Protein AF-A0A1Q6KCM4-F1 (afdb_monomer_lite)

Foldseek 3Di:
DECDPVDHDQAAEEAEWCAPVHPDPQQDPVGQGNTEAEAEPEADPFGARHHAAYEGGQEYEYENGRHEYEFDADCPAPPRLFTARYYQHQNAYEYEAQYEYEYLAEYFQGQAYAYWYQDPVRDTDAWAWDFDWQDIDIPGAYEYEYAFPHEYFNFNHHDPCVPLVDLNRFHYFFHEYEYAYWFQDLVPRGIDGFQQDPPDDDDGDPCPGVHKYKYKGFDDDPDDLNGGHYKGKDWDCPDVVDIDIGIDRFDWDDPPSMTIRMDDDDAAEAEDEFEAALQDQKTKDKDFPQDVDDAFKKKFFPWKALRSFDSQAWADDLLPAWLADLCQQRYKWKKKWWDQEQWQETWIWTWTPPPRIDIDTDGMTTGFRDPGTTMIMMMIGTHSPHDDFFWGTKMKIKIKMWDADDLDLVDIDIHIYIYIYTYTYDYDAADQAWAKDFPPDPDLEEFAALQFKTKMKIKHKDDPDQDAPDDPQKFKKKKKLDLQAAQKKKWKWKQLQISVPIWIWIDGRHHSPSFPDWDADPNGIITIHTQQRTFTPVQDADPPPRHGHGDDRPSVSQKAQQGSVGGIMGIIMMIMMTGSNVRPDQAKDFFMFIWMFIAHNVRHTRYINPPRRRGYIHHNFAWDKDWDKDWDDQAFTWIKIKIFTGFDDDPRHGRHHNVQSQWFKKKKKFKADPVRHTDFPPQQQQWWKAWSSDRVDIFGADRGRMTMDGRGRHGHTHITIIGIDGDDQPDDWDKIKMKMKIFIGNVNGDRPVTDIDIDIDMYTDDHPQFFWPDKDDDPQLQEAEPQATNVGHRHHWIKTKGFFDALQKFKKKWKWFWDPQWDWDADPVRDTDTDGPPGDTHTDQPCQWWDDDWADLVVVVADDPPPDRMTTQGDRDHDPDTDGMDMGIPDIGTDPPDDWGKMKMWMFMDRRHHTDDIDIDMGTYDD

pLDDT: mean 83.29, std 11.6, range [34.31, 98.06]

Structure (mmCIF, N/CA/C/O backbone):
data_AF-A0A1Q6KCM4-F1
#
_entry.id   AF-A0A1Q6KCM4-F1
#
loop_
_atom_site.group_PDB
_atom_site.id
_atom_site.type_symbol
_atom_site.label_atom_id
_atom_site.label_alt_id
_atom_site.label_comp_id
_atom_site.label_asym_id
_atom_site.label_entity_id
_atom_site.label_seq_id
_atom_site.pdbx_PDB_ins_code
_atom_site.Cartn_x
_atom_site.Cartn_y
_atom_site.Cartn_z
_atom_site.occupancy
_atom_site.B_iso_or_equiv
_atom_site.auth_seq_id
_atom_site.auth_comp_id
_atom_site.auth_asym_id
_atom_site.auth_atom_id
_atom_site.pdbx_PDB_model_num
ATOM 1 N N . MET A 1 1 ? -36.269 12.779 -27.412 1.00 62.97 1 MET A N 1
ATOM 2 C CA . MET A 1 1 ? -36.217 11.403 -27.944 1.00 62.97 1 MET A CA 1
ATOM 3 C C . MET A 1 1 ? -37.364 10.637 -27.320 1.00 62.97 1 MET A C 1
ATOM 5 O O . MET A 1 1 ? -37.614 10.846 -26.138 1.00 62.97 1 MET A O 1
ATOM 9 N N . ASP A 1 2 ? -38.074 9.849 -28.118 1.00 54.47 2 ASP A N 1
ATOM 10 C CA . ASP A 1 2 ? -39.238 9.059 -27.707 1.00 54.47 2 ASP A CA 1
ATOM 11 C C . ASP A 1 2 ? -39.009 7.617 -28.185 1.00 54.47 2 ASP A C 1
ATOM 13 O O . ASP A 1 2 ? -38.681 7.420 -29.356 1.00 54.47 2 ASP A O 1
ATOM 17 N N . GLY A 1 3 ? -39.098 6.649 -27.270 1.00 54.72 3 GLY A N 1
ATOM 18 C CA . GLY A 1 3 ? -38.965 5.214 -27.543 1.00 54.72 3 GLY A CA 1
ATOM 19 C C . GLY A 1 3 ? -40.251 4.549 -28.046 1.00 54.72 3 GLY A C 1
ATOM 20 O O . GLY A 1 3 ? -40.309 3.321 -28.135 1.00 54.72 3 GLY A O 1
ATOM 21 N N . SER A 1 4 ? -41.295 5.326 -28.354 1.00 58.34 4 SER A N 1
ATOM 22 C CA . SER A 1 4 ? -42.566 4.805 -28.848 1.00 58.34 4 SER A CA 1
ATOM 23 C C . SER A 1 4 ? -42.419 3.992 -30.141 1.00 58.34 4 SER A C 1
ATOM 25 O O . SER A 1 4 ? -41.531 4.192 -30.973 1.00 58.34 4 SER A O 1
ATOM 27 N N . THR A 1 5 ? -43.358 3.066 -30.348 1.00 53.91 5 THR A N 1
ATOM 28 C CA . THR A 1 5 ? -43.415 2.151 -31.506 1.00 53.91 5 THR A CA 1
ATOM 29 C C . THR A 1 5 ? -43.514 2.855 -32.868 1.00 53.91 5 THR A C 1
ATOM 31 O O . THR A 1 5 ? -43.427 2.193 -33.901 1.00 53.91 5 THR A O 1
ATOM 34 N N . ALA A 1 6 ? -43.674 4.183 -32.889 1.00 50.72 6 ALA A N 1
ATOM 35 C CA . ALA A 1 6 ? -43.772 5.000 -34.092 1.00 50.72 6 ALA A CA 1
ATOM 36 C C . ALA A 1 6 ? -42.408 5.385 -34.706 1.00 50.72 6 ALA A C 1
ATOM 38 O O . ALA A 1 6 ? -42.379 5.733 -35.887 1.00 50.72 6 ALA A O 1
ATOM 39 N N . SER A 1 7 ? -41.291 5.321 -33.963 1.00 44.25 7 SER A N 1
ATOM 40 C CA . SER A 1 7 ? -39.937 5.521 -34.515 1.00 44.25 7 SER A CA 1
ATOM 41 C C . SER A 1 7 ? -38.842 5.035 -33.543 1.00 44.25 7 SER A C 1
ATOM 43 O O . SER A 1 7 ? -38.438 5.790 -32.657 1.00 44.25 7 SER A O 1
ATOM 45 N N . PRO A 1 8 ? -38.326 3.796 -33.674 1.00 52.41 8 PRO A N 1
ATOM 46 C CA . PRO A 1 8 ? -37.281 3.293 -32.789 1.00 52.41 8 PRO A CA 1
ATOM 47 C C . PRO A 1 8 ? -35.938 3.911 -33.186 1.00 52.41 8 PRO A C 1
ATOM 49 O O . PRO A 1 8 ? -35.264 3.428 -34.096 1.00 52.41 8 PRO A O 1
ATOM 52 N N . ILE A 1 9 ? -35.543 5.000 -32.526 1.00 54.75 9 ILE A N 1
ATOM 53 C CA . ILE A 1 9 ? -34.181 5.518 -32.659 1.00 54.75 9 ILE A CA 1
ATOM 54 C C . ILE A 1 9 ? -33.318 4.917 -31.551 1.00 54.75 9 ILE A C 1
ATOM 56 O O . ILE A 1 9 ? -33.515 5.207 -30.372 1.00 54.75 9 ILE A O 1
ATOM 60 N N . THR A 1 10 ? -32.345 4.091 -31.929 1.00 57.31 10 THR A N 1
ATOM 61 C CA . THR A 1 10 ? -31.381 3.497 -30.998 1.00 57.31 10 THR A CA 1
ATOM 62 C C . THR A 1 10 ? -30.179 4.430 -30.841 1.00 57.31 10 THR A C 1
ATOM 64 O O . THR A 1 10 ? -29.382 4.580 -31.764 1.00 57.31 10 THR A O 1
ATOM 67 N N . PHE A 1 11 ? -30.036 5.061 -29.673 1.00 67.12 11 PHE A N 1
ATOM 68 C CA . PHE A 1 11 ? -28.870 5.878 -29.313 1.00 67.12 11 PHE A CA 1
ATOM 69 C C . PHE A 1 11 ? -28.131 5.248 -28.133 1.00 67.12 11 PHE A C 1
ATOM 71 O O . PHE A 1 11 ? -28.734 5.054 -27.085 1.00 67.12 11 PHE A O 1
ATOM 78 N N . ALA A 1 12 ? -26.839 4.954 -28.295 1.00 75.12 12 ALA A N 1
ATOM 79 C CA . ALA A 1 12 ? -25.993 4.389 -27.235 1.00 75.12 12 ALA A CA 1
ATOM 80 C C . ALA A 1 12 ? -24.838 5.319 -26.809 1.00 75.12 12 ALA A C 1
ATOM 82 O O . ALA A 1 12 ? -24.226 5.094 -25.773 1.00 75.12 12 ALA A O 1
ATOM 83 N N . ASN A 1 13 ? -24.551 6.373 -27.581 1.00 84.38 13 ASN A N 1
ATOM 84 C CA . ASN A 1 13 ? -23.399 7.260 -27.377 1.00 84.38 13 ASN A CA 1
ATOM 85 C C . ASN A 1 13 ? -23.741 8.510 -26.539 1.00 84.38 13 ASN A C 1
ATOM 87 O O . ASN A 1 13 ? -24.841 8.639 -26.005 1.00 84.38 13 ASN A O 1
ATOM 91 N N . ASN A 1 14 ? -22.785 9.439 -26.426 1.00 83.94 14 ASN A N 1
ATOM 92 C CA . ASN A 1 14 ? -22.966 10.736 -25.769 1.00 83.94 14 ASN A CA 1
ATOM 93 C C . ASN A 1 14 ? -24.056 11.588 -26.443 1.00 83.94 14 ASN A C 1
ATOM 95 O O . ASN A 1 14 ? -24.102 11.681 -27.672 1.00 83.94 14 ASN A O 1
ATOM 99 N N . ILE A 1 15 ? -24.871 12.281 -25.644 1.00 87.38 15 ILE A N 1
ATOM 100 C CA . ILE A 1 15 ? -25.786 13.328 -26.120 1.00 87.38 15 ILE A CA 1
ATOM 101 C C . ILE A 1 15 ? -25.213 14.686 -25.734 1.00 87.38 15 ILE A C 1
ATOM 103 O O . ILE A 1 15 ? -25.095 14.996 -24.552 1.00 87.38 15 ILE A O 1
ATOM 107 N N . PHE A 1 16 ? -24.910 15.512 -26.731 1.00 83.12 16 PHE A N 1
ATOM 108 C CA . PHE A 1 16 ? -24.485 16.891 -26.518 1.00 83.12 16 PHE A CA 1
ATOM 109 C C . PHE A 1 16 ? -25.654 17.848 -26.754 1.00 83.12 16 PHE A C 1
ATOM 111 O O . PHE A 1 16 ? -26.311 17.794 -27.795 1.00 83.12 16 PHE A O 1
ATOM 118 N N . GLY A 1 17 ? -25.906 18.732 -25.791 1.00 74.94 17 GLY A N 1
ATOM 119 C CA . GLY A 1 17 ? -26.731 19.916 -26.007 1.00 74.94 17 GLY A CA 1
ATOM 120 C C . GLY A 1 17 ? -26.012 20.959 -26.864 1.00 74.94 17 GLY A C 1
ATOM 121 O O . GLY A 1 17 ? -24.860 20.793 -27.268 1.00 74.94 17 GLY A O 1
ATOM 122 N N . ALA A 1 18 ? -26.686 22.075 -27.129 1.00 66.38 18 ALA A N 1
ATOM 123 C CA . ALA A 1 18 ? -26.151 23.151 -27.964 1.00 66.38 18 ALA A CA 1
ATOM 124 C C . ALA A 1 18 ? -25.255 24.155 -27.190 1.00 66.38 18 ALA A C 1
ATOM 126 O O . ALA A 1 18 ? -25.122 25.302 -27.609 1.00 66.38 18 ALA A O 1
ATOM 127 N N . GLY A 1 19 ? -24.615 23.733 -26.087 1.00 59.16 19 GLY A N 1
ATOM 128 C CA . GLY A 1 19 ? -23.738 24.566 -25.245 1.00 59.16 19 GLY A CA 1
ATOM 129 C C . GLY A 1 19 ? -22.459 25.088 -25.934 1.00 59.16 19 GLY A C 1
ATOM 130 O O . GLY A 1 19 ? -22.307 24.964 -27.144 1.00 59.16 19 GLY A O 1
ATOM 131 N N . LYS A 1 20 ? -21.508 25.648 -25.155 1.00 48.03 20 LYS A N 1
ATOM 132 C CA . LYS A 1 20 ? -20.323 26.471 -25.558 1.00 48.03 20 LYS A CA 1
ATOM 133 C C . LYS A 1 20 ? -19.420 26.007 -26.735 1.00 48.03 20 LYS A C 1
ATOM 135 O O . LYS A 1 20 ? -18.502 26.738 -27.086 1.00 48.03 20 LYS A O 1
ATOM 140 N N . GLY A 1 21 ? -19.648 24.844 -27.348 1.00 44.34 21 GLY A N 1
ATOM 141 C CA . GLY A 1 21 ? -18.997 24.400 -28.592 1.00 44.34 21 GLY A CA 1
ATOM 142 C C . GLY A 1 21 ? -19.891 24.441 -29.842 1.00 44.34 21 GLY A C 1
ATOM 143 O O . GLY A 1 21 ? -19.448 24.020 -30.907 1.00 44.34 21 GLY A O 1
ATOM 144 N N . SER A 1 22 ? -21.144 24.892 -29.730 1.00 49.22 22 SER A N 1
ATOM 145 C CA . SER A 1 22 ? -22.082 25.004 -30.851 1.00 49.22 22 SER A CA 1
ATOM 146 C C . SER A 1 22 ? -22.080 26.416 -31.455 1.00 49.22 22 SER A C 1
ATOM 148 O O . SER A 1 22 ? -21.815 27.401 -30.770 1.00 49.22 22 SER A O 1
ATOM 150 N N . THR A 1 23 ? -22.397 26.529 -32.747 1.00 41.44 23 THR A N 1
ATOM 151 C CA . THR A 1 23 ? -22.569 27.813 -33.454 1.00 41.44 23 THR A CA 1
ATOM 152 C C . THR A 1 23 ? -23.967 28.427 -33.273 1.00 41.44 23 THR A C 1
ATOM 154 O O . THR A 1 23 ? -24.304 29.379 -33.974 1.00 41.44 23 THR A O 1
ATOM 157 N N . TYR A 1 24 ? -24.807 27.874 -32.391 1.00 44.41 24 TYR A N 1
ATOM 158 C CA . TYR A 1 24 ? -26.176 28.335 -32.146 1.00 44.41 24 TYR A CA 1
ATOM 159 C C . TYR A 1 24 ? -26.256 29.112 -30.821 1.00 44.41 24 TYR A C 1
ATOM 161 O O . TYR A 1 24 ? -25.787 28.631 -29.793 1.00 44.41 24 TYR A O 1
ATOM 169 N N . GLU A 1 25 ? -26.877 30.299 -30.819 1.00 47.22 25 GLU A N 1
ATOM 170 C CA . GLU A 1 25 ? -27.183 31.028 -29.577 1.00 47.22 25 GLU A CA 1
ATOM 171 C C . GLU A 1 25 ? -28.252 30.266 -28.776 1.00 47.22 25 GLU A C 1
ATOM 173 O O . GLU A 1 25 ? -29.430 30.260 -29.139 1.00 47.22 25 GLU A O 1
ATOM 178 N N . THR A 1 26 ? -27.855 29.610 -27.681 1.00 52.66 26 THR A N 1
ATOM 179 C CA . THR A 1 26 ? -28.791 28.971 -26.736 1.00 52.66 26 THR A CA 1
ATOM 180 C C . THR A 1 26 ? -29.084 29.827 -25.513 1.00 52.66 26 THR A C 1
ATOM 182 O O . THR A 1 26 ? -29.967 29.480 -24.729 1.00 52.66 26 THR A O 1
ATOM 185 N N . THR A 1 27 ? -28.379 30.943 -25.340 1.00 57.06 27 THR A N 1
ATOM 186 C CA . THR A 1 27 ? -28.567 31.867 -24.225 1.00 57.06 27 THR A CA 1
ATOM 187 C C . THR A 1 27 ? -29.599 32.936 -24.568 1.00 57.06 27 THR A C 1
ATOM 189 O O . THR A 1 27 ? -29.643 33.463 -25.678 1.00 57.06 27 THR A O 1
ATOM 192 N N . ASP A 1 28 ? -30.479 33.268 -23.623 1.00 55.91 28 ASP A N 1
ATOM 193 C CA . ASP A 1 28 ? -31.358 34.424 -23.803 1.00 55.91 28 ASP A CA 1
ATOM 194 C C . ASP A 1 28 ? -30.624 35.758 -23.582 1.00 55.91 28 ASP A C 1
ATOM 196 O O . ASP A 1 28 ? -29.456 35.799 -23.202 1.00 55.91 28 ASP A O 1
ATOM 200 N N . LYS A 1 29 ? -31.326 36.885 -23.780 1.00 50.47 29 LYS A N 1
ATOM 201 C CA . LYS A 1 29 ? -30.775 38.243 -23.581 1.00 50.47 29 LYS A CA 1
ATOM 202 C C . LYS A 1 29 ? -30.265 38.515 -22.151 1.00 50.47 29 LYS A C 1
ATOM 204 O O . LYS A 1 29 ? -29.715 39.588 -21.917 1.00 50.47 29 LYS A O 1
ATOM 209 N N . LYS A 1 30 ? -30.489 37.597 -21.202 1.00 53.94 30 LYS A N 1
ATOM 210 C CA . LYS A 1 30 ? -30.026 37.641 -19.809 1.00 53.94 30 LYS A CA 1
ATOM 211 C C . LYS A 1 30 ? -28.962 36.572 -19.500 1.00 53.94 30 LYS A C 1
ATOM 213 O O . LYS A 1 30 ? -28.511 36.511 -18.363 1.00 53.94 30 LYS A O 1
ATOM 218 N N . GLY A 1 31 ? -28.545 35.766 -20.482 1.00 58.56 31 GLY A N 1
ATOM 219 C CA . GLY A 1 31 ? -27.467 34.782 -20.360 1.00 58.56 31 GLY A CA 1
ATOM 220 C C . GLY A 1 31 ? -27.888 33.364 -19.950 1.00 58.56 31 GLY A C 1
ATOM 221 O O . GLY A 1 31 ? -27.006 32.536 -19.746 1.00 58.56 31 GLY A O 1
ATOM 222 N N . ALA A 1 32 ? -29.185 33.048 -19.844 1.00 61.38 32 ALA A N 1
ATOM 223 C CA . ALA A 1 32 ? -29.647 31.727 -19.389 1.00 61.38 32 ALA A CA 1
ATOM 224 C C . ALA A 1 32 ? -29.656 30.682 -20.523 1.00 61.38 32 ALA A C 1
ATOM 226 O O . ALA A 1 32 ? -30.281 30.925 -21.557 1.00 61.38 32 ALA A O 1
ATOM 227 N N . ASP A 1 33 ? -29.009 29.522 -20.326 1.00 69.75 33 ASP A N 1
ATOM 228 C CA . ASP A 1 33 ? -28.942 28.428 -21.312 1.00 69.75 33 ASP A CA 1
ATOM 229 C C . ASP A 1 33 ? -30.304 27.728 -21.470 1.00 69.75 33 ASP A C 1
ATOM 231 O O . ASP A 1 33 ? -30.847 27.144 -20.530 1.00 69.75 33 ASP A O 1
ATOM 235 N N . LYS A 1 34 ? -30.869 27.783 -22.678 1.00 75.62 34 LYS A N 1
ATOM 236 C CA . LYS A 1 34 ? -32.153 27.171 -23.053 1.00 75.62 34 LYS A CA 1
ATOM 237 C C . LYS A 1 34 ? -32.007 25.826 -23.756 1.00 75.62 34 LYS A C 1
ATOM 239 O O . LYS A 1 34 ? -33.016 25.277 -24.203 1.00 75.62 34 LYS A O 1
ATOM 244 N N . SER A 1 35 ? -30.797 25.281 -23.883 1.00 82.75 35 SER A N 1
ATOM 245 C CA . SER A 1 35 ? -30.624 23.931 -24.421 1.00 82.75 35 SER A CA 1
ATOM 246 C C . SER A 1 35 ? -31.363 22.926 -23.531 1.00 82.75 35 SER A C 1
ATOM 248 O O . SER A 1 35 ? -31.205 22.929 -22.312 1.00 82.75 35 SER A O 1
ATOM 250 N N . THR A 1 36 ? -32.188 22.058 -24.119 1.00 84.12 36 THR A N 1
ATOM 251 C CA . THR A 1 36 ? -32.918 21.029 -23.361 1.00 84.12 36 THR A CA 1
ATOM 252 C C . THR A 1 36 ? -32.787 19.666 -24.019 1.00 84.12 36 THR A C 1
ATOM 254 O O . THR A 1 36 ? -32.960 19.534 -25.230 1.00 84.12 36 THR A O 1
ATOM 257 N N . VAL A 1 37 ? -32.529 18.643 -23.207 1.00 89.88 37 VAL A N 1
ATOM 258 C CA . VAL A 1 37 ? -32.565 17.235 -23.607 1.00 89.88 37 VAL A CA 1
ATOM 259 C C . VAL A 1 37 ? -33.747 16.588 -22.899 1.00 89.88 37 VAL A C 1
ATOM 261 O O . VAL A 1 37 ? -33.786 16.533 -21.674 1.00 89.88 37 VAL A O 1
ATOM 264 N N . LYS A 1 38 ? -34.723 16.105 -23.673 1.00 90.12 38 LYS A N 1
ATOM 265 C CA . LYS A 1 38 ? -35.894 15.384 -23.156 1.00 90.12 38 LYS A CA 1
ATOM 266 C C . LYS A 1 38 ? -35.864 13.932 -23.618 1.00 90.12 38 LYS A C 1
ATOM 268 O O . LYS A 1 38 ? -35.808 13.672 -24.827 1.00 90.12 38 LYS A O 1
ATOM 273 N N . ILE A 1 39 ? -35.911 13.011 -22.667 1.00 90.00 39 ILE A N 1
ATOM 274 C CA . ILE A 1 39 ? -35.938 11.562 -22.868 1.00 90.00 39 ILE A CA 1
ATOM 275 C C . ILE A 1 39 ? -37.268 11.060 -22.331 1.00 90.00 39 ILE A C 1
ATOM 277 O O . ILE A 1 39 ? -37.613 11.359 -21.189 1.00 90.00 39 ILE A O 1
ATOM 281 N N . LYS A 1 40 ? -38.018 10.342 -23.163 1.00 90.88 40 LYS A N 1
ATOM 282 C CA . LYS A 1 40 ? -39.337 9.838 -22.806 1.00 90.88 40 LYS A CA 1
ATOM 283 C C . LYS A 1 40 ? -39.522 8.393 -23.264 1.00 90.88 40 LYS A C 1
ATOM 285 O O . LYS A 1 40 ? -39.071 8.048 -24.356 1.00 90.88 40 LYS A O 1
ATOM 290 N N . ASP A 1 41 ? -40.212 7.602 -22.441 1.00 89.50 41 ASP A N 1
ATOM 291 C CA . ASP A 1 41 ? -40.678 6.247 -22.753 1.00 89.50 41 ASP A CA 1
ATOM 292 C C . ASP A 1 41 ? -39.543 5.310 -23.219 1.00 89.50 41 ASP A C 1
ATOM 294 O O . ASP A 1 41 ? -39.694 4.541 -24.170 1.00 89.50 41 ASP A O 1
ATOM 298 N N . LEU A 1 42 ? -38.371 5.406 -22.575 1.00 87.94 42 LEU A N 1
ATOM 299 C CA . LEU A 1 42 ? -37.156 4.692 -22.970 1.00 87.94 42 LEU A CA 1
ATOM 300 C C . LEU A 1 42 ? -36.705 3.689 -21.899 1.00 87.94 42 LEU A C 1
ATOM 302 O O . LEU A 1 42 ? -36.501 4.053 -20.744 1.00 87.94 42 LEU A O 1
ATOM 306 N N . GLY A 1 43 ? -36.488 2.432 -22.294 1.00 88.12 43 GLY A N 1
ATOM 307 C CA . GLY A 1 43 ? -36.070 1.358 -21.385 1.00 88.12 43 GLY A CA 1
ATOM 308 C C . GLY A 1 43 ? -37.194 0.823 -20.487 1.00 88.12 43 GLY A C 1
ATOM 309 O O . GLY A 1 43 ? -38.332 1.281 -20.518 1.00 88.12 43 GLY A O 1
ATOM 310 N N . THR A 1 44 ? -36.875 -0.195 -19.688 1.00 88.38 44 THR A N 1
ATOM 311 C CA . THR A 1 44 ? -37.785 -0.837 -18.721 1.00 88.38 44 THR A CA 1
ATOM 312 C C . THR A 1 44 ? -37.042 -1.185 -17.430 1.00 88.38 44 THR A C 1
ATOM 314 O O . THR A 1 44 ? -35.814 -1.206 -17.409 1.00 88.38 44 THR A O 1
ATOM 317 N N . SER A 1 45 ? -37.766 -1.540 -16.366 1.00 83.19 45 SER A N 1
ATOM 318 C CA . SER A 1 45 ? -37.163 -1.991 -15.101 1.00 83.19 45 SER A CA 1
ATOM 319 C C . SER A 1 45 ? -36.289 -3.241 -15.239 1.00 83.19 45 SER A C 1
ATOM 321 O O . SER A 1 45 ? -35.316 -3.387 -14.507 1.00 83.19 45 SER A O 1
ATOM 323 N N . ALA A 1 46 ? -36.606 -4.133 -16.183 1.00 82.50 46 ALA A N 1
ATOM 324 C CA . ALA A 1 46 ? -35.790 -5.312 -16.467 1.00 82.50 46 ALA A CA 1
ATOM 325 C C . ALA A 1 46 ? -34.570 -4.978 -17.340 1.00 82.50 46 ALA A C 1
ATOM 327 O O . ALA A 1 46 ? -33.504 -5.555 -17.149 1.00 82.50 46 ALA A O 1
ATOM 328 N N . ASN A 1 47 ? -34.732 -4.045 -18.282 1.00 84.94 47 ASN A N 1
ATOM 329 C CA . ASN A 1 47 ? -33.718 -3.650 -19.254 1.00 84.94 47 ASN A CA 1
ATOM 330 C C . ASN A 1 47 ? -33.692 -2.123 -19.372 1.00 84.94 47 ASN A C 1
ATOM 332 O O . ASN A 1 47 ? -34.405 -1.544 -20.199 1.00 84.94 47 ASN A O 1
ATOM 336 N N . ALA A 1 48 ? -32.888 -1.479 -18.527 1.00 89.31 48 ALA A N 1
ATOM 337 C CA . ALA A 1 48 ? -32.636 -0.048 -18.634 1.00 89.31 48 ALA A CA 1
ATOM 338 C C . ALA A 1 48 ? -31.916 0.259 -19.955 1.00 89.31 48 ALA A C 1
ATOM 340 O O . ALA A 1 48 ? -31.057 -0.506 -20.399 1.00 89.31 48 ALA A O 1
ATOM 341 N N . HIS A 1 49 ? -32.262 1.377 -20.584 1.00 90.62 49 HIS A N 1
ATOM 342 C CA . HIS A 1 49 ? -31.605 1.826 -21.802 1.00 90.62 49 HIS A CA 1
ATOM 343 C C . HIS A 1 49 ? -30.249 2.445 -21.456 1.00 90.62 49 HIS A C 1
ATOM 345 O O . HIS A 1 49 ? -30.194 3.464 -20.768 1.00 90.62 49 HIS A O 1
ATOM 351 N N . LYS A 1 50 ? -29.162 1.819 -21.915 1.00 89.00 50 LYS A N 1
ATOM 352 C CA . LYS A 1 50 ? -27.785 2.230 -21.611 1.00 89.00 50 LYS A CA 1
ATOM 353 C C . LYS A 1 50 ? -27.284 3.265 -22.624 1.00 89.00 50 LYS A C 1
ATOM 355 O O . LYS A 1 50 ? -27.386 3.047 -23.830 1.00 89.00 50 LYS A O 1
ATOM 360 N N . MET A 1 51 ? -26.725 4.370 -22.140 1.00 89.81 51 MET A N 1
ATOM 361 C CA . MET A 1 51 ? -26.023 5.382 -22.941 1.00 89.81 51 MET A CA 1
ATOM 362 C C . MET A 1 51 ? -24.720 5.796 -22.247 1.00 89.81 51 MET A C 1
ATOM 364 O O . MET A 1 51 ? -24.522 5.496 -21.072 1.00 89.81 51 MET A O 1
ATOM 368 N N . ILE A 1 52 ? -23.837 6.505 -22.955 1.00 88.44 52 ILE A N 1
ATOM 369 C CA . ILE A 1 52 ? -22.567 6.949 -22.364 1.00 88.44 52 ILE A CA 1
ATOM 370 C C . ILE A 1 52 ? -22.792 8.114 -21.386 1.00 88.44 52 ILE A C 1
ATOM 372 O O . ILE A 1 52 ? -22.681 7.941 -20.179 1.00 88.44 52 ILE A O 1
ATOM 376 N N . SER A 1 53 ? -23.137 9.308 -21.868 1.00 91.19 53 SER A N 1
ATOM 377 C CA . SER A 1 53 ? -23.354 10.481 -21.005 1.00 91.19 53 SER A CA 1
ATOM 378 C C . SER A 1 53 ? -24.255 11.525 -21.668 1.00 91.19 53 SER A C 1
ATOM 380 O O . SER A 1 53 ? -24.498 11.475 -22.878 1.00 91.19 53 SER A O 1
ATOM 382 N N . ILE A 1 54 ? -24.739 12.494 -20.887 1.00 92.44 54 ILE A N 1
ATOM 383 C CA . ILE A 1 54 ? -25.446 13.677 -21.403 1.00 92.44 54 ILE A CA 1
ATOM 384 C C . ILE A 1 54 ? -24.669 14.919 -20.981 1.00 92.44 54 ILE A C 1
ATOM 386 O O . ILE A 1 54 ? -24.404 15.116 -19.794 1.00 92.44 54 ILE A O 1
ATOM 390 N N . GLN A 1 55 ? -24.297 15.752 -21.952 1.00 88.62 55 GLN A N 1
ATOM 391 C CA . GLN A 1 55 ? -23.340 16.828 -21.733 1.00 88.62 55 GLN A CA 1
ATOM 392 C C . GLN A 1 55 ? -23.767 18.170 -22.342 1.00 88.62 55 GLN A C 1
ATOM 394 O O . GLN A 1 55 ? -24.451 18.216 -23.367 1.00 88.62 55 GLN A O 1
ATOM 399 N N . ARG A 1 56 ? -23.282 19.271 -21.754 1.00 85.00 56 ARG A N 1
ATOM 400 C CA . ARG A 1 56 ? -23.311 20.643 -22.307 1.00 85.00 56 ARG A CA 1
ATOM 401 C C . ARG A 1 56 ? -24.710 21.109 -22.721 1.00 85.00 56 ARG A C 1
ATOM 403 O O . ARG A 1 56 ? -24.935 21.501 -23.869 1.00 85.00 56 ARG A O 1
ATOM 410 N N . THR A 1 57 ? -25.657 21.047 -21.794 1.00 86.75 57 THR A N 1
ATOM 411 C CA . THR A 1 57 ? -27.047 21.457 -22.025 1.00 86.75 57 THR A CA 1
ATOM 412 C C . THR A 1 57 ? -27.578 22.277 -20.851 1.00 86.75 57 THR A C 1
ATOM 414 O O . THR A 1 57 ? -27.055 22.191 -19.749 1.00 86.75 57 THR A O 1
ATOM 417 N N . GLY A 1 58 ? -28.660 23.024 -21.054 1.00 86.94 58 GLY A N 1
ATOM 418 C CA . GLY A 1 58 ? -29.343 23.734 -19.981 1.00 86.94 58 GLY A CA 1
ATOM 419 C C . GLY A 1 58 ? -30.071 22.763 -19.056 1.00 86.94 58 GLY A C 1
ATOM 420 O O . GLY A 1 58 ? -29.720 22.622 -17.894 1.00 86.94 58 GLY A O 1
ATOM 421 N N . LYS A 1 59 ? -31.076 22.042 -19.559 1.00 90.88 59 LYS A N 1
ATOM 422 C CA . LYS A 1 59 ? -31.903 21.118 -18.758 1.00 90.88 59 LYS A CA 1
ATOM 423 C C . LYS A 1 59 ? -31.880 19.699 -19.318 1.00 90.88 59 LYS A C 1
ATOM 425 O O . LYS A 1 59 ? -31.943 19.523 -20.538 1.00 90.88 59 LYS A O 1
ATOM 430 N N . VAL A 1 60 ? -31.871 18.701 -18.439 1.00 95.06 60 VAL A N 1
ATOM 431 C CA . VAL A 1 60 ? -32.167 17.302 -18.783 1.00 95.06 60 VAL A CA 1
ATOM 432 C C . VAL A 1 60 ? -33.482 16.897 -18.126 1.00 95.06 60 VAL A C 1
ATOM 434 O O . VAL A 1 60 ? -33.655 17.097 -16.928 1.00 95.06 60 VAL A O 1
ATOM 437 N N . SER A 1 61 ? -34.403 16.316 -18.892 1.00 94.94 61 SER A N 1
ATOM 438 C CA . SER A 1 61 ? -35.658 15.763 -18.374 1.00 94.94 61 SER A CA 1
ATOM 439 C C . SER A 1 61 ? -35.821 14.316 -18.826 1.00 94.94 61 SER A C 1
ATOM 441 O O . SER A 1 61 ? -35.814 14.044 -20.029 1.00 94.94 61 SER A O 1
ATOM 443 N N . VAL A 1 62 ? -35.984 13.405 -17.872 1.00 96.00 62 VAL A N 1
ATOM 444 C CA . VAL A 1 62 ? -36.239 11.978 -18.100 1.00 96.00 62 VAL A CA 1
ATOM 445 C C . VAL A 1 62 ? -37.657 11.684 -17.627 1.00 96.00 62 VAL A C 1
ATOM 447 O O . VAL A 1 62 ? -37.980 11.950 -16.474 1.00 96.00 62 VAL A O 1
ATOM 450 N N . GLN A 1 63 ? -38.511 11.199 -18.524 1.00 95.56 63 GLN A N 1
ATOM 451 C CA . GLN A 1 63 ? -39.929 10.966 -18.265 1.00 95.56 63 GLN A CA 1
ATOM 452 C C . GLN A 1 63 ? -40.315 9.520 -18.586 1.00 95.56 63 GLN A C 1
ATOM 454 O O . GLN A 1 63 ? -40.025 9.043 -19.684 1.00 95.56 63 GLN A O 1
ATOM 459 N N . ASN A 1 64 ? -40.982 8.833 -17.654 1.00 94.44 64 ASN A N 1
ATOM 460 C CA . ASN A 1 64 ? -41.408 7.436 -17.779 1.00 94.44 64 ASN A CA 1
ATOM 461 C C . ASN A 1 64 ? -40.349 6.529 -18.435 1.00 94.44 64 ASN A C 1
ATOM 463 O O . ASN A 1 64 ? -40.617 5.827 -19.407 1.00 94.44 64 ASN A O 1
ATOM 467 N N . SER A 1 65 ? -39.100 6.628 -17.975 1.00 94.19 65 SER A N 1
ATOM 468 C CA . SER A 1 65 ? -37.957 5.952 -18.600 1.00 94.19 65 SER A CA 1
ATOM 469 C C . SER A 1 65 ? -37.055 5.289 -17.563 1.00 94.19 65 SER A C 1
ATOM 471 O O . SER A 1 65 ? -36.909 5.788 -16.450 1.00 94.19 65 SER A O 1
ATOM 473 N N . TYR A 1 66 ? -36.398 4.202 -17.959 1.00 94.00 66 TYR A N 1
ATOM 474 C CA . TYR A 1 66 ? -35.323 3.546 -17.219 1.00 94.00 66 TYR A CA 1
ATOM 475 C C . TYR A 1 66 ? -34.026 3.746 -17.990 1.00 94.00 66 TYR A C 1
ATOM 477 O O . TYR A 1 66 ? -33.816 3.112 -19.026 1.00 94.00 66 TYR A O 1
ATOM 485 N N . LEU A 1 67 ? -33.165 4.630 -17.497 1.00 93.88 67 LEU A N 1
ATOM 486 C CA . LEU A 1 67 ? -31.953 5.054 -18.188 1.00 93.88 67 LEU A CA 1
ATOM 487 C C . LEU A 1 67 ? -30.714 4.711 -17.370 1.00 93.88 67 LEU A C 1
ATOM 489 O O . LEU A 1 67 ? -30.685 4.981 -16.177 1.00 93.88 67 LEU A O 1
ATOM 493 N N . GLU A 1 68 ? -29.687 4.159 -18.006 1.00 93.12 68 GLU A N 1
ATOM 494 C CA . GLU A 1 68 ? -28.376 3.934 -17.396 1.00 93.12 68 GLU A CA 1
ATOM 495 C C . GLU A 1 68 ? -27.301 4.709 -18.147 1.00 93.12 68 GLU A C 1
ATOM 497 O O . GLU A 1 68 ? -27.229 4.642 -19.373 1.00 93.12 68 GLU A O 1
ATOM 502 N N . LEU A 1 69 ? -26.471 5.443 -17.412 1.00 93.38 69 LEU A N 1
ATOM 503 C CA . LEU A 1 69 ? -25.408 6.271 -17.966 1.00 93.38 69 LEU A CA 1
ATOM 504 C C . LEU A 1 69 ? -24.044 5.862 -17.391 1.00 93.38 69 LEU A C 1
ATOM 506 O O . LEU A 1 69 ? -23.877 5.818 -16.169 1.00 93.38 69 LEU A O 1
ATOM 510 N N . THR A 1 70 ? -23.078 5.575 -18.268 1.00 87.94 70 THR A N 1
ATOM 511 C CA . THR A 1 70 ? -21.741 5.075 -17.883 1.00 87.94 70 THR A CA 1
ATOM 512 C C . THR A 1 70 ? -20.732 6.174 -17.557 1.00 87.94 70 THR A C 1
ATOM 514 O O . THR A 1 70 ? -19.808 5.958 -16.786 1.00 87.94 70 THR A O 1
ATOM 517 N N . GLY A 1 71 ? -20.907 7.356 -18.139 1.00 87.62 71 GLY A N 1
ATOM 518 C CA . GLY A 1 71 ? -20.013 8.503 -18.037 1.00 87.62 71 GLY A CA 1
ATOM 519 C C . GLY A 1 71 ? -18.995 8.624 -19.174 1.00 87.62 71 GLY A C 1
ATOM 520 O O . GLY A 1 71 ? -18.679 7.653 -19.859 1.00 87.62 71 GLY A O 1
ATOM 521 N N . ALA A 1 72 ? -18.507 9.848 -19.392 1.00 84.75 72 ALA A N 1
ATOM 522 C CA . ALA A 1 72 ? -17.439 10.160 -20.345 1.00 84.75 72 ALA A CA 1
ATOM 523 C C . ALA A 1 72 ? -16.573 11.333 -19.873 1.00 84.75 72 ALA A C 1
ATOM 525 O O . ALA A 1 72 ? -17.047 12.216 -19.153 1.00 84.75 72 ALA A O 1
ATOM 526 N N . GLN A 1 73 ? -15.321 11.352 -20.331 1.00 81.44 73 GLN A N 1
ATOM 527 C CA . GLN A 1 73 ? -14.421 12.496 -20.200 1.00 81.44 73 GLN A CA 1
ATOM 528 C C . GLN A 1 73 ? -14.840 13.638 -21.139 1.00 81.44 73 GLN A C 1
ATOM 530 O O . GLN A 1 73 ? -15.390 13.416 -22.223 1.00 81.44 73 GLN A O 1
ATOM 535 N N . ASP A 1 74 ? -14.535 14.873 -20.744 1.00 75.88 74 ASP A N 1
ATOM 536 C CA . ASP A 1 74 ? -14.705 16.059 -21.582 1.00 75.88 74 ASP A CA 1
ATOM 537 C C . ASP A 1 74 ? -13.487 16.976 -21.439 1.00 75.88 74 ASP A C 1
ATOM 539 O O . ASP A 1 74 ? -13.181 17.476 -20.358 1.00 75.88 74 ASP A O 1
ATOM 543 N N . ALA A 1 75 ? -12.811 17.248 -22.555 1.00 77.06 75 ALA A N 1
ATOM 544 C CA . ALA A 1 75 ? -11.627 18.104 -22.595 1.00 77.06 75 ALA A CA 1
ATOM 545 C C . ALA A 1 75 ? -11.882 19.562 -22.153 1.00 77.06 75 ALA A C 1
ATOM 547 O O . ALA A 1 75 ? -10.925 20.291 -21.880 1.00 77.06 75 ALA A O 1
ATOM 548 N N . ASN A 1 76 ? -13.145 20.001 -22.094 1.00 75.50 76 ASN A N 1
ATOM 549 C CA . ASN A 1 76 ? -13.530 21.335 -21.625 1.00 75.50 76 ASN A CA 1
ATOM 550 C C . ASN A 1 76 ? -13.720 21.415 -20.109 1.00 75.50 76 ASN A C 1
ATOM 552 O O . ASN A 1 76 ? -13.942 22.518 -19.607 1.00 75.50 76 ASN A O 1
ATOM 556 N N . ASN A 1 77 ? -13.664 20.287 -19.398 1.00 70.62 77 ASN A N 1
ATOM 557 C CA . ASN A 1 77 ? -13.766 20.240 -17.945 1.00 70.62 77 ASN A CA 1
ATOM 558 C C . ASN A 1 77 ? -12.501 20.790 -17.279 1.00 70.62 77 ASN A C 1
ATOM 560 O O . ASN A 1 77 ? -11.408 20.769 -17.854 1.00 70.62 77 ASN A O 1
ATOM 564 N N . TYR A 1 78 ? -12.660 21.251 -16.044 1.00 66.31 78 TYR A N 1
ATOM 565 C CA . TYR A 1 78 ? -11.553 21.545 -15.140 1.00 66.31 78 TYR A CA 1
ATOM 566 C C . TYR A 1 78 ? -10.755 20.258 -14.878 1.00 66.31 78 TYR A C 1
ATOM 568 O O . TYR A 1 78 ? -9.546 20.214 -15.108 1.00 66.31 78 TYR A O 1
ATOM 576 N N . TYR A 1 79 ? -11.453 19.165 -14.547 1.00 63.72 79 TYR A N 1
ATOM 577 C CA . TYR A 1 79 ? -10.875 17.825 -14.404 1.00 63.72 79 TYR A CA 1
ATOM 578 C C . TYR A 1 79 ? -11.020 17.014 -15.700 1.00 63.72 79 TYR A C 1
ATOM 580 O O . TYR A 1 79 ? -11.915 16.185 -15.859 1.00 63.72 79 TYR A O 1
ATOM 588 N N . LYS A 1 80 ? -10.115 17.247 -16.656 1.00 70.50 80 LYS A N 1
ATOM 589 C CA . LYS A 1 80 ? -10.197 16.692 -18.026 1.00 70.50 80 LYS A CA 1
ATOM 590 C C . LYS A 1 80 ? -10.142 15.163 -18.119 1.00 70.50 80 LYS A C 1
ATOM 592 O O . LYS A 1 80 ? -10.646 14.604 -19.085 1.00 70.50 80 LYS A O 1
ATOM 597 N N . ARG A 1 81 ? -9.503 14.500 -17.149 1.00 64.50 81 ARG A N 1
ATOM 598 C CA . ARG A 1 81 ? -9.316 13.035 -17.109 1.00 64.50 81 ARG A CA 1
ATOM 599 C C . ARG A 1 81 ? -10.397 12.303 -16.300 1.00 64.50 81 ARG A C 1
ATOM 601 O O . ARG A 1 81 ? -10.382 11.077 -16.226 1.00 64.50 81 ARG A O 1
ATOM 608 N N . ALA A 1 82 ? -11.330 13.037 -15.696 1.00 66.50 82 ALA A N 1
ATOM 609 C CA . ALA A 1 82 ? -12.442 12.454 -14.958 1.00 66.50 82 ALA A CA 1
ATOM 610 C C . ALA A 1 82 ? -13.644 12.217 -15.885 1.00 66.50 82 ALA A C 1
ATOM 612 O O . ALA A 1 82 ? -14.000 13.077 -16.696 1.00 66.50 82 ALA A O 1
ATOM 613 N N . SER A 1 83 ? -14.272 11.049 -15.752 1.00 79.12 83 SER A N 1
ATOM 614 C CA . SER A 1 83 ? -15.503 10.700 -16.462 1.00 79.12 83 SER A CA 1
ATOM 615 C C . SER A 1 83 ? -16.727 11.102 -15.646 1.00 79.12 83 SER A C 1
ATOM 617 O O . SER A 1 83 ? -16.808 10.791 -14.458 1.00 79.12 83 SER A O 1
ATOM 619 N N . TYR A 1 84 ? -17.720 11.716 -16.290 1.00 83.25 84 TYR A N 1
ATOM 620 C CA . TYR A 1 84 ? -18.968 12.124 -15.637 1.00 83.25 84 TYR A CA 1
ATOM 621 C C . TYR A 1 84 ? -20.199 11.630 -16.388 1.00 83.25 84 TYR A C 1
ATOM 623 O O . TYR A 1 84 ? -20.244 11.649 -17.620 1.00 83.25 84 TYR A O 1
ATOM 631 N N . THR A 1 85 ? -21.216 11.219 -15.631 1.00 91.44 85 THR A N 1
ATOM 632 C CA . THR A 1 85 ? -22.505 10.729 -16.145 1.00 91.44 85 THR A CA 1
ATOM 633 C C . THR A 1 85 ? -23.326 11.862 -16.768 1.00 91.44 85 THR A C 1
ATOM 635 O O . THR A 1 85 ? -23.804 11.766 -17.903 1.00 91.44 85 THR A O 1
ATOM 638 N N . LEU A 1 86 ? -23.480 12.948 -16.009 1.00 91.62 86 LEU A N 1
ATOM 639 C CA . LEU A 1 86 ? -24.055 14.211 -16.453 1.00 91.62 86 LEU A CA 1
ATOM 640 C C . LEU A 1 86 ? -22.973 15.272 -16.322 1.00 91.62 86 LEU A C 1
ATOM 642 O O . LEU A 1 86 ? -22.357 15.393 -15.263 1.00 91.62 86 LEU A O 1
ATOM 646 N N . ASN A 1 87 ? -22.746 16.025 -17.393 1.00 86.12 87 ASN A N 1
ATOM 647 C CA . ASN A 1 87 ? -21.658 16.990 -17.447 1.00 86.12 87 ASN A CA 1
ATOM 648 C C . ASN A 1 87 ? -22.149 18.345 -17.962 1.00 86.12 87 ASN A C 1
ATOM 650 O O . ASN A 1 87 ? -22.603 18.452 -19.101 1.00 86.12 87 ASN A O 1
ATOM 654 N N . ARG A 1 88 ? -22.023 19.397 -17.153 1.00 85.00 88 ARG A N 1
ATOM 655 C CA . ARG A 1 88 ? -22.411 20.773 -17.498 1.00 85.00 88 ARG A CA 1
ATOM 656 C C . ARG A 1 88 ? -23.882 20.873 -17.897 1.00 85.00 88 ARG A C 1
ATOM 658 O O . ARG A 1 88 ? -24.210 21.191 -19.043 1.00 85.00 88 ARG A O 1
ATOM 665 N N . VAL A 1 89 ? -24.750 20.577 -16.931 1.00 89.50 89 VAL A N 1
ATOM 666 C CA . VAL A 1 89 ? -26.211 20.678 -17.035 1.00 89.50 89 VAL A CA 1
ATOM 667 C C . VAL A 1 89 ? -26.697 21.864 -16.194 1.00 89.50 89 VAL A C 1
ATOM 669 O O . VAL A 1 89 ? -27.049 21.708 -15.025 1.00 89.50 89 VAL A O 1
ATOM 672 N N . THR A 1 90 ? -26.693 23.073 -16.761 1.00 86.19 90 THR A N 1
ATOM 673 C CA . THR A 1 90 ? -26.729 24.326 -15.971 1.00 86.19 90 THR A CA 1
ATOM 674 C C . THR A 1 90 ? -28.018 24.555 -15.178 1.00 86.19 90 THR A C 1
ATOM 676 O O . THR A 1 90 ? -27.982 25.142 -14.105 1.00 86.19 90 THR A O 1
ATOM 679 N N . ASN A 1 91 ? -29.157 24.088 -15.685 1.00 87.69 91 ASN A N 1
ATOM 680 C CA . ASN A 1 91 ? -30.486 24.228 -15.077 1.00 87.69 91 ASN A CA 1
ATOM 681 C C . ASN A 1 91 ? -30.934 22.934 -14.369 1.00 87.69 91 ASN A C 1
ATOM 683 O O . ASN A 1 91 ? -32.080 22.834 -13.920 1.00 87.69 91 ASN A O 1
ATOM 687 N N . GLY A 1 92 ? -30.061 21.925 -14.309 1.00 91.75 92 GLY A N 1
ATOM 688 C CA . GLY A 1 92 ? -30.269 20.697 -13.551 1.00 91.75 92 GLY A CA 1
ATOM 689 C C . GLY A 1 92 ? -31.027 19.570 -14.262 1.00 91.75 92 GLY A C 1
ATOM 690 O O . GLY A 1 92 ? -31.314 19.601 -15.465 1.00 91.75 92 GLY A O 1
ATOM 691 N N . LEU A 1 93 ? -31.344 18.548 -13.473 1.00 97.06 93 LEU A N 1
ATOM 692 C CA . LEU A 1 93 ? -32.013 17.308 -13.862 1.00 97.06 93 LEU A CA 1
ATOM 693 C C . LEU A 1 93 ? -33.475 17.313 -13.391 1.00 97.06 93 LEU A C 1
ATOM 695 O O . LEU A 1 93 ? -33.756 17.718 -12.268 1.00 97.06 93 LEU A O 1
ATOM 699 N N . THR A 1 94 ? -34.393 16.820 -14.224 1.00 97.75 94 THR A N 1
ATOM 700 C CA . THR A 1 94 ? -35.780 16.515 -13.837 1.00 97.75 94 THR A CA 1
ATOM 701 C C . THR A 1 94 ? -36.091 15.044 -14.106 1.00 97.75 94 THR A C 1
ATOM 703 O O . THR A 1 94 ? -35.900 14.578 -15.234 1.00 97.75 94 THR A O 1
ATOM 706 N N . LEU A 1 95 ? -36.632 14.338 -13.115 1.00 98.06 95 LEU A N 1
ATOM 707 C CA . LEU A 1 95 ? -37.293 13.043 -13.291 1.00 98.06 95 LEU A CA 1
ATOM 708 C C . LEU A 1 95 ? -38.814 13.223 -13.248 1.00 98.06 95 LEU A C 1
ATOM 710 O O . LEU A 1 95 ? -39.344 13.912 -12.377 1.00 98.06 95 LEU A O 1
ATOM 714 N N . LEU A 1 96 ? -39.507 12.621 -14.212 1.00 97.00 96 LEU A N 1
ATOM 715 C CA . LEU A 1 96 ? -40.954 12.712 -14.391 1.00 97.00 96 LEU A CA 1
ATOM 716 C C . LEU A 1 96 ? -41.576 11.315 -14.500 1.00 97.00 96 LEU A C 1
ATOM 718 O O . LEU A 1 96 ? -41.047 10.452 -15.199 1.00 97.00 96 LEU A O 1
ATOM 722 N N . ASP A 1 97 ? -42.742 11.125 -13.890 1.00 94.06 97 ASP A N 1
ATOM 723 C CA . ASP A 1 97 ? -43.648 9.991 -14.137 1.00 94.06 97 ASP A CA 1
ATOM 724 C C . ASP A 1 97 ? -42.998 8.596 -14.074 1.00 94.06 97 ASP A C 1
ATOM 726 O O . ASP A 1 97 ? -42.912 7.906 -15.084 1.00 94.06 97 ASP A O 1
ATOM 730 N N . ASN A 1 98 ? -42.589 8.145 -12.884 1.00 94.88 98 ASN A N 1
ATOM 731 C CA . ASN A 1 98 ? -42.004 6.811 -12.648 1.00 94.88 98 ASN A CA 1
ATOM 732 C C . ASN A 1 98 ? -40.662 6.571 -13.365 1.00 94.88 98 ASN A C 1
ATOM 734 O O . ASN A 1 98 ? -40.376 5.465 -13.831 1.00 94.88 98 ASN A O 1
ATOM 738 N N . SER A 1 99 ? -39.832 7.607 -13.475 1.00 97.38 99 SER A N 1
ATOM 739 C CA . SER A 1 99 ? -38.516 7.491 -14.107 1.00 97.38 99 SER A CA 1
ATOM 740 C C . SER A 1 99 ? -37.458 6.942 -13.163 1.00 97.38 99 SER A C 1
ATOM 742 O O . SER A 1 99 ? -37.363 7.352 -12.011 1.00 97.38 99 SER A O 1
ATOM 744 N N . THR A 1 100 ? -36.593 6.074 -13.675 1.00 97.25 100 THR A N 1
ATOM 745 C CA . THR A 1 100 ? -35.412 5.585 -12.960 1.00 97.25 100 THR A CA 1
ATOM 746 C C . THR A 1 100 ? -34.139 5.957 -13.710 1.00 97.25 100 THR A C 1
ATOM 748 O O . THR A 1 100 ? -33.980 5.611 -14.882 1.00 97.25 100 THR A O 1
ATOM 751 N N . LEU A 1 101 ? -33.217 6.629 -13.023 1.00 97.06 101 LEU A N 1
ATOM 752 C CA . LEU A 1 101 ? -31.883 6.941 -13.528 1.00 97.06 101 LEU A CA 1
ATOM 753 C C . LEU A 1 101 ? -30.829 6.121 -12.777 1.00 97.06 101 LEU A C 1
ATOM 755 O O . LEU A 1 101 ? -30.706 6.242 -11.562 1.00 97.06 101 LEU A O 1
ATOM 759 N N . TYR A 1 102 ? -30.054 5.327 -13.509 1.00 95.50 102 TYR A N 1
ATOM 760 C CA . TYR A 1 102 ? -28.865 4.630 -13.030 1.00 95.50 102 TYR A CA 1
ATOM 761 C C . TYR A 1 102 ? -27.613 5.396 -13.463 1.00 95.50 102 TYR A C 1
ATOM 763 O O . TYR A 1 102 ? -27.449 5.704 -14.647 1.00 95.50 102 TYR A O 1
ATOM 771 N N . THR A 1 103 ? -26.712 5.675 -12.529 1.00 92.88 103 THR A N 1
ATOM 772 C CA . THR A 1 103 ? -25.450 6.371 -12.797 1.00 92.88 103 THR A CA 1
ATOM 773 C C . THR A 1 103 ? -24.275 5.479 -12.414 1.00 92.88 103 THR A C 1
ATOM 775 O O . THR A 1 103 ? -24.290 4.825 -11.370 1.00 92.88 103 THR A O 1
ATOM 778 N N . GLN A 1 104 ? -23.252 5.427 -13.265 1.00 88.38 104 GLN A N 1
ATOM 779 C CA . GLN A 1 104 ? -21.997 4.727 -12.955 1.00 88.38 104 GLN A CA 1
ATOM 780 C C . GLN A 1 104 ? -20.883 5.684 -12.522 1.00 88.38 104 GLN A C 1
ATOM 782 O O . GLN A 1 104 ? -19.894 5.261 -11.937 1.00 88.38 104 GLN A O 1
ATOM 787 N N . ARG A 1 105 ? -21.056 6.985 -12.780 1.00 84.12 105 ARG A N 1
ATOM 788 C CA . ARG A 1 105 ? -20.118 8.056 -12.418 1.00 84.12 105 ARG A CA 1
ATOM 789 C C . ARG A 1 105 ? -20.826 9.249 -11.804 1.00 84.12 105 ARG A C 1
ATOM 791 O O . ARG A 1 105 ? -22.038 9.409 -11.982 1.00 84.12 105 ARG A O 1
ATOM 798 N N . ALA A 1 106 ? -20.040 10.093 -11.146 1.00 82.88 106 ALA A N 1
ATOM 799 C CA . ALA A 1 106 ? -20.488 11.332 -10.534 1.00 82.88 106 ALA A CA 1
ATOM 800 C C . ALA A 1 106 ? -21.055 12.333 -11.558 1.00 82.88 106 ALA A C 1
ATOM 802 O O . ALA A 1 106 ? -20.989 12.152 -12.784 1.00 82.88 106 ALA A O 1
ATOM 803 N N . PHE A 1 107 ? -21.611 13.417 -11.028 1.00 87.38 107 PHE A N 1
ATOM 804 C CA . PHE A 1 107 ? -22.052 14.580 -11.788 1.00 87.38 107 PHE A CA 1
ATOM 805 C C . PHE A 1 107 ? -20.977 15.661 -11.807 1.00 87.38 107 PHE A C 1
ATOM 807 O O . PHE A 1 107 ? -20.220 15.808 -10.852 1.00 87.38 107 PHE A O 1
ATOM 814 N N . ASN A 1 108 ? -20.944 16.43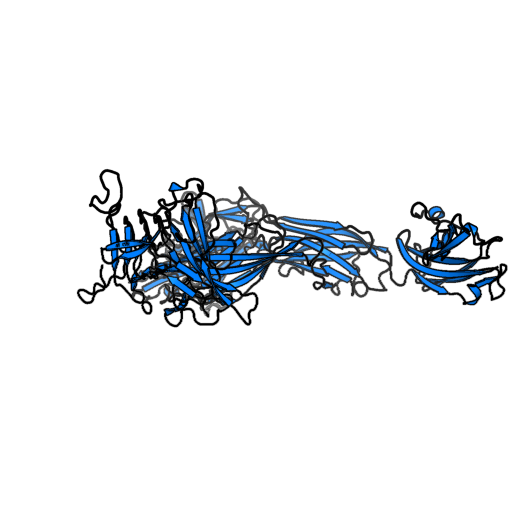3 -12.890 1.00 80.81 108 ASN A N 1
ATOM 815 C CA . ASN A 1 108 ? -20.154 17.652 -12.982 1.00 80.81 108 ASN A CA 1
ATOM 816 C C . ASN A 1 108 ? -21.058 18.814 -13.388 1.00 80.81 108 ASN A C 1
ATOM 818 O O . ASN A 1 108 ? -21.677 18.767 -14.455 1.00 80.81 108 ASN A O 1
ATOM 822 N N . MET A 1 109 ? -21.123 19.853 -12.554 1.00 82.25 109 MET A N 1
ATOM 823 C CA . MET A 1 109 ? -21.852 21.095 -12.825 1.00 82.25 109 MET A CA 1
ATOM 824 C C . MET A 1 109 ? -23.321 20.859 -13.244 1.00 82.25 109 MET A C 1
ATOM 826 O O . MET A 1 109 ? -23.752 21.249 -14.335 1.00 82.25 109 MET A O 1
ATOM 830 N N . VAL A 1 110 ? -24.081 20.152 -12.399 1.00 90.12 110 VAL A N 1
ATOM 831 C CA . VAL A 1 110 ? -25.525 19.912 -12.564 1.00 90.12 110 VAL A CA 1
ATOM 832 C C . VAL A 1 110 ? -26.299 20.822 -11.607 1.00 90.12 110 VAL A C 1
ATOM 834 O O . VAL A 1 110 ? -26.340 20.580 -10.407 1.00 90.12 110 VAL A O 1
ATOM 837 N N . GLY A 1 111 ? -26.954 21.858 -12.133 1.00 88.00 111 GLY A N 1
ATOM 838 C CA . GLY A 1 111 ? -27.448 22.997 -11.342 1.00 88.00 111 GLY A CA 1
ATOM 839 C C . GLY A 1 111 ? -28.644 22.759 -10.406 1.00 88.00 111 GLY A C 1
ATOM 840 O O . GLY A 1 111 ? -29.162 23.725 -9.849 1.00 88.00 111 GLY A O 1
ATOM 841 N N . GLY A 1 112 ? -29.106 21.517 -10.237 1.00 92.62 112 GLY A N 1
ATOM 842 C CA . GLY A 1 112 ? -30.203 21.158 -9.330 1.00 92.62 112 GLY A CA 1
ATOM 843 C C . GLY A 1 112 ? -30.957 19.888 -9.728 1.00 92.62 112 GLY A C 1
ATOM 844 O O . GLY A 1 112 ? -30.688 19.285 -10.774 1.00 92.62 112 GLY A O 1
ATOM 845 N N . PHE A 1 113 ? -31.933 19.514 -8.904 1.00 97.12 113 PHE A N 1
ATOM 846 C CA . PHE A 1 113 ? -32.753 18.316 -9.040 1.00 97.12 113 PHE A CA 1
ATOM 847 C C . PHE A 1 113 ? -34.246 18.602 -8.841 1.00 97.12 113 PHE A C 1
ATOM 849 O O . PHE A 1 113 ? -34.654 19.315 -7.924 1.00 97.12 113 PHE A O 1
ATOM 856 N N . GLU A 1 114 ? -35.072 17.997 -9.690 1.00 98.00 114 GLU A N 1
ATOM 857 C CA . GLU A 1 114 ? -36.531 18.042 -9.615 1.00 98.00 114 GLU A CA 1
ATOM 858 C C . GLU A 1 114 ? -37.117 16.638 -9.814 1.00 98.00 114 GLU A C 1
ATOM 860 O O . GLU A 1 114 ? -36.798 15.960 -10.793 1.00 98.00 114 GLU A O 1
ATOM 865 N N . SER A 1 115 ? -38.018 16.218 -8.929 1.00 98.00 115 SER A N 1
ATOM 866 C CA . SER A 1 115 ? -38.749 14.951 -9.036 1.00 98.00 115 SER A CA 1
ATOM 867 C C . SER A 1 115 ? -40.248 15.202 -9.029 1.00 98.00 115 SER A C 1
ATOM 869 O O . SER A 1 115 ? -40.822 15.479 -7.974 1.00 98.00 115 SER A O 1
ATOM 871 N N . PHE A 1 116 ? -40.886 15.131 -10.199 1.00 97.81 116 PHE A N 1
ATOM 872 C CA . PHE A 1 116 ? -42.263 15.587 -10.409 1.00 97.81 116 PHE A CA 1
ATOM 873 C C . PHE A 1 116 ? -43.166 14.513 -11.040 1.00 97.81 116 PHE A C 1
ATOM 875 O O . PHE A 1 116 ? -42.715 13.539 -11.649 1.00 97.81 116 PHE A O 1
ATOM 882 N N . LYS A 1 117 ? -44.474 14.736 -10.916 1.00 96.56 117 LYS A N 1
ATOM 883 C CA . LYS A 1 117 ? -45.545 14.071 -11.660 1.00 96.56 117 LYS A CA 1
ATOM 884 C C . LYS A 1 117 ? -46.109 15.033 -12.700 1.00 96.56 117 LYS A C 1
ATOM 886 O O . LYS A 1 117 ? -46.352 16.200 -12.391 1.00 96.56 117 LYS A O 1
ATOM 891 N N . THR A 1 118 ? -46.371 14.542 -13.904 1.00 94.31 118 THR A N 1
ATOM 892 C CA . THR A 1 118 ? -47.089 15.278 -14.947 1.00 94.31 118 THR A CA 1
ATOM 893 C C . THR A 1 118 ? -48.595 15.079 -14.775 1.00 94.31 118 THR A C 1
ATOM 895 O O . THR A 1 118 ? -49.103 13.957 -14.732 1.00 94.31 118 THR A O 1
ATOM 898 N N . ASN A 1 119 ? -49.332 16.181 -14.692 1.00 91.25 119 ASN A N 1
ATOM 899 C CA . ASN A 1 119 ? -50.788 16.197 -14.632 1.00 91.25 119 ASN A CA 1
ATOM 900 C C . ASN A 1 119 ? -51.412 16.074 -16.029 1.00 91.25 119 ASN A C 1
ATOM 902 O O . ASN A 1 119 ? -50.769 16.294 -17.055 1.00 91.25 119 ASN A O 1
ATOM 906 N N . SER A 1 120 ? -52.712 15.771 -16.083 1.00 85.69 120 SER A N 1
ATOM 907 C CA . SER A 1 120 ? -53.457 15.627 -17.344 1.00 85.69 120 SER A CA 1
ATOM 908 C C . SER A 1 120 ? -53.498 16.899 -18.203 1.00 85.69 120 SER A C 1
ATOM 910 O O . SER A 1 120 ? -53.760 16.819 -19.399 1.00 85.69 120 SER A O 1
ATOM 912 N N . ASP A 1 121 ? -53.261 18.069 -17.607 1.00 86.50 121 ASP A N 1
ATOM 913 C CA . ASP A 1 121 ? -53.167 19.370 -18.280 1.00 86.50 121 ASP A CA 1
ATOM 914 C C . ASP A 1 121 ? -51.724 19.750 -18.682 1.00 86.50 121 ASP A C 1
ATOM 916 O O . ASP A 1 121 ? -51.483 20.872 -19.126 1.00 86.50 121 ASP A O 1
ATOM 920 N N . ASN A 1 122 ? -50.772 18.814 -18.568 1.00 82.94 122 ASN A N 1
ATOM 921 C CA . ASN A 1 122 ? -49.327 18.994 -18.768 1.00 82.94 122 ASN A CA 1
ATOM 922 C C . ASN A 1 122 ? -48.644 19.963 -17.785 1.00 82.94 122 ASN A C 1
ATOM 924 O O . ASN A 1 122 ? -47.504 20.367 -18.025 1.00 82.94 122 ASN A O 1
ATOM 928 N N . THR A 1 123 ? -49.297 20.330 -16.680 1.00 91.06 123 THR A N 1
ATOM 929 C CA . THR A 1 123 ? -48.604 20.949 -15.542 1.00 91.06 123 THR A CA 1
ATOM 930 C C . THR A 1 123 ? -47.847 19.889 -14.742 1.00 91.06 123 THR A C 1
ATOM 932 O O . THR A 1 123 ? -48.102 18.694 -14.885 1.00 91.06 123 THR A O 1
ATOM 935 N N . THR A 1 124 ? -46.901 20.309 -13.905 1.00 93.38 124 THR A N 1
ATOM 936 C CA . THR A 1 124 ? -46.136 19.400 -13.043 1.00 93.38 124 THR A CA 1
ATOM 937 C C . THR A 1 124 ? -46.390 19.701 -11.574 1.00 93.38 124 THR A C 1
ATOM 939 O O . THR A 1 124 ? -46.402 20.866 -11.178 1.00 93.38 124 THR A O 1
ATOM 942 N N . GLU A 1 125 ? -46.536 18.658 -10.763 1.00 95.25 125 GLU A N 1
ATOM 943 C CA . GLU A 1 125 ? -46.578 18.737 -9.299 1.00 95.25 125 GLU A CA 1
ATOM 944 C C . GLU A 1 125 ? -45.428 17.936 -8.674 1.00 95.25 125 GLU A C 1
ATOM 946 O O . GLU A 1 125 ? -44.903 17.013 -9.299 1.00 95.25 125 GLU A O 1
ATOM 951 N N . LYS A 1 126 ? -45.019 18.282 -7.445 1.00 96.25 126 LYS A N 1
ATOM 952 C CA . LYS A 1 126 ? -43.946 17.570 -6.734 1.00 96.25 126 LYS A CA 1
ATOM 953 C C . LYS A 1 126 ? -44.295 16.095 -6.538 1.00 96.25 126 LYS A C 1
ATOM 955 O O . LYS A 1 126 ? -45.441 15.769 -6.226 1.00 96.25 126 LYS A O 1
ATOM 960 N N . GLN A 1 127 ? -43.317 15.201 -6.681 1.00 95.94 127 GLN A N 1
ATOM 961 C CA . GLN A 1 127 ? -43.467 13.858 -6.138 1.00 95.94 127 GLN A CA 1
ATOM 962 C C . GLN A 1 127 ? -43.578 13.960 -4.614 1.00 95.94 127 GLN A C 1
ATOM 964 O O . GLN A 1 127 ? -42.774 14.641 -3.977 1.00 95.94 127 GLN A O 1
ATOM 969 N N . THR A 1 128 ? -44.561 13.273 -4.043 1.00 95.56 128 THR A N 1
ATOM 970 C CA . THR A 1 128 ? -44.794 13.189 -2.599 1.00 95.56 128 THR A CA 1
ATOM 971 C C . THR A 1 128 ? -44.610 11.758 -2.122 1.00 95.56 128 THR A C 1
ATOM 973 O O . THR A 1 128 ? -44.882 10.808 -2.863 1.00 95.56 128 THR A O 1
ATOM 976 N N . VAL A 1 129 ? -44.128 11.602 -0.890 1.00 94.25 129 VAL A N 1
ATOM 977 C CA . VAL A 1 129 ? -43.892 10.303 -0.255 1.00 94.25 129 VAL A CA 1
ATOM 978 C C . VAL A 1 129 ? -44.394 10.357 1.185 1.00 94.25 129 VAL A C 1
ATOM 980 O O . VAL A 1 129 ? -44.037 11.259 1.932 1.00 94.25 129 VAL A O 1
ATOM 983 N N . GLU A 1 130 ? -45.209 9.382 1.572 1.00 93.50 130 GLU A N 1
ATOM 984 C CA . GLU A 1 130 ? -45.667 9.169 2.945 1.00 93.50 130 GLU A CA 1
ATOM 985 C C . GLU A 1 130 ? -45.264 7.760 3.387 1.00 93.50 130 GLU A C 1
ATOM 987 O O . GLU A 1 130 ? -45.568 6.773 2.708 1.00 93.50 130 GLU A O 1
ATOM 992 N N . ILE A 1 131 ? -44.561 7.666 4.516 1.00 91.69 131 ILE A N 1
ATOM 993 C CA . ILE A 1 131 ? -44.051 6.405 5.058 1.00 91.69 131 ILE A CA 1
ATOM 994 C C . ILE A 1 131 ? -44.803 6.078 6.348 1.00 91.69 131 ILE A C 1
ATOM 996 O O . ILE A 1 131 ? -44.789 6.854 7.301 1.00 91.69 131 ILE A O 1
ATOM 1000 N N . SER A 1 132 ? -45.447 4.910 6.386 1.00 88.44 132 SER A N 1
ATOM 1001 C CA . SER A 1 132 ? -46.147 4.392 7.564 1.00 88.44 132 SER A CA 1
ATOM 1002 C C . SER A 1 132 ? -45.737 2.939 7.813 1.00 88.44 132 SER A C 1
ATOM 1004 O O . SER A 1 132 ? -46.132 2.024 7.082 1.00 88.44 132 SER A O 1
ATOM 1006 N N . GLY A 1 133 ? -44.886 2.725 8.822 1.00 82.19 133 GLY A N 1
ATOM 1007 C CA . GLY A 1 133 ? -44.225 1.435 9.045 1.00 82.19 133 GLY A CA 1
ATOM 1008 C C . GLY A 1 133 ? -43.407 1.017 7.818 1.00 82.19 133 GLY A C 1
ATOM 1009 O O . GLY A 1 133 ? -42.608 1.795 7.312 1.00 82.19 133 GLY A O 1
ATOM 1010 N N . ASN A 1 134 ? -43.658 -0.187 7.293 1.00 81.12 134 ASN A N 1
ATOM 1011 C CA . ASN A 1 134 ? -42.983 -0.700 6.090 1.00 81.12 134 ASN A CA 1
ATOM 1012 C C . ASN A 1 134 ? -43.697 -0.338 4.774 1.00 81.12 134 ASN A C 1
ATOM 1014 O O . ASN A 1 134 ? -43.343 -0.860 3.717 1.00 81.12 134 ASN A O 1
ATOM 1018 N N . THR A 1 135 ? -44.725 0.516 4.818 1.00 84.31 135 THR A N 1
ATOM 1019 C CA . THR A 1 135 ? -45.506 0.902 3.635 1.00 84.31 135 THR A CA 1
ATOM 1020 C C . THR A 1 135 ? -45.119 2.299 3.171 1.00 84.31 135 THR A C 1
ATOM 1022 O O . THR A 1 135 ? -45.137 3.243 3.958 1.00 84.31 135 THR A O 1
ATOM 1025 N N . VAL A 1 136 ? -44.826 2.430 1.876 1.00 89.19 136 VAL A N 1
ATOM 1026 C CA . VAL A 1 136 ? -44.535 3.708 1.216 1.00 89.19 136 VAL A CA 1
ATOM 1027 C C . VAL A 1 136 ? -45.677 4.055 0.263 1.00 89.19 136 VAL A C 1
ATOM 1029 O O . VAL A 1 136 ? -45.935 3.314 -0.686 1.00 89.19 136 VAL A O 1
ATOM 1032 N N . THR A 1 137 ? -46.333 5.192 0.487 1.00 93.25 137 THR A N 1
ATOM 1033 C CA . THR A 1 137 ? -47.363 5.753 -0.401 1.00 93.25 137 THR A CA 1
ATOM 1034 C C . THR A 1 137 ? -46.779 6.932 -1.170 1.00 93.25 137 THR A C 1
ATOM 1036 O O . THR A 1 137 ? -46.113 7.779 -0.585 1.00 93.25 137 THR A O 1
ATOM 1039 N N . ARG A 1 138 ? -47.003 6.993 -2.486 1.00 93.38 138 ARG A N 1
ATOM 1040 C CA . ARG A 1 138 ? -46.436 8.026 -3.370 1.00 93.38 138 ARG A CA 1
ATOM 1041 C C . ARG A 1 138 ? -47.340 8.322 -4.561 1.00 93.38 138 ARG A C 1
ATOM 1043 O O . ARG A 1 138 ? -48.090 7.445 -4.988 1.00 93.38 138 ARG A O 1
ATOM 1050 N N . ASN A 1 139 ? -47.267 9.536 -5.107 1.00 94.88 139 ASN A N 1
ATOM 1051 C CA . ASN A 1 139 ? -48.036 9.931 -6.298 1.00 94.88 139 ASN A CA 1
ATOM 1052 C C . ASN A 1 139 ? -47.375 9.505 -7.627 1.00 94.88 139 ASN A C 1
ATOM 1054 O O . ASN A 1 139 ? -48.092 9.252 -8.594 1.00 94.88 139 ASN A O 1
ATOM 1058 N N . VAL A 1 140 ? -46.043 9.392 -7.662 1.00 95.94 140 VAL A N 1
ATOM 1059 C CA . VAL A 1 140 ? -45.205 8.780 -8.715 1.00 95.94 140 VAL A CA 1
ATOM 1060 C C . VAL A 1 140 ? -43.968 8.141 -8.075 1.00 95.94 140 VAL A C 1
ATOM 1062 O O . VAL A 1 140 ? -43.657 8.419 -6.919 1.00 95.94 140 VAL A O 1
ATOM 1065 N N . ASP A 1 141 ? -43.273 7.270 -8.805 1.00 94.50 141 ASP A N 1
ATOM 1066 C CA . ASP A 1 141 ? -42.113 6.510 -8.323 1.00 94.50 141 ASP A CA 1
ATOM 1067 C C . ASP A 1 141 ? -40.822 6.861 -9.076 1.00 94.50 141 ASP A C 1
ATOM 1069 O O . ASP A 1 141 ? -40.272 6.029 -9.800 1.00 94.50 141 ASP A O 1
ATOM 1073 N N . ASN A 1 142 ? -40.349 8.106 -8.956 1.00 97.88 142 ASN A N 1
ATOM 1074 C CA . ASN A 1 142 ? -39.049 8.474 -9.511 1.00 97.88 142 ASN A CA 1
ATOM 1075 C C . ASN A 1 142 ? -37.909 8.007 -8.597 1.00 97.88 142 ASN A C 1
ATOM 1077 O O . ASN A 1 142 ? -37.984 8.121 -7.365 1.00 97.88 142 ASN A O 1
ATOM 1081 N N . ARG A 1 143 ? -36.839 7.495 -9.211 1.00 97.31 143 ARG A N 1
ATOM 1082 C CA . ARG A 1 143 ? -35.714 6.863 -8.516 1.00 97.31 143 ARG A CA 1
ATOM 1083 C C . ARG A 1 143 ? -34.370 7.240 -9.127 1.00 97.31 143 ARG A C 1
ATOM 1085 O O . ARG A 1 143 ? -34.227 7.291 -10.350 1.00 97.31 143 ARG A O 1
ATOM 1092 N N . ILE A 1 144 ? -33.373 7.419 -8.273 1.00 97.25 144 ILE A N 1
ATOM 1093 C CA . ILE A 1 144 ? -31.964 7.535 -8.642 1.00 97.25 144 ILE A CA 1
ATOM 1094 C C . ILE A 1 144 ? -31.206 6.383 -7.991 1.00 97.25 144 ILE A C 1
ATOM 1096 O O . ILE A 1 144 ? -31.345 6.126 -6.796 1.00 97.25 144 ILE A O 1
ATOM 1100 N N . TYR A 1 145 ? -30.401 5.700 -8.794 1.00 95.81 145 TYR A N 1
ATOM 1101 C CA . TYR A 1 145 ? -29.517 4.636 -8.352 1.00 95.81 145 TYR A CA 1
ATOM 1102 C C . TYR A 1 145 ? -28.079 4.926 -8.777 1.00 95.81 145 TYR A C 1
ATOM 1104 O O . TYR A 1 145 ? -27.835 5.241 -9.942 1.00 95.81 145 TYR A O 1
ATOM 1112 N N . THR A 1 146 ? -27.127 4.754 -7.868 1.00 91.62 146 THR A N 1
ATOM 1113 C CA . THR A 1 146 ? -25.688 4.902 -8.137 1.00 91.62 146 THR A CA 1
ATOM 1114 C C . THR A 1 146 ? -24.968 3.565 -7.977 1.00 91.62 146 THR A C 1
ATOM 1116 O O . THR A 1 146 ? -25.433 2.677 -7.255 1.00 91.62 146 THR A O 1
ATOM 1119 N N . LEU A 1 147 ? -23.829 3.399 -8.653 1.00 85.75 147 LEU A N 1
ATOM 1120 C CA . LEU A 1 147 ? -22.874 2.374 -8.235 1.00 85.75 147 LEU A CA 1
ATOM 1121 C C . LEU A 1 147 ? -22.325 2.705 -6.841 1.00 85.75 147 LEU A C 1
ATOM 1123 O O . LEU A 1 147 ? -22.276 3.861 -6.421 1.00 85.75 147 LEU A O 1
ATOM 1127 N N . GLU A 1 148 ? -21.906 1.663 -6.135 1.00 81.62 148 GLU A N 1
ATOM 1128 C CA . GLU A 1 148 ? -21.313 1.753 -4.803 1.00 81.62 148 GLU A CA 1
ATOM 1129 C C . GLU A 1 148 ? -20.161 2.776 -4.732 1.00 81.62 148 GLU A C 1
ATOM 1131 O O . GLU A 1 148 ? -19.210 2.700 -5.514 1.00 81.62 148 GLU A O 1
ATOM 1136 N N . GLY A 1 149 ? -20.218 3.707 -3.772 1.00 72.56 149 GLY A N 1
ATOM 1137 C CA . GLY A 1 149 ? -19.176 4.722 -3.560 1.00 72.56 149 GLY A CA 1
ATOM 1138 C C . GLY A 1 149 ? -19.187 5.895 -4.549 1.00 72.56 149 GLY A C 1
ATOM 1139 O O . GLY A 1 149 ? -18.302 6.746 -4.491 1.00 72.56 149 GLY A O 1
ATOM 1140 N N . ILE A 1 150 ? -20.164 5.969 -5.461 1.00 80.44 150 ILE A N 1
ATOM 1141 C CA . ILE A 1 150 ? -20.295 7.084 -6.408 1.00 80.44 150 ILE A CA 1
ATOM 1142 C C . ILE A 1 150 ? -21.216 8.155 -5.834 1.00 80.44 150 ILE A C 1
ATOM 1144 O O . ILE A 1 150 ? -22.417 7.925 -5.715 1.00 80.44 150 ILE A O 1
ATOM 1148 N N . ASN A 1 151 ? -20.669 9.336 -5.547 1.00 82.00 151 ASN A N 1
ATOM 1149 C CA . ASN A 1 151 ? -21.419 10.470 -5.001 1.00 82.00 151 ASN A CA 1
ATOM 1150 C C . ASN A 1 151 ? -21.954 11.381 -6.113 1.00 82.00 151 ASN A C 1
ATOM 1152 O O . ASN A 1 151 ? -21.318 11.547 -7.161 1.00 82.00 151 ASN A O 1
ATOM 1156 N N . LEU A 1 152 ? -23.121 11.985 -5.891 1.00 87.00 152 LEU A N 1
ATOM 1157 C CA . LEU A 1 152 ? -23.759 12.887 -6.852 1.00 87.00 152 LEU A CA 1
ATOM 1158 C C . LEU A 1 152 ? -23.838 14.299 -6.283 1.00 87.00 152 LEU A C 1
ATOM 1160 O O . LEU A 1 152 ? -24.486 14.536 -5.272 1.00 87.00 152 LEU A O 1
ATOM 1164 N N . ILE A 1 153 ? -23.217 15.249 -6.973 1.00 82.94 153 ILE A N 1
ATOM 1165 C CA . ILE A 1 153 ? -23.150 16.635 -6.515 1.00 82.94 153 ILE A CA 1
ATOM 1166 C C . ILE A 1 153 ? -23.982 17.512 -7.446 1.00 82.94 153 ILE A C 1
ATOM 1168 O O . ILE A 1 153 ? -23.697 17.614 -8.645 1.00 82.94 153 ILE A O 1
ATOM 1172 N N . PHE A 1 154 ? -25.012 18.157 -6.897 1.00 88.81 154 PHE A N 1
ATOM 1173 C CA . PHE A 1 154 ? -25.761 19.191 -7.600 1.00 88.81 154 PHE A CA 1
ATOM 1174 C C . PHE A 1 154 ? -25.137 20.559 -7.317 1.00 88.81 154 PHE A C 1
ATOM 1176 O O . PHE A 1 154 ? -25.443 21.205 -6.317 1.00 88.81 154 PHE A O 1
ATOM 1183 N N . ALA A 1 155 ? -24.271 21.011 -8.223 1.00 80.62 155 ALA A N 1
ATOM 1184 C CA . ALA A 1 155 ? -23.609 22.311 -8.167 1.00 80.62 155 ALA A CA 1
ATOM 1185 C C . ALA A 1 155 ? -23.727 23.055 -9.507 1.00 80.62 155 ALA A C 1
ATOM 1187 O O . ALA A 1 155 ? -23.782 22.451 -10.580 1.00 80.62 155 ALA A O 1
ATOM 1188 N N . LYS A 1 156 ? -23.773 24.386 -9.452 1.00 82.44 156 LYS A N 1
ATOM 1189 C CA . LYS A 1 156 ? -23.876 25.287 -10.612 1.00 82.44 156 LYS A CA 1
ATOM 1190 C C . LYS A 1 156 ? -22.513 25.653 -11.204 1.00 82.44 156 LYS A C 1
ATOM 1192 O O . LYS A 1 156 ? -22.467 26.214 -12.297 1.00 82.44 156 LYS A O 1
ATOM 1197 N N . GLU A 1 157 ? -21.430 25.308 -10.515 1.00 73.81 157 GLU A N 1
ATOM 1198 C CA . GLU A 1 157 ? -20.045 25.586 -10.903 1.00 73.81 157 GLU A CA 1
ATOM 1199 C C . GLU A 1 157 ? -19.189 24.303 -10.860 1.00 73.81 157 GLU A C 1
ATOM 1201 O O . GLU A 1 157 ? -19.619 23.273 -10.341 1.00 73.81 157 GLU A O 1
ATOM 1206 N N . GLU A 1 158 ? -17.998 24.356 -11.459 1.00 65.56 158 GLU A N 1
ATOM 1207 C CA . GLU A 1 158 ? -17.001 23.275 -11.505 1.00 65.56 158 GLU A CA 1
ATOM 1208 C C . GLU A 1 158 ? -15.692 23.768 -10.861 1.00 65.56 158 GLU A C 1
ATOM 1210 O O . GLU A 1 158 ? -15.327 24.927 -11.054 1.00 65.56 158 GLU A O 1
ATOM 1215 N N . GLY A 1 159 ? -14.961 22.899 -10.151 1.00 55.31 159 GLY A N 1
ATOM 1216 C CA . GLY A 1 159 ? -13.642 23.202 -9.576 1.00 55.31 159 GLY A CA 1
ATOM 1217 C C . GLY A 1 159 ? -13.488 22.703 -8.138 1.00 55.31 159 GLY A C 1
ATOM 1218 O O . GLY A 1 159 ? -14.267 21.866 -7.683 1.00 55.31 159 GLY A O 1
ATOM 1219 N N . GLU A 1 160 ? -12.489 23.220 -7.415 1.00 53.19 160 GLU A N 1
ATOM 1220 C CA . GLU A 1 160 ? -12.393 23.015 -5.967 1.00 53.19 160 GLU A CA 1
ATOM 1221 C C . GLU A 1 160 ? -13.549 23.742 -5.270 1.00 53.19 160 GLU A C 1
ATOM 1223 O O . GLU A 1 160 ? -13.524 24.958 -5.093 1.00 53.19 160 GLU A O 1
ATOM 1228 N N . LEU A 1 161 ? -14.555 22.984 -4.831 1.00 57.66 161 LEU A N 1
ATOM 1229 C CA . LEU A 1 161 ? -15.671 23.468 -4.007 1.00 57.66 161 LEU A CA 1
ATOM 1230 C C . LEU A 1 161 ? -15.229 23.722 -2.547 1.00 57.66 161 LEU A C 1
ATOM 1232 O O . LEU A 1 161 ? -15.953 23.420 -1.600 1.00 57.66 161 LEU A O 1
ATOM 1236 N N . SER A 1 162 ? -14.000 24.212 -2.347 1.00 45.56 162 SER A N 1
ATOM 1237 C CA . SER A 1 162 ? -13.388 24.452 -1.036 1.00 45.56 162 SER A CA 1
ATOM 1238 C C . SER A 1 162 ? -13.983 25.675 -0.335 1.00 45.56 162 SER A C 1
ATOM 1240 O O . SER A 1 162 ? -14.094 25.679 0.892 1.00 45.56 162 SER A O 1
ATOM 1242 N N . ASP A 1 163 ? -14.464 26.665 -1.095 1.00 52.81 163 ASP A N 1
ATOM 1243 C CA . ASP A 1 163 ? -15.288 27.754 -0.569 1.00 52.81 163 ASP A CA 1
ATOM 1244 C C . ASP A 1 163 ? -16.739 27.294 -0.370 1.00 52.81 163 ASP A C 1
ATOM 1246 O O . ASP A 1 163 ? -17.671 27.667 -1.086 1.00 52.81 163 ASP A O 1
ATOM 1250 N N . ARG A 1 164 ? -16.931 26.461 0.656 1.00 63.84 164 ARG A N 1
ATOM 1251 C CA . ARG A 1 164 ? -18.246 25.976 1.085 1.00 63.84 164 ARG A CA 1
ATOM 1252 C C . ARG A 1 164 ? -19.108 27.075 1.726 1.00 63.84 164 ARG A C 1
ATOM 1254 O O . ARG A 1 164 ? -20.189 26.772 2.217 1.00 63.84 164 ARG A O 1
ATOM 1261 N N . SER A 1 165 ? -18.671 28.340 1.746 1.00 65.31 165 SER A N 1
ATOM 1262 C CA . SER A 1 165 ? -19.404 29.438 2.392 1.00 65.31 165 SER A CA 1
ATOM 1263 C C . SER A 1 165 ? -20.476 30.088 1.506 1.00 65.31 165 SER A C 1
ATOM 1265 O O . SER A 1 165 ? -21.364 30.764 2.025 1.00 65.31 165 SER A O 1
ATOM 1267 N N . ASN A 1 166 ? -20.443 29.857 0.188 1.00 75.81 166 ASN A N 1
ATOM 1268 C CA . ASN A 1 166 ? -21.402 30.434 -0.754 1.00 75.81 166 ASN A CA 1
ATOM 1269 C C . ASN A 1 166 ? -22.534 29.451 -1.110 1.00 75.81 166 ASN A C 1
ATOM 1271 O O . ASN A 1 166 ? -22.351 28.522 -1.897 1.00 75.81 166 ASN A O 1
ATOM 1275 N N . GLU A 1 167 ? -23.734 29.690 -0.578 1.00 72.69 167 GLU A N 1
ATOM 1276 C CA . GLU A 1 167 ? -24.923 28.866 -0.843 1.00 72.69 167 GLU A CA 1
ATOM 1277 C C . GLU A 1 167 ? -25.387 28.869 -2.314 1.00 72.69 167 GLU A C 1
ATOM 1279 O O . GLU A 1 167 ? -26.032 27.917 -2.759 1.00 72.69 167 GLU A O 1
ATOM 1284 N N . ASP A 1 168 ? -25.063 29.905 -3.098 1.00 79.88 168 ASP A N 1
ATOM 1285 C CA . ASP A 1 168 ? -25.547 30.038 -4.478 1.00 79.88 168 ASP A CA 1
ATOM 1286 C C . ASP A 1 168 ? -24.853 29.085 -5.460 1.00 79.88 168 ASP A C 1
ATOM 1288 O O . ASP A 1 168 ? -25.405 28.818 -6.536 1.00 79.88 168 ASP A O 1
ATOM 1292 N N . ILE A 1 169 ? -23.706 28.518 -5.071 1.00 79.44 169 ILE A N 1
ATOM 1293 C CA . ILE A 1 169 ? -22.989 27.483 -5.829 1.00 79.44 169 ILE A CA 1
ATOM 1294 C C . ILE A 1 169 ? -23.828 26.205 -5.918 1.00 79.44 169 ILE A C 1
ATOM 1296 O O . ILE A 1 169 ? -23.805 25.515 -6.937 1.00 79.44 169 ILE A O 1
ATOM 1300 N N . TRP A 1 170 ? -24.614 25.896 -4.889 1.00 82.69 170 TRP A N 1
ATOM 1301 C CA . TRP A 1 170 ? -25.327 24.629 -4.793 1.00 82.69 170 TRP A CA 1
ATOM 1302 C C . TRP A 1 170 ? -26.660 24.646 -5.549 1.00 82.69 170 TRP A C 1
ATOM 1304 O O . TRP A 1 170 ? -27.346 25.669 -5.687 1.00 82.69 170 TRP A O 1
ATOM 1314 N N . GLY A 1 171 ? -27.016 23.482 -6.081 1.00 89.00 171 GLY A N 1
ATOM 1315 C CA . GLY A 1 171 ? -28.235 23.244 -6.834 1.00 89.00 171 GLY A CA 1
ATOM 1316 C C . GLY A 1 171 ? -29.430 22.964 -5.931 1.00 89.00 171 GLY A C 1
ATOM 1317 O O . GLY A 1 171 ? -29.336 22.262 -4.928 1.00 89.00 171 GLY A O 1
ATOM 1318 N N . ASP A 1 172 ? -30.580 23.499 -6.315 1.00 93.25 172 ASP A N 1
ATOM 1319 C CA . ASP A 1 172 ? -31.835 23.309 -5.601 1.00 93.25 172 ASP A CA 1
ATOM 1320 C C . ASP A 1 172 ? -32.357 21.871 -5.746 1.00 93.25 172 ASP A C 1
ATOM 1322 O O . ASP A 1 172 ? -32.414 21.356 -6.861 1.00 93.25 172 ASP A O 1
ATOM 1326 N N . VAL A 1 173 ? -32.828 21.267 -4.652 1.00 94.44 173 VAL A N 1
ATOM 1327 C CA . VAL A 1 173 ? -33.559 19.985 -4.648 1.00 94.44 173 VAL A CA 1
ATOM 1328 C C . VAL A 1 173 ? -35.054 20.257 -4.456 1.00 94.44 173 VAL A C 1
ATOM 1330 O O . VAL A 1 173 ? -35.419 21.040 -3.578 1.00 94.44 173 VAL A O 1
ATOM 1333 N N . ASN A 1 174 ? -35.913 19.677 -5.304 1.00 95.31 174 ASN A N 1
ATOM 1334 C CA . ASN A 1 174 ? -37.370 19.857 -5.250 1.00 95.31 174 ASN A CA 1
ATOM 1335 C C . ASN A 1 174 ? -38.140 18.554 -5.558 1.00 95.31 174 ASN A C 1
ATOM 1337 O O . ASN A 1 174 ? -37.962 17.955 -6.620 1.00 95.31 174 ASN A O 1
ATOM 1341 N N . GLY A 1 175 ? -39.086 18.190 -4.694 1.00 95.81 175 GLY A N 1
ATOM 1342 C CA . GLY A 1 175 ? -39.841 16.936 -4.729 1.00 95.81 175 GLY A CA 1
ATOM 1343 C C . GLY A 1 175 ? -39.059 15.752 -4.159 1.00 95.81 175 GLY A C 1
ATOM 1344 O O . GLY A 1 175 ? -37.831 15.778 -4.095 1.00 95.81 175 GLY A O 1
ATOM 1345 N N . MET A 1 176 ? -39.777 14.702 -3.758 1.00 96.62 176 MET A N 1
ATOM 1346 C CA . MET A 1 176 ? -39.175 13.479 -3.218 1.00 96.62 176 MET A CA 1
ATOM 1347 C C . MET A 1 176 ? -38.721 12.518 -4.323 1.00 96.62 176 MET A C 1
ATOM 1349 O O . MET A 1 176 ? -39.400 12.372 -5.337 1.00 96.62 176 MET A O 1
ATOM 1353 N N . ALA A 1 177 ? -37.625 11.788 -4.123 1.00 97.25 177 ALA A N 1
ATOM 1354 C CA . ALA A 1 177 ? -37.235 10.658 -4.977 1.00 97.25 177 ALA A CA 1
ATOM 1355 C C . ALA A 1 177 ? -36.611 9.517 -4.162 1.00 97.25 177 ALA A C 1
ATOM 1357 O O . ALA A 1 177 ? -36.067 9.742 -3.083 1.00 97.25 177 ALA A O 1
ATOM 1358 N N . PHE A 1 178 ? -36.680 8.283 -4.667 1.00 97.31 178 PHE A N 1
ATOM 1359 C CA . PHE A 1 178 ? -35.947 7.176 -4.043 1.00 97.31 178 PHE A CA 1
ATOM 1360 C C . PHE A 1 178 ? -34.457 7.291 -4.378 1.00 97.31 178 PHE A C 1
ATOM 1362 O O . PHE A 1 178 ? -34.125 7.475 -5.551 1.00 97.31 178 PHE A O 1
ATOM 1369 N N . PHE A 1 179 ? -33.578 7.121 -3.391 1.00 96.44 179 PHE A N 1
ATOM 1370 C CA . PHE A 1 179 ? -32.129 7.039 -3.586 1.00 96.44 179 PHE A CA 1
ATOM 1371 C C . PHE A 1 179 ? -31.595 5.695 -3.081 1.00 96.44 179 PHE A C 1
ATOM 1373 O O . PHE A 1 179 ? -31.897 5.276 -1.963 1.00 96.44 179 PHE A O 1
ATOM 1380 N N . GLY A 1 180 ? -30.823 4.992 -3.909 1.00 93.69 180 GLY A N 1
ATOM 1381 C CA . GLY A 1 180 ? -30.278 3.680 -3.565 1.00 93.69 180 GLY A CA 1
ATOM 1382 C C . GLY A 1 180 ? -29.013 3.325 -4.335 1.00 93.69 180 GLY A C 1
ATOM 1383 O O . GLY A 1 180 ? -28.656 3.982 -5.309 1.00 93.69 180 GLY A O 1
ATOM 1384 N N . MET A 1 181 ? -28.365 2.235 -3.933 1.00 91.69 181 MET A N 1
ATOM 1385 C CA . MET A 1 181 ? -27.212 1.679 -4.645 1.00 91.69 181 MET A CA 1
ATOM 1386 C C . MET A 1 181 ? -27.594 0.455 -5.479 1.00 91.69 181 MET A C 1
ATOM 1388 O O . MET A 1 181 ? -28.573 -0.242 -5.194 1.00 91.69 181 MET A O 1
ATOM 1392 N N . TYR A 1 182 ? -26.813 0.184 -6.521 1.00 91.50 182 TYR A N 1
ATOM 1393 C CA . TYR A 1 182 ? -26.886 -1.055 -7.291 1.00 91.50 182 TYR A CA 1
ATOM 1394 C C . TYR A 1 182 ? -25.494 -1.534 -7.703 1.00 91.50 182 TYR A C 1
ATOM 1396 O O . TYR A 1 182 ? -24.529 -0.773 -7.693 1.00 91.50 182 TYR A O 1
ATOM 1404 N N . ARG A 1 183 ? -25.401 -2.801 -8.109 1.00 86.12 183 ARG A N 1
ATOM 1405 C CA . ARG A 1 183 ? -24.239 -3.349 -8.817 1.00 86.12 183 ARG A CA 1
ATOM 1406 C C . ARG A 1 183 ? -24.672 -4.201 -10.009 1.00 86.12 183 ARG A C 1
ATOM 1408 O O . ARG A 1 183 ? -25.718 -4.850 -9.930 1.00 86.12 183 ARG A O 1
ATOM 1415 N N . PRO A 1 184 ? -23.910 -4.250 -11.107 1.00 85.81 184 PRO A N 1
ATOM 1416 C CA . PRO A 1 184 ? -24.088 -5.266 -12.131 1.00 85.81 184 PRO A CA 1
ATOM 1417 C C . PRO A 1 184 ? -23.469 -6.592 -11.666 1.00 85.81 184 PRO A C 1
ATOM 1419 O O . PRO A 1 184 ? -22.309 -6.661 -11.273 1.00 85.81 184 PRO A O 1
ATOM 1422 N N . SER A 1 185 ? -24.239 -7.672 -11.733 1.00 82.88 185 SER A N 1
ATOM 1423 C CA . SER A 1 185 ? -23.752 -9.035 -11.535 1.00 82.88 185 SER A CA 1
ATOM 1424 C C . SER A 1 185 ? -22.662 -9.339 -12.558 1.00 82.88 185 SER A C 1
ATOM 1426 O O . SER A 1 185 ? -22.935 -9.327 -13.760 1.00 82.88 185 SER A O 1
ATOM 1428 N N . ARG A 1 186 ? -21.450 -9.682 -12.116 1.00 80.94 186 ARG A N 1
ATOM 1429 C CA . ARG A 1 186 ? -20.361 -10.032 -13.047 1.00 80.94 186 ARG A CA 1
ATOM 1430 C C . ARG A 1 186 ? -20.651 -11.290 -13.873 1.00 80.94 186 ARG A C 1
ATOM 1432 O O . ARG A 1 186 ? -20.122 -11.435 -14.965 1.00 80.94 186 ARG A O 1
ATOM 1439 N N . GLN A 1 187 ? -21.521 -12.178 -13.382 1.00 78.12 187 GLN A N 1
ATOM 1440 C CA . GLN A 1 187 ? -21.895 -13.417 -14.077 1.00 78.12 187 GLN A CA 1
ATOM 1441 C C . GLN A 1 187 ? -23.017 -13.215 -15.101 1.00 78.12 187 GLN A C 1
ATOM 1443 O O . GLN A 1 187 ? -23.012 -13.838 -16.159 1.00 78.12 187 GLN A O 1
ATOM 1448 N N . THR A 1 188 ? -24.017 -12.390 -14.774 1.00 81.19 188 THR A N 1
ATOM 1449 C CA . THR A 1 188 ? -25.252 -12.290 -15.576 1.00 81.19 188 THR A CA 1
ATOM 1450 C C . THR A 1 188 ? -25.482 -10.917 -16.201 1.00 81.19 188 THR A C 1
ATOM 1452 O O . THR A 1 188 ? -26.412 -10.761 -16.991 1.00 81.19 188 THR A O 1
ATOM 1455 N N . GLY A 1 189 ? -24.701 -9.905 -15.817 1.00 77.50 189 GLY A N 1
ATOM 1456 C CA . GLY A 1 189 ? -24.894 -8.500 -16.185 1.00 77.50 189 GLY A CA 1
ATOM 1457 C C . GLY A 1 189 ? -26.150 -7.852 -15.588 1.00 77.50 189 GLY A C 1
ATOM 1458 O O . GLY A 1 189 ? -26.412 -6.674 -15.831 1.00 77.50 189 GLY A O 1
ATOM 1459 N N . ARG A 1 190 ? -26.959 -8.594 -14.819 1.00 85.19 190 ARG A N 1
ATOM 1460 C CA . ARG A 1 190 ? -28.195 -8.084 -14.208 1.00 85.19 190 ARG A CA 1
ATOM 1461 C C . ARG A 1 190 ? -27.888 -7.190 -13.018 1.00 85.19 190 ARG A C 1
ATOM 1463 O O . ARG A 1 190 ? -26.940 -7.440 -12.287 1.00 85.19 190 ARG A O 1
ATOM 1470 N N . LYS A 1 191 ? -28.724 -6.177 -12.797 1.00 88.62 191 LYS A N 1
ATOM 1471 C CA . LYS A 1 191 ? -28.589 -5.279 -11.649 1.00 88.62 191 LYS A CA 1
ATOM 1472 C C . LYS A 1 191 ? -29.053 -5.971 -10.365 1.00 88.62 191 LYS A C 1
ATOM 1474 O O . LYS A 1 191 ? -30.130 -6.565 -10.330 1.00 88.62 191 LYS A O 1
ATOM 1479 N N . GLU A 1 192 ? -28.248 -5.856 -9.322 1.00 89.12 192 GLU A N 1
ATOM 1480 C CA . GLU A 1 192 ? -28.509 -6.333 -7.968 1.00 89.12 192 GLU A CA 1
ATOM 1481 C C . GLU A 1 192 ? -28.521 -5.135 -7.014 1.00 89.12 192 GLU A C 1
ATOM 1483 O O . GLU A 1 192 ? -27.748 -4.193 -7.187 1.00 89.12 192 GLU A O 1
ATOM 1488 N N . TYR A 1 193 ? -29.409 -5.163 -6.022 1.00 89.62 193 TYR A N 1
ATOM 1489 C CA . TYR A 1 193 ? -29.749 -3.982 -5.217 1.00 89.62 193 TYR A CA 1
ATOM 1490 C C . TYR A 1 193 ? -29.738 -4.223 -3.708 1.00 89.62 193 TYR A C 1
ATOM 1492 O O . TYR A 1 193 ? -29.811 -3.262 -2.949 1.00 89.62 193 TYR A O 1
ATOM 1500 N N . ASP A 1 194 ? -29.724 -5.489 -3.281 1.00 89.69 194 ASP A N 1
ATOM 1501 C CA . ASP A 1 194 ? -29.953 -5.884 -1.887 1.00 89.69 194 ASP A CA 1
ATOM 1502 C C . ASP A 1 194 ? -31.162 -5.145 -1.274 1.00 89.69 194 ASP A C 1
ATOM 1504 O O . ASP A 1 194 ? -32.270 -5.239 -1.817 1.00 89.69 194 ASP A O 1
ATOM 1508 N N . ILE A 1 195 ? -30.968 -4.364 -0.205 1.00 89.81 195 ILE A N 1
ATOM 1509 C CA . ILE A 1 195 ? -32.039 -3.623 0.472 1.00 89.81 195 ILE A CA 1
ATOM 1510 C C . ILE A 1 195 ? -32.653 -2.513 -0.383 1.00 89.81 195 ILE A C 1
ATOM 1512 O O . ILE A 1 195 ? -33.792 -2.122 -0.144 1.00 89.81 195 ILE A O 1
ATOM 1516 N N . TYR A 1 196 ? -31.965 -2.037 -1.423 1.00 92.19 196 TYR A N 1
ATOM 1517 C CA . TYR A 1 196 ? -32.447 -0.963 -2.299 1.00 92.19 196 TYR A CA 1
ATOM 1518 C C . TYR A 1 196 ? -33.330 -1.460 -3.454 1.00 92.19 196 TYR A C 1
ATOM 1520 O O . TYR A 1 196 ? -33.672 -0.690 -4.360 1.00 92.19 196 TYR A O 1
ATOM 1528 N N . ALA A 1 197 ? -33.695 -2.748 -3.459 1.00 89.31 197 ALA A N 1
ATOM 1529 C CA . ALA A 1 197 ? -34.477 -3.352 -4.531 1.00 89.31 197 ALA A CA 1
ATOM 1530 C C . ALA A 1 197 ? -35.802 -2.601 -4.778 1.00 89.31 197 ALA A C 1
ATOM 1532 O O . ALA A 1 197 ? -36.515 -2.285 -3.820 1.00 89.31 197 ALA A O 1
ATOM 1533 N N . PRO A 1 198 ? -36.195 -2.364 -6.050 1.00 78.69 198 PRO A N 1
ATOM 1534 C CA . PRO A 1 198 ? -37.385 -1.578 -6.358 1.00 78.69 198 PRO A CA 1
ATOM 1535 C C . PRO A 1 198 ? -38.685 -2.062 -5.708 1.00 78.69 198 PRO A C 1
ATOM 1537 O O . PRO A 1 198 ? -39.530 -1.247 -5.334 1.00 78.69 198 PRO A O 1
ATOM 1540 N N . ASN A 1 199 ? -38.792 -3.382 -5.544 1.00 77.75 199 ASN A N 1
ATOM 1541 C CA . ASN A 1 199 ? -39.873 -4.091 -4.868 1.00 77.75 199 ASN A CA 1
ATOM 1542 C C . ASN A 1 199 ? -39.276 -5.023 -3.804 1.00 77.75 199 ASN A C 1
ATOM 1544 O O . ASN A 1 199 ? -39.403 -6.242 -3.909 1.00 77.75 199 ASN A O 1
ATOM 1548 N N . TYR A 1 200 ? -38.534 -4.465 -2.844 1.00 81.88 200 TYR A N 1
ATOM 1549 C CA . TYR A 1 200 ? -37.902 -5.256 -1.791 1.00 81.88 200 TYR A CA 1
ATOM 1550 C C . TYR A 1 200 ? -38.925 -6.149 -1.067 1.00 81.88 200 TYR A C 1
ATOM 1552 O O . TYR A 1 200 ? -39.939 -5.670 -0.564 1.00 81.88 200 TYR A O 1
ATOM 1560 N N . SER A 1 201 ? -38.661 -7.458 -1.046 1.00 69.38 201 SER A N 1
ATOM 1561 C CA . SER A 1 201 ? -39.559 -8.474 -0.482 1.00 69.38 201 SER A CA 1
ATOM 1562 C C . SER A 1 201 ? -38.814 -9.607 0.246 1.00 69.38 201 SER A C 1
ATOM 1564 O O . SER A 1 201 ? -39.388 -10.680 0.422 1.00 69.38 201 SER A O 1
ATOM 1566 N N . GLY A 1 202 ? -37.525 -9.428 0.570 1.00 66.44 202 GLY A N 1
ATOM 1567 C CA . GLY A 1 202 ? -36.597 -10.509 0.948 1.00 66.44 202 GLY A CA 1
ATOM 1568 C C . GLY A 1 202 ? -35.771 -10.240 2.210 1.00 66.44 202 GLY A C 1
ATOM 1569 O O . GLY A 1 202 ? -36.095 -9.332 2.961 1.00 66.44 202 GLY A O 1
ATOM 1570 N N . GLY A 1 203 ? -34.738 -11.064 2.443 1.00 64.31 203 GLY A N 1
ATOM 1571 C CA . GLY A 1 203 ? -33.784 -10.941 3.554 1.00 64.31 203 GLY A CA 1
ATOM 1572 C C . GLY A 1 203 ? -32.504 -10.242 3.101 1.00 64.31 203 GLY A C 1
ATOM 1573 O O . GLY A 1 203 ? -31.896 -10.656 2.115 1.00 64.31 203 GLY A O 1
ATOM 1574 N N . ALA A 1 204 ? -32.144 -9.158 3.785 1.00 75.62 204 ALA A N 1
ATOM 1575 C CA . ALA A 1 204 ? -30.946 -8.372 3.509 1.00 75.62 204 ALA A CA 1
ATOM 1576 C C . ALA A 1 204 ? -29.672 -9.199 3.710 1.00 75.62 204 ALA A C 1
ATOM 1578 O O . ALA A 1 204 ? -29.625 -10.086 4.565 1.00 75.62 204 ALA A O 1
ATOM 1579 N N . VAL A 1 205 ? -28.622 -8.873 2.964 1.00 75.88 205 VAL A N 1
ATOM 1580 C CA . VAL A 1 205 ? -27.301 -9.478 3.147 1.00 75.88 205 VAL A CA 1
ATOM 1581 C C . VAL A 1 205 ? -26.380 -8.458 3.805 1.00 75.88 205 VAL A C 1
ATOM 1583 O O . VAL A 1 205 ? -26.050 -7.429 3.217 1.00 75.88 205 VAL A O 1
ATOM 1586 N N . LYS A 1 206 ? -25.928 -8.745 5.032 1.00 71.44 206 LYS A N 1
ATOM 1587 C CA . LYS A 1 206 ? -24.966 -7.881 5.729 1.00 71.44 206 LYS A CA 1
ATOM 1588 C C . LYS A 1 206 ? -23.730 -7.654 4.857 1.00 71.44 206 LYS A C 1
ATOM 1590 O O . LYS A 1 206 ? -23.185 -8.598 4.290 1.00 71.44 206 LYS A O 1
ATOM 1595 N N . ALA A 1 207 ? -23.287 -6.398 4.787 1.00 67.88 207 ALA A N 1
ATOM 1596 C CA . ALA A 1 207 ? -22.146 -5.975 3.981 1.00 67.88 207 ALA A CA 1
ATOM 1597 C C . ALA A 1 207 ? -22.289 -6.309 2.482 1.00 67.88 207 ALA A C 1
ATOM 1599 O O . ALA A 1 207 ? -21.305 -6.644 1.829 1.00 67.88 207 ALA A O 1
ATOM 1600 N N . PHE A 1 208 ? -23.486 -6.203 1.894 1.00 77.38 208 PHE A N 1
ATOM 1601 C CA . PHE A 1 208 ? -23.631 -6.332 0.439 1.00 77.38 208 PHE A CA 1
ATOM 1602 C C . PHE A 1 208 ? -22.884 -5.216 -0.315 1.00 77.38 208 PHE A C 1
ATOM 1604 O O . PHE A 1 208 ? -22.084 -5.491 -1.213 1.00 77.38 208 PHE A O 1
ATOM 1611 N N . PHE A 1 209 ? -23.051 -3.966 0.122 1.00 78.69 209 PHE A N 1
ATOM 1612 C CA . PHE A 1 209 ? -22.246 -2.809 -0.289 1.00 78.69 209 PHE A CA 1
ATOM 1613 C C . PHE A 1 209 ? -21.179 -2.516 0.776 1.00 78.69 209 PHE A C 1
ATOM 1615 O O . PHE A 1 209 ? -21.422 -2.725 1.964 1.00 78.69 209 PHE A O 1
ATOM 1622 N N . ALA A 1 210 ? -19.971 -2.147 0.354 1.00 69.38 210 ALA A N 1
ATOM 1623 C CA . ALA A 1 210 ? -18.806 -1.900 1.208 1.00 69.38 210 ALA A CA 1
ATOM 1624 C C . ALA A 1 210 ? -18.630 -0.409 1.532 1.00 69.38 210 ALA A C 1
ATOM 1626 O O . ALA A 1 210 ? -18.072 -0.089 2.578 1.00 69.38 210 ALA A O 1
ATOM 1627 N N . ASN A 1 211 ? -19.116 0.474 0.656 1.00 69.00 211 ASN A N 1
ATOM 1628 C CA . ASN A 1 211 ? -19.149 1.919 0.850 1.00 69.00 211 ASN A CA 1
ATOM 1629 C C . ASN A 1 211 ? -20.581 2.467 0.823 1.00 69.00 211 ASN A C 1
ATOM 1631 O O . ASN A 1 211 ? -21.449 1.926 0.133 1.00 69.00 211 ASN A O 1
ATOM 1635 N N . GLY A 1 212 ? -20.798 3.560 1.548 1.00 74.31 212 GLY A N 1
ATOM 1636 C CA . GLY A 1 212 ? -21.947 4.428 1.353 1.00 74.31 212 GLY A CA 1
ATOM 1637 C C . GLY A 1 212 ? -21.796 5.332 0.130 1.00 74.31 212 GLY A C 1
ATOM 1638 O O . GLY A 1 212 ? -20.796 5.316 -0.588 1.00 74.31 212 GLY A O 1
ATOM 1639 N N . THR A 1 213 ? -22.827 6.119 -0.124 1.00 78.25 213 THR A N 1
ATOM 1640 C CA . THR A 1 213 ? -22.874 7.150 -1.164 1.00 78.25 213 THR A CA 1
ATOM 1641 C C . THR A 1 213 ? -23.714 8.311 -0.652 1.00 78.25 213 THR A C 1
ATOM 1643 O O . THR A 1 213 ? -24.574 8.124 0.217 1.00 78.25 213 THR A O 1
ATOM 1646 N N . TYR A 1 214 ? -23.483 9.505 -1.185 1.00 81.50 214 TYR A N 1
ATOM 1647 C CA . TYR A 1 214 ? -24.272 10.675 -0.836 1.00 81.50 214 TYR A CA 1
ATOM 1648 C C . TYR A 1 214 ? -24.689 11.510 -2.046 1.00 81.50 214 TYR A C 1
ATOM 1650 O O . TYR A 1 214 ? -24.080 11.468 -3.124 1.00 81.50 214 TYR A O 1
ATOM 1658 N N . ILE A 1 215 ? -25.744 12.295 -1.830 1.00 86.75 215 ILE A N 1
ATOM 1659 C CA . ILE A 1 215 ? -26.149 13.392 -2.705 1.00 86.75 215 ILE A CA 1
ATOM 1660 C C . ILE A 1 215 ? -25.906 14.715 -1.982 1.00 86.75 215 ILE A C 1
ATOM 1662 O O . ILE A 1 215 ? -26.353 14.871 -0.852 1.00 86.75 215 ILE A O 1
ATOM 1666 N N . GLU A 1 216 ? -25.251 15.659 -2.654 1.00 84.19 216 GLU A N 1
ATOM 1667 C CA . GLU A 1 216 ? -25.059 17.041 -2.193 1.00 84.19 216 GLU A CA 1
ATOM 1668 C C . GLU A 1 216 ? -26.035 17.989 -2.913 1.00 84.19 216 GLU A C 1
ATOM 1670 O O . GLU A 1 216 ? -26.199 17.921 -4.139 1.00 84.19 216 GLU A O 1
ATOM 1675 N N . GLY A 1 217 ? -26.659 18.907 -2.170 1.00 85.38 217 GLY A N 1
ATOM 1676 C CA . GLY A 1 217 ? -27.548 19.942 -2.715 1.00 85.38 217 GLY A CA 1
ATOM 1677 C C . GLY A 1 217 ? -27.745 21.130 -1.770 1.00 85.38 217 GLY A C 1
ATOM 1678 O O . GLY A 1 217 ? -27.360 21.082 -0.611 1.00 85.38 217 GLY A O 1
ATOM 1679 N N . ARG A 1 218 ? -28.331 22.229 -2.258 1.00 87.12 218 ARG A N 1
ATOM 1680 C CA . ARG A 1 218 ? -28.397 23.516 -1.537 1.00 87.12 218 ARG A CA 1
ATOM 1681 C C . ARG A 1 218 ? -29.176 23.438 -0.219 1.00 87.12 218 ARG A C 1
ATOM 1683 O O . ARG A 1 218 ? -30.303 22.946 -0.206 1.00 87.12 218 ARG A O 1
ATOM 1690 N N . HIS A 1 219 ? -28.639 24.067 0.831 1.00 83.19 219 HIS A N 1
ATOM 1691 C CA . HIS A 1 219 ? -29.390 24.409 2.039 1.00 83.19 219 HIS A CA 1
ATOM 1692 C C . HIS A 1 219 ? -30.297 25.599 1.725 1.00 83.19 219 HIS A C 1
ATOM 1694 O O . HIS A 1 219 ? -29.822 26.679 1.372 1.00 83.19 219 HIS A O 1
ATOM 1700 N N . LYS A 1 220 ? -31.614 25.433 1.870 1.00 82.62 220 LYS A N 1
ATOM 1701 C CA . LYS A 1 220 ? -32.581 26.529 1.708 1.00 82.62 220 LYS A CA 1
ATOM 1702 C C . LYS A 1 220 ? -33.175 26.929 3.050 1.00 82.62 220 LYS A C 1
ATOM 1704 O O . LYS A 1 220 ? -33.506 26.084 3.875 1.00 82.62 220 LYS A O 1
ATOM 1709 N N . ALA A 1 221 ? -33.425 28.222 3.232 1.00 77.50 221 ALA A N 1
ATOM 1710 C CA . ALA A 1 221 ? -34.204 28.682 4.373 1.00 77.50 221 ALA A CA 1
ATOM 1711 C C . ALA A 1 221 ? -35.600 28.025 4.368 1.00 77.50 221 ALA A C 1
ATOM 1713 O O . ALA A 1 221 ? -36.365 28.193 3.415 1.00 77.50 221 ALA A O 1
ATOM 1714 N N . ASN A 1 222 ? -35.948 27.334 5.458 1.00 79.62 222 ASN A N 1
ATOM 1715 C CA . ASN A 1 222 ? -37.188 26.556 5.610 1.00 79.62 222 ASN A CA 1
ATOM 1716 C C . ASN A 1 222 ? -37.308 25.358 4.648 1.00 79.62 222 ASN A C 1
ATOM 1718 O O . ASN A 1 222 ? -38.411 25.037 4.202 1.00 79.62 222 ASN A O 1
ATOM 1722 N N . HIS A 1 223 ? -36.193 24.711 4.300 1.00 85.12 223 HIS A N 1
ATOM 1723 C CA . HIS A 1 223 ? -36.217 23.457 3.548 1.00 85.12 223 HIS A CA 1
ATOM 1724 C C . HIS A 1 223 ? -36.913 22.355 4.359 1.00 85.12 223 HIS A C 1
ATOM 1726 O O . HIS A 1 223 ? -36.506 22.055 5.479 1.00 85.12 223 HIS A O 1
ATOM 1732 N N . ASP A 1 224 ? -37.947 21.736 3.789 1.00 89.50 224 ASP A N 1
ATOM 1733 C CA . ASP A 1 224 ? -38.615 20.573 4.378 1.00 89.50 224 ASP A CA 1
ATOM 1734 C C . ASP A 1 224 ? -38.122 19.287 3.705 1.00 89.50 224 ASP A C 1
ATOM 1736 O O . ASP A 1 224 ? -38.543 18.954 2.595 1.00 89.50 224 ASP A O 1
ATOM 1740 N N . ILE A 1 225 ? -37.224 18.567 4.381 1.00 86.69 225 ILE A N 1
ATOM 1741 C CA . ILE A 1 225 ? -36.595 17.340 3.865 1.00 86.69 225 ILE A CA 1
ATOM 1742 C C . ILE A 1 225 ? -37.585 16.183 3.665 1.00 86.69 225 ILE A C 1
ATOM 1744 O O . ILE A 1 225 ? -37.278 15.243 2.936 1.00 86.69 225 ILE A O 1
ATOM 1748 N N . ALA A 1 226 ? -38.783 16.252 4.261 1.00 89.06 226 ALA A N 1
ATOM 1749 C CA . ALA A 1 226 ? -39.850 15.276 4.035 1.00 89.06 226 ALA A CA 1
ATOM 1750 C C . ALA A 1 226 ? -40.652 15.554 2.748 1.00 89.06 226 ALA A C 1
ATOM 1752 O O . ALA A 1 226 ? -41.373 14.677 2.267 1.00 89.06 226 ALA A O 1
ATOM 1753 N N . THR A 1 227 ? -40.521 16.757 2.181 1.00 90.69 227 THR A N 1
ATOM 1754 C CA . THR A 1 227 ? -41.210 17.186 0.953 1.00 90.69 227 THR A CA 1
ATOM 1755 C C . THR A 1 227 ? -40.247 17.349 -0.230 1.00 90.69 227 THR A C 1
ATOM 1757 O O . THR A 1 227 ? -40.603 17.045 -1.371 1.00 90.69 227 THR A O 1
ATOM 1760 N N . ASP A 1 228 ? -39.033 17.834 0.030 1.00 93.19 228 ASP A N 1
ATOM 1761 C CA . ASP A 1 228 ? -37.989 18.119 -0.951 1.00 93.19 228 ASP A CA 1
ATOM 1762 C C . ASP A 1 228 ? -36.711 17.365 -0.562 1.00 93.19 228 ASP A C 1
ATOM 1764 O O . ASP A 1 228 ? -35.927 17.834 0.257 1.00 93.19 228 ASP A O 1
ATOM 1768 N N . GLY A 1 229 ? -36.477 16.184 -1.127 1.00 94.19 229 GLY A N 1
ATOM 1769 C CA . GLY A 1 229 ? -35.364 15.352 -0.676 1.00 94.19 229 GLY A CA 1
ATOM 1770 C C . GLY A 1 229 ? -35.415 13.925 -1.192 1.00 94.19 229 GLY A C 1
ATOM 1771 O O . GLY A 1 229 ? -35.985 13.630 -2.247 1.00 94.19 229 GLY A O 1
ATOM 1772 N N . PHE A 1 230 ? -34.802 13.024 -0.432 1.00 95.88 230 PHE A N 1
ATOM 1773 C CA . PHE A 1 230 ? -34.666 11.627 -0.812 1.00 95.88 230 PHE A CA 1
ATOM 1774 C C . PHE A 1 230 ? -35.138 10.698 0.303 1.00 95.88 230 PHE A C 1
ATOM 1776 O O . PHE A 1 230 ? -35.057 11.010 1.489 1.00 95.88 230 PHE A O 1
ATOM 1783 N N . TYR A 1 231 ? -35.634 9.530 -0.089 1.00 95.62 231 TYR A N 1
ATOM 1784 C CA . TYR A 1 231 ? -35.962 8.441 0.826 1.00 95.62 231 TYR A CA 1
ATOM 1785 C C . TYR A 1 231 ? -35.294 7.151 0.350 1.00 95.62 231 TYR A C 1
ATOM 1787 O O . TYR A 1 231 ? -34.994 6.992 -0.837 1.00 95.62 231 TYR A O 1
ATOM 1795 N N . THR A 1 232 ? -35.052 6.225 1.269 1.00 94.44 232 THR A N 1
ATOM 1796 C CA . THR A 1 232 ? -34.359 4.965 0.986 1.00 94.44 232 THR A CA 1
ATOM 1797 C C . THR A 1 232 ? -34.890 3.828 1.853 1.00 94.44 232 THR A C 1
ATOM 1799 O O . THR A 1 232 ? -35.812 4.018 2.642 1.00 94.44 232 THR A O 1
ATOM 1802 N N . ASN A 1 233 ? -34.306 2.642 1.702 1.00 92.19 233 ASN A N 1
ATOM 1803 C CA . ASN A 1 233 ? -34.462 1.538 2.640 1.00 92.19 233 ASN A CA 1
ATOM 1804 C C . ASN A 1 233 ? -33.201 1.434 3.499 1.00 92.19 233 ASN A C 1
ATOM 1806 O O . ASN A 1 233 ? -32.092 1.452 2.966 1.00 92.19 233 ASN A O 1
ATOM 1810 N N . VAL A 1 234 ? -33.370 1.266 4.807 1.00 87.81 234 VAL A N 1
ATOM 1811 C CA . VAL A 1 234 ? -32.268 0.985 5.735 1.00 87.81 234 VAL A CA 1
ATOM 1812 C C . VAL A 1 234 ? -32.495 -0.346 6.429 1.00 87.81 234 VAL A C 1
ATOM 1814 O O . VAL A 1 234 ? -33.638 -0.772 6.608 1.00 87.81 234 VAL A O 1
ATOM 1817 N N . ALA A 1 235 ? -31.404 -0.986 6.829 1.00 84.94 235 ALA A N 1
ATOM 1818 C CA . ALA A 1 235 ? -31.416 -2.270 7.505 1.00 84.94 235 ALA A CA 1
ATOM 1819 C C . ALA A 1 235 ? -30.852 -2.150 8.921 1.00 84.94 235 ALA A C 1
ATOM 1821 O O . ALA A 1 235 ? -29.798 -1.549 9.125 1.00 84.94 235 ALA A O 1
ATOM 1822 N N . ASP A 1 236 ? -31.541 -2.762 9.880 1.00 80.56 236 ASP A N 1
ATOM 1823 C CA . ASP A 1 236 ? -31.042 -2.978 11.232 1.00 80.56 236 ASP A CA 1
ATOM 1824 C C . ASP A 1 236 ? -30.274 -4.305 11.282 1.00 80.56 236 ASP A C 1
ATOM 1826 O O . ASP A 1 236 ? -30.862 -5.387 11.227 1.00 80.56 236 ASP A O 1
ATOM 1830 N N . TYR A 1 237 ? -28.947 -4.205 11.365 1.00 74.31 237 TYR A N 1
ATOM 1831 C CA . TYR A 1 237 ? -28.031 -5.347 11.432 1.00 74.31 237 TYR A CA 1
ATOM 1832 C C . TYR A 1 237 ? -27.656 -5.745 12.871 1.00 74.31 237 TYR A C 1
ATOM 1834 O O . TYR A 1 237 ? -26.675 -6.469 13.059 1.00 74.31 237 TYR A O 1
ATOM 1842 N N . SER A 1 238 ? -28.381 -5.264 13.890 1.00 75.50 238 SER A N 1
ATOM 1843 C CA . SER A 1 238 ? -28.119 -5.602 15.298 1.00 75.50 238 SER A CA 1
ATOM 1844 C C . SER A 1 238 ? -28.336 -7.088 15.617 1.00 75.50 238 SER A C 1
ATOM 1846 O O . SER A 1 238 ? -27.651 -7.626 16.488 1.00 75.50 238 SER A O 1
ATOM 1848 N N . ASP A 1 239 ? -29.218 -7.764 14.874 1.00 76.50 239 ASP A N 1
ATOM 1849 C CA . ASP A 1 239 ? -29.408 -9.216 14.889 1.00 76.50 239 ASP A CA 1
ATOM 1850 C C . ASP A 1 239 ? -29.185 -9.792 13.483 1.00 76.50 239 ASP A C 1
ATOM 1852 O O . ASP A 1 239 ? -30.046 -9.721 12.605 1.00 76.50 239 ASP A O 1
ATOM 1856 N N . GLU A 1 240 ? -28.017 -10.398 13.263 1.00 72.00 240 GLU A N 1
ATOM 1857 C CA . GLU A 1 240 ? -27.644 -10.986 11.968 1.00 72.00 240 GLU A CA 1
ATOM 1858 C C . GLU A 1 240 ? -28.561 -12.141 11.536 1.00 72.00 240 GLU A C 1
ATOM 1860 O O . GLU A 1 240 ? -28.624 -12.466 10.350 1.00 72.00 240 GLU A O 1
ATOM 1865 N N . SER A 1 241 ? -29.283 -12.758 12.476 1.00 75.12 241 SER A N 1
ATOM 1866 C CA . SER A 1 241 ? -30.242 -13.824 12.179 1.00 75.12 241 SER A CA 1
ATOM 1867 C C . SER A 1 241 ? -31.619 -13.298 11.763 1.00 75.12 241 SER A C 1
ATOM 1869 O O . SER A 1 241 ? -32.426 -14.056 11.220 1.00 75.12 241 SER A O 1
ATOM 1871 N N . ASN A 1 242 ? -31.880 -12.005 11.979 1.00 80.12 242 ASN A N 1
ATOM 1872 C CA . ASN A 1 242 ? -33.161 -11.360 11.722 1.00 80.12 242 ASN A CA 1
ATOM 1873 C C . ASN A 1 242 ? -32.979 -9.878 11.347 1.00 80.12 242 ASN A C 1
ATOM 1875 O O . ASN A 1 242 ? -33.327 -8.977 12.110 1.00 80.12 242 ASN A O 1
ATOM 1879 N N . ILE A 1 243 ? -32.445 -9.629 10.149 1.00 81.94 243 ILE A N 1
ATOM 1880 C CA . ILE A 1 243 ? -32.245 -8.267 9.643 1.00 81.94 243 ILE A CA 1
ATOM 1881 C C . ILE A 1 243 ? -33.595 -7.653 9.260 1.00 81.94 243 ILE A C 1
ATOM 1883 O O . ILE A 1 243 ? -34.289 -8.149 8.366 1.00 81.94 243 ILE A O 1
ATOM 1887 N N . ILE A 1 244 ? -33.953 -6.548 9.913 1.00 83.50 244 ILE A N 1
ATOM 1888 C CA . ILE A 1 244 ? -35.189 -5.806 9.645 1.00 83.50 244 ILE A CA 1
ATOM 1889 C C . ILE A 1 244 ? -34.874 -4.660 8.690 1.00 83.50 244 ILE A C 1
ATOM 1891 O O . ILE A 1 244 ? -34.017 -3.831 8.976 1.00 83.50 244 ILE A O 1
ATOM 1895 N N . VAL A 1 245 ? -35.598 -4.583 7.572 1.00 87.69 245 VAL A N 1
ATOM 1896 C CA . VAL A 1 245 ? -35.468 -3.486 6.606 1.00 87.69 245 VAL A CA 1
ATOM 1897 C C . VAL A 1 245 ? -36.703 -2.602 6.642 1.00 87.69 245 VAL A C 1
ATOM 1899 O O . VAL A 1 245 ? -37.829 -3.091 6.527 1.00 87.69 245 VAL A O 1
ATOM 1902 N N . THR A 1 246 ? -36.487 -1.296 6.776 1.00 89.06 246 THR A N 1
ATOM 1903 C CA . THR A 1 246 ? -37.551 -0.288 6.839 1.00 89.06 246 THR A CA 1
ATOM 1904 C C . THR A 1 246 ? -37.286 0.847 5.851 1.00 89.06 246 THR A C 1
ATOM 1906 O O . THR A 1 246 ? -36.140 1.295 5.751 1.00 89.06 246 THR A O 1
ATOM 1909 N N . PRO A 1 247 ? -38.310 1.343 5.138 1.00 91.31 247 PRO A N 1
ATOM 1910 C CA . PRO A 1 247 ? -38.200 2.565 4.356 1.00 91.31 247 PRO A CA 1
ATOM 1911 C C . PRO A 1 247 ? -38.129 3.787 5.277 1.00 91.31 247 PRO A C 1
ATOM 1913 O O . PRO A 1 247 ? -38.824 3.839 6.292 1.00 91.31 247 PRO A O 1
ATOM 1916 N N . GLN A 1 248 ? -37.314 4.778 4.924 1.00 92.75 248 GLN A N 1
ATOM 1917 C CA . GLN A 1 248 ? -37.097 5.990 5.719 1.00 92.75 248 GLN A CA 1
ATOM 1918 C C . GLN A 1 248 ? -36.820 7.192 4.810 1.00 92.75 248 GLN A C 1
ATOM 1920 O O . GLN A 1 248 ? -36.181 7.044 3.766 1.00 92.75 248 GLN A O 1
ATOM 1925 N N . VAL A 1 249 ? -37.288 8.381 5.203 1.00 93.75 249 VAL A N 1
ATOM 1926 C CA . VAL A 1 249 ? -36.764 9.640 4.645 1.00 93.75 249 VAL A CA 1
ATOM 1927 C C . VAL A 1 249 ? -35.314 9.760 5.108 1.00 93.75 249 VAL A C 1
ATOM 1929 O O . VAL A 1 249 ? -35.029 9.481 6.269 1.00 93.75 249 VAL A O 1
ATOM 1932 N N . ILE A 1 250 ? -34.402 10.099 4.198 1.00 90.06 250 ILE A N 1
ATOM 1933 C CA . ILE A 1 250 ? -32.985 10.237 4.536 1.00 90.06 250 ILE A CA 1
ATOM 1934 C C . ILE A 1 250 ? -32.811 11.533 5.330 1.00 90.06 250 ILE A C 1
ATOM 1936 O O . ILE A 1 250 ? -33.106 12.613 4.811 1.00 90.06 250 ILE A O 1
ATOM 1940 N N . ASP A 1 251 ? -32.329 11.420 6.566 1.00 84.25 251 ASP A N 1
ATOM 1941 C CA . ASP A 1 251 ? -31.887 12.575 7.346 1.00 84.25 251 ASP A CA 1
ATOM 1942 C C . ASP A 1 251 ? -30.687 13.249 6.667 1.00 84.25 251 ASP A C 1
ATOM 1944 O O . ASP A 1 251 ? -29.879 12.596 6.004 1.00 84.25 251 ASP A O 1
ATOM 1948 N N . VAL A 1 252 ? -30.574 14.567 6.829 1.00 79.88 252 VAL A N 1
ATOM 1949 C CA . VAL A 1 252 ? -29.495 15.353 6.219 1.00 79.88 252 VAL A CA 1
ATOM 1950 C C . VAL A 1 252 ? -28.417 15.706 7.229 1.00 79.88 252 VAL A C 1
ATOM 1952 O O . VAL A 1 252 ? -28.716 16.130 8.348 1.00 79.88 252 VAL A O 1
ATOM 1955 N N . THR A 1 253 ? -27.159 15.630 6.801 1.00 73.56 253 THR A N 1
ATOM 1956 C CA . THR A 1 253 ? -26.088 16.372 7.473 1.00 73.56 253 THR A CA 1
ATOM 1957 C C . THR A 1 253 ? -26.111 17.806 6.955 1.00 73.56 253 THR A C 1
ATOM 1959 O O . THR A 1 253 ? -25.956 18.042 5.758 1.00 73.56 253 THR A O 1
ATOM 1962 N N . ASP A 1 254 ? -26.351 18.763 7.851 1.00 79.12 254 ASP A N 1
ATOM 1963 C CA . ASP A 1 254 ? -26.467 20.184 7.520 1.00 79.12 254 ASP A CA 1
ATOM 1964 C C . ASP A 1 254 ? -25.146 20.927 7.757 1.00 79.12 254 ASP A C 1
ATOM 1966 O O . ASP A 1 254 ? -24.666 21.027 8.889 1.00 79.12 254 ASP A O 1
ATOM 1970 N N . TYR A 1 255 ? -24.581 21.482 6.685 1.00 66.69 255 TYR A N 1
ATOM 1971 C CA . TYR A 1 255 ? -23.346 22.268 6.712 1.00 66.69 255 TYR A CA 1
ATOM 1972 C C . TYR A 1 255 ? -23.586 23.786 6.626 1.00 66.69 255 TYR A C 1
ATOM 1974 O O . TYR A 1 255 ? -22.642 24.564 6.482 1.00 66.69 255 TYR A O 1
ATOM 1982 N N . GLY A 1 256 ? -24.840 24.231 6.709 1.00 77.31 256 GLY A N 1
ATOM 1983 C CA . GLY A 1 256 ? -25.272 25.631 6.678 1.00 77.31 256 GLY A CA 1
ATOM 1984 C C . GLY A 1 256 ? -25.510 26.199 5.276 1.00 77.31 256 GLY A C 1
ATOM 1985 O O . GLY A 1 256 ? -26.373 27.053 5.113 1.00 77.31 256 GLY A O 1
ATOM 1986 N N . THR A 1 257 ? -24.786 25.728 4.259 1.00 77.94 257 THR A N 1
ATOM 1987 C CA . THR A 1 257 ? -24.915 26.181 2.855 1.00 77.94 257 THR A CA 1
ATOM 1988 C C . THR A 1 257 ? -25.371 25.072 1.901 1.00 77.94 257 THR A C 1
ATOM 1990 O O . THR A 1 257 ? -25.937 25.357 0.841 1.00 77.94 257 THR A O 1
ATOM 1993 N N . TYR A 1 258 ? -25.190 23.809 2.293 1.00 79.56 258 TYR A N 1
ATOM 1994 C CA . TYR A 1 258 ? -25.629 22.605 1.584 1.00 79.56 258 TYR A CA 1
ATOM 1995 C C . TYR A 1 258 ? -25.991 21.482 2.571 1.00 79.56 258 TYR A C 1
ATOM 1997 O O . TYR A 1 258 ? -25.639 21.536 3.755 1.00 79.56 258 TYR A O 1
ATOM 2005 N N . TYR A 1 259 ? -26.715 20.490 2.057 1.00 80.25 259 TYR A N 1
ATOM 2006 C CA . TYR A 1 259 ? -27.108 19.255 2.727 1.00 80.25 259 TYR A CA 1
ATOM 2007 C C . TYR A 1 259 ? -26.454 18.047 2.061 1.00 80.25 259 TYR A C 1
ATOM 2009 O O . TYR A 1 259 ? -26.387 17.999 0.828 1.00 80.25 259 TYR A O 1
ATOM 2017 N N . ASP A 1 260 ? -26.121 17.046 2.878 1.00 77.94 260 ASP A N 1
ATOM 2018 C CA . ASP A 1 260 ? -25.755 15.707 2.416 1.00 77.94 260 ASP A CA 1
ATOM 2019 C C . ASP A 1 260 ? -26.869 14.711 2.758 1.00 77.94 260 ASP A C 1
ATOM 2021 O O . ASP A 1 260 ? -27.176 14.495 3.933 1.00 77.94 260 ASP A O 1
ATOM 2025 N N . TRP A 1 261 ? -27.446 14.070 1.739 1.00 88.19 261 TRP A N 1
ATOM 2026 C CA . TRP A 1 261 ? -28.313 12.898 1.902 1.00 88.19 261 TRP A CA 1
ATOM 2027 C C . TRP A 1 261 ? -27.469 11.635 1.752 1.00 88.19 261 TRP A C 1
ATOM 2029 O O . TRP A 1 261 ? -27.120 11.251 0.633 1.00 88.19 261 TRP A O 1
ATOM 2039 N N . ILE A 1 262 ? -27.134 10.999 2.874 1.00 80.50 262 ILE A N 1
ATOM 2040 C CA . ILE A 1 262 ? -26.180 9.885 2.941 1.00 80.50 262 ILE A CA 1
ATOM 2041 C C . ILE A 1 262 ? -26.930 8.556 3.083 1.00 80.50 262 ILE A C 1
ATOM 2043 O O . ILE A 1 262 ? -27.865 8.438 3.875 1.00 80.50 262 ILE A O 1
ATOM 2047 N N . ILE A 1 263 ? -26.504 7.533 2.339 1.00 85.06 263 ILE A N 1
ATOM 2048 C CA . ILE A 1 263 ? -26.961 6.147 2.505 1.00 85.06 263 ILE A CA 1
ATOM 2049 C C . ILE A 1 263 ? -25.765 5.191 2.583 1.00 85.06 263 ILE A C 1
ATOM 2051 O O . ILE A 1 263 ? -24.747 5.409 1.932 1.00 85.06 263 ILE A O 1
ATOM 2055 N N . GLY A 1 264 ? -25.906 4.099 3.337 1.00 74.81 264 GLY A N 1
ATOM 2056 C CA . GLY A 1 264 ? -24.812 3.159 3.621 1.00 74.81 264 GLY A CA 1
ATOM 2057 C C . GLY A 1 264 ? -24.098 3.475 4.941 1.00 74.81 264 GLY A C 1
ATOM 2058 O O . GLY A 1 264 ? -24.587 4.281 5.725 1.00 74.81 264 GLY A O 1
ATOM 2059 N N . GLU A 1 265 ? -22.989 2.793 5.234 1.00 64.00 265 GLU A N 1
ATOM 2060 C CA . GLU A 1 265 ? -22.232 3.029 6.474 1.00 64.00 265 GLU A CA 1
ATOM 2061 C C . GLU A 1 265 ? -21.350 4.286 6.365 1.00 64.00 265 GLU A C 1
ATOM 2063 O O . GLU A 1 265 ? -20.756 4.528 5.317 1.00 64.00 265 GLU A O 1
ATOM 2068 N N . ASP A 1 266 ? -21.249 5.060 7.453 1.00 53.91 266 ASP A N 1
ATOM 2069 C CA . ASP A 1 266 ? -20.356 6.221 7.561 1.00 53.91 266 ASP A CA 1
ATOM 2070 C C . ASP A 1 266 ? -18.897 5.755 7.730 1.00 53.91 266 ASP A C 1
ATOM 2072 O O . ASP A 1 266 ? -18.573 4.974 8.633 1.00 53.91 266 ASP A O 1
ATOM 2076 N N . VAL A 1 267 ? -18.020 6.183 6.820 1.00 63.84 267 VAL A N 1
ATOM 2077 C CA . VAL A 1 267 ? -16.635 5.706 6.691 1.00 63.84 267 VAL A CA 1
ATOM 2078 C C . VAL A 1 267 ? -15.707 6.820 6.217 1.00 63.84 267 VAL A C 1
ATOM 2080 O O . VAL A 1 267 ? -16.077 7.675 5.413 1.00 63.84 267 VAL A O 1
ATOM 2083 N N . VAL A 1 268 ? -14.455 6.785 6.681 1.00 70.06 268 VAL A N 1
ATOM 2084 C CA . VAL A 1 268 ? -13.402 7.674 6.171 1.00 70.06 268 VAL A CA 1
ATOM 2085 C C . VAL A 1 268 ? -13.065 7.247 4.747 1.00 70.06 268 VAL A C 1
ATOM 2087 O O . VAL A 1 268 ? -12.650 6.109 4.536 1.00 70.06 268 VAL A O 1
ATOM 2090 N N . ASN A 1 269 ? -13.231 8.148 3.780 1.00 75.56 269 ASN A N 1
ATOM 2091 C CA . ASN A 1 269 ? -13.016 7.853 2.367 1.00 75.56 269 ASN A CA 1
ATOM 2092 C C . ASN A 1 269 ? -11.691 8.436 1.865 1.00 75.56 269 ASN A C 1
ATOM 2094 O O . ASN A 1 269 ? -11.479 9.646 1.918 1.00 75.56 269 ASN A O 1
ATOM 2098 N N . TYR A 1 270 ? -10.845 7.577 1.307 1.00 83.88 270 TYR A N 1
ATOM 2099 C CA . TYR A 1 270 ? -9.692 7.953 0.495 1.00 83.88 270 TYR A CA 1
ATOM 2100 C C . TYR A 1 270 ? -9.954 7.626 -0.970 1.00 83.88 270 TYR A C 1
ATOM 2102 O O . TYR A 1 270 ? -10.704 6.703 -1.288 1.00 83.88 270 TYR A O 1
ATOM 2110 N N . ASN A 1 271 ? -9.296 8.348 -1.873 1.00 84.56 271 ASN A N 1
ATOM 2111 C CA . ASN A 1 271 ? -9.287 7.999 -3.284 1.00 84.56 271 ASN A CA 1
ATOM 2112 C C . ASN A 1 271 ? -7.873 8.067 -3.859 1.00 84.56 271 ASN A C 1
ATOM 2114 O O . ASN A 1 271 ? -7.038 8.848 -3.413 1.00 84.56 271 ASN A O 1
ATOM 2118 N N . THR A 1 272 ? -7.618 7.223 -4.850 1.00 90.81 272 THR A N 1
ATOM 2119 C CA . THR A 1 272 ? -6.413 7.268 -5.677 1.00 90.81 272 THR A CA 1
ATOM 2120 C C . THR A 1 272 ? -6.754 6.831 -7.103 1.00 90.81 272 THR A C 1
ATOM 2122 O O . THR A 1 272 ? -7.870 6.369 -7.367 1.00 90.81 272 THR A O 1
ATOM 2125 N N . SER A 1 273 ? -5.842 7.034 -8.051 1.00 91.56 273 SER A N 1
ATOM 2126 C CA . SER A 1 273 ? -6.056 6.706 -9.465 1.00 91.56 273 SER A CA 1
ATOM 2127 C C . SER A 1 273 ? -4.820 6.072 -10.090 1.00 91.56 273 SER A C 1
ATOM 2129 O O . SER A 1 273 ? -3.707 6.546 -9.880 1.00 91.56 273 SER A O 1
ATOM 2131 N N . LEU A 1 274 ? -5.029 5.039 -10.903 1.00 93.50 274 LEU A N 1
ATOM 2132 C CA . LEU A 1 274 ? -3.991 4.308 -11.629 1.00 93.50 274 LEU A CA 1
ATOM 2133 C C . LEU A 1 274 ? -4.311 4.283 -13.121 1.00 93.50 274 LEU A C 1
ATOM 2135 O O . LEU A 1 274 ? -5.477 4.201 -13.517 1.00 93.50 274 LEU A O 1
ATOM 2139 N N . ILE A 1 275 ? -3.267 4.350 -13.948 1.00 91.06 275 ILE A N 1
ATOM 2140 C CA . ILE A 1 275 ? -3.390 4.436 -15.404 1.00 91.06 275 ILE A CA 1
ATOM 2141 C C . ILE A 1 275 ? -2.487 3.384 -16.048 1.00 91.06 275 ILE A C 1
ATOM 2143 O O . ILE A 1 275 ? -1.267 3.536 -16.070 1.00 91.06 275 ILE A O 1
ATOM 2147 N N . ALA A 1 276 ? -3.087 2.343 -16.619 1.00 91.06 276 ALA A N 1
ATOM 2148 C CA . ALA A 1 276 ? -2.396 1.405 -17.496 1.00 91.06 276 ALA A CA 1
ATOM 2149 C C . ALA A 1 276 ? -1.995 2.103 -18.806 1.00 91.06 276 ALA A C 1
ATOM 2151 O O . ALA A 1 276 ? -2.784 2.863 -19.372 1.00 91.06 276 ALA A O 1
ATOM 2152 N N . SER A 1 277 ? -0.781 1.854 -19.299 1.00 86.62 277 SER A N 1
ATOM 2153 C CA . SER A 1 277 ? -0.261 2.506 -20.512 1.00 86.62 277 SER A CA 1
ATOM 2154 C C . SER A 1 277 ? 0.747 1.638 -21.264 1.00 86.62 277 SER A C 1
ATOM 2156 O O . SER A 1 277 ? 1.220 0.631 -20.740 1.00 86.62 277 SER A O 1
ATOM 2158 N N . THR A 1 278 ? 1.109 2.055 -22.479 1.00 81.25 278 THR A N 1
ATOM 2159 C CA . THR A 1 278 ? 2.061 1.337 -23.340 1.00 81.25 278 THR A CA 1
ATOM 2160 C C . THR A 1 278 ? 3.528 1.467 -22.909 1.00 81.25 278 THR A C 1
ATOM 2162 O O . THR A 1 278 ? 4.368 0.672 -23.319 1.00 81.25 278 THR A O 1
ATOM 2165 N N . TYR A 1 279 ? 3.858 2.422 -22.033 1.00 76.06 279 TYR A N 1
ATOM 2166 C CA . TYR A 1 279 ? 5.240 2.676 -21.602 1.00 76.06 279 TYR A CA 1
ATOM 2167 C C . TYR A 1 279 ? 5.750 1.776 -20.478 1.00 76.06 279 TYR A C 1
ATOM 2169 O O . TYR A 1 279 ? 6.946 1.780 -20.188 1.00 76.06 279 TYR A O 1
ATOM 2177 N N . SER A 1 280 ? 4.862 1.088 -19.763 1.00 80.06 280 SER A N 1
ATOM 2178 C CA . SER A 1 280 ? 5.240 0.336 -18.570 1.00 80.06 280 SER A CA 1
ATOM 2179 C C . SER A 1 280 ? 4.311 -0.850 -18.363 1.00 80.06 280 SER A C 1
ATOM 2181 O O . SER A 1 280 ? 3.124 -0.779 -18.672 1.00 80.06 280 SER A O 1
ATOM 2183 N N . THR A 1 281 ? 4.853 -1.935 -17.807 1.00 86.06 281 THR A N 1
ATOM 2184 C CA . THR A 1 281 ? 4.072 -3.123 -17.432 1.00 86.06 281 THR A CA 1
ATOM 2185 C C . THR A 1 281 ? 3.281 -2.935 -16.138 1.00 86.06 281 THR A C 1
ATOM 2187 O O . THR A 1 281 ? 2.612 -3.858 -15.684 1.00 86.06 281 THR A O 1
ATOM 2190 N N . TRP A 1 282 ? 3.389 -1.771 -15.497 1.00 88.88 282 TRP A N 1
ATOM 2191 C CA . TRP A 1 282 ? 2.563 -1.401 -14.356 1.00 88.88 282 TRP A CA 1
ATOM 2192 C C . TRP A 1 282 ? 2.536 0.122 -14.164 1.00 88.88 282 TRP A C 1
ATOM 2194 O O . TRP A 1 282 ? 3.409 0.841 -14.643 1.00 88.88 282 TRP A O 1
ATOM 2204 N N . SER A 1 283 ? 1.573 0.643 -13.413 1.00 90.50 283 SER A N 1
ATOM 2205 C CA . SER A 1 283 ? 1.537 2.031 -12.922 1.00 90.50 283 SER A CA 1
ATOM 2206 C C . SER A 1 283 ? 1.465 2.056 -11.402 1.00 90.50 283 SER A C 1
ATOM 2208 O O . SER A 1 283 ? 1.100 1.051 -10.801 1.00 90.50 283 SER A O 1
ATOM 2210 N N . MET A 1 284 ? 1.844 3.178 -10.786 1.00 91.88 284 MET A N 1
ATOM 2211 C CA . MET A 1 284 ? 1.877 3.327 -9.329 1.00 91.88 284 MET A CA 1
ATOM 2212 C C . MET A 1 284 ? 1.088 4.547 -8.881 1.00 91.88 284 MET A C 1
ATOM 2214 O O . MET A 1 284 ? 1.086 5.562 -9.579 1.00 91.88 284 MET A O 1
ATOM 2218 N N . ALA A 1 285 ? 0.515 4.473 -7.687 1.00 92.00 285 ALA A N 1
ATOM 2219 C CA . ALA A 1 285 ? 0.030 5.634 -6.965 1.00 92.00 285 ALA A CA 1
ATOM 2220 C C . ALA A 1 285 ? 0.316 5.481 -5.470 1.00 92.00 285 ALA A C 1
ATOM 2222 O O . ALA A 1 285 ? 0.087 4.422 -4.891 1.00 92.00 285 ALA A O 1
ATOM 2223 N N . GLU A 1 286 ? 0.809 6.552 -4.861 1.00 91.12 286 GLU A N 1
ATOM 2224 C CA . GLU A 1 286 ? 1.085 6.637 -3.429 1.00 91.12 286 GLU A CA 1
ATOM 2225 C C . GLU A 1 286 ? -0.111 7.286 -2.720 1.00 91.12 286 GLU A C 1
ATOM 2227 O O . GLU A 1 286 ? -0.677 8.270 -3.200 1.00 91.12 286 GLU A O 1
ATOM 2232 N N . LEU A 1 287 ? -0.518 6.722 -1.585 1.00 90.94 287 LEU A N 1
ATOM 2233 C CA . LEU A 1 287 ? -1.624 7.196 -0.764 1.00 90.94 287 LEU A CA 1
ATOM 2234 C C . LEU A 1 287 ? -1.194 7.266 0.703 1.00 90.94 287 LEU A C 1
ATOM 2236 O O . LEU A 1 287 ? -0.947 6.244 1.339 1.00 90.94 287 LEU A O 1
ATOM 2240 N N . LEU A 1 288 ? -1.156 8.476 1.252 1.00 88.50 288 LEU A N 1
ATOM 2241 C CA . LEU A 1 288 ? -0.833 8.715 2.656 1.00 88.50 288 LEU A CA 1
ATOM 2242 C C . LEU A 1 288 ? -2.080 8.536 3.541 1.00 88.50 288 LEU A C 1
ATOM 2244 O O . LEU A 1 288 ? -3.101 9.179 3.298 1.00 88.50 288 LEU A O 1
ATOM 2248 N N . LEU A 1 289 ? -2.006 7.700 4.584 1.00 83.00 289 LEU A N 1
ATOM 2249 C CA . LEU A 1 289 ? -3.113 7.489 5.534 1.00 83.00 289 LEU A CA 1
ATOM 2250 C C . LEU A 1 289 ? -3.046 8.455 6.732 1.00 83.00 289 LEU A C 1
ATOM 2252 O O . LEU A 1 289 ? -2.771 8.064 7.866 1.00 83.00 289 LEU A O 1
ATOM 2256 N N . ASP A 1 290 ? -3.287 9.738 6.489 1.00 80.69 290 ASP A N 1
ATOM 2257 C CA . ASP A 1 290 ? -3.094 10.838 7.447 1.00 80.69 290 ASP A CA 1
ATOM 2258 C C . ASP A 1 290 ? -4.301 11.191 8.346 1.00 80.69 290 ASP A C 1
ATOM 2260 O O . ASP A 1 290 ? -4.150 11.860 9.375 1.00 80.69 290 ASP A O 1
ATOM 2264 N N . TYR A 1 291 ? -5.509 10.748 8.003 1.00 71.00 291 TYR A N 1
ATOM 2265 C CA . TYR A 1 291 ? -6.750 11.175 8.638 1.00 71.00 291 TYR A CA 1
ATOM 2266 C C . TYR A 1 291 ? -6.801 10.673 10.075 1.00 71.00 291 TYR A C 1
ATOM 2268 O O . TYR A 1 291 ? -6.991 9.485 10.341 1.00 71.00 291 TYR A O 1
ATOM 2276 N N . LYS A 1 292 ? -6.646 11.614 11.015 1.00 64.75 292 LYS A N 1
ATOM 2277 C CA . LYS A 1 292 ? -6.555 11.338 12.457 1.00 64.75 292 LYS A CA 1
ATOM 2278 C C . LYS A 1 292 ? -5.532 10.240 12.774 1.00 64.75 292 LYS A C 1
ATOM 2280 O O . LYS A 1 292 ? -5.756 9.476 13.716 1.00 64.75 292 LYS A O 1
ATOM 2285 N N . TYR A 1 293 ? -4.443 10.183 12.001 1.00 74.62 293 TYR A N 1
ATOM 2286 C CA . TYR A 1 293 ? -3.389 9.184 12.136 1.00 74.62 293 TYR A CA 1
ATOM 2287 C C . TYR A 1 293 ? -3.005 8.967 13.605 1.00 74.62 293 TYR A C 1
ATOM 2289 O O . TYR A 1 293 ? -2.824 9.916 14.373 1.00 74.62 293 TYR A O 1
ATOM 2297 N N . GLN A 1 294 ? -2.926 7.698 13.994 1.00 72.12 294 GLN A N 1
ATOM 2298 C CA . GLN A 1 294 ? -2.516 7.267 15.323 1.00 72.12 294 GLN A CA 1
ATOM 2299 C C . GLN A 1 294 ? -1.286 6.378 15.176 1.00 72.12 294 GLN A C 1
ATOM 2301 O O . GLN A 1 294 ? -1.279 5.451 14.368 1.00 72.12 294 GLN A O 1
ATOM 2306 N N . GLN A 1 295 ? -0.268 6.651 15.984 1.00 81.00 295 GLN A N 1
ATOM 2307 C CA . GLN A 1 295 ? 0.959 5.861 16.029 1.00 81.00 295 GLN A CA 1
ATOM 2308 C C . GLN A 1 295 ? 0.673 4.430 16.496 1.00 81.00 295 GLN A C 1
ATOM 2310 O O . GLN A 1 295 ? -0.167 4.226 17.378 1.00 81.00 295 GLN A O 1
ATOM 2315 N N . GLY A 1 296 ? 1.393 3.442 15.958 1.00 76.62 296 GLY A N 1
ATOM 2316 C CA . GLY A 1 296 ? 1.230 2.040 16.358 1.00 76.62 296 GLY A CA 1
ATOM 2317 C C . GLY A 1 296 ? -0.166 1.461 16.087 1.00 76.62 296 GLY A C 1
ATOM 2318 O O . GLY A 1 296 ? -0.612 0.564 16.806 1.00 76.62 296 GLY A O 1
ATOM 2319 N N . ALA A 1 297 ? -0.893 1.996 15.103 1.00 78.38 297 ALA A N 1
ATOM 2320 C CA . ALA A 1 297 ? -2.191 1.476 14.697 1.00 78.38 297 ALA A CA 1
ATOM 2321 C C . ALA A 1 297 ? -2.029 0.195 13.866 1.00 78.38 297 ALA A C 1
ATOM 2323 O O . ALA A 1 297 ? -1.046 0.009 13.155 1.00 78.38 297 ALA A O 1
ATOM 2324 N N . THR A 1 298 ? -3.023 -0.691 13.915 1.00 78.94 298 THR A N 1
ATOM 2325 C CA . THR A 1 298 ? -3.118 -1.833 12.994 1.00 78.94 298 THR A CA 1
ATOM 2326 C C . THR A 1 298 ? -4.283 -1.630 12.039 1.00 78.94 298 THR A C 1
ATOM 2328 O O . THR A 1 298 ? -5.423 -1.495 12.482 1.00 78.94 298 THR A O 1
ATOM 2331 N N . TYR A 1 299 ? -4.012 -1.660 10.739 1.00 83.44 299 TYR A N 1
ATOM 2332 C CA . TYR A 1 299 ? -5.004 -1.612 9.670 1.00 83.44 299 TYR A CA 1
ATOM 2333 C C . TYR A 1 299 ? -5.211 -3.018 9.123 1.00 83.44 299 TYR A C 1
ATOM 2335 O O . TYR A 1 299 ? -4.274 -3.643 8.645 1.00 83.44 299 TYR A O 1
ATOM 2343 N N . THR A 1 300 ? -6.425 -3.549 9.218 1.00 83.31 300 THR A N 1
ATOM 2344 C CA . THR A 1 300 ? -6.771 -4.875 8.686 1.00 83.31 300 THR A CA 1
ATOM 2345 C C . THR A 1 300 ? -7.634 -4.730 7.443 1.00 83.31 300 THR A C 1
ATOM 2347 O O . THR A 1 300 ? -8.661 -4.057 7.504 1.00 83.31 300 THR A O 1
ATOM 2350 N N . VAL A 1 301 ? -7.252 -5.371 6.339 1.00 87.00 301 VAL A N 1
ATOM 2351 C CA . VAL A 1 301 ? -8.092 -5.498 5.143 1.00 87.00 301 VAL A CA 1
ATOM 2352 C C . VAL A 1 301 ? -9.249 -6.419 5.485 1.00 87.00 301 VAL A C 1
ATOM 2354 O O . VAL A 1 301 ? -9.075 -7.618 5.690 1.00 87.00 301 VAL A O 1
ATOM 2357 N N . ASN A 1 302 ? -10.447 -5.855 5.568 1.00 76.75 302 ASN A N 1
ATOM 2358 C CA . ASN A 1 302 ? -11.644 -6.633 5.861 1.00 76.75 302 ASN A CA 1
ATOM 2359 C C . ASN A 1 302 ? -12.294 -7.162 4.590 1.00 76.75 302 ASN A C 1
ATOM 2361 O O . ASN A 1 302 ? -12.878 -8.244 4.591 1.00 76.75 302 ASN A O 1
ATOM 2365 N N . ARG A 1 303 ? -12.290 -6.345 3.533 1.00 82.62 303 ARG A N 1
ATOM 2366 C CA . ARG A 1 303 ? -13.047 -6.613 2.315 1.00 82.62 303 ARG A CA 1
ATOM 2367 C C . ARG A 1 303 ? -12.506 -5.819 1.136 1.00 82.62 303 ARG A C 1
ATOM 2369 O O . ARG A 1 303 ? -12.130 -4.661 1.289 1.00 82.62 303 ARG A O 1
ATOM 2376 N N . VAL A 1 304 ? -12.612 -6.414 -0.047 1.00 89.06 304 VAL A N 1
ATOM 2377 C CA . VAL A 1 304 ? -12.513 -5.717 -1.328 1.00 89.06 304 VAL A CA 1
ATOM 2378 C C . VAL A 1 304 ? -13.835 -5.845 -2.091 1.00 89.06 304 VAL A C 1
ATOM 2380 O O . VAL A 1 304 ? -14.498 -6.879 -2.026 1.00 89.06 304 VAL A O 1
ATOM 2383 N N . SER A 1 305 ? -14.243 -4.787 -2.786 1.00 87.50 305 SER A N 1
ATOM 2384 C CA . SER A 1 305 ? -15.405 -4.750 -3.675 1.00 87.50 305 SER A CA 1
ATOM 2385 C C . SER A 1 305 ? -14.970 -4.284 -5.060 1.00 87.50 305 SER A C 1
ATOM 2387 O O . SER A 1 305 ? -14.422 -3.195 -5.215 1.00 87.50 305 SER A O 1
ATOM 2389 N N . SER A 1 306 ? -15.249 -5.096 -6.079 1.00 90.31 306 SER A N 1
ATOM 2390 C CA . SER A 1 306 ? -15.078 -4.741 -7.495 1.00 90.31 306 SER A CA 1
ATOM 2391 C C . SER A 1 306 ? -16.416 -4.439 -8.179 1.00 90.31 306 SER A C 1
ATOM 2393 O O . SER A 1 306 ? -16.515 -4.482 -9.402 1.00 90.31 306 SER A O 1
ATOM 2395 N N . ASN A 1 307 ? -17.458 -4.138 -7.394 1.00 83.94 307 ASN A N 1
ATOM 2396 C CA . ASN A 1 307 ? -18.819 -3.879 -7.876 1.00 83.94 307 ASN A CA 1
ATOM 2397 C C . ASN A 1 307 ? -18.912 -2.683 -8.838 1.00 83.94 307 ASN A C 1
ATOM 2399 O O . ASN A 1 307 ? -19.817 -2.641 -9.669 1.00 83.94 307 ASN A O 1
ATOM 2403 N N . ALA A 1 308 ? -18.012 -1.709 -8.690 1.00 83.81 308 ALA A N 1
ATOM 2404 C CA . ALA A 1 308 ? -17.947 -0.516 -9.524 1.00 83.81 308 ALA A CA 1
ATOM 2405 C C . ALA A 1 308 ? -16.861 -0.604 -10.617 1.00 83.81 308 ALA A C 1
ATOM 2407 O O . ALA A 1 308 ? -16.556 0.383 -11.286 1.00 83.81 308 ALA A O 1
ATOM 2408 N N . LEU A 1 309 ? -16.294 -1.799 -10.819 1.00 89.88 309 LEU A N 1
ATOM 2409 C CA . LEU A 1 309 ? -15.408 -2.106 -11.933 1.00 89.88 309 LEU A CA 1
ATOM 2410 C C . LEU A 1 309 ? -16.227 -2.576 -13.142 1.00 89.88 309 LEU A C 1
ATOM 2412 O O . LEU A 1 309 ? -17.203 -3.315 -12.978 1.00 89.88 309 LEU A O 1
ATOM 2416 N N . ASP A 1 310 ? -15.816 -2.197 -14.352 1.00 88.44 310 ASP A N 1
ATOM 2417 C CA . ASP A 1 310 ? -16.450 -2.687 -15.575 1.00 88.44 310 ASP A CA 1
ATOM 2418 C C . ASP A 1 310 ? -16.426 -4.225 -15.618 1.00 88.44 310 ASP A C 1
ATOM 2420 O O . ASP A 1 310 ? -15.429 -4.877 -15.294 1.00 88.44 310 ASP A O 1
ATOM 2424 N N . THR A 1 311 ? -17.552 -4.833 -16.003 1.00 85.50 311 THR A N 1
ATOM 2425 C CA . THR A 1 311 ? -17.759 -6.284 -15.852 1.00 85.50 311 THR A CA 1
ATOM 2426 C C . THR A 1 311 ? -16.816 -7.132 -16.703 1.00 85.50 311 THR A C 1
ATOM 2428 O O . THR A 1 311 ? -16.538 -8.268 -16.329 1.00 85.50 311 THR A O 1
ATOM 2431 N N . ASP A 1 312 ? -16.326 -6.596 -17.822 1.00 89.75 312 ASP A N 1
ATOM 2432 C CA . ASP A 1 312 ? -15.367 -7.232 -18.733 1.00 89.75 312 ASP A CA 1
ATOM 2433 C C . ASP A 1 312 ? -13.896 -6.999 -18.345 1.00 89.75 312 ASP A C 1
ATOM 2435 O O . ASP A 1 312 ? -13.005 -7.498 -19.030 1.00 89.75 312 ASP A O 1
ATOM 2439 N N . ILE A 1 313 ? -13.630 -6.265 -17.260 1.00 94.62 313 ILE A N 1
ATOM 2440 C CA . ILE A 1 313 ? -12.282 -6.041 -16.725 1.00 94.62 313 ILE A CA 1
ATOM 2441 C C . ILE A 1 313 ? -11.986 -7.063 -15.637 1.00 94.62 313 ILE A C 1
ATOM 2443 O O . ILE A 1 313 ? -12.717 -7.148 -14.657 1.00 94.62 313 ILE A O 1
ATOM 2447 N N . ASN A 1 314 ? -10.899 -7.811 -15.763 1.00 95.50 314 ASN A N 1
ATOM 2448 C CA . ASN A 1 314 ? -10.511 -8.844 -14.811 1.00 95.50 314 ASN A CA 1
ATOM 2449 C C . ASN A 1 314 ? -9.240 -8.428 -14.078 1.00 95.50 314 ASN A C 1
ATOM 2451 O O . ASN A 1 314 ? -8.243 -8.089 -14.717 1.00 95.50 314 ASN A O 1
ATOM 2455 N N . LEU A 1 315 ? -9.288 -8.488 -12.747 1.00 97.31 315 LEU A N 1
ATOM 2456 C CA . LEU A 1 315 ? -8.101 -8.389 -11.904 1.00 97.31 315 LEU A CA 1
ATOM 2457 C C . LEU A 1 315 ? -7.675 -9.805 -11.528 1.00 97.31 315 LEU A C 1
ATOM 2459 O O . LEU A 1 315 ? -8.438 -10.532 -10.882 1.00 97.31 315 LEU A O 1
ATOM 2463 N N . ILE A 1 316 ? -6.492 -10.187 -11.998 1.00 96.00 316 ILE A N 1
ATOM 2464 C CA . ILE A 1 316 ? -5.864 -11.495 -11.797 1.00 96.00 316 ILE A CA 1
ATOM 2465 C C . ILE A 1 316 ? -4.590 -11.347 -10.961 1.00 96.00 316 ILE A C 1
ATOM 2467 O O . ILE A 1 316 ? -4.231 -10.242 -10.550 1.00 96.00 316 ILE A O 1
ATOM 2471 N N . ASN A 1 317 ? -3.894 -12.459 -10.721 1.00 95.00 317 ASN A N 1
ATOM 2472 C CA . ASN A 1 317 ? -2.614 -12.421 -10.028 1.00 95.00 317 ASN A CA 1
ATOM 2473 C C . ASN A 1 317 ? -1.629 -11.532 -10.816 1.00 95.00 317 ASN A C 1
ATOM 2475 O O . ASN A 1 317 ? -1.417 -11.788 -12.004 1.00 95.00 317 ASN A O 1
ATOM 2479 N N . PRO A 1 318 ? -1.013 -10.515 -10.185 1.00 92.69 318 PRO A N 1
ATOM 2480 C CA . PRO A 1 318 ? -0.028 -9.645 -10.828 1.00 92.69 318 PRO A CA 1
ATOM 2481 C C . PRO A 1 318 ? 1.099 -10.386 -11.553 1.00 92.69 318 PRO A C 1
ATOM 2483 O O . PRO A 1 318 ? 1.530 -9.949 -12.616 1.00 92.69 318 PRO A O 1
ATOM 2486 N N . LEU A 1 319 ? 1.547 -11.525 -11.014 1.00 88.75 319 LEU A N 1
ATOM 2487 C CA . LEU A 1 319 ? 2.616 -12.346 -11.595 1.00 88.75 319 LEU A CA 1
ATOM 2488 C C . LEU A 1 319 ? 2.177 -13.110 -12.851 1.00 88.75 319 LEU A C 1
ATOM 2490 O O . LEU A 1 319 ? 3.019 -13.597 -13.600 1.00 88.75 319 LEU A O 1
ATOM 2494 N N . GLU A 1 320 ? 0.870 -13.233 -13.076 1.00 91.00 320 GLU A N 1
ATOM 2495 C CA . GLU A 1 320 ? 0.289 -13.893 -14.245 1.00 91.00 320 GLU A CA 1
ATOM 2496 C C . GLU A 1 320 ? -0.091 -12.900 -15.350 1.00 91.00 320 GLU A C 1
ATOM 2498 O O . GLU A 1 320 ? -0.517 -13.325 -16.424 1.00 91.00 320 GLU A O 1
ATOM 2503 N N . VAL A 1 321 ? 0.056 -11.588 -15.118 1.00 91.12 321 VAL A N 1
ATOM 2504 C CA . VAL A 1 321 ? -0.164 -10.568 -16.149 1.00 91.12 321 VAL A CA 1
ATOM 2505 C C . VAL A 1 321 ? 1.013 -10.604 -17.123 1.00 91.12 321 VAL A C 1
ATOM 2507 O O . VAL A 1 321 ? 2.125 -10.228 -16.748 1.00 91.12 321 VAL A O 1
ATOM 2510 N N . PRO A 1 322 ? 0.809 -11.029 -18.381 1.00 86.88 322 PRO A N 1
ATOM 2511 C CA . PRO A 1 322 ? 1.903 -11.100 -19.333 1.00 86.88 322 PRO A CA 1
ATOM 2512 C C . PRO A 1 322 ? 2.291 -9.697 -19.812 1.00 86.88 322 PRO A C 1
ATOM 2514 O O . PRO A 1 322 ? 1.442 -8.810 -19.960 1.00 86.88 322 PRO A O 1
ATOM 2517 N N . THR A 1 323 ? 3.561 -9.514 -20.159 1.00 86.69 323 THR A N 1
ATOM 2518 C CA . THR A 1 323 ? 4.085 -8.280 -20.750 1.00 86.69 323 THR A CA 1
ATOM 2519 C C . THR A 1 323 ? 3.352 -7.952 -22.057 1.00 86.69 323 THR A C 1
ATOM 2521 O O . THR A 1 323 ? 3.028 -6.793 -22.291 1.00 86.69 323 THR A O 1
ATOM 2524 N N . TYR A 1 324 ? 2.992 -8.949 -22.874 1.00 87.31 324 TYR A N 1
ATOM 2525 C CA . TYR A 1 324 ? 2.220 -8.778 -24.114 1.00 87.31 324 TYR A CA 1
ATOM 2526 C C . TYR A 1 324 ? 1.013 -9.726 -24.150 1.00 87.31 324 TYR A C 1
ATOM 2528 O O . TYR A 1 324 ? 1.164 -10.923 -23.905 1.00 87.31 324 TYR A O 1
ATOM 2536 N N . SER A 1 325 ? -0.185 -9.224 -24.474 1.00 88.75 325 SER A N 1
ATOM 2537 C CA . SER A 1 325 ? -1.427 -10.018 -24.442 1.00 88.75 325 SER A CA 1
ATOM 2538 C C . SER A 1 325 ? -2.441 -9.619 -25.503 1.00 88.75 325 SER A C 1
ATOM 2540 O O . SER A 1 325 ? -2.675 -8.438 -25.732 1.00 88.75 325 SER A O 1
ATOM 2542 N N . ALA A 1 326 ? -3.169 -10.589 -26.059 1.00 87.81 326 ALA A N 1
ATOM 2543 C CA . ALA A 1 326 ? -4.358 -10.299 -26.865 1.00 87.81 326 ALA A CA 1
ATOM 2544 C C . ALA A 1 326 ? -5.522 -9.702 -26.039 1.00 87.81 326 ALA A C 1
ATOM 2546 O O . ALA A 1 326 ? -6.408 -9.074 -26.607 1.00 87.81 326 ALA A O 1
ATOM 2547 N N . ASN A 1 327 ? -5.510 -9.871 -24.710 1.00 90.75 327 ASN A N 1
ATOM 2548 C CA . ASN A 1 327 ? -6.523 -9.348 -23.783 1.00 90.75 327 ASN A CA 1
ATOM 2549 C C . ASN A 1 327 ? -6.025 -8.114 -23.002 1.00 90.75 327 ASN A C 1
ATOM 2551 O O . ASN A 1 327 ? -6.462 -7.883 -21.872 1.00 90.75 327 ASN A O 1
ATOM 2555 N N . SER A 1 328 ? -5.093 -7.342 -23.573 1.00 90.88 328 SER A N 1
ATOM 2556 C CA . SER A 1 328 ? -4.405 -6.219 -22.914 1.00 90.88 328 SER A CA 1
ATOM 2557 C C . SER A 1 328 ? -5.338 -5.115 -22.403 1.00 90.88 328 SER A C 1
ATOM 2559 O O . SER A 1 328 ? -5.027 -4.475 -21.405 1.00 90.88 328 SER A O 1
ATOM 2561 N N . ASN A 1 329 ? -6.501 -4.916 -23.032 1.00 92.69 329 ASN A N 1
ATOM 2562 C CA . ASN A 1 329 ? -7.489 -3.913 -22.609 1.00 92.69 329 ASN A CA 1
ATOM 2563 C C . ASN A 1 329 ? -8.430 -4.404 -21.489 1.00 92.69 329 ASN A C 1
ATOM 2565 O O . ASN A 1 329 ? -9.237 -3.627 -20.983 1.00 92.69 329 ASN A O 1
ATOM 2569 N N . ASN A 1 330 ? -8.360 -5.687 -21.110 1.00 94.19 330 ASN A N 1
ATOM 2570 C CA . ASN A 1 330 ? -9.342 -6.332 -20.232 1.00 94.19 330 ASN A CA 1
ATOM 2571 C C . ASN A 1 330 ? -8.738 -7.088 -19.044 1.00 94.19 330 ASN A C 1
ATOM 2573 O O . ASN A 1 330 ? -9.483 -7.459 -18.141 1.00 94.19 330 ASN A O 1
ATOM 2577 N N . THR A 1 331 ? -7.434 -7.367 -19.036 1.00 95.69 331 THR A N 1
ATOM 2578 C CA . THR A 1 331 ? -6.783 -8.176 -17.991 1.00 95.69 331 THR A CA 1
ATOM 2579 C C . THR A 1 331 ? -5.666 -7.385 -17.334 1.00 95.69 331 THR A C 1
ATOM 2581 O O . THR A 1 331 ? -4.723 -6.974 -18.007 1.00 95.69 331 THR A O 1
ATOM 2584 N N . PHE A 1 332 ? -5.771 -7.202 -16.022 1.00 96.81 332 PHE A N 1
ATOM 2585 C CA . PHE A 1 332 ? -4.836 -6.422 -15.219 1.00 96.81 332 PHE A CA 1
ATOM 2586 C C . PHE A 1 332 ? -4.546 -7.142 -13.898 1.00 96.81 332 PHE A C 1
ATOM 2588 O O . PHE A 1 332 ? -5.252 -8.077 -13.524 1.00 96.81 332 PHE A O 1
ATOM 2595 N N . GLY A 1 333 ? -3.529 -6.697 -13.171 1.00 97.19 333 GLY A N 1
ATOM 2596 C CA . GLY A 1 333 ? -3.267 -7.099 -11.786 1.00 97.19 333 GLY A CA 1
ATOM 2597 C C . GLY A 1 333 ? -3.291 -5.870 -10.890 1.00 97.19 333 GLY A C 1
ATOM 2598 O O . GLY A 1 333 ? -2.893 -4.798 -11.332 1.00 97.19 333 GLY A O 1
ATOM 2599 N N . LEU A 1 334 ? -3.762 -5.987 -9.652 1.00 98.00 334 LEU A N 1
ATOM 2600 C CA . LEU A 1 334 ? -3.796 -4.863 -8.714 1.00 98.00 334 LEU A CA 1
ATOM 2601 C C . LEU A 1 334 ? -3.219 -5.291 -7.368 1.00 98.00 334 LEU A C 1
ATOM 2603 O O . LEU A 1 334 ? -3.674 -6.282 -6.796 1.00 98.00 334 LEU A O 1
ATOM 2607 N N . THR A 1 335 ? -2.257 -4.527 -6.856 1.00 97.62 335 THR A N 1
ATOM 2608 C CA . THR A 1 335 ? -1.715 -4.710 -5.505 1.00 97.62 335 THR A CA 1
ATOM 2609 C C . THR A 1 335 ? -1.905 -3.473 -4.648 1.00 97.62 335 THR A C 1
ATOM 2611 O O . THR A 1 335 ? -1.989 -2.344 -5.141 1.00 97.62 335 THR A O 1
ATOM 2614 N N . MET A 1 336 ? -1.979 -3.721 -3.346 1.00 96.56 336 MET A N 1
ATOM 2615 C CA . MET A 1 336 ? -1.838 -2.739 -2.285 1.00 96.56 336 MET A CA 1
ATOM 2616 C C . MET A 1 336 ? -0.615 -3.130 -1.453 1.00 96.56 336 MET A C 1
ATOM 2618 O O . MET A 1 336 ? -0.567 -4.230 -0.905 1.00 96.56 336 MET A O 1
ATOM 2622 N N . GLU A 1 337 ? 0.369 -2.248 -1.368 1.00 94.31 337 GLU A N 1
ATOM 2623 C CA . GLU A 1 337 ? 1.674 -2.500 -0.756 1.00 94.31 337 GLU A CA 1
ATOM 2624 C C . GLU A 1 337 ? 1.967 -1.415 0.281 1.00 94.31 337 GLU A C 1
ATOM 2626 O O . GLU A 1 337 ? 1.594 -0.259 0.102 1.00 94.31 337 GLU A O 1
ATOM 2631 N N . THR A 1 338 ? 2.629 -1.752 1.379 1.00 91.69 338 THR A N 1
ATOM 2632 C CA . THR A 1 338 ? 3.174 -0.733 2.288 1.00 91.69 338 THR A CA 1
ATOM 2633 C C . THR A 1 338 ? 4.493 -0.199 1.753 1.00 91.69 338 THR A C 1
ATOM 2635 O O . THR A 1 338 ? 5.319 -0.974 1.269 1.00 91.69 338 THR A O 1
ATOM 2638 N N . ASP A 1 339 ? 4.733 1.097 1.919 1.00 86.94 339 ASP A N 1
ATOM 2639 C CA . ASP A 1 339 ? 6.065 1.666 1.721 1.00 86.94 339 ASP A CA 1
ATOM 2640 C C . ASP A 1 339 ? 7.103 1.085 2.715 1.00 86.94 339 ASP A C 1
ATOM 2642 O O . ASP A 1 339 ? 6.760 0.434 3.705 1.00 86.94 339 ASP A O 1
ATOM 2646 N N . LYS A 1 340 ? 8.393 1.317 2.457 1.00 80.69 340 LYS A N 1
ATOM 2647 C CA . LYS A 1 340 ? 9.524 0.841 3.276 1.00 80.69 340 LYS A CA 1
ATOM 2648 C C . LYS A 1 340 ? 9.725 1.630 4.577 1.00 80.69 340 LYS A C 1
ATOM 2650 O O . LYS A 1 340 ? 10.586 1.261 5.374 1.00 80.69 340 LYS A O 1
ATOM 2655 N N . SER A 1 341 ? 8.955 2.702 4.779 1.00 80.38 341 SER A N 1
ATOM 2656 C CA . SER A 1 341 ? 9.000 3.580 5.951 1.00 80.38 341 SER A CA 1
ATOM 2657 C C . SER A 1 341 ? 7.600 3.836 6.526 1.00 80.38 341 SER A C 1
ATOM 2659 O O . SER A 1 341 ? 6.604 3.773 5.806 1.00 80.38 341 SER A O 1
ATOM 2661 N N . GLY A 1 342 ? 7.507 4.109 7.833 1.00 84.75 342 GLY A N 1
ATOM 2662 C CA . GLY A 1 342 ? 6.228 4.364 8.522 1.00 84.75 342 GLY A CA 1
ATOM 2663 C C . GLY A 1 342 ? 5.427 3.101 8.875 1.00 84.75 342 GLY A C 1
ATOM 2664 O O . GLY A 1 342 ? 4.332 3.184 9.440 1.00 84.75 342 GLY A O 1
ATOM 2665 N N . TRP A 1 343 ? 5.981 1.921 8.590 1.00 88.75 343 TRP A N 1
ATOM 2666 C CA . TRP A 1 343 ? 5.378 0.615 8.852 1.00 88.75 343 TRP A CA 1
ATOM 2667 C C . TRP A 1 343 ? 6.326 -0.254 9.681 1.00 88.75 343 TRP A C 1
ATOM 2669 O O . TRP A 1 343 ? 7.539 -0.195 9.519 1.00 88.75 343 TRP A O 1
ATOM 2679 N N . LEU A 1 344 ? 5.776 -1.083 10.571 1.00 86.31 344 LEU A N 1
ATOM 2680 C CA . LEU A 1 344 ? 6.556 -2.082 11.313 1.00 86.31 344 LEU A CA 1
ATOM 2681 C C . LEU A 1 344 ? 6.935 -3.272 10.435 1.00 86.31 344 LEU A C 1
ATOM 2683 O O . LEU A 1 344 ? 7.890 -3.980 10.735 1.00 86.31 344 LEU A O 1
ATOM 2687 N N . LYS A 1 345 ? 6.147 -3.537 9.395 1.00 85.31 345 LYS A N 1
ATOM 2688 C CA . LYS A 1 345 ? 6.364 -4.657 8.497 1.00 85.31 345 LYS A CA 1
ATOM 2689 C C . LYS A 1 345 ? 5.955 -4.282 7.083 1.00 85.31 345 LYS A C 1
ATOM 2691 O O . LYS A 1 345 ? 4.875 -3.719 6.900 1.00 85.31 345 LYS A O 1
ATOM 2696 N N . GLY A 1 346 ? 6.783 -4.654 6.112 1.00 85.62 346 GLY A N 1
ATOM 2697 C CA . GLY A 1 346 ? 6.378 -4.667 4.714 1.00 85.62 346 GLY A CA 1
ATOM 2698 C C . GLY A 1 346 ? 5.254 -5.682 4.492 1.00 85.62 346 GLY A C 1
ATOM 2699 O O . GLY A 1 346 ? 5.300 -6.781 5.049 1.00 85.62 346 GLY A O 1
ATOM 2700 N N . GLY A 1 347 ? 4.261 -5.341 3.677 1.00 89.94 347 GLY A N 1
ATOM 2701 C CA . GLY A 1 347 ? 3.239 -6.297 3.269 1.00 89.94 347 GLY A CA 1
ATOM 2702 C C . GLY A 1 347 ? 2.579 -5.959 1.941 1.00 89.94 347 GLY A C 1
ATOM 2703 O O . GLY A 1 347 ? 2.541 -4.798 1.527 1.00 89.94 347 GLY A O 1
ATOM 2704 N N . VAL A 1 348 ? 2.027 -6.985 1.297 1.00 95.25 348 VAL A N 1
ATOM 2705 C CA . VAL A 1 348 ? 1.399 -6.915 -0.029 1.00 95.25 348 VAL A CA 1
ATOM 2706 C C . VAL A 1 348 ? 0.058 -7.648 -0.011 1.00 95.25 348 VAL A C 1
ATOM 2708 O O . VAL A 1 348 ? 0.007 -8.840 0.286 1.00 95.25 348 VAL A O 1
ATOM 2711 N N . THR A 1 349 ? -1.024 -6.955 -0.364 1.00 97.31 349 THR A N 1
ATOM 2712 C CA . THR A 1 349 ? -2.330 -7.557 -0.672 1.00 97.31 349 THR A CA 1
ATOM 2713 C C . THR A 1 349 ? -2.512 -7.590 -2.187 1.00 97.31 349 THR A C 1
ATOM 2715 O O . THR A 1 349 ? -2.489 -6.534 -2.826 1.00 97.31 349 THR A O 1
ATOM 2718 N N . ASN A 1 350 ? -2.778 -8.763 -2.764 1.00 97.88 350 ASN A N 1
ATOM 2719 C CA . ASN A 1 350 ? -3.234 -8.857 -4.155 1.00 97.88 350 ASN A CA 1
ATOM 2720 C C . ASN A 1 350 ? -4.755 -8.772 -4.212 1.00 97.88 350 ASN A C 1
ATOM 2722 O O . ASN A 1 350 ? -5.453 -9.317 -3.354 1.00 97.88 350 ASN A O 1
ATOM 2726 N N . ILE A 1 351 ? -5.274 -8.102 -5.235 1.00 97.50 351 ILE A N 1
ATOM 2727 C CA . ILE A 1 351 ? -6.695 -7.803 -5.374 1.00 97.50 351 ILE A CA 1
ATOM 2728 C C . ILE A 1 351 ? -7.255 -8.426 -6.649 1.00 97.50 351 ILE A C 1
ATOM 2730 O O . ILE A 1 351 ? -6.723 -8.225 -7.740 1.00 97.50 351 ILE A O 1
ATOM 2734 N N . TYR A 1 352 ? -8.392 -9.108 -6.514 1.00 96.38 352 TYR A N 1
ATOM 2735 C CA . TYR A 1 352 ? -9.028 -9.864 -7.587 1.00 96.38 352 TYR A CA 1
ATOM 2736 C C . TYR A 1 352 ? -10.480 -9.452 -7.823 1.00 96.38 352 TYR A C 1
ATOM 2738 O O . TYR A 1 352 ? -11.186 -8.968 -6.933 1.00 96.38 352 TYR A O 1
ATOM 2746 N N . THR A 1 353 ? -10.966 -9.715 -9.035 1.00 94.75 353 THR A N 1
ATOM 2747 C CA . THR A 1 353 ? -12.384 -9.532 -9.395 1.00 94.75 353 THR A CA 1
ATOM 2748 C C . THR A 1 353 ? -13.272 -10.723 -9.048 1.00 94.75 353 THR A C 1
ATOM 2750 O O . THR A 1 353 ? -14.500 -10.597 -9.111 1.00 94.75 353 THR A O 1
ATOM 2753 N N . ASP A 1 354 ? -12.681 -11.867 -8.690 1.00 87.88 354 ASP A N 1
ATOM 2754 C CA . ASP A 1 354 ? -13.426 -13.070 -8.315 1.00 87.88 354 ASP A CA 1
ATOM 2755 C C . ASP A 1 354 ? -14.382 -12.795 -7.141 1.00 87.88 354 ASP A C 1
ATOM 2757 O O . ASP A 1 354 ? -14.124 -11.953 -6.282 1.00 87.88 354 ASP A O 1
ATOM 2761 N N . GLY A 1 355 ? -15.555 -13.430 -7.149 1.00 81.44 355 GLY A N 1
ATOM 2762 C CA . GLY A 1 355 ? -16.584 -13.213 -6.123 1.00 81.44 355 GLY A CA 1
ATOM 2763 C C . GLY A 1 355 ? -17.167 -11.788 -6.038 1.00 81.44 355 GLY A C 1
ATOM 2764 O O . GLY A 1 355 ? -17.886 -11.491 -5.084 1.00 81.44 355 GLY A O 1
ATOM 2765 N N . ASN A 1 356 ? -16.938 -10.921 -7.035 1.00 81.50 356 ASN A N 1
ATOM 2766 C CA . ASN A 1 356 ? -17.179 -9.464 -6.992 1.00 81.50 356 ASN A CA 1
ATOM 2767 C C . ASN A 1 356 ? -16.208 -8.695 -6.077 1.00 81.50 356 ASN A C 1
ATOM 2769 O O . ASN A 1 356 ? -16.538 -7.618 -5.576 1.00 81.50 356 ASN A O 1
ATOM 2773 N N . GLY A 1 357 ? -14.992 -9.206 -5.908 1.00 87.62 357 GLY A N 1
ATOM 2774 C CA . GLY A 1 357 ? -13.963 -8.631 -5.049 1.00 87.62 357 GLY A CA 1
ATOM 2775 C C . GLY A 1 357 ? -13.470 -9.665 -4.047 1.00 87.62 357 GLY A C 1
ATOM 2776 O O . GLY A 1 357 ? -14.194 -10.037 -3.124 1.00 87.62 357 GLY A O 1
ATOM 2777 N N . SER A 1 358 ? -12.229 -10.102 -4.214 1.00 91.50 358 SER A N 1
ATOM 2778 C CA . SER A 1 358 ? -11.510 -10.941 -3.257 1.00 91.50 358 SER A CA 1
ATOM 2779 C C . SER A 1 358 ? -10.053 -10.488 -3.169 1.00 91.50 358 SER A C 1
ATOM 2781 O O . SER A 1 358 ? -9.611 -9.639 -3.949 1.00 91.50 358 SER A O 1
ATOM 2783 N N . PHE A 1 359 ? -9.324 -10.992 -2.176 1.00 95.00 359 PHE A N 1
ATOM 2784 C CA . PHE A 1 359 ? -7.925 -10.646 -1.958 1.00 95.00 359 PHE A CA 1
ATOM 2785 C C . PHE A 1 359 ? -7.161 -11.796 -1.293 1.00 95.00 359 PHE A C 1
ATOM 2787 O O . PHE A 1 359 ? -7.768 -12.639 -0.626 1.00 95.00 359 PHE A O 1
ATOM 2794 N N . ASP A 1 360 ? -5.843 -11.814 -1.465 1.00 95.38 360 ASP A N 1
ATOM 2795 C CA . ASP A 1 360 ? -4.905 -12.676 -0.738 1.00 95.38 360 ASP A CA 1
ATOM 2796 C C . ASP A 1 360 ? -3.616 -11.908 -0.385 1.00 95.38 360 ASP A C 1
ATOM 2798 O O . ASP A 1 360 ? -3.523 -10.702 -0.620 1.00 95.38 360 ASP A O 1
ATOM 2802 N N . GLY A 1 361 ? -2.640 -12.598 0.210 1.00 94.44 361 GLY A N 1
ATOM 2803 C CA . GLY A 1 361 ? -1.412 -11.985 0.716 1.00 94.44 361 GLY A CA 1
ATOM 2804 C C . GLY A 1 361 ? -1.564 -11.499 2.157 1.00 94.44 361 GLY A C 1
ATOM 2805 O O . GLY A 1 361 ? -2.256 -12.129 2.965 1.00 94.44 361 GLY A O 1
ATOM 2806 N N . ASP A 1 362 ? -0.902 -10.396 2.494 1.00 93.56 362 ASP A N 1
ATOM 2807 C CA . ASP A 1 362 ? -1.004 -9.776 3.813 1.00 93.56 362 ASP A CA 1
ATOM 2808 C C . ASP A 1 362 ? -2.368 -9.110 3.990 1.00 93.56 362 ASP A C 1
ATOM 2810 O O . ASP A 1 362 ? -2.874 -8.437 3.098 1.00 93.56 362 ASP A O 1
ATOM 2814 N N . SER A 1 363 ? -2.971 -9.281 5.166 1.00 87.69 363 SER A N 1
ATOM 2815 C CA . SER A 1 363 ? -4.277 -8.697 5.492 1.00 87.69 363 SER A CA 1
ATOM 2816 C C . SER A 1 363 ? -4.225 -7.735 6.674 1.00 87.69 363 SER A C 1
ATOM 2818 O O . SER A 1 363 ? -5.263 -7.201 7.054 1.00 87.69 363 SER A O 1
ATOM 2820 N N . ALA A 1 364 ? -3.065 -7.547 7.305 1.00 85.69 364 ALA A N 1
ATOM 2821 C CA . ALA A 1 364 ? -2.901 -6.697 8.477 1.00 85.69 364 ALA A CA 1
ATOM 2822 C C . ALA A 1 364 ? -1.575 -5.935 8.419 1.00 85.69 364 ALA A C 1
ATOM 2824 O O . ALA A 1 364 ? -0.517 -6.528 8.231 1.00 85.69 364 ALA A O 1
ATOM 2825 N N . TYR A 1 365 ? -1.653 -4.627 8.643 1.00 88.56 365 TYR A N 1
ATOM 2826 C CA . TYR A 1 365 ? -0.554 -3.684 8.495 1.00 88.56 365 TYR A CA 1
ATOM 2827 C C . TYR A 1 365 ? -0.398 -2.867 9.771 1.00 88.56 365 TYR A C 1
ATOM 2829 O O . TYR A 1 365 ? -1.306 -2.126 10.152 1.00 88.56 365 TYR A O 1
ATOM 2837 N N . GLY A 1 366 ? 0.731 -3.030 10.457 1.00 85.75 366 GLY A N 1
ATOM 2838 C CA . GLY A 1 366 ? 1.064 -2.253 11.649 1.00 85.75 366 GLY A CA 1
ATOM 2839 C C . GLY A 1 366 ? 1.870 -1.019 11.271 1.00 85.75 366 GLY A C 1
ATOM 2840 O O . GLY A 1 366 ? 2.930 -1.162 10.664 1.00 85.75 366 GLY A O 1
ATOM 2841 N N . THR A 1 367 ? 1.397 0.173 11.626 1.00 87.62 367 THR A N 1
ATOM 2842 C CA . THR A 1 367 ? 2.206 1.389 11.481 1.00 87.62 367 THR A CA 1
ATOM 2843 C C . THR A 1 367 ? 3.251 1.454 12.576 1.00 87.62 367 THR A C 1
ATOM 2845 O O . THR A 1 367 ? 3.066 0.910 13.669 1.00 87.62 367 THR A O 1
ATOM 2848 N N . ASP A 1 368 ? 4.358 2.118 12.279 1.00 88.00 368 ASP A N 1
ATOM 2849 C CA . ASP A 1 368 ? 5.400 2.345 13.267 1.00 88.00 368 ASP A CA 1
ATOM 2850 C C . ASP A 1 368 ? 4.964 3.391 14.319 1.00 88.00 368 ASP A C 1
ATOM 2852 O O . ASP A 1 368 ? 3.822 3.874 14.352 1.00 88.00 368 ASP A O 1
ATOM 2856 N N . ASN A 1 369 ? 5.859 3.714 15.250 1.00 85.19 369 ASN A N 1
ATOM 2857 C CA . ASN A 1 369 ? 5.621 4.713 16.291 1.00 85.19 369 ASN A CA 1
ATOM 2858 C C . ASN A 1 369 ? 6.075 6.127 15.888 1.00 85.19 369 ASN A C 1
ATOM 2860 O O . ASN A 1 369 ? 6.242 6.986 16.757 1.00 85.19 369 ASN A O 1
ATOM 2864 N N . SER A 1 370 ? 6.306 6.387 14.599 1.00 85.06 370 SER A N 1
ATOM 2865 C CA . SER A 1 370 ? 6.665 7.718 14.115 1.00 85.06 370 SER A CA 1
ATOM 2866 C C . SER A 1 370 ? 5.434 8.626 14.026 1.00 85.06 370 SER A C 1
ATOM 2868 O O . SER A 1 370 ? 4.296 8.170 13.932 1.00 85.06 370 SER A O 1
ATOM 2870 N N . ASN A 1 371 ? 5.656 9.944 14.040 1.00 81.69 371 ASN A N 1
ATOM 2871 C CA . ASN A 1 371 ? 4.601 10.935 13.783 1.00 81.69 371 ASN A CA 1
ATOM 2872 C C . ASN A 1 371 ? 4.214 11.036 12.300 1.00 81.69 371 ASN A C 1
ATOM 2874 O O . ASN A 1 371 ? 3.272 11.757 11.973 1.00 81.69 371 ASN A O 1
ATOM 2878 N N . THR A 1 372 ? 4.952 10.366 11.419 1.00 81.00 372 THR A N 1
ATOM 2879 C CA . THR A 1 372 ? 4.735 10.413 9.979 1.00 81.00 372 THR A CA 1
ATOM 2880 C C . THR A 1 372 ? 3.824 9.248 9.606 1.00 81.00 372 THR A C 1
ATOM 2882 O O . THR A 1 372 ? 4.173 8.105 9.891 1.00 81.00 372 THR A O 1
ATOM 2885 N N . PRO A 1 373 ? 2.650 9.495 9.004 1.00 82.25 373 PRO A N 1
ATOM 2886 C CA . PRO A 1 373 ? 1.794 8.408 8.559 1.00 82.25 373 PRO A CA 1
ATOM 2887 C C . PRO A 1 373 ? 2.506 7.537 7.524 1.00 82.25 373 PRO A C 1
ATOM 2889 O O . PRO A 1 373 ? 3.243 8.046 6.680 1.00 82.25 373 PRO A O 1
ATOM 2892 N N . GLY A 1 374 ? 2.258 6.230 7.572 1.00 81.19 374 GLY A N 1
ATOM 2893 C CA . GLY A 1 374 ? 2.717 5.319 6.531 1.00 81.19 374 GLY A CA 1
ATOM 2894 C C . GLY A 1 374 ? 2.012 5.586 5.198 1.00 81.19 374 GLY A C 1
ATOM 2895 O O . GLY A 1 374 ? 0.812 5.889 5.154 1.00 81.19 374 GLY A O 1
ATOM 2896 N N . THR A 1 375 ? 2.757 5.440 4.105 1.00 89.38 375 THR A N 1
ATOM 2897 C CA . THR A 1 375 ? 2.227 5.491 2.737 1.00 89.38 375 THR A CA 1
ATOM 2898 C C . THR A 1 375 ? 1.849 4.087 2.276 1.00 89.38 375 THR A C 1
ATOM 2900 O O . THR A 1 375 ? 2.619 3.140 2.451 1.00 89.38 375 THR A O 1
ATOM 2903 N N . ILE A 1 376 ? 0.668 3.949 1.676 1.00 92.06 376 ILE A N 1
ATOM 2904 C CA . ILE A 1 376 ? 0.272 2.775 0.899 1.00 92.06 376 ILE A CA 1
ATOM 2905 C C . ILE A 1 376 ? 0.568 3.046 -0.575 1.00 92.06 376 ILE A C 1
ATOM 2907 O O . ILE A 1 376 ? 0.213 4.090 -1.115 1.00 92.06 376 ILE A O 1
ATOM 2911 N N . ILE A 1 377 ? 1.187 2.082 -1.237 1.00 93.75 377 ILE A N 1
ATOM 2912 C CA . ILE A 1 377 ? 1.507 2.083 -2.654 1.00 93.75 377 ILE A CA 1
ATOM 2913 C C . ILE A 1 377 ? 0.522 1.150 -3.355 1.00 93.75 377 ILE A C 1
ATOM 2915 O O . ILE A 1 377 ? 0.435 -0.033 -3.040 1.00 93.75 377 ILE A O 1
ATOM 2919 N N . PHE A 1 378 ? -0.215 1.663 -4.332 1.00 96.19 378 PHE A N 1
ATOM 2920 C CA . PHE A 1 378 ? -1.016 0.833 -5.223 1.00 96.19 378 PHE A CA 1
ATOM 2921 C C . PHE A 1 378 ? -0.284 0.628 -6.540 1.00 96.19 378 PHE A C 1
ATOM 2923 O O . PHE A 1 378 ? 0.186 1.608 -7.125 1.00 96.19 378 PHE A O 1
ATOM 2930 N N . LYS A 1 379 ? -0.227 -0.612 -7.039 1.00 95.75 379 LYS A N 1
ATOM 2931 C CA . LYS A 1 379 ? 0.319 -0.917 -8.370 1.00 95.75 379 LYS A CA 1
ATOM 2932 C C . LYS A 1 379 ? -0.729 -1.592 -9.248 1.00 95.75 379 LYS A C 1
ATOM 2934 O O . LYS A 1 379 ? -1.306 -2.605 -8.864 1.00 95.75 379 LYS A O 1
ATOM 2939 N N . LEU A 1 380 ? -0.962 -1.039 -10.438 1.00 96.06 380 LEU A N 1
ATOM 2940 C CA . LEU A 1 380 ? -1.797 -1.650 -11.479 1.00 96.06 380 LEU A CA 1
ATOM 2941 C C . LEU A 1 380 ? -0.886 -2.241 -12.550 1.00 96.06 380 LEU A C 1
ATOM 2943 O O . LEU A 1 380 ? -0.275 -1.479 -13.290 1.00 96.06 380 LEU A O 1
ATOM 2947 N N . PHE A 1 381 ? -0.817 -3.563 -12.639 1.00 94.75 381 PHE A N 1
ATOM 2948 C CA . PHE A 1 381 ? -0.051 -4.324 -13.623 1.00 94.75 381 PHE A CA 1
ATOM 2949 C C . PHE A 1 381 ? -0.849 -4.483 -14.917 1.00 94.75 381 PHE A C 1
ATOM 2951 O O . PHE A 1 381 ? -2.036 -4.816 -14.884 1.00 94.75 381 PHE A O 1
ATOM 2958 N N . ASN A 1 382 ? -0.203 -4.259 -16.057 1.00 93.31 382 ASN A N 1
ATOM 2959 C CA . ASN A 1 382 ? -0.817 -4.294 -17.380 1.00 93.31 382 ASN A CA 1
ATOM 2960 C C . ASN A 1 382 ? 0.151 -4.840 -18.435 1.00 93.31 382 ASN A C 1
ATOM 2962 O O . ASN A 1 382 ? 1.368 -4.709 -18.317 1.00 93.31 382 ASN A O 1
ATOM 2966 N N . SER A 1 383 ? -0.395 -5.388 -19.519 1.00 91.56 383 SER A N 1
ATOM 2967 C CA . SER A 1 383 ? 0.393 -5.637 -20.727 1.00 91.56 383 SER A CA 1
ATOM 2968 C C . SER A 1 383 ? 0.737 -4.312 -21.413 1.00 91.56 383 SER A C 1
ATOM 2970 O O . SER A 1 383 ? -0.061 -3.376 -21.401 1.00 91.56 383 SER A O 1
ATOM 2972 N N . ILE A 1 384 ? 1.901 -4.223 -22.046 1.00 88.38 384 ILE A N 1
ATOM 2973 C CA . ILE A 1 384 ? 2.387 -3.007 -22.721 1.00 88.38 384 ILE A CA 1
ATOM 2974 C C . ILE A 1 384 ? 1.647 -2.683 -24.026 1.00 88.38 384 ILE A C 1
ATOM 2976 O O . ILE A 1 384 ? 1.793 -1.596 -24.563 1.00 88.38 384 ILE A O 1
ATOM 2980 N N . ASN A 1 385 ? 0.831 -3.594 -24.554 1.00 88.69 385 ASN A N 1
ATOM 2981 C CA . ASN A 1 385 ? 0.118 -3.419 -25.819 1.00 88.69 385 ASN A CA 1
ATOM 2982 C C . ASN A 1 385 ? -1.360 -3.022 -25.623 1.00 88.69 385 ASN A C 1
ATOM 2984 O O . ASN A 1 385 ? -2.250 -3.540 -26.299 1.00 88.69 385 ASN A O 1
ATOM 2988 N N . VAL A 1 386 ? -1.637 -2.132 -24.665 1.00 89.50 386 VAL A N 1
ATOM 2989 C CA . VAL A 1 386 ? -2.955 -1.492 -24.488 1.00 89.50 386 VAL A CA 1
ATOM 2990 C C . VAL A 1 386 ? -3.253 -0.592 -25.692 1.00 89.50 386 VAL A C 1
ATOM 2992 O O . VAL A 1 386 ? -2.428 0.238 -26.079 1.00 89.50 386 VAL A O 1
ATOM 2995 N N . THR A 1 387 ? -4.445 -0.724 -26.276 1.00 86.19 387 THR A N 1
ATOM 2996 C CA . THR A 1 387 ? -4.831 -0.012 -27.512 1.00 86.19 387 THR A CA 1
ATOM 2997 C C . THR A 1 387 ? -5.973 0.981 -27.322 1.00 86.19 387 THR A C 1
ATOM 2999 O O . THR A 1 387 ? -6.329 1.692 -28.260 1.00 86.19 387 THR A O 1
ATOM 3002 N N . GLU A 1 388 ? -6.571 1.040 -26.131 1.00 86.56 388 GLU A N 1
ATOM 3003 C CA . GLU A 1 388 ? -7.767 1.842 -25.873 1.00 86.56 388 GLU A CA 1
ATOM 3004 C C . GLU A 1 388 ? -7.569 2.857 -24.741 1.00 86.56 388 GLU A C 1
ATOM 3006 O O . GLU A 1 388 ? -7.103 2.529 -23.647 1.00 86.56 388 GLU A O 1
ATOM 3011 N N . ASN A 1 389 ? -8.005 4.096 -24.996 1.00 88.31 389 ASN A N 1
ATOM 3012 C CA . ASN A 1 389 ? -8.275 5.081 -23.952 1.00 88.31 389 ASN A CA 1
ATOM 3013 C C . ASN A 1 389 ? -9.619 4.739 -23.312 1.00 88.31 389 ASN A C 1
ATOM 3015 O O . ASN A 1 389 ? -10.667 4.988 -23.917 1.00 88.31 389 ASN A O 1
ATOM 3019 N N . ARG A 1 390 ? -9.599 4.159 -22.113 1.00 85.44 390 ARG A N 1
ATOM 3020 C CA . ARG A 1 390 ? -10.805 3.640 -21.470 1.00 85.44 390 ARG A CA 1
ATOM 3021 C C . ARG A 1 390 ? -10.793 3.896 -19.969 1.00 85.44 390 ARG A C 1
ATOM 3023 O O . ARG A 1 390 ? -9.773 3.805 -19.298 1.00 85.44 390 ARG A O 1
ATOM 3030 N N . ASP A 1 391 ? -11.966 4.212 -19.442 1.00 85.50 391 ASP A N 1
ATOM 3031 C CA . ASP A 1 391 ? -12.217 4.203 -18.008 1.00 85.50 391 ASP A CA 1
ATOM 3032 C C . ASP A 1 391 ? -12.638 2.788 -17.594 1.00 85.50 391 ASP A C 1
ATOM 3034 O O . ASP A 1 391 ? -13.605 2.263 -18.142 1.00 85.50 391 ASP A O 1
ATOM 3038 N N . LEU A 1 392 ? -11.893 2.157 -16.686 1.00 91.62 392 LEU A N 1
ATOM 3039 C CA . LEU A 1 392 ? -12.051 0.736 -16.351 1.00 91.62 392 LEU A CA 1
ATOM 3040 C C . LEU A 1 392 ? -12.972 0.513 -15.141 1.00 91.62 392 LEU A C 1
ATOM 3042 O O . LEU A 1 392 ? -13.363 -0.623 -14.871 1.00 91.62 392 LEU A O 1
ATOM 3046 N N . GLY A 1 393 ? -13.313 1.570 -14.398 1.00 87.94 393 GLY A N 1
ATOM 3047 C CA . GLY A 1 393 ? -14.088 1.469 -13.155 1.00 87.94 393 GLY A CA 1
ATOM 3048 C C . GLY A 1 393 ? -13.279 1.781 -11.901 1.00 87.94 393 GLY A C 1
ATOM 3049 O O . GLY A 1 393 ? -12.182 2.336 -11.970 1.00 87.94 393 GLY A O 1
ATOM 3050 N N . ASN A 1 394 ? -13.822 1.429 -10.739 1.00 88.50 394 ASN A N 1
ATOM 3051 C CA . ASN A 1 394 ? -13.125 1.534 -9.459 1.00 88.50 394 ASN A CA 1
ATOM 3052 C C . ASN A 1 394 ? -13.279 0.282 -8.595 1.00 88.50 394 ASN A C 1
ATOM 3054 O O . ASN A 1 394 ? -14.281 -0.435 -8.640 1.00 88.50 394 ASN A O 1
ATOM 3058 N N . VAL A 1 395 ? -12.260 0.055 -7.772 1.00 92.44 395 VAL A N 1
ATOM 3059 C CA . VAL A 1 395 ? -12.238 -0.966 -6.725 1.00 92.44 395 VAL A CA 1
ATOM 3060 C C . VAL A 1 395 ? -12.282 -0.272 -5.371 1.00 92.44 395 VAL A C 1
ATOM 3062 O O . VAL A 1 395 ? -11.535 0.677 -5.144 1.00 92.44 395 VAL A O 1
ATOM 3065 N N . ASN A 1 396 ? -13.136 -0.747 -4.467 1.00 89.06 396 ASN A N 1
ATOM 3066 C CA . ASN A 1 396 ? -13.232 -0.237 -3.102 1.00 89.06 396 ASN A CA 1
ATOM 3067 C C . ASN A 1 396 ? -12.593 -1.232 -2.127 1.00 89.06 396 ASN A C 1
ATOM 3069 O O . ASN A 1 396 ? -12.949 -2.412 -2.119 1.00 89.06 396 ASN A O 1
ATOM 3073 N N . ILE A 1 397 ? -11.681 -0.760 -1.283 1.00 90.31 397 ILE A N 1
ATOM 3074 C CA . ILE A 1 397 ? -10.974 -1.564 -0.279 1.00 90.31 397 ILE A CA 1
ATOM 3075 C C . ILE A 1 397 ? -11.370 -1.055 1.100 1.00 90.31 397 ILE A C 1
ATOM 3077 O O . ILE A 1 397 ? -11.205 0.127 1.386 1.00 90.31 397 ILE A O 1
ATOM 3081 N N . VAL A 1 398 ? -11.888 -1.933 1.956 1.00 84.69 398 VAL A N 1
ATOM 3082 C CA . VAL A 1 398 ? -12.311 -1.588 3.317 1.00 84.69 398 VAL A CA 1
ATOM 3083 C C . VAL A 1 398 ? -11.267 -2.057 4.317 1.00 84.69 398 VAL A C 1
ATOM 3085 O O . VAL A 1 398 ? -11.044 -3.262 4.472 1.00 84.69 398 VAL A O 1
ATOM 3088 N N . LEU A 1 399 ? -10.686 -1.109 5.044 1.00 84.62 399 LEU A N 1
ATOM 3089 C CA . LEU A 1 399 ? -9.773 -1.359 6.149 1.00 84.62 399 LEU A CA 1
ATOM 3090 C C . LEU A 1 399 ? -10.476 -1.095 7.486 1.00 84.62 399 LEU A C 1
ATOM 3092 O O . LEU A 1 399 ? -11.216 -0.121 7.629 1.00 84.62 399 LEU A O 1
ATOM 3096 N N . THR A 1 400 ? -10.209 -1.913 8.501 1.00 74.75 400 THR A N 1
ATOM 3097 C CA . THR A 1 400 ? -10.462 -1.539 9.898 1.00 74.75 400 THR A CA 1
ATOM 3098 C C . THR A 1 400 ? -9.158 -1.169 10.571 1.00 74.75 400 THR A C 1
ATOM 3100 O O . THR A 1 400 ? -8.279 -2.011 10.735 1.00 74.75 400 THR A O 1
ATOM 3103 N N . GLY A 1 401 ? -9.067 0.088 10.993 1.00 72.44 401 GLY A N 1
ATOM 3104 C CA . GLY A 1 401 ? -8.026 0.562 11.888 1.00 72.44 401 GLY A CA 1
ATOM 3105 C C . GLY A 1 401 ? -8.371 0.217 13.333 1.00 72.44 401 GLY A C 1
ATOM 3106 O O . GLY A 1 401 ? -9.511 0.394 13.771 1.00 72.44 401 GLY A O 1
ATOM 3107 N N . LYS A 1 402 ? -7.388 -0.278 14.081 1.00 68.31 402 LYS A N 1
ATOM 3108 C CA . LYS A 1 402 ? -7.450 -0.484 15.530 1.00 68.31 402 LYS A CA 1
ATOM 3109 C C . LYS A 1 402 ? -6.282 0.227 16.186 1.00 68.31 402 LYS A C 1
ATOM 3111 O O . LYS A 1 402 ? -5.139 0.053 15.766 1.00 68.31 402 LYS A O 1
ATOM 3116 N N . THR A 1 403 ? -6.564 0.980 17.237 1.00 63.59 403 THR A N 1
ATOM 3117 C CA . THR A 1 403 ? -5.547 1.631 18.065 1.00 63.59 403 THR A CA 1
ATOM 3118 C C . THR A 1 403 ? -5.699 1.178 19.503 1.00 63.59 403 THR A C 1
ATOM 3120 O O . THR A 1 403 ? -6.807 0.891 19.958 1.00 63.59 403 THR A O 1
ATOM 3123 N N . ARG A 1 404 ? -4.583 1.096 20.226 1.00 51.97 404 ARG A N 1
ATOM 3124 C CA . ARG A 1 404 ? -4.579 0.869 21.673 1.00 51.97 404 ARG A CA 1
ATOM 3125 C C . ARG A 1 404 ? -4.353 2.209 22.363 1.00 51.97 404 ARG A C 1
ATOM 3127 O O . ARG A 1 404 ? -3.487 2.970 21.939 1.00 51.97 404 ARG A O 1
ATOM 3134 N N . THR A 1 405 ? -5.132 2.517 23.392 1.00 42.47 405 THR A N 1
ATOM 3135 C CA . THR A 1 405 ? -5.010 3.766 24.157 1.00 42.47 405 THR A CA 1
ATOM 3136 C C . THR A 1 405 ? -4.760 3.457 25.631 1.00 42.47 405 THR A C 1
ATOM 3138 O O . THR A 1 405 ? -5.605 2.838 26.266 1.00 42.47 405 THR A O 1
ATOM 3141 N N . GLY A 1 406 ? -3.655 3.960 26.193 1.00 39.66 406 GLY A N 1
ATOM 3142 C CA . GLY A 1 406 ? -3.367 3.918 27.637 1.00 39.66 406 GLY A CA 1
ATOM 3143 C C . GLY A 1 406 ? -2.593 2.684 28.133 1.00 39.66 406 GLY A C 1
ATOM 3144 O O . GLY A 1 406 ? -2.191 1.835 27.346 1.00 39.66 406 GLY A O 1
ATOM 3145 N N . GLU A 1 407 ? -2.373 2.612 29.455 1.00 34.75 407 GLU A N 1
ATOM 3146 C CA . GLU A 1 407 ? -1.711 1.488 30.162 1.00 34.75 407 GLU A CA 1
ATOM 3147 C C . GLU A 1 407 ? -2.575 0.208 30.215 1.00 34.75 407 GLU A C 1
ATOM 3149 O O . GLU A 1 407 ? -2.082 -0.872 30.535 1.00 34.75 407 GLU A O 1
ATOM 3154 N N . ASP A 1 408 ? -3.870 0.317 29.896 1.00 34.31 408 ASP A N 1
ATOM 3155 C CA . ASP A 1 408 ? -4.831 -0.787 29.872 1.00 34.31 408 ASP A CA 1
ATOM 3156 C C . ASP A 1 408 ? -5.057 -1.268 28.429 1.00 34.31 408 ASP A C 1
ATOM 3158 O O . ASP A 1 408 ? -5.737 -0.619 27.634 1.00 34.31 408 ASP A O 1
ATOM 3162 N N . ALA A 1 409 ? -4.518 -2.446 28.095 1.00 34.41 409 ALA A N 1
ATOM 3163 C CA . ALA A 1 409 ? -4.623 -3.061 26.769 1.00 34.41 409 ALA A CA 1
ATOM 3164 C C . ALA A 1 409 ? -6.068 -3.390 26.321 1.00 34.41 409 ALA A C 1
ATOM 3166 O O . ALA A 1 409 ? -6.265 -3.817 25.180 1.00 34.41 409 ALA A O 1
ATOM 3167 N N . SER A 1 410 ? -7.074 -3.212 27.188 1.00 35.16 410 SER A N 1
ATOM 3168 C CA . SER A 1 410 ? -8.494 -3.396 26.864 1.00 35.16 410 SER A CA 1
ATOM 3169 C C . SER A 1 410 ? -9.202 -2.129 26.361 1.00 35.16 410 SER A C 1
ATOM 3171 O O . SER A 1 410 ? -10.324 -2.227 25.861 1.00 35.16 410 SER A O 1
ATOM 3173 N N . GLN A 1 411 ? -8.561 -0.956 26.437 1.00 35.44 411 GLN A N 1
ATOM 3174 C CA . GLN A 1 411 ? -9.110 0.307 25.937 1.00 35.44 411 GLN A CA 1
ATOM 3175 C C . GLN A 1 411 ? -8.472 0.673 24.591 1.00 35.44 411 GLN A C 1
ATOM 3177 O O . GLN A 1 411 ? -7.258 0.837 24.466 1.00 35.44 411 GLN A O 1
ATOM 3182 N N . GLY A 1 412 ? -9.294 0.786 23.551 1.00 46.38 412 GLY A N 1
ATOM 3183 C CA . GLY A 1 412 ? -8.838 1.109 22.205 1.00 46.38 412 GLY A CA 1
ATOM 3184 C C . GLY A 1 412 ? -9.981 1.567 21.310 1.00 46.38 412 GLY A C 1
ATOM 3185 O O . GLY A 1 412 ? -11.144 1.259 21.574 1.00 46.38 412 GLY A O 1
ATOM 3186 N N . ASN A 1 413 ? -9.648 2.296 20.247 1.00 54.28 413 ASN A N 1
ATOM 3187 C CA . ASN A 1 413 ? -10.624 2.773 19.273 1.00 54.28 413 ASN A CA 1
ATOM 3188 C C . ASN A 1 413 ? -10.529 1.943 17.992 1.00 54.28 413 ASN A C 1
ATOM 3190 O O . ASN A 1 413 ? -9.439 1.614 17.518 1.00 54.28 413 ASN A O 1
ATOM 3194 N N . THR A 1 414 ? -11.682 1.624 17.411 1.00 58.62 414 THR A N 1
ATOM 3195 C CA . THR A 1 414 ? -11.775 1.023 16.078 1.00 58.62 414 THR A CA 1
ATOM 3196 C C . THR A 1 414 ? -12.412 2.008 15.117 1.00 58.62 414 THR A C 1
ATOM 3198 O O . THR A 1 414 ? -13.396 2.653 15.471 1.00 58.62 414 THR A O 1
ATOM 3201 N N . PHE A 1 415 ? -11.906 2.085 13.894 1.00 64.69 415 PHE A N 1
ATOM 3202 C CA . PHE A 1 415 ? -12.473 2.917 12.838 1.00 64.69 415 PHE A CA 1
ATOM 3203 C C . PHE A 1 415 ? -12.419 2.184 11.498 1.00 64.69 415 PHE A C 1
ATOM 3205 O O . PHE A 1 415 ? -11.660 1.229 11.326 1.00 64.69 415 PHE A O 1
ATOM 3212 N N . LYS A 1 416 ? -13.263 2.601 10.555 1.00 73.00 416 LYS A N 1
ATOM 3213 C CA . LYS A 1 416 ? -13.324 2.030 9.210 1.00 73.00 416 LYS A CA 1
ATOM 3214 C C . LYS A 1 416 ? -12.842 3.054 8.189 1.00 73.00 416 LYS A C 1
ATOM 3216 O O . LYS A 1 416 ? -13.238 4.218 8.240 1.00 73.00 416 LYS A O 1
ATOM 3221 N N . ILE A 1 417 ? -12.002 2.592 7.276 1.00 79.44 417 ILE A N 1
ATOM 3222 C CA . ILE A 1 417 ? -11.520 3.343 6.122 1.00 79.44 417 ILE A CA 1
ATOM 3223 C C . ILE A 1 417 ? -11.987 2.622 4.868 1.00 79.44 417 ILE A C 1
ATOM 3225 O O . ILE A 1 417 ? -11.904 1.397 4.795 1.00 79.44 417 ILE A O 1
ATOM 3229 N N . VAL A 1 418 ? -12.424 3.379 3.871 1.00 81.81 418 VAL A N 1
ATOM 3230 C CA . VAL A 1 418 ? -12.637 2.884 2.517 1.00 81.81 418 VAL A CA 1
ATOM 3231 C C . VAL A 1 418 ? -11.710 3.625 1.566 1.00 81.81 418 VAL A C 1
ATOM 3233 O O . VAL A 1 418 ? -11.657 4.851 1.560 1.00 81.81 418 VAL A O 1
ATOM 3236 N N . ILE A 1 419 ? -10.969 2.874 0.760 1.00 88.12 419 ILE A N 1
ATOM 3237 C CA . ILE A 1 419 ? -10.092 3.404 -0.282 1.00 88.12 419 ILE A CA 1
ATOM 3238 C C . ILE A 1 419 ? -10.717 3.076 -1.635 1.00 88.12 419 ILE A C 1
ATOM 3240 O O . ILE A 1 419 ? -10.871 1.903 -1.974 1.00 88.12 419 ILE A O 1
ATOM 3244 N N . ALA A 1 420 ? -11.068 4.103 -2.406 1.00 89.06 420 ALA A N 1
ATOM 3245 C CA . ALA A 1 420 ? -11.531 3.975 -3.783 1.00 89.06 420 ALA A CA 1
ATOM 3246 C C . ALA A 1 420 ? -10.348 4.112 -4.756 1.00 89.06 420 ALA A C 1
ATOM 3248 O O . ALA A 1 420 ? -9.775 5.192 -4.916 1.00 89.06 420 ALA A O 1
ATOM 3249 N N . VAL A 1 421 ? -9.992 3.020 -5.427 1.00 93.56 421 VAL A N 1
ATOM 3250 C CA . VAL A 1 421 ? -8.925 2.972 -6.433 1.00 93.56 421 VAL A CA 1
ATOM 3251 C C . VAL A 1 421 ? -9.557 3.052 -7.819 1.00 93.56 421 VAL A C 1
ATOM 3253 O O . VAL A 1 421 ? -10.191 2.100 -8.275 1.00 93.56 421 VAL A O 1
ATOM 3256 N N . ASN A 1 422 ? -9.413 4.195 -8.487 1.00 91.62 422 ASN A N 1
ATOM 3257 C CA . ASN A 1 422 ? -9.931 4.413 -9.838 1.00 91.62 422 ASN A CA 1
ATOM 3258 C C . ASN A 1 422 ? -8.940 3.875 -10.873 1.00 91.62 422 ASN A C 1
ATOM 3260 O O . ASN A 1 422 ? -7.755 4.198 -10.814 1.00 91.62 422 ASN A O 1
ATOM 3264 N N . LEU A 1 423 ? -9.417 3.084 -11.832 1.00 94.25 423 LEU A N 1
ATOM 3265 C CA . LEU A 1 423 ? -8.582 2.433 -12.837 1.00 94.25 423 LEU A CA 1
ATOM 3266 C C . LEU A 1 423 ? -8.910 2.964 -14.232 1.00 94.25 423 LEU A C 1
ATOM 3268 O O . LEU A 1 423 ? -10.073 3.052 -14.624 1.00 94.25 423 LEU A O 1
ATOM 3272 N N . GLN A 1 424 ? -7.876 3.301 -14.994 1.00 92.50 424 GLN A N 1
ATOM 3273 C CA . GLN A 1 424 ? -7.989 3.782 -16.369 1.00 92.50 424 GLN A CA 1
ATOM 3274 C C . GLN A 1 424 ? -6.926 3.125 -17.250 1.00 92.50 424 GLN A C 1
ATOM 3276 O O . GLN A 1 424 ? -5.897 2.660 -16.760 1.00 92.50 424 GLN A O 1
ATOM 3281 N N . SER A 1 425 ? -7.150 3.131 -18.558 1.00 91.44 425 SER A N 1
ATOM 3282 C CA . SER A 1 425 ? -6.153 2.801 -19.568 1.00 91.44 425 SER A CA 1
ATOM 3283 C C . SER A 1 425 ? -5.985 3.967 -20.536 1.00 91.44 425 SER A C 1
ATOM 3285 O O . SER A 1 425 ? -6.957 4.639 -20.896 1.00 91.44 425 SER A O 1
ATOM 3287 N N . VAL A 1 426 ? -4.747 4.219 -20.949 1.00 87.19 426 VAL A N 1
ATOM 3288 C CA . VAL A 1 426 ? -4.411 5.215 -21.965 1.00 87.19 426 VAL A CA 1
ATOM 3289 C C . VAL A 1 426 ? -3.541 4.564 -23.032 1.00 87.19 426 VAL A C 1
ATOM 3291 O O . VAL A 1 426 ? -2.501 3.979 -22.738 1.00 87.19 426 VAL A O 1
ATOM 3294 N N . HIS A 1 427 ? -3.976 4.689 -24.279 1.00 84.50 427 HIS A N 1
ATOM 3295 C CA . HIS A 1 427 ? -3.191 4.379 -25.456 1.00 84.50 427 HIS A CA 1
ATOM 3296 C C . HIS A 1 427 ? -2.386 5.609 -25.873 1.00 84.50 427 HIS A C 1
ATOM 3298 O O . HIS A 1 427 ? -2.949 6.662 -26.189 1.00 84.50 427 HIS A O 1
ATOM 3304 N N . GLU A 1 428 ? -1.068 5.450 -25.892 1.00 76.88 428 GLU A N 1
ATOM 3305 C CA . GLU A 1 428 ? -0.137 6.426 -26.442 1.00 76.88 428 GLU A CA 1
ATOM 3306 C C . GLU A 1 428 ? 0.600 5.824 -27.638 1.00 76.88 428 GLU A C 1
ATOM 3308 O O . GLU A 1 428 ? 0.822 4.614 -27.681 1.00 76.88 428 GLU A O 1
ATOM 3313 N N . GLU A 1 429 ? 0.959 6.671 -28.607 1.00 75.81 429 GLU A N 1
ATOM 3314 C CA . GLU A 1 429 ? 1.707 6.241 -29.789 1.00 75.81 429 GLU A CA 1
ATOM 3315 C C . GLU A 1 429 ? 3.095 5.717 -29.398 1.00 75.81 429 GLU A C 1
ATOM 3317 O O . GLU A 1 429 ? 3.832 6.363 -28.647 1.00 75.81 429 GLU A O 1
ATOM 3322 N N . ASP A 1 430 ? 3.455 4.556 -29.946 1.00 72.56 430 ASP A N 1
ATOM 3323 C CA . ASP A 1 430 ? 4.765 3.942 -29.746 1.00 72.56 430 ASP A CA 1
ATOM 3324 C C . ASP A 1 430 ? 5.889 4.863 -30.255 1.00 72.56 430 ASP A C 1
ATOM 3326 O O . ASP A 1 430 ? 5.780 5.484 -31.318 1.00 72.56 430 ASP A O 1
ATOM 3330 N N . LYS A 1 431 ? 7.014 4.906 -29.531 1.00 73.06 431 LYS A N 1
ATOM 3331 C CA . LYS A 1 431 ? 8.212 5.662 -29.921 1.00 73.06 431 LYS A CA 1
ATOM 3332 C C . LYS A 1 431 ? 9.394 4.731 -30.165 1.00 73.06 431 LYS A C 1
ATOM 3334 O O . LYS A 1 431 ? 9.562 3.719 -29.495 1.00 73.06 431 LYS A O 1
ATOM 3339 N N . GLU A 1 432 ? 10.259 5.116 -31.098 1.00 81.25 432 GLU A N 1
ATOM 3340 C CA . GLU A 1 432 ? 11.527 4.434 -31.381 1.00 81.25 432 GLU A CA 1
ATOM 3341 C C . GLU A 1 432 ? 12.606 4.773 -30.331 1.00 81.25 432 GLU A C 1
ATOM 3343 O O . GLU A 1 432 ? 13.631 5.367 -30.649 1.00 81.25 432 GLU A O 1
ATOM 3348 N N . GLN A 1 433 ? 12.352 4.450 -29.061 1.00 90.00 433 GLN A N 1
ATOM 3349 C CA . GLN A 1 433 ? 13.256 4.724 -27.938 1.00 90.00 433 GLN A CA 1
ATOM 3350 C C . GLN A 1 433 ? 12.948 3.811 -26.743 1.00 90.00 433 GLN A C 1
ATOM 3352 O O . GLN A 1 433 ? 11.813 3.355 -26.576 1.00 90.00 433 GLN A O 1
ATOM 3357 N N . TYR A 1 434 ? 13.935 3.585 -25.880 1.00 91.31 434 TYR A N 1
ATOM 3358 C CA . TYR A 1 434 ? 13.705 2.985 -24.571 1.00 91.31 434 TYR A CA 1
ATOM 3359 C C . TYR A 1 434 ? 12.962 3.968 -23.667 1.00 91.31 434 TYR A C 1
ATOM 3361 O O . TYR A 1 434 ? 13.232 5.165 -23.648 1.00 91.31 434 TYR A O 1
ATOM 3369 N N . THR A 1 435 ? 12.020 3.461 -22.885 1.00 89.62 435 THR A N 1
ATOM 3370 C CA . THR A 1 435 ? 11.341 4.224 -21.841 1.00 89.62 435 THR A CA 1
ATOM 3371 C C . THR A 1 435 ? 11.889 3.795 -20.483 1.00 89.62 435 THR A C 1
ATOM 3373 O O . THR A 1 435 ? 11.502 2.727 -20.001 1.00 89.62 435 THR A O 1
ATOM 3376 N N . PRO A 1 436 ? 12.802 4.580 -19.878 1.00 91.00 436 PRO A N 1
ATOM 3377 C CA . PRO A 1 436 ? 13.331 4.292 -18.552 1.00 91.00 436 PRO A CA 1
ATOM 3378 C C . PRO A 1 436 ? 12.324 4.664 -17.460 1.00 91.00 436 PRO A C 1
ATOM 3380 O O . PRO A 1 436 ? 11.574 5.640 -17.579 1.00 91.00 436 PRO A O 1
ATOM 3383 N N . ARG A 1 437 ? 12.344 3.914 -16.359 1.00 90.00 437 ARG A N 1
ATOM 3384 C CA . ARG A 1 437 ? 11.608 4.222 -15.128 1.00 90.00 437 ARG A CA 1
ATOM 3385 C C . ARG A 1 437 ? 12.293 3.581 -13.926 1.00 90.00 437 ARG A C 1
ATOM 3387 O O . ARG A 1 437 ? 12.729 2.441 -14.029 1.00 90.00 437 ARG A O 1
ATOM 3394 N N . PHE A 1 438 ? 12.325 4.252 -12.777 1.00 91.50 438 PHE A N 1
ATOM 3395 C CA . PHE A 1 438 ? 12.706 3.581 -11.531 1.00 91.50 438 PHE A CA 1
ATOM 3396 C C . PHE A 1 438 ? 11.741 2.430 -11.219 1.00 91.50 438 PHE A C 1
ATOM 3398 O O . PHE A 1 438 ? 10.522 2.609 -11.257 1.00 91.50 438 PHE A O 1
ATOM 3405 N N . THR A 1 439 ? 12.281 1.257 -10.892 1.00 86.69 439 THR A N 1
ATOM 3406 C CA . THR A 1 439 ? 11.500 0.015 -10.748 1.00 86.69 439 THR A CA 1
ATOM 3407 C C . THR A 1 439 ? 10.447 0.078 -9.637 1.00 86.69 439 THR A C 1
ATOM 3409 O O . THR A 1 439 ? 9.436 -0.599 -9.734 1.00 86.69 439 THR A O 1
ATOM 3412 N N . ASP A 1 440 ? 10.612 0.941 -8.633 1.00 80.88 440 ASP A N 1
ATOM 3413 C CA . ASP A 1 440 ? 9.638 1.135 -7.548 1.00 80.88 440 ASP A CA 1
ATOM 3414 C C . ASP A 1 440 ? 9.308 2.621 -7.323 1.00 80.88 440 ASP A C 1
ATOM 3416 O O . ASP A 1 440 ? 9.159 3.093 -6.194 1.00 80.88 440 ASP A O 1
ATOM 3420 N N . SER A 1 441 ? 9.245 3.415 -8.400 1.00 85.19 441 SER A N 1
ATOM 3421 C CA . SER A 1 441 ? 8.781 4.804 -8.309 1.00 85.19 441 SER A CA 1
ATOM 3422 C C . SER A 1 441 ? 8.166 5.333 -9.608 1.00 85.19 441 SER A C 1
ATOM 3424 O O . SER A 1 441 ? 8.413 4.840 -10.709 1.00 85.19 441 SER A O 1
ATOM 3426 N N . THR A 1 442 ? 7.325 6.358 -9.489 1.00 81.75 442 THR A N 1
ATOM 3427 C CA . THR A 1 442 ? 6.849 7.188 -10.612 1.00 81.75 442 THR A CA 1
ATOM 3428 C C . THR A 1 442 ? 7.635 8.483 -10.766 1.00 81.75 442 THR A C 1
ATOM 3430 O O . THR A 1 442 ? 7.413 9.209 -11.733 1.00 81.75 442 THR A O 1
ATOM 3433 N N . ASN A 1 443 ? 8.534 8.790 -9.830 1.00 87.38 443 ASN A N 1
ATOM 3434 C CA . ASN A 1 443 ? 9.342 9.999 -9.886 1.00 87.38 443 ASN A CA 1
ATOM 3435 C C . ASN A 1 443 ? 10.367 9.903 -11.019 1.00 87.38 443 ASN A C 1
ATOM 3437 O O . ASN A 1 443 ? 10.879 8.830 -11.323 1.00 87.38 443 ASN A O 1
ATOM 3441 N N . THR A 1 444 ? 10.691 11.036 -11.634 1.00 90.06 444 THR A N 1
ATOM 3442 C CA . THR A 1 444 ? 11.760 11.137 -12.643 1.00 90.06 444 THR A CA 1
ATOM 3443 C C . THR A 1 444 ? 13.110 11.492 -12.023 1.00 90.06 444 THR A C 1
ATOM 3445 O O . THR A 1 444 ? 14.133 11.437 -12.701 1.00 90.06 444 THR A O 1
ATOM 3448 N N . GLN A 1 445 ? 13.113 11.841 -10.733 1.00 93.81 445 GLN A N 1
ATOM 3449 C CA . GLN A 1 445 ? 14.308 12.099 -9.946 1.00 93.81 445 GLN A CA 1
ATOM 3450 C C . GLN A 1 445 ? 14.219 11.422 -8.577 1.00 93.81 445 GLN A C 1
ATOM 3452 O O . GLN A 1 445 ? 13.204 11.559 -7.894 1.00 93.81 445 GLN A O 1
ATOM 3457 N N . LEU A 1 446 ? 15.281 10.725 -8.165 1.00 94.62 446 LEU A N 1
ATOM 3458 C CA . LEU A 1 446 ? 15.391 10.115 -6.836 1.00 94.62 446 LEU A CA 1
ATOM 3459 C C . LEU A 1 446 ? 16.756 10.377 -6.191 1.00 94.62 446 LEU A C 1
ATOM 3461 O O . LEU A 1 446 ? 17.764 10.579 -6.867 1.00 94.62 446 LEU A O 1
ATOM 3465 N N . ASN A 1 447 ? 16.779 10.355 -4.861 1.00 95.81 447 ASN A N 1
ATOM 3466 C CA . ASN A 1 447 ? 17.987 10.500 -4.057 1.00 95.81 447 ASN A CA 1
ATOM 3467 C C . ASN A 1 447 ? 18.308 9.157 -3.407 1.00 95.81 447 ASN A C 1
ATOM 3469 O O . ASN A 1 447 ? 17.425 8.553 -2.806 1.00 95.81 447 ASN A O 1
ATOM 3473 N N . TYR A 1 448 ? 19.560 8.732 -3.488 1.00 95.25 448 TYR A N 1
ATOM 3474 C CA . TYR A 1 448 ? 20.069 7.486 -2.927 1.00 95.25 448 TYR A CA 1
ATOM 3475 C C . TYR A 1 448 ? 21.327 7.753 -2.105 1.00 95.25 448 TYR A C 1
ATOM 3477 O O . TYR A 1 448 ? 22.009 8.762 -2.308 1.00 95.25 448 TYR A O 1
ATOM 3485 N N . THR A 1 449 ? 21.670 6.847 -1.197 1.00 95.00 449 THR A N 1
ATOM 3486 C CA . THR A 1 449 ? 22.994 6.847 -0.566 1.00 95.00 449 THR A CA 1
ATOM 3487 C C . THR A 1 449 ? 24.071 6.403 -1.560 1.00 95.00 449 THR A C 1
ATOM 3489 O O . THR A 1 449 ? 23.792 5.727 -2.553 1.00 95.00 449 THR A O 1
ATOM 3492 N N . THR A 1 450 ? 25.327 6.779 -1.326 1.00 93.94 450 THR A N 1
ATOM 3493 C CA . THR A 1 450 ? 26.456 6.384 -2.190 1.00 93.94 450 THR A CA 1
ATOM 3494 C C . THR A 1 450 ? 26.754 4.881 -2.177 1.00 93.94 450 THR A C 1
ATOM 3496 O O . THR A 1 450 ? 27.485 4.400 -3.041 1.00 93.94 450 THR A O 1
ATOM 3499 N N . ASP A 1 451 ? 26.165 4.142 -1.239 1.00 91.88 451 ASP A N 1
ATOM 3500 C CA . ASP A 1 451 ? 26.242 2.691 -1.083 1.00 91.88 451 ASP A CA 1
ATOM 3501 C C . ASP A 1 451 ? 24.903 1.982 -1.375 1.00 91.88 451 ASP A C 1
ATOM 3503 O O . ASP A 1 451 ? 24.717 0.832 -0.996 1.00 91.88 451 ASP A O 1
ATOM 3507 N N . SER A 1 452 ? 23.965 2.641 -2.061 1.00 93.69 452 SER A N 1
ATOM 3508 C CA . SER A 1 452 ? 22.672 2.054 -2.433 1.00 93.69 452 SER A CA 1
ATOM 3509 C C . SER A 1 452 ? 22.679 1.319 -3.780 1.00 93.69 452 SER A C 1
ATOM 3511 O O . SER A 1 452 ? 23.587 1.454 -4.601 1.00 93.69 452 SER A O 1
ATOM 3513 N N . SER A 1 453 ? 21.628 0.539 -4.023 1.00 94.12 453 SER A N 1
ATOM 3514 C CA . SER A 1 453 ? 21.238 0.063 -5.345 1.00 94.12 453 SER A CA 1
ATOM 3515 C C . SER A 1 453 ? 20.316 1.061 -6.041 1.00 94.12 453 SER A C 1
ATOM 3517 O O . SER A 1 453 ? 19.417 1.632 -5.422 1.00 94.12 453 SER A O 1
ATOM 3519 N N . VAL A 1 454 ? 20.528 1.249 -7.341 1.00 94.94 454 VAL A N 1
ATOM 3520 C CA . VAL A 1 454 ? 19.636 2.008 -8.223 1.00 94.94 454 VAL A CA 1
ATOM 3521 C C . VAL A 1 454 ? 18.994 1.034 -9.204 1.00 94.94 454 VAL A C 1
ATOM 3523 O O . VAL A 1 454 ? 19.684 0.454 -10.044 1.00 94.94 454 VAL A O 1
ATOM 3526 N N . ASP A 1 455 ? 17.676 0.867 -9.096 1.00 94.88 455 ASP A N 1
ATOM 3527 C CA . ASP A 1 455 ? 16.913 -0.099 -9.888 1.00 94.88 455 ASP A CA 1
ATOM 3528 C C . ASP A 1 455 ? 16.059 0.612 -10.944 1.00 94.88 455 ASP A C 1
ATOM 3530 O O . ASP A 1 455 ? 15.223 1.466 -10.627 1.00 94.88 455 ASP A O 1
ATOM 3534 N N . ILE A 1 456 ? 16.284 0.271 -12.214 1.00 93.94 456 ILE A N 1
ATOM 3535 C CA . ILE A 1 456 ? 15.671 0.926 -13.372 1.00 93.94 456 ILE A CA 1
ATOM 3536 C C . ILE A 1 456 ? 15.154 -0.127 -14.348 1.00 93.94 456 ILE A C 1
ATOM 3538 O O . ILE A 1 456 ? 15.873 -1.035 -14.763 1.00 93.94 456 ILE A O 1
ATOM 3542 N N . THR A 1 457 ? 13.902 0.034 -14.755 1.00 92.25 457 THR A N 1
ATOM 3543 C CA . THR A 1 457 ? 13.263 -0.719 -15.830 1.00 92.25 457 THR A CA 1
ATOM 3544 C C . THR A 1 457 ? 13.381 0.052 -17.144 1.00 92.25 457 THR A C 1
ATOM 3546 O O . THR A 1 457 ? 13.072 1.244 -17.191 1.00 92.25 457 THR A O 1
ATOM 3549 N N . TYR A 1 458 ? 13.763 -0.628 -18.223 1.00 91.62 458 TYR A N 1
ATOM 3550 C CA . TYR A 1 458 ? 13.787 -0.095 -19.586 1.00 91.62 458 TYR A CA 1
ATOM 3551 C C . TYR A 1 458 ? 12.842 -0.902 -20.469 1.00 91.62 458 TYR A C 1
ATOM 3553 O O . TYR A 1 458 ? 12.963 -2.124 -20.530 1.00 91.62 458 TYR A O 1
ATOM 3561 N N . VAL A 1 459 ? 11.933 -0.226 -21.175 1.00 90.00 459 VAL A N 1
ATOM 3562 C CA . VAL A 1 459 ? 11.010 -0.857 -22.135 1.00 90.00 459 VAL A CA 1
ATOM 3563 C C . VAL A 1 459 ? 11.144 -0.203 -23.506 1.00 90.00 459 VAL A C 1
ATOM 3565 O O . VAL A 1 459 ? 10.990 1.009 -23.623 1.00 90.00 459 VAL A O 1
ATOM 3568 N N . LEU A 1 460 ? 11.389 -0.998 -24.544 1.00 90.25 460 LEU A N 1
ATOM 3569 C CA . LEU A 1 460 ? 11.263 -0.610 -25.948 1.00 90.25 460 LEU A CA 1
ATOM 3570 C C . LEU A 1 460 ? 10.118 -1.422 -26.552 1.00 90.25 460 LEU A C 1
ATOM 3572 O O . LEU A 1 460 ? 10.191 -2.649 -26.593 1.00 90.25 460 LEU A O 1
ATOM 3576 N N . TYR A 1 461 ? 9.077 -0.747 -27.030 1.00 88.88 461 TYR A N 1
ATOM 3577 C CA . TYR A 1 461 ? 7.953 -1.389 -27.706 1.00 88.88 461 TYR A CA 1
ATOM 3578 C C . TYR A 1 461 ? 7.594 -0.639 -28.979 1.00 88.88 461 TYR A C 1
ATOM 3580 O O . TYR A 1 461 ? 7.465 0.585 -28.970 1.00 88.88 461 TYR A O 1
ATOM 3588 N N . LYS A 1 462 ? 7.433 -1.387 -30.072 1.00 88.44 462 LYS A N 1
ATOM 3589 C CA . LYS A 1 462 ? 6.957 -0.853 -31.345 1.00 88.44 462 LYS A CA 1
ATOM 3590 C C . LYS A 1 462 ? 6.137 -1.886 -32.102 1.00 88.44 462 LYS A C 1
ATOM 3592 O O . LYS A 1 462 ? 6.666 -2.936 -32.470 1.00 88.44 462 LYS A O 1
ATOM 3597 N N . GLN A 1 463 ? 4.884 -1.563 -32.395 1.00 87.12 463 GLN A N 1
ATOM 3598 C CA . GLN A 1 463 ? 3.976 -2.400 -33.184 1.00 87.12 463 GLN A CA 1
ATOM 3599 C C . GLN A 1 463 ? 3.825 -1.925 -34.638 1.00 87.12 463 GLN A C 1
ATOM 3601 O O . GLN A 1 463 ? 4.373 -0.896 -35.039 1.00 87.12 463 GLN A O 1
ATOM 3606 N N . GLY A 1 464 ? 3.088 -2.687 -35.454 1.00 87.12 464 GLY A N 1
ATOM 3607 C CA . GLY A 1 464 ? 2.812 -2.322 -36.849 1.00 87.12 464 GLY A CA 1
ATOM 3608 C C . GLY A 1 464 ? 4.008 -2.495 -37.795 1.00 87.12 464 GLY A C 1
ATOM 3609 O O . GLY A 1 464 ? 4.061 -1.872 -38.856 1.00 87.12 464 GLY A O 1
ATOM 3610 N N . LEU A 1 465 ? 4.996 -3.309 -37.420 1.00 88.69 465 LEU A N 1
ATOM 3611 C CA . LEU A 1 465 ? 6.224 -3.507 -38.184 1.00 88.69 465 LEU A CA 1
ATOM 3612 C C . LEU A 1 465 ? 6.015 -4.476 -39.350 1.00 88.69 465 LEU A C 1
ATOM 3614 O O . LEU A 1 465 ? 5.565 -5.606 -39.175 1.00 88.69 465 LEU A O 1
ATOM 3618 N N . THR A 1 466 ? 6.437 -4.062 -40.542 1.00 88.12 466 THR A N 1
ATOM 3619 C CA . THR A 1 466 ? 6.503 -4.938 -41.725 1.00 88.12 466 THR A CA 1
ATOM 3620 C C . THR A 1 466 ? 7.860 -5.631 -41.872 1.00 88.12 466 THR A C 1
ATOM 3622 O O . THR A 1 466 ? 7.942 -6.683 -42.499 1.00 88.12 466 THR A O 1
ATOM 3625 N N . GLU A 1 467 ? 8.907 -5.079 -41.253 1.00 88.50 467 GLU A N 1
ATOM 3626 C CA . GLU A 1 467 ? 10.268 -5.618 -41.206 1.00 88.50 467 GLU A CA 1
ATOM 3627 C C . GLU A 1 467 ? 10.877 -5.405 -39.807 1.00 88.50 467 GLU A C 1
ATOM 3629 O O . GLU A 1 467 ? 10.395 -4.584 -39.023 1.00 88.50 467 GLU A O 1
ATOM 3634 N N . SER A 1 468 ? 11.939 -6.149 -39.483 1.00 90.00 468 SER A N 1
ATOM 3635 C CA . SER A 1 468 ? 12.663 -6.023 -38.211 1.00 90.00 468 SER A CA 1
ATOM 3636 C C . SER A 1 468 ? 13.366 -4.666 -38.087 1.00 90.00 468 SER A C 1
ATOM 3638 O O . SER A 1 468 ? 14.032 -4.223 -39.020 1.00 90.00 468 SER A O 1
ATOM 3640 N N . ILE A 1 469 ? 13.296 -4.047 -36.901 1.00 90.50 469 ILE A N 1
ATOM 3641 C CA . ILE A 1 469 ? 14.078 -2.837 -36.573 1.00 90.50 469 ILE A CA 1
ATOM 3642 C C . ILE A 1 469 ? 15.568 -3.145 -36.339 1.00 90.50 469 ILE A C 1
ATOM 3644 O O . ILE A 1 469 ? 16.410 -2.243 -36.337 1.00 90.50 469 ILE A O 1
ATOM 3648 N N . TYR A 1 470 ? 15.908 -4.421 -36.157 1.00 92.31 470 TYR A N 1
ATOM 3649 C CA . TYR A 1 470 ? 17.263 -4.894 -35.900 1.00 92.31 470 TYR A CA 1
ATOM 3650 C C . TYR A 1 470 ? 18.018 -5.237 -37.175 1.00 92.31 470 TYR A C 1
ATOM 3652 O O . TYR A 1 470 ? 17.475 -5.852 -38.097 1.00 92.31 470 TYR A O 1
ATOM 3660 N N . THR A 1 471 ? 19.307 -4.916 -37.172 1.00 92.19 471 THR A N 1
ATOM 3661 C CA . THR A 1 471 ? 20.284 -5.309 -38.184 1.00 92.19 471 THR A CA 1
ATOM 3662 C C . THR A 1 471 ? 21.292 -6.310 -37.616 1.00 92.19 471 THR A C 1
ATOM 3664 O O . THR A 1 471 ? 21.542 -6.368 -36.414 1.00 92.19 471 THR A O 1
ATOM 3667 N N . SER A 1 472 ? 21.866 -7.152 -38.482 1.00 89.88 472 SER A N 1
ATOM 3668 C CA . SER A 1 472 ? 22.848 -8.160 -38.058 1.00 89.88 472 SER A CA 1
ATOM 3669 C C . SER A 1 472 ? 24.051 -7.501 -37.379 1.00 89.88 472 SER A C 1
ATOM 3671 O O . SER A 1 472 ? 24.713 -6.656 -37.979 1.00 89.88 472 SER A O 1
ATOM 3673 N N . GLY A 1 473 ? 24.373 -7.950 -36.165 1.00 90.56 473 GLY A N 1
ATOM 3674 C CA . GLY A 1 473 ? 25.474 -7.412 -35.365 1.00 90.56 473 GLY A CA 1
ATOM 3675 C C . GLY A 1 473 ? 25.122 -6.172 -34.542 1.00 90.56 473 GLY A C 1
ATOM 3676 O O . GLY A 1 473 ? 26.028 -5.600 -33.940 1.00 90.56 473 GLY A O 1
ATOM 3677 N N . ASP A 1 474 ? 23.852 -5.755 -34.504 1.00 95.44 474 ASP A N 1
ATOM 3678 C CA . ASP A 1 474 ? 23.396 -4.784 -33.508 1.00 95.44 474 ASP A CA 1
ATOM 3679 C C . ASP A 1 474 ? 23.591 -5.345 -32.100 1.00 95.44 474 ASP A C 1
ATOM 3681 O O . ASP A 1 474 ? 23.341 -6.531 -31.876 1.00 95.44 474 ASP A O 1
ATOM 3685 N N . TYR A 1 475 ? 24.002 -4.487 -31.169 1.00 95.44 475 TYR A N 1
ATOM 3686 C CA . TYR A 1 475 ? 24.321 -4.851 -29.793 1.00 95.44 475 TYR A CA 1
ATOM 3687 C C . TYR A 1 475 ? 23.815 -3.815 -28.787 1.00 95.44 475 TYR A C 1
ATOM 3689 O O . TYR A 1 475 ? 23.550 -2.665 -29.155 1.00 95.44 475 TYR A O 1
ATOM 3697 N N . ARG A 1 476 ? 23.698 -4.211 -27.515 1.00 95.81 476 ARG A N 1
ATOM 3698 C CA . ARG A 1 476 ? 23.246 -3.327 -26.429 1.00 95.81 476 ARG A CA 1
ATOM 3699 C C . ARG A 1 476 ? 24.363 -2.870 -25.500 1.00 95.81 476 ARG A C 1
ATOM 3701 O O . ARG A 1 476 ? 25.339 -3.584 -25.241 1.00 95.81 476 ARG A O 1
ATOM 3708 N N . VAL A 1 477 ? 24.195 -1.664 -24.968 1.00 96.44 477 VAL A N 1
ATOM 3709 C CA . VAL A 1 477 ? 25.121 -1.023 -24.029 1.00 96.44 477 VAL A CA 1
ATOM 3710 C C . VAL A 1 477 ? 24.345 -0.372 -22.894 1.00 96.44 477 VAL A C 1
ATOM 3712 O O . VAL A 1 477 ? 23.371 0.332 -23.140 1.00 96.44 477 VAL A O 1
ATOM 3715 N N . LEU A 1 478 ? 24.819 -0.567 -21.663 1.00 96.88 478 LEU A N 1
ATOM 3716 C CA . LEU A 1 478 ? 24.474 0.287 -20.533 1.00 96.88 478 LEU A CA 1
ATOM 3717 C C . LEU A 1 478 ? 25.457 1.460 -20.500 1.00 96.88 478 LEU A C 1
ATOM 3719 O O . LEU A 1 478 ? 26.667 1.267 -20.378 1.00 96.88 478 LEU A O 1
ATOM 3723 N N . SER A 1 479 ? 24.943 2.671 -20.627 1.00 94.88 479 SER A N 1
ATOM 3724 C CA . SER A 1 479 ? 25.709 3.913 -20.679 1.00 94.88 479 SER A CA 1
ATOM 3725 C C . SER A 1 479 ? 25.399 4.733 -19.430 1.00 94.88 479 SER A C 1
ATOM 3727 O O . SER A 1 479 ? 24.243 4.859 -19.043 1.00 94.88 479 SER A O 1
ATOM 3729 N N . SER A 1 480 ? 26.423 5.223 -18.734 1.00 93.44 480 SER A N 1
ATOM 3730 C CA . SER A 1 480 ? 26.283 5.870 -17.421 1.00 93.44 480 SER A CA 1
ATOM 3731 C C . SER A 1 480 ? 27.094 7.156 -17.360 1.00 93.44 480 SER A C 1
ATOM 3733 O O . SER A 1 480 ? 28.246 7.179 -17.802 1.00 93.44 480 SER A O 1
ATOM 3735 N N . THR A 1 481 ? 26.540 8.218 -16.775 1.00 92.31 481 THR A N 1
ATOM 3736 C CA . THR A 1 481 ? 27.298 9.450 -16.473 1.00 92.31 481 THR A CA 1
ATOM 3737 C C . THR A 1 481 ? 28.222 9.269 -15.267 1.00 92.31 481 THR A C 1
ATOM 3739 O O . THR A 1 481 ? 29.248 9.941 -15.162 1.00 92.31 481 THR A O 1
ATOM 3742 N N . VAL A 1 482 ? 27.916 8.304 -14.390 1.00 89.38 482 VAL A N 1
ATOM 3743 C CA . VAL A 1 482 ? 28.813 7.867 -13.314 1.00 89.38 482 VAL A CA 1
ATOM 3744 C C . VAL A 1 482 ? 29.823 6.879 -13.880 1.00 89.38 482 VAL A C 1
ATOM 3746 O O . VAL A 1 482 ? 29.455 5.836 -14.432 1.00 89.38 482 VAL A O 1
ATOM 3749 N N . GLN A 1 483 ? 31.110 7.156 -13.675 1.00 92.19 483 GLN A N 1
ATOM 3750 C CA . GLN A 1 483 ? 32.142 6.133 -13.804 1.00 92.19 483 GLN A CA 1
ATOM 3751 C C . GLN A 1 483 ? 31.950 5.111 -12.680 1.00 92.19 483 GLN A C 1
ATOM 3753 O O . GLN A 1 483 ? 32.343 5.373 -11.545 1.00 92.19 483 GLN A O 1
ATOM 3758 N N . LEU A 1 484 ? 31.334 3.968 -12.986 1.00 92.81 484 LEU A N 1
ATOM 3759 C CA . LEU A 1 484 ? 31.068 2.924 -11.998 1.00 92.81 484 LEU A CA 1
ATOM 3760 C C . LEU A 1 484 ? 32.391 2.462 -11.350 1.00 92.81 484 LEU A C 1
ATOM 3762 O O . LEU A 1 484 ? 33.289 2.001 -12.065 1.00 92.81 484 LEU A O 1
ATOM 3766 N N . PRO A 1 485 ? 32.553 2.601 -10.022 1.00 92.88 485 PRO A N 1
ATOM 3767 C CA . PRO A 1 485 ? 33.782 2.202 -9.344 1.00 92.88 485 PRO A CA 1
ATOM 3768 C C . PRO A 1 485 ? 33.968 0.686 -9.302 1.00 92.88 485 PRO A C 1
ATOM 3770 O O . PRO A 1 485 ? 33.015 -0.087 -9.439 1.00 92.88 485 PRO A O 1
ATOM 3773 N N . ALA A 1 486 ? 35.203 0.258 -9.046 1.00 94.00 486 ALA A N 1
ATOM 3774 C CA . ALA A 1 486 ? 35.525 -1.127 -8.735 1.00 94.00 486 ALA A CA 1
ATOM 3775 C C . ALA A 1 486 ? 34.647 -1.643 -7.585 1.00 94.00 486 ALA A C 1
ATOM 3777 O O . ALA A 1 486 ? 34.429 -0.936 -6.608 1.00 94.00 486 ALA A O 1
ATOM 3778 N N . GLY A 1 487 ? 34.149 -2.872 -7.706 1.00 91.88 487 GLY A N 1
ATOM 3779 C CA . GLY A 1 487 ? 33.234 -3.466 -6.730 1.00 91.88 487 GLY A CA 1
ATOM 3780 C C . GLY A 1 487 ? 31.753 -3.287 -7.066 1.00 91.88 487 GLY A C 1
ATOM 3781 O O . GLY A 1 487 ? 30.964 -4.119 -6.626 1.00 91.88 487 GLY A O 1
ATOM 3782 N N . THR A 1 488 ? 31.384 -2.310 -7.910 1.00 95.56 488 THR A N 1
ATOM 3783 C CA . THR A 1 488 ? 29.998 -2.137 -8.390 1.00 95.56 488 THR A CA 1
ATOM 3784 C C . THR A 1 488 ? 29.492 -3.420 -9.041 1.00 95.56 488 THR A C 1
ATOM 3786 O O . THR A 1 488 ? 30.172 -4.004 -9.896 1.00 95.56 488 THR A O 1
ATOM 3789 N N . ARG A 1 489 ? 28.292 -3.853 -8.654 1.00 95.69 489 ARG A N 1
ATOM 3790 C CA . ARG A 1 489 ? 27.639 -5.056 -9.179 1.00 95.69 489 ARG A CA 1
ATOM 3791 C C . ARG A 1 489 ? 26.415 -4.648 -9.978 1.00 95.69 489 ARG A C 1
ATOM 3793 O O . ARG A 1 489 ? 25.617 -3.848 -9.509 1.00 95.69 489 ARG A O 1
ATOM 3800 N N . ILE A 1 490 ? 26.260 -5.201 -11.169 1.00 96.62 490 ILE A N 1
ATOM 3801 C CA . ILE A 1 490 ? 25.123 -4.933 -12.041 1.00 96.62 490 ILE A CA 1
ATOM 3802 C C . ILE A 1 490 ? 24.398 -6.248 -12.272 1.00 96.62 490 ILE A C 1
ATOM 3804 O O . ILE A 1 490 ? 24.988 -7.205 -12.778 1.00 96.62 490 ILE A O 1
ATOM 3808 N N . THR A 1 491 ? 23.125 -6.288 -11.899 1.00 96.31 491 THR A N 1
ATOM 3809 C CA . THR A 1 491 ? 22.237 -7.410 -12.205 1.00 96.31 491 THR A CA 1
ATOM 3810 C C . THR A 1 491 ? 21.240 -6.956 -13.252 1.00 96.31 491 THR A C 1
ATOM 3812 O O . THR A 1 491 ? 20.649 -5.890 -13.119 1.00 96.31 491 THR A O 1
ATOM 3815 N N . MET A 1 492 ? 21.058 -7.751 -14.297 1.00 95.25 492 MET A N 1
ATOM 3816 C CA . MET A 1 492 ? 20.125 -7.456 -15.376 1.00 95.25 492 MET A CA 1
ATOM 3817 C C . MET A 1 492 ? 19.204 -8.645 -15.595 1.00 95.25 492 MET A C 1
ATOM 3819 O O . MET A 1 492 ? 19.670 -9.748 -15.874 1.00 95.25 492 MET A O 1
ATOM 3823 N N . ARG A 1 493 ? 17.898 -8.418 -15.518 1.00 92.31 493 ARG A N 1
ATOM 3824 C CA . ARG A 1 493 ? 16.880 -9.386 -15.922 1.00 92.31 493 ARG A CA 1
ATOM 3825 C C . ARG A 1 493 ? 16.346 -8.997 -17.293 1.00 92.31 493 ARG A C 1
ATOM 3827 O O . ARG A 1 493 ? 15.828 -7.899 -17.453 1.00 92.31 493 ARG A O 1
ATOM 3834 N N . ASP A 1 494 ? 16.473 -9.898 -18.257 1.00 90.94 494 ASP A N 1
ATOM 3835 C CA . ASP A 1 494 ? 15.996 -9.722 -19.630 1.00 90.94 494 ASP A CA 1
ATOM 3836 C C . ASP A 1 494 ? 14.709 -10.524 -19.854 1.00 90.94 494 ASP A C 1
ATOM 3838 O O . ASP A 1 494 ? 14.675 -11.733 -19.604 1.00 90.94 494 ASP A O 1
ATOM 3842 N N . TYR A 1 495 ? 13.662 -9.847 -20.324 1.00 84.75 495 TYR A N 1
ATOM 3843 C CA . TYR A 1 495 ? 12.337 -10.407 -20.605 1.00 84.75 495 TYR A CA 1
ATOM 3844 C C . TYR A 1 495 ? 12.058 -10.598 -22.101 1.00 84.75 495 TYR A C 1
ATOM 3846 O O . TYR A 1 495 ? 10.962 -11.026 -22.463 1.00 84.75 495 TYR A O 1
ATOM 3854 N N . GLY A 1 496 ? 13.009 -10.295 -22.986 1.00 67.69 496 GLY A N 1
ATOM 3855 C CA . GLY A 1 496 ? 12.807 -10.273 -24.438 1.00 67.69 496 GLY A CA 1
ATOM 3856 C C . GLY A 1 496 ? 12.341 -11.584 -25.069 1.00 67.69 496 GLY A C 1
ATOM 3857 O O . GLY A 1 496 ? 11.811 -11.567 -26.168 1.00 67.69 496 GLY A O 1
ATOM 3858 N N . GLN A 1 497 ? 12.469 -12.719 -24.374 1.00 62.50 497 GLN A N 1
ATOM 3859 C CA . GLN A 1 497 ? 11.985 -14.033 -24.830 1.00 62.50 497 GLN A CA 1
ATOM 3860 C C . GLN A 1 497 ? 10.597 -14.414 -24.270 1.00 62.50 497 GLN A C 1
ATOM 3862 O O . GLN A 1 497 ? 10.134 -15.540 -24.466 1.00 62.50 497 GLN A O 1
ATOM 3867 N N . GLY A 1 498 ? 9.922 -13.483 -23.587 1.00 60.84 498 GLY A N 1
ATOM 3868 C CA . GLY A 1 498 ? 8.662 -13.688 -22.870 1.00 60.84 498 GLY A CA 1
ATOM 3869 C C . GLY A 1 498 ? 8.861 -13.921 -21.368 1.00 60.84 498 GLY A C 1
ATOM 3870 O O . GLY A 1 498 ? 9.919 -14.367 -20.924 1.00 60.84 498 GLY A O 1
ATOM 3871 N N . ASP A 1 499 ? 7.821 -13.652 -20.572 1.00 60.69 499 ASP A N 1
ATOM 3872 C CA . ASP A 1 499 ? 7.919 -13.612 -19.099 1.00 60.69 499 ASP A CA 1
ATOM 3873 C C . ASP A 1 499 ? 8.335 -14.950 -18.461 1.00 60.69 499 ASP A C 1
ATOM 3875 O O . ASP A 1 499 ? 8.962 -14.967 -17.405 1.00 60.69 499 ASP A O 1
ATOM 3879 N N . ASN A 1 500 ? 8.057 -16.070 -19.139 1.00 59.81 500 ASN A N 1
ATOM 3880 C CA . ASN A 1 500 ? 8.379 -17.430 -18.687 1.00 59.81 500 ASN A CA 1
ATOM 3881 C C . ASN A 1 500 ? 9.788 -17.915 -19.084 1.00 59.81 500 ASN A C 1
ATOM 3883 O O . ASN A 1 500 ? 10.163 -19.038 -18.747 1.00 59.81 500 ASN A O 1
ATOM 3887 N N . VAL A 1 501 ? 10.546 -17.116 -19.841 1.00 66.06 501 VAL A N 1
ATOM 3888 C CA . VAL A 1 501 ? 11.879 -17.469 -20.375 1.00 66.06 501 VAL A CA 1
ATOM 3889 C C . VAL A 1 501 ? 12.912 -16.400 -19.995 1.00 66.06 501 VAL A C 1
ATOM 3891 O O . VAL A 1 501 ? 13.979 -16.307 -20.601 1.00 66.06 501 VAL A O 1
ATOM 3894 N N . ASN A 1 502 ? 12.606 -15.572 -18.989 1.00 76.12 502 ASN A N 1
ATOM 3895 C CA . ASN A 1 502 ? 13.503 -14.505 -18.575 1.00 76.12 502 ASN A CA 1
ATOM 3896 C C . ASN A 1 502 ? 14.851 -15.055 -18.085 1.00 76.12 502 ASN A C 1
ATOM 3898 O O . ASN A 1 502 ? 14.937 -16.074 -17.395 1.00 76.12 502 ASN A O 1
ATOM 3902 N N . LYS A 1 503 ? 15.928 -14.368 -18.463 1.00 86.62 503 LYS A N 1
ATOM 3903 C CA . LYS A 1 503 ? 17.294 -14.711 -18.053 1.00 86.62 503 LYS A CA 1
ATOM 3904 C C . LYS A 1 503 ? 17.850 -13.626 -17.157 1.00 86.62 503 LYS A C 1
ATOM 3906 O O . LYS A 1 503 ? 17.563 -12.445 -17.348 1.00 86.62 503 LYS A O 1
ATOM 3911 N N . VAL A 1 504 ? 18.646 -14.039 -16.176 1.00 91.62 504 VAL A N 1
ATOM 3912 C CA . VAL A 1 504 ? 19.293 -13.114 -15.248 1.00 91.62 504 VAL A CA 1
ATOM 3913 C C . VAL A 1 504 ? 20.791 -13.144 -15.488 1.00 91.62 504 VAL A C 1
ATOM 3915 O O . VAL A 1 504 ? 21.431 -14.194 -15.435 1.00 91.62 504 VAL A O 1
ATOM 3918 N N . TYR A 1 505 ? 21.336 -11.966 -15.742 1.00 94.06 505 TYR A N 1
ATOM 3919 C CA . TYR A 1 505 ? 22.729 -11.739 -16.052 1.00 94.06 505 TYR A CA 1
ATOM 3920 C C . TYR A 1 505 ? 23.395 -10.908 -14.960 1.00 94.06 505 TYR A C 1
ATOM 3922 O O . TYR A 1 505 ? 22.756 -10.072 -14.320 1.00 94.06 505 TYR A O 1
ATOM 3930 N N . TYR A 1 506 ? 24.691 -11.125 -14.767 1.00 95.31 506 TYR A N 1
ATOM 3931 C CA . TYR A 1 506 ? 25.489 -10.450 -13.750 1.00 95.31 506 TYR A CA 1
ATOM 3932 C C . TYR A 1 506 ? 26.779 -9.884 -14.341 1.00 95.31 506 TYR A C 1
ATOM 3934 O O . TYR A 1 506 ? 27.437 -10.521 -15.165 1.00 95.31 506 TYR A O 1
ATOM 3942 N N . TYR A 1 507 ? 27.174 -8.701 -13.887 1.00 95.19 507 TYR A N 1
ATOM 3943 C CA . TYR A 1 507 ? 28.467 -8.098 -14.185 1.00 95.19 507 TYR A CA 1
ATOM 3944 C C . TYR A 1 507 ? 29.030 -7.425 -12.937 1.00 95.19 507 TYR A C 1
ATOM 3946 O O . TYR A 1 507 ? 28.316 -6.732 -12.221 1.00 95.19 507 TYR A O 1
ATOM 3954 N N . GLN A 1 508 ? 30.325 -7.603 -12.680 1.00 94.50 508 GLN A N 1
ATOM 3955 C CA . GLN A 1 508 ? 31.022 -6.909 -11.603 1.00 94.50 508 GLN A CA 1
ATOM 3956 C C . GLN A 1 508 ? 32.152 -6.072 -12.184 1.00 94.50 508 GLN A C 1
ATOM 3958 O O . GLN A 1 508 ? 33.013 -6.581 -12.905 1.00 94.50 508 GLN A O 1
ATOM 3963 N N . VAL A 1 509 ? 32.176 -4.792 -11.829 1.00 95.00 509 VAL A N 1
ATOM 3964 C CA . VAL A 1 509 ? 33.232 -3.871 -12.238 1.00 95.00 509 VAL A CA 1
ATOM 3965 C C . VAL A 1 509 ? 34.521 -4.243 -11.502 1.00 95.00 509 VAL A C 1
ATOM 3967 O O . VAL A 1 509 ? 34.655 -4.031 -10.299 1.00 95.00 509 VAL A O 1
ATOM 3970 N N . ALA A 1 510 ? 35.489 -4.813 -12.222 1.00 92.00 510 ALA A N 1
ATOM 3971 C CA . ALA A 1 510 ? 36.740 -5.302 -11.632 1.00 92.00 510 ALA A CA 1
ATOM 3972 C C . ALA A 1 510 ? 37.718 -4.175 -11.245 1.00 92.00 510 ALA A C 1
ATOM 3974 O O . ALA A 1 510 ? 38.553 -4.331 -10.358 1.00 92.00 510 ALA A O 1
ATOM 3975 N N . SER A 1 511 ? 37.642 -3.043 -11.941 1.00 93.00 511 SER A N 1
ATOM 3976 C CA . SER A 1 511 ? 38.485 -1.858 -11.761 1.00 93.00 511 SER A CA 1
ATOM 3977 C C . SER A 1 511 ? 37.763 -0.609 -12.272 1.00 93.00 511 SER A C 1
ATOM 3979 O O . SER A 1 511 ? 36.928 -0.720 -13.171 1.00 93.00 511 SER A O 1
ATOM 3981 N N . ASN A 1 512 ? 38.151 0.584 -11.812 1.00 89.25 512 ASN A N 1
ATOM 3982 C CA . ASN A 1 512 ? 37.560 1.850 -12.278 1.00 89.25 512 ASN A CA 1
ATOM 3983 C C . ASN A 1 512 ? 37.719 2.075 -13.801 1.00 89.25 512 ASN A C 1
ATOM 3985 O O . ASN A 1 512 ? 37.055 2.934 -14.367 1.00 89.25 512 ASN A O 1
ATOM 3989 N N . ALA A 1 513 ? 38.585 1.322 -14.488 1.00 91.31 513 ALA A N 1
ATOM 3990 C CA . ALA A 1 513 ? 38.787 1.401 -15.936 1.00 91.31 513 ALA A CA 1
ATOM 3991 C C . ALA A 1 513 ? 38.062 0.292 -16.729 1.00 91.31 513 ALA A C 1
ATOM 3993 O O . ALA A 1 513 ? 38.363 0.098 -17.901 1.00 91.31 513 ALA A O 1
ATOM 3994 N N . SER A 1 514 ? 37.137 -0.457 -16.115 1.00 91.75 514 SER A N 1
ATOM 3995 C CA . SER A 1 514 ? 36.478 -1.622 -16.749 1.00 91.75 514 SER A CA 1
ATOM 3996 C C . SER A 1 514 ? 35.290 -1.264 -17.654 1.00 91.75 514 SER A C 1
ATOM 3998 O O . SER A 1 514 ? 34.432 -2.111 -17.893 1.00 91.75 514 SER A O 1
ATOM 4000 N N . TYR A 1 515 ? 35.208 -0.018 -18.121 1.00 94.44 515 TYR A N 1
ATOM 4001 C CA . TYR A 1 515 ? 34.279 0.389 -19.177 1.00 94.44 515 TYR A CA 1
ATOM 4002 C C . TYR A 1 515 ? 34.861 0.021 -20.553 1.00 94.44 515 TYR A C 1
ATOM 4004 O O . TYR A 1 515 ? 36.078 -0.002 -20.738 1.00 94.44 515 TYR A O 1
ATOM 4012 N N . ASP A 1 516 ? 34.005 -0.250 -21.536 1.00 95.31 516 ASP A N 1
ATOM 4013 C CA . ASP A 1 516 ? 34.423 -0.626 -22.892 1.00 95.31 516 ASP A CA 1
ATOM 4014 C C . ASP A 1 516 ? 34.874 0.589 -23.718 1.00 95.31 516 ASP A C 1
ATOM 4016 O O . ASP A 1 516 ? 35.792 0.494 -24.535 1.00 95.31 516 ASP A O 1
ATOM 4020 N N . SER A 1 517 ? 34.224 1.737 -23.520 1.00 94.38 517 SER A N 1
ATOM 4021 C CA . SER A 1 517 ? 34.547 3.004 -24.184 1.00 94.38 517 SER A CA 1
ATOM 4022 C C . SER A 1 517 ? 33.932 4.196 -23.447 1.00 94.38 517 SER A C 1
ATOM 4024 O O . SER A 1 517 ? 33.095 4.023 -22.562 1.00 94.38 517 SER A O 1
ATOM 4026 N N . THR A 1 518 ? 34.316 5.408 -23.843 1.00 94.81 518 THR A N 1
ATOM 4027 C CA . THR A 1 518 ? 33.654 6.647 -23.420 1.00 94.81 518 THR A CA 1
ATOM 4028 C C . THR A 1 518 ? 33.191 7.457 -24.620 1.00 94.81 518 THR A C 1
ATOM 4030 O O . THR A 1 518 ? 33.761 7.363 -25.710 1.00 94.81 518 THR A O 1
ATOM 4033 N N . GLU A 1 519 ? 32.176 8.282 -24.407 1.00 92.69 519 GLU A N 1
ATOM 4034 C CA . GLU A 1 519 ? 31.741 9.305 -25.355 1.00 92.69 519 GLU A CA 1
ATOM 4035 C C . GLU A 1 519 ? 31.401 10.603 -24.618 1.00 92.69 519 GLU A C 1
ATOM 4037 O O . GLU A 1 519 ? 31.233 10.606 -23.399 1.00 92.69 519 GLU A O 1
ATOM 4042 N N . ILE A 1 520 ? 31.342 11.715 -25.349 1.00 91.88 520 ILE A N 1
ATOM 4043 C CA . ILE A 1 520 ? 30.937 13.013 -24.804 1.00 91.88 520 ILE A CA 1
ATOM 4044 C C . ILE A 1 520 ? 29.653 13.421 -25.513 1.00 91.88 520 ILE A C 1
ATOM 4046 O O . ILE A 1 520 ? 29.665 13.644 -26.724 1.00 91.88 520 ILE A O 1
ATOM 4050 N N . VAL A 1 521 ? 28.574 13.538 -24.747 1.00 86.19 521 VAL A N 1
ATOM 4051 C CA . VAL A 1 521 ? 27.256 13.980 -25.213 1.00 86.19 521 VAL A CA 1
ATOM 4052 C C . VAL A 1 521 ? 26.884 15.209 -24.394 1.00 86.19 521 VAL A C 1
ATOM 4054 O O . VAL A 1 521 ? 26.967 15.178 -23.170 1.00 86.19 521 VAL A O 1
ATOM 4057 N N . ASP A 1 522 ? 26.595 16.323 -25.067 1.00 84.75 522 ASP A N 1
ATOM 4058 C CA . ASP A 1 522 ? 26.229 17.609 -24.448 1.00 84.75 522 ASP A CA 1
ATOM 4059 C C . ASP A 1 522 ? 27.180 18.108 -23.343 1.00 84.75 522 ASP A C 1
ATOM 4061 O O . ASP A 1 522 ? 26.796 18.800 -22.405 1.00 84.75 522 ASP A O 1
ATOM 4065 N N . GLY A 1 523 ? 28.472 17.791 -23.479 1.00 85.38 523 GLY A N 1
ATOM 4066 C CA . GLY A 1 523 ? 29.512 18.184 -22.523 1.00 85.38 523 GLY A CA 1
ATOM 4067 C C . GLY A 1 523 ? 29.670 17.242 -21.326 1.00 85.38 523 GLY A C 1
ATOM 4068 O O . GLY A 1 523 ? 30.579 17.452 -20.522 1.00 85.38 523 GLY A O 1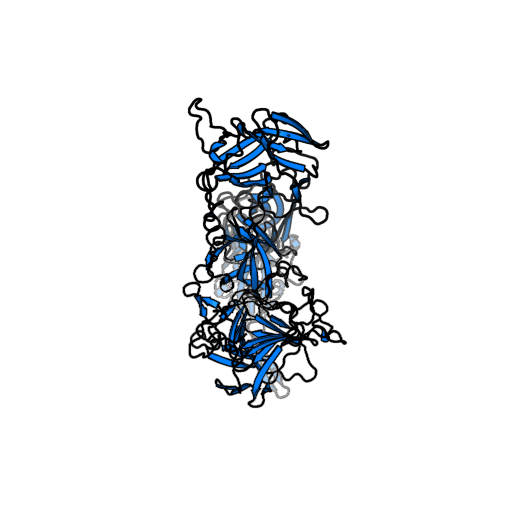
ATOM 4069 N N . THR A 1 524 ? 28.865 16.183 -21.245 1.00 88.69 524 THR A N 1
ATOM 4070 C CA . THR A 1 524 ? 28.938 15.144 -20.213 1.00 88.69 524 THR A CA 1
ATOM 4071 C C . THR A 1 524 ? 29.623 13.897 -20.764 1.00 88.69 524 THR A C 1
ATOM 4073 O O . THR A 1 524 ? 29.284 13.402 -21.841 1.00 88.69 524 THR A O 1
ATOM 4076 N N . THR A 1 525 ? 30.603 13.371 -20.027 1.00 93.56 525 THR A N 1
ATOM 4077 C CA . THR A 1 525 ? 31.241 12.091 -20.362 1.00 93.56 525 THR A CA 1
ATOM 4078 C C . THR A 1 525 ? 30.323 10.940 -19.967 1.00 93.56 525 THR A C 1
ATOM 4080 O O . THR A 1 525 ? 29.943 10.833 -18.802 1.00 93.56 525 THR A O 1
ATOM 4083 N N . ARG A 1 526 ? 30.027 10.048 -20.910 1.00 93.56 526 ARG A N 1
ATOM 4084 C CA . ARG A 1 526 ? 29.329 8.782 -20.668 1.00 93.56 526 ARG A CA 1
ATOM 4085 C C . ARG A 1 526 ? 30.311 7.616 -20.736 1.00 93.56 526 ARG A C 1
ATOM 4087 O O . ARG A 1 526 ? 31.180 7.578 -21.610 1.00 93.56 526 ARG A O 1
ATOM 4094 N N . TYR A 1 527 ? 30.170 6.673 -19.812 1.00 95.81 527 TYR A N 1
ATOM 4095 C CA . TYR A 1 527 ? 30.956 5.443 -19.718 1.00 95.81 527 TYR A CA 1
ATOM 4096 C C . TYR A 1 527 ? 30.096 4.266 -20.168 1.00 95.81 527 TYR A C 1
ATOM 4098 O O . TYR A 1 527 ? 29.016 4.044 -19.621 1.00 95.81 527 TYR A O 1
ATOM 4106 N N . LEU A 1 528 ? 30.572 3.529 -21.169 1.00 96.12 528 LEU A N 1
ATOM 4107 C CA . LEU A 1 528 ? 29.806 2.484 -21.842 1.00 96.12 528 LEU A CA 1
ATOM 4108 C C . LEU A 1 528 ? 30.222 1.101 -21.339 1.00 96.12 528 LEU A C 1
ATOM 4110 O O . LEU A 1 528 ? 31.408 0.767 -21.353 1.00 96.12 528 LEU A O 1
ATOM 4114 N N . TYR A 1 529 ? 29.238 0.285 -20.972 1.00 97.00 529 TYR A N 1
ATOM 4115 C CA . TYR A 1 529 ? 29.387 -1.107 -20.549 1.00 97.00 529 TYR A CA 1
ATOM 4116 C C . TYR A 1 529 ? 28.559 -1.998 -21.477 1.00 97.00 529 TYR A C 1
ATOM 4118 O O . TYR A 1 529 ? 27.327 -1.966 -21.465 1.00 97.00 529 TYR A O 1
ATOM 4126 N N . LYS A 1 530 ? 29.221 -2.787 -22.320 1.00 96.50 530 LYS A N 1
ATOM 4127 C CA . LYS A 1 530 ? 28.552 -3.697 -23.256 1.00 96.50 530 LYS A CA 1
ATOM 4128 C C . LYS A 1 530 ? 27.865 -4.820 -22.497 1.00 96.50 530 LYS A C 1
ATOM 4130 O O . LYS A 1 530 ? 28.501 -5.507 -21.693 1.00 96.50 530 LYS A O 1
ATOM 4135 N N . LEU A 1 531 ? 26.598 -5.074 -22.823 1.00 95.75 531 LEU A N 1
ATOM 4136 C CA . LEU A 1 531 ? 25.849 -6.155 -22.181 1.00 95.75 531 LEU A CA 1
ATOM 4137 C C . LEU A 1 531 ? 26.474 -7.523 -22.463 1.00 95.75 531 LEU A C 1
ATOM 4139 O O . LEU A 1 531 ? 26.470 -8.376 -21.586 1.00 95.75 531 LEU A O 1
ATOM 4143 N N . SER A 1 532 ? 27.147 -7.698 -23.606 1.00 93.62 532 SER A N 1
ATOM 4144 C CA . SER A 1 532 ? 27.907 -8.910 -23.957 1.00 93.62 532 SER A CA 1
ATOM 4145 C C . SER A 1 532 ? 28.996 -9.312 -22.947 1.00 93.62 532 SER A C 1
ATOM 4147 O O . SER A 1 532 ? 29.550 -10.409 -23.037 1.00 93.62 532 SER A O 1
ATOM 4149 N N . ASN A 1 533 ? 29.362 -8.434 -22.007 1.00 93.56 533 ASN A N 1
ATOM 4150 C CA . ASN A 1 533 ? 30.295 -8.745 -20.922 1.00 93.56 533 ASN A CA 1
ATOM 4151 C C . ASN A 1 533 ? 29.623 -9.425 -19.718 1.00 93.56 533 ASN A C 1
ATOM 4153 O O . ASN A 1 533 ? 30.328 -10.000 -18.886 1.00 93.56 533 ASN A O 1
ATOM 4157 N N . PHE A 1 534 ? 28.294 -9.392 -19.632 1.00 94.31 534 PHE A N 1
ATOM 4158 C CA . PHE A 1 534 ? 27.526 -9.923 -18.516 1.00 94.31 534 PHE A CA 1
ATOM 4159 C C . PHE A 1 534 ? 27.407 -11.444 -18.637 1.00 94.31 534 PHE A C 1
ATOM 4161 O O . PHE A 1 534 ? 27.213 -11.980 -19.729 1.00 94.31 534 PHE A O 1
ATOM 4168 N N . ILE A 1 535 ? 27.528 -12.148 -17.514 1.00 92.38 535 ILE A N 1
ATOM 4169 C CA . ILE A 1 535 ? 27.476 -13.614 -17.447 1.00 92.38 535 ILE A CA 1
ATOM 4170 C C . ILE A 1 535 ? 26.072 -14.098 -17.077 1.00 92.38 535 ILE A C 1
ATOM 4172 O O . ILE A 1 535 ? 25.405 -13.472 -16.260 1.00 92.38 535 ILE A O 1
ATOM 4176 N N . ASP A 1 53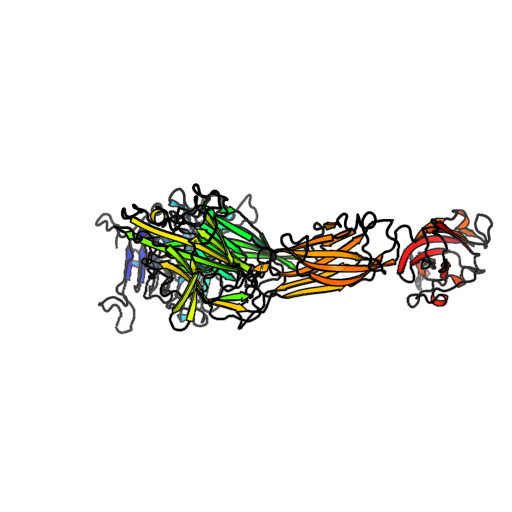6 ? 25.632 -15.209 -17.662 1.00 89.56 536 ASP A N 1
ATOM 4177 C CA . ASP A 1 536 ? 24.363 -15.875 -17.348 1.00 89.56 536 ASP A CA 1
ATOM 4178 C C . ASP A 1 536 ? 24.444 -16.548 -15.967 1.00 89.56 536 ASP A C 1
ATOM 4180 O O . ASP A 1 536 ? 25.261 -17.447 -15.743 1.00 89.56 536 ASP A O 1
ATOM 4184 N N . MET A 1 537 ? 23.588 -16.128 -15.032 1.00 85.50 537 MET A N 1
ATOM 4185 C CA . MET A 1 537 ? 23.529 -16.706 -13.685 1.00 85.50 537 MET A CA 1
ATOM 4186 C C . MET A 1 537 ? 22.830 -18.070 -13.636 1.00 85.50 537 MET A C 1
ATOM 4188 O O . MET A 1 537 ? 22.985 -18.794 -12.654 1.00 85.50 537 MET A O 1
ATOM 4192 N N . GLY A 1 538 ? 22.109 -18.464 -14.689 1.00 73.88 538 GLY A N 1
ATOM 4193 C CA . GLY A 1 538 ? 21.481 -19.783 -14.808 1.00 73.88 538 GLY A CA 1
ATOM 4194 C C . GLY A 1 538 ? 22.477 -20.936 -14.971 1.00 73.88 538 GLY A C 1
ATOM 4195 O O . GLY A 1 538 ? 22.074 -22.097 -14.995 1.00 73.88 538 GLY A O 1
ATOM 4196 N N . GLY A 1 539 ? 23.778 -20.640 -15.085 1.00 66.00 539 GLY A N 1
ATOM 4197 C CA . GLY A 1 539 ? 24.835 -21.649 -15.173 1.00 66.00 539 GLY A CA 1
ATOM 4198 C C . GLY A 1 539 ? 24.911 -22.356 -16.528 1.00 66.00 539 GLY A C 1
ATOM 4199 O O . GLY A 1 539 ? 25.597 -23.373 -16.646 1.00 66.00 539 GLY A O 1
ATOM 4200 N N . SER A 1 540 ? 24.233 -21.829 -17.553 1.00 71.31 540 SER A N 1
ATOM 4201 C CA . SER A 1 540 ? 24.371 -22.299 -18.931 1.00 71.31 540 SER A CA 1
ATOM 4202 C C . SER A 1 540 ? 25.841 -22.221 -19.342 1.00 71.31 540 SER A C 1
ATOM 4204 O O . SER A 1 540 ? 26.481 -21.183 -19.181 1.00 71.31 540 SER A O 1
ATOM 4206 N N . LEU A 1 541 ? 26.394 -23.310 -19.872 1.00 72.25 541 LEU A N 1
ATOM 4207 C CA . LEU A 1 541 ? 27.733 -23.295 -20.455 1.00 72.25 541 LEU A CA 1
ATOM 4208 C C . LEU A 1 541 ? 27.633 -22.944 -21.934 1.00 72.25 541 LEU A C 1
ATOM 4210 O O . LEU A 1 541 ? 26.758 -23.448 -22.642 1.00 72.25 541 LEU A O 1
ATOM 4214 N N . ASP A 1 542 ? 28.556 -22.119 -22.411 1.00 70.12 542 ASP A N 1
ATOM 4215 C CA . ASP A 1 542 ? 28.718 -21.911 -23.841 1.00 70.12 542 ASP A CA 1
ATOM 4216 C C . ASP A 1 542 ? 29.170 -23.232 -24.486 1.00 70.12 542 ASP A C 1
ATOM 4218 O O . ASP A 1 542 ? 30.229 -23.791 -24.169 1.00 70.12 542 ASP A O 1
ATOM 4222 N N . SER A 1 543 ? 28.324 -23.731 -25.391 1.00 57.72 543 SER A N 1
ATOM 4223 C CA . SER A 1 543 ? 28.458 -25.015 -26.083 1.00 57.72 543 SER A CA 1
ATOM 4224 C C . SER A 1 543 ? 29.775 -25.188 -26.856 1.00 57.72 543 SER A C 1
ATOM 4226 O O . SER A 1 543 ? 30.134 -26.320 -27.184 1.00 57.72 543 SER A O 1
ATOM 4228 N N . GLY A 1 544 ? 30.515 -24.101 -27.114 1.00 60.78 544 GLY A N 1
ATOM 4229 C CA . GLY A 1 544 ? 31.816 -24.128 -27.790 1.00 60.78 544 GLY A CA 1
ATOM 4230 C C . GLY A 1 544 ? 33.052 -24.025 -26.885 1.00 60.78 544 GLY A C 1
ATOM 4231 O O . GLY A 1 544 ? 34.125 -24.463 -27.300 1.00 60.78 544 GLY A O 1
ATOM 4232 N N . SER A 1 545 ? 32.941 -23.464 -25.675 1.00 68.44 545 SER A N 1
ATOM 4233 C CA . SER A 1 545 ? 34.102 -23.125 -24.826 1.00 68.44 545 SER A CA 1
ATOM 4234 C C . SER A 1 545 ? 34.121 -23.821 -23.462 1.00 68.44 545 SER A C 1
ATOM 4236 O O . SER A 1 545 ? 35.179 -23.894 -22.835 1.00 68.44 545 SER A O 1
ATOM 4238 N N . GLY A 1 546 ? 32.974 -24.315 -22.978 1.00 67.62 546 GLY A N 1
ATOM 4239 C CA . GLY A 1 546 ? 32.841 -24.854 -21.621 1.00 67.62 546 GLY A CA 1
ATOM 4240 C C . GLY A 1 546 ? 32.946 -23.799 -20.511 1.00 67.62 546 GLY A C 1
ATOM 4241 O O . GLY A 1 546 ? 33.087 -24.165 -19.346 1.00 67.62 546 GLY A O 1
ATOM 4242 N N . THR A 1 547 ? 32.894 -22.504 -20.846 1.00 76.44 547 THR A N 1
ATOM 4243 C CA . THR A 1 547 ? 32.805 -21.399 -19.877 1.00 76.44 547 THR A CA 1
ATOM 4244 C C . THR A 1 547 ? 31.351 -21.005 -19.634 1.00 76.44 547 THR A C 1
ATOM 4246 O O . THR A 1 547 ? 30.482 -21.329 -20.440 1.00 76.44 547 THR A O 1
ATOM 4249 N N . VAL A 1 548 ? 31.083 -20.273 -18.547 1.00 79.62 548 VAL A N 1
ATOM 4250 C CA . VAL A 1 548 ? 29.757 -19.683 -18.292 1.00 79.62 548 VAL A CA 1
ATOM 4251 C C . VAL A 1 548 ? 29.341 -18.841 -19.501 1.00 79.62 548 VAL A C 1
ATOM 4253 O O . VAL A 1 548 ? 30.139 -18.042 -20.002 1.00 79.62 548 VAL A O 1
ATOM 4256 N N . ALA A 1 549 ? 28.125 -19.067 -19.994 1.00 84.69 549 ALA A N 1
ATOM 4257 C CA . ALA A 1 549 ? 27.560 -18.331 -21.110 1.00 84.69 549 ALA A CA 1
ATOM 4258 C C . ALA A 1 549 ? 27.459 -16.845 -20.758 1.00 84.69 549 ALA A C 1
ATOM 4260 O O . ALA A 1 549 ? 27.217 -16.473 -19.610 1.00 84.69 549 ALA A O 1
ATOM 4261 N N . LYS A 1 550 ? 27.659 -15.987 -21.753 1.00 89.00 550 LYS A N 1
ATOM 4262 C CA . LYS A 1 550 ? 27.458 -14.545 -21.615 1.00 89.00 550 LYS A CA 1
ATOM 4263 C C . LYS A 1 550 ? 26.145 -14.132 -22.257 1.00 89.00 550 LYS A C 1
ATOM 4265 O O . LYS A 1 550 ? 25.558 -14.898 -23.023 1.00 89.00 550 LYS A O 1
ATOM 4270 N N . TYR A 1 551 ? 25.705 -12.919 -21.957 1.00 90.25 551 TYR A N 1
ATOM 4271 C CA . TYR A 1 551 ? 24.648 -12.271 -22.716 1.00 90.25 551 TYR A CA 1
ATOM 4272 C C . TYR A 1 551 ? 25.000 -12.273 -24.208 1.00 90.25 551 TYR A C 1
ATOM 4274 O O . TYR A 1 551 ? 26.118 -11.932 -24.603 1.00 90.25 551 TYR A O 1
ATOM 4282 N N . SER A 1 552 ? 24.041 -12.692 -25.024 1.00 86.00 552 SER A N 1
ATOM 4283 C CA . SER A 1 552 ? 24.156 -12.718 -26.475 1.00 86.00 552 SER A CA 1
ATOM 4284 C C . SER A 1 552 ? 23.240 -11.657 -27.057 1.00 86.00 552 SER A C 1
ATOM 4286 O O . SER A 1 552 ? 22.047 -11.681 -26.766 1.00 86.00 552 SER A O 1
ATOM 4288 N N . ASP A 1 553 ? 23.765 -10.803 -27.934 1.00 87.00 553 ASP A N 1
ATOM 4289 C CA . ASP A 1 553 ? 22.984 -9.827 -28.704 1.00 87.00 553 ASP A CA 1
ATOM 4290 C C . ASP A 1 553 ? 22.136 -10.503 -29.809 1.00 87.00 553 ASP A C 1
ATOM 4292 O O . ASP A 1 553 ? 22.217 -10.173 -30.996 1.00 87.00 553 ASP A O 1
ATOM 4296 N N . ASP A 1 554 ? 21.339 -11.508 -29.438 1.00 86.62 554 ASP A N 1
ATOM 4297 C CA . ASP A 1 554 ? 20.457 -12.227 -30.351 1.00 86.62 554 ASP A CA 1
ATOM 4298 C C . ASP A 1 554 ? 19.206 -11.400 -30.654 1.00 86.62 554 ASP A C 1
ATOM 4300 O O . ASP A 1 554 ? 18.138 -11.562 -30.069 1.00 86.62 554 ASP A O 1
ATOM 4304 N N . ASN A 1 555 ? 19.348 -10.527 -31.645 1.00 88.56 555 ASN A N 1
ATOM 4305 C CA . ASN A 1 555 ? 18.279 -9.677 -32.155 1.00 88.56 555 ASN A CA 1
ATOM 4306 C C . ASN A 1 555 ? 17.005 -10.433 -32.572 1.00 88.56 555 ASN A C 1
ATOM 4308 O O . ASN A 1 555 ? 15.927 -9.844 -32.578 1.00 88.56 555 ASN A O 1
ATOM 4312 N N . SER A 1 556 ? 17.108 -11.718 -32.935 1.00 85.94 556 SER A N 1
ATOM 4313 C CA . SER A 1 556 ? 15.942 -12.499 -33.363 1.00 85.94 556 SER A CA 1
ATOM 4314 C C . SER A 1 556 ? 14.982 -12.818 -32.218 1.00 85.94 556 SER A C 1
ATOM 4316 O O . SER A 1 556 ? 13.808 -13.076 -32.471 1.00 85.94 556 SER A O 1
ATOM 4318 N N . SER A 1 557 ? 15.460 -12.738 -30.974 1.00 86.25 557 SER A N 1
ATOM 4319 C CA . SER A 1 557 ? 14.650 -12.953 -29.777 1.00 86.25 557 SER A CA 1
ATOM 4320 C C . SER A 1 557 ? 13.649 -11.822 -29.520 1.00 86.25 557 SER A C 1
ATOM 4322 O O . SER A 1 557 ? 12.590 -12.085 -28.968 1.00 86.25 557 SER A O 1
ATOM 4324 N N . TYR A 1 558 ? 13.951 -10.595 -29.954 1.00 89.75 558 TYR A N 1
ATOM 4325 C CA . TYR A 1 558 ? 13.180 -9.391 -29.613 1.00 89.75 558 TYR A CA 1
ATOM 4326 C C . TYR A 1 558 ? 12.202 -8.937 -30.708 1.00 89.75 558 TYR A C 1
ATOM 4328 O O . TYR A 1 558 ? 11.378 -8.048 -30.489 1.00 89.75 558 TYR A O 1
ATOM 4336 N N . TYR A 1 559 ? 12.299 -9.512 -31.913 1.00 90.81 559 TYR A N 1
ATOM 4337 C CA . TYR A 1 559 ? 11.373 -9.238 -33.011 1.00 90.81 559 TYR A CA 1
ATOM 4338 C C . TYR A 1 559 ? 10.376 -10.379 -33.184 1.00 90.81 559 TYR A C 1
ATOM 4340 O O . TYR A 1 559 ? 10.740 -11.531 -33.424 1.00 90.81 559 TYR A O 1
ATOM 4348 N N . HIS A 1 560 ? 9.098 -10.030 -33.168 1.00 89.12 560 HIS A N 1
ATOM 4349 C CA . HIS A 1 560 ? 7.993 -10.953 -33.336 1.00 89.12 560 HIS A CA 1
ATOM 4350 C C . HIS A 1 560 ? 7.300 -10.673 -34.666 1.00 89.12 560 HIS A C 1
ATOM 4352 O O . HIS A 1 560 ? 6.831 -9.569 -34.926 1.00 89.12 560 HIS A O 1
ATOM 4358 N N . SER A 1 561 ? 7.214 -11.690 -35.522 1.00 87.31 561 SER A N 1
ATOM 4359 C CA . SER A 1 561 ? 6.695 -11.550 -36.891 1.00 87.31 561 SER A CA 1
ATOM 4360 C C . SER A 1 561 ? 5.169 -11.407 -36.989 1.00 87.31 561 SER A C 1
ATOM 4362 O O . SER A 1 561 ? 4.663 -11.131 -38.073 1.00 87.31 561 SER A O 1
ATOM 4364 N N . SER A 1 562 ? 4.435 -11.590 -35.887 1.00 85.81 562 SER A N 1
ATOM 4365 C CA . SER A 1 562 ? 2.975 -11.463 -35.837 1.00 85.81 562 SER A CA 1
ATOM 4366 C C . SER A 1 562 ? 2.516 -11.008 -34.452 1.00 85.81 562 SER A C 1
ATOM 4368 O O . SER A 1 562 ? 2.738 -11.708 -33.466 1.00 85.81 562 SER A O 1
ATOM 4370 N N . GLY A 1 563 ? 1.837 -9.869 -34.398 1.00 82.69 563 GLY A N 1
ATOM 4371 C CA . GLY A 1 563 ? 1.187 -9.276 -33.233 1.00 82.69 563 GLY A CA 1
ATOM 4372 C C . GLY A 1 563 ? -0.339 -9.331 -33.317 1.00 82.69 563 GLY A C 1
ATOM 4373 O O . GLY A 1 563 ? -0.904 -9.958 -34.216 1.00 82.69 563 GLY A O 1
ATOM 4374 N N . VAL A 1 564 ? -1.016 -8.676 -32.366 1.00 79.31 564 VAL A N 1
ATOM 4375 C CA . VAL A 1 564 ? -2.490 -8.687 -32.239 1.00 79.31 564 VAL A CA 1
ATOM 4376 C C . VAL A 1 564 ? -3.193 -8.045 -33.445 1.00 79.31 564 VAL A C 1
ATOM 4378 O O . VAL A 1 564 ? -4.309 -8.431 -33.785 1.00 79.31 564 VAL A O 1
ATOM 4381 N N . ASP A 1 565 ? -2.538 -7.104 -34.127 1.00 75.88 565 ASP A N 1
ATOM 4382 C CA . ASP A 1 565 ? -3.032 -6.423 -35.332 1.00 75.88 565 ASP A CA 1
ATOM 4383 C C . ASP A 1 565 ? -2.698 -7.167 -36.643 1.00 75.88 565 ASP A C 1
ATOM 4385 O O . ASP A 1 565 ? -3.086 -6.728 -37.726 1.00 75.88 565 ASP A O 1
ATOM 4389 N N . GLY A 1 566 ? -1.990 -8.299 -36.556 1.00 81.81 566 GLY A N 1
ATOM 4390 C CA . GLY A 1 566 ? -1.518 -9.080 -37.700 1.00 81.81 566 GLY A CA 1
ATOM 4391 C C . GLY A 1 566 ? -0.203 -8.593 -38.322 1.00 81.81 566 GLY A C 1
ATOM 4392 O O . GLY A 1 566 ? 0.278 -9.244 -39.250 1.00 81.81 566 GLY A O 1
ATOM 4393 N N . ASN A 1 567 ? 0.397 -7.506 -37.824 1.00 87.69 567 ASN A N 1
ATOM 4394 C CA . ASN A 1 567 ? 1.732 -7.040 -38.222 1.00 87.69 567 ASN A CA 1
ATOM 4395 C C . ASN A 1 567 ? 2.786 -7.473 -37.198 1.00 87.69 567 ASN A C 1
ATOM 4397 O O . ASN A 1 567 ? 2.452 -7.896 -36.098 1.00 87.69 567 ASN A O 1
ATOM 4401 N N . GLY A 1 568 ? 4.072 -7.368 -37.530 1.00 89.81 568 GLY A N 1
ATOM 4402 C CA . GLY A 1 568 ? 5.139 -7.645 -36.572 1.00 89.81 568 GLY A CA 1
ATOM 4403 C C . GLY A 1 568 ? 5.253 -6.580 -35.476 1.00 89.81 568 GLY A C 1
ATOM 4404 O O . GLY A 1 568 ? 4.758 -5.459 -35.612 1.00 89.81 568 GLY A O 1
ATOM 4405 N N . TYR A 1 569 ? 5.955 -6.909 -34.397 1.00 89.38 569 TYR A N 1
ATOM 4406 C CA . TYR A 1 569 ? 6.302 -5.970 -33.330 1.00 89.38 569 TYR A CA 1
ATOM 4407 C C . TYR A 1 569 ? 7.698 -6.258 -32.769 1.00 89.38 569 TYR A C 1
ATOM 4409 O O . TYR A 1 569 ? 8.204 -7.375 -32.870 1.00 89.38 569 TYR A O 1
ATOM 4417 N N . ALA A 1 570 ? 8.329 -5.237 -32.197 1.00 90.38 570 ALA A N 1
ATOM 4418 C CA . ALA A 1 570 ? 9.571 -5.354 -31.445 1.00 90.38 570 ALA A CA 1
ATOM 4419 C C . ALA A 1 570 ? 9.291 -5.087 -29.966 1.00 90.38 570 ALA A C 1
ATOM 4421 O O . ALA A 1 570 ? 8.541 -4.161 -29.640 1.00 90.38 570 ALA A O 1
ATOM 4422 N N . LEU A 1 571 ? 9.874 -5.904 -29.092 1.00 89.56 571 LEU A N 1
ATOM 4423 C CA . LEU A 1 571 ? 9.722 -5.796 -27.649 1.00 89.56 571 LEU A CA 1
ATOM 4424 C C . LEU A 1 571 ? 11.042 -6.121 -26.952 1.00 89.56 571 LEU A C 1
ATOM 4426 O O . LEU A 1 571 ? 11.517 -7.253 -26.999 1.00 89.56 571 LEU A O 1
ATOM 4430 N N . GLU A 1 572 ? 11.584 -5.142 -26.238 1.00 90.19 572 GLU A N 1
ATOM 4431 C CA . GLU A 1 572 ? 12.651 -5.357 -25.265 1.00 90.19 572 GLU A CA 1
ATOM 4432 C C . GLU A 1 572 ? 12.213 -4.829 -23.905 1.00 90.19 572 GLU A C 1
ATOM 4434 O O . GLU A 1 572 ? 11.696 -3.715 -23.798 1.00 90.19 572 GLU A O 1
ATOM 4439 N N . LYS A 1 573 ? 12.434 -5.618 -22.857 1.00 89.75 573 LYS A N 1
ATOM 4440 C CA . LYS A 1 573 ? 12.228 -5.189 -21.478 1.00 89.75 573 LYS A CA 1
ATOM 4441 C C . LYS A 1 573 ? 13.379 -5.700 -20.626 1.00 89.75 573 LYS A C 1
ATOM 4443 O O . LYS A 1 573 ? 13.660 -6.899 -20.625 1.00 89.75 573 LYS A O 1
ATOM 4448 N N . TYR A 1 574 ? 13.994 -4.787 -19.884 1.00 91.88 574 TYR A N 1
ATOM 4449 C CA . TYR A 1 574 ? 15.096 -5.078 -18.977 1.00 91.88 574 TYR A CA 1
ATOM 4450 C C . TYR A 1 574 ? 14.836 -4.448 -17.615 1.00 91.88 574 TYR A C 1
ATOM 4452 O O . TYR A 1 574 ? 14.558 -3.252 -17.550 1.00 91.88 574 TYR A O 1
ATOM 4460 N N . ASP A 1 575 ? 15.017 -5.218 -16.546 1.00 93.12 575 ASP A N 1
ATOM 4461 C CA . ASP A 1 575 ? 15.150 -4.664 -15.197 1.00 93.12 575 ASP A CA 1
ATOM 4462 C C . ASP A 1 575 ? 16.638 -4.686 -14.839 1.00 93.12 575 ASP A C 1
ATOM 4464 O O . ASP A 1 575 ? 17.255 -5.756 -14.795 1.00 93.12 575 ASP A O 1
ATOM 4468 N N . ILE A 1 576 ? 17.231 -3.513 -14.627 1.00 95.56 576 ILE A N 1
ATOM 4469 C CA . ILE A 1 576 ? 18.654 -3.340 -14.329 1.00 95.56 576 ILE A CA 1
ATOM 4470 C C . ILE A 1 576 ? 18.801 -2.790 -12.914 1.00 95.56 576 ILE A C 1
ATOM 4472 O O . ILE A 1 576 ? 18.247 -1.748 -12.584 1.00 95.56 576 ILE A O 1
ATOM 4476 N N . SER A 1 577 ? 19.593 -3.483 -12.104 1.00 96.38 577 SER A N 1
ATOM 4477 C CA . SER A 1 577 ? 19.951 -3.113 -10.737 1.00 96.38 577 SER A CA 1
ATOM 4478 C C . SER A 1 577 ? 21.440 -2.783 -10.679 1.00 96.38 577 SER A C 1
ATOM 4480 O O . SER A 1 577 ? 22.276 -3.653 -10.948 1.00 96.38 577 SER A O 1
ATOM 4482 N N . ILE A 1 578 ? 21.779 -1.526 -10.384 1.00 96.12 578 ILE A N 1
ATOM 4483 C CA . ILE A 1 578 ? 23.158 -1.036 -10.240 1.00 96.12 578 ILE A CA 1
ATOM 4484 C C . ILE A 1 578 ? 23.453 -0.892 -8.752 1.00 96.12 578 ILE A C 1
ATOM 4486 O O . ILE A 1 578 ? 23.085 0.096 -8.123 1.00 96.12 578 ILE A O 1
ATOM 4490 N N . ASN A 1 579 ? 24.145 -1.876 -8.196 1.00 95.62 579 ASN A N 1
ATOM 4491 C CA . ASN A 1 579 ? 24.440 -1.979 -6.778 1.00 95.62 579 ASN A CA 1
ATOM 4492 C C . ASN A 1 579 ? 25.820 -1.388 -6.455 1.00 95.62 579 ASN A C 1
ATOM 4494 O O . ASN A 1 579 ? 26.858 -1.923 -6.870 1.00 95.62 579 ASN A O 1
ATOM 4498 N N . LEU A 1 580 ? 25.811 -0.291 -5.694 1.00 94.00 580 LEU A N 1
ATOM 4499 C CA . LEU A 1 580 ? 26.990 0.491 -5.325 1.00 94.00 580 LEU A CA 1
ATOM 4500 C C . LEU A 1 580 ? 27.492 0.198 -3.899 1.00 94.00 580 LEU A C 1
ATOM 4502 O O . LEU A 1 580 ? 28.403 0.892 -3.449 1.00 94.00 580 LEU A O 1
ATOM 4506 N N . MET A 1 581 ? 26.973 -0.822 -3.199 1.00 86.56 581 MET A N 1
ATOM 4507 C CA . MET A 1 581 ? 27.319 -1.104 -1.790 1.00 86.56 581 MET A CA 1
ATOM 4508 C C . MET A 1 581 ? 28.831 -1.224 -1.536 1.00 86.56 581 MET A C 1
ATOM 4510 O O . MET A 1 581 ? 29.340 -0.702 -0.549 1.00 86.56 581 MET A O 1
ATOM 4514 N N . ASP A 1 582 ? 29.566 -1.852 -2.458 1.00 84.44 582 ASP A N 1
ATOM 4515 C CA . ASP A 1 582 ? 31.021 -2.056 -2.352 1.00 84.44 582 ASP A CA 1
ATOM 4516 C C . ASP A 1 582 ? 31.839 -1.031 -3.165 1.00 84.44 582 ASP A C 1
ATOM 4518 O O . ASP A 1 582 ? 33.037 -1.217 -3.379 1.00 84.44 582 ASP A O 1
ATOM 4522 N N . SER A 1 583 ? 31.203 0.029 -3.676 1.00 79.06 583 SER A N 1
ATOM 4523 C CA . SER A 1 583 ? 31.820 0.956 -4.639 1.00 79.06 583 SER A CA 1
ATOM 4524 C C . SER A 1 583 ? 32.792 1.960 -4.003 1.00 79.06 583 SER A C 1
ATOM 4526 O O . SER A 1 583 ? 33.657 2.503 -4.691 1.00 79.06 583 SER A O 1
ATOM 4528 N N . GLY A 1 584 ? 32.662 2.216 -2.695 1.00 83.94 584 GLY A N 1
ATOM 4529 C CA . GLY A 1 584 ? 33.535 3.125 -1.947 1.00 83.94 584 GLY A CA 1
ATOM 4530 C C . GLY A 1 584 ? 33.414 4.606 -2.331 1.00 83.94 584 GLY A C 1
ATOM 4531 O O . GLY A 1 584 ? 34.368 5.354 -2.131 1.00 83.94 584 GLY A O 1
ATOM 4532 N N . ILE A 1 585 ? 32.281 5.039 -2.896 1.00 89.69 585 ILE A N 1
ATOM 4533 C CA . ILE A 1 585 ? 32.034 6.453 -3.221 1.00 89.69 585 ILE A CA 1
ATOM 4534 C C . ILE A 1 585 ? 31.888 7.262 -1.920 1.00 89.69 585 ILE A C 1
ATOM 4536 O O . ILE A 1 585 ? 30.963 7.044 -1.138 1.00 89.69 585 ILE A O 1
ATOM 4540 N N . ASP A 1 586 ? 32.781 8.231 -1.706 1.00 88.81 586 ASP A N 1
ATOM 4541 C CA . ASP A 1 586 ? 32.888 9.037 -0.480 1.00 88.81 586 ASP A CA 1
ATOM 4542 C C . ASP A 1 586 ? 32.434 10.502 -0.649 1.00 88.81 586 ASP A C 1
ATOM 4544 O O . ASP A 1 586 ? 32.519 11.308 0.282 1.00 88.81 586 ASP A O 1
ATOM 4548 N N . ALA A 1 587 ? 31.905 10.860 -1.821 1.00 91.50 587 ALA A N 1
ATOM 4549 C CA . ALA A 1 587 ? 31.424 12.201 -2.134 1.00 91.50 587 ALA A CA 1
ATOM 4550 C C . ALA A 1 587 ? 30.096 12.166 -2.897 1.00 91.50 587 ALA A C 1
ATOM 4552 O O . ALA A 1 587 ? 29.823 11.231 -3.650 1.00 91.50 587 ALA A O 1
ATOM 4553 N N . ASN A 1 588 ? 29.292 13.221 -2.736 1.00 94.19 588 ASN A N 1
ATOM 4554 C CA . ASN A 1 588 ? 28.017 13.338 -3.438 1.00 94.19 588 ASN A CA 1
ATOM 4555 C C . ASN A 1 588 ? 28.226 13.372 -4.965 1.00 94.19 588 ASN A C 1
ATOM 4557 O O . ASN A 1 588 ? 29.101 14.089 -5.454 1.00 94.19 588 ASN A O 1
ATOM 4561 N N . GLN A 1 589 ? 27.376 12.665 -5.710 1.00 93.06 589 GLN A N 1
ATOM 4562 C CA . GLN A 1 589 ? 27.300 12.696 -7.175 1.00 93.06 589 GLN A CA 1
ATOM 4563 C C . GLN A 1 589 ? 25.872 13.073 -7.565 1.00 93.06 589 GLN A C 1
ATOM 4565 O O . GLN A 1 589 ? 24.941 12.334 -7.269 1.00 93.06 589 GLN A O 1
ATOM 4570 N N . LEU A 1 590 ? 25.673 14.234 -8.183 1.00 93.88 590 LEU A N 1
ATOM 4571 C CA . LEU A 1 590 ? 24.335 14.784 -8.432 1.00 93.88 590 LEU A CA 1
ATOM 4572 C C . LEU A 1 590 ? 23.971 14.714 -9.914 1.00 93.88 590 LEU A C 1
ATOM 4574 O O . LEU A 1 590 ? 24.871 14.744 -10.752 1.00 93.88 590 LEU A O 1
ATOM 4578 N N . ALA A 1 591 ? 22.672 14.668 -10.213 1.00 92.19 591 ALA A N 1
ATOM 4579 C CA . ALA A 1 591 ? 22.099 14.651 -11.560 1.00 92.19 591 ALA A CA 1
ATOM 4580 C C . ALA A 1 591 ? 22.747 13.592 -12.466 1.00 92.19 591 ALA A C 1
ATOM 4582 O O . ALA A 1 591 ? 23.181 13.878 -13.578 1.00 92.19 591 ALA A O 1
ATOM 4583 N N . GLN A 1 592 ? 22.877 12.378 -11.937 1.00 93.12 592 GLN A N 1
ATOM 4584 C CA . GLN A 1 592 ? 23.432 11.243 -12.655 1.00 93.12 592 GLN A CA 1
ATOM 4585 C C . GLN A 1 592 ? 22.355 10.537 -13.464 1.00 93.12 592 GLN A C 1
ATOM 4587 O O . GLN A 1 592 ? 21.197 10.494 -13.059 1.00 93.12 592 GLN A O 1
ATOM 4592 N N . GLU A 1 593 ? 22.748 9.967 -14.593 1.00 93.06 593 GLU A N 1
ATOM 4593 C CA . GLU A 1 593 ? 21.844 9.362 -15.558 1.00 93.06 593 GLU A CA 1
ATOM 4594 C C . GLU A 1 593 ? 22.419 8.050 -16.074 1.00 93.06 593 GLU A C 1
ATOM 4596 O O . GLU A 1 593 ? 23.637 7.868 -16.205 1.00 93.06 593 GLU A O 1
ATOM 4601 N N . THR A 1 594 ? 21.510 7.152 -16.429 1.00 93.69 594 THR A N 1
ATOM 4602 C CA . THR A 1 594 ? 21.828 5.891 -17.089 1.00 93.69 594 THR A CA 1
ATOM 4603 C C . THR A 1 594 ? 20.921 5.684 -18.287 1.00 93.69 594 THR A C 1
ATOM 4605 O O . THR A 1 594 ? 19.722 5.967 -18.247 1.00 93.69 594 THR A O 1
ATOM 4608 N N . TYR A 1 595 ? 21.505 5.144 -19.343 1.00 93.81 595 TYR A N 1
ATOM 4609 C CA . TYR A 1 595 ? 20.874 4.921 -20.627 1.00 93.81 595 TYR A CA 1
ATOM 4610 C C . TYR A 1 595 ? 21.037 3.462 -21.008 1.00 93.81 595 TYR A C 1
ATOM 4612 O O . TYR A 1 595 ? 22.123 2.891 -20.863 1.00 93.81 595 TYR A O 1
ATOM 4620 N N . LEU A 1 596 ? 19.967 2.878 -21.533 1.00 95.31 596 LEU A N 1
ATOM 4621 C CA . LEU A 1 596 ? 20.073 1.646 -22.290 1.00 95.31 596 LEU A CA 1
ATOM 4622 C C . LEU A 1 596 ? 20.077 2.002 -23.771 1.00 95.31 596 LEU A C 1
ATOM 4624 O O . LEU A 1 596 ? 19.215 2.736 -24.248 1.00 95.31 596 LEU A O 1
ATOM 4628 N N . GLU A 1 597 ? 21.068 1.497 -24.492 1.00 95.19 597 GLU A N 1
ATOM 4629 C CA . GLU A 1 597 ? 21.317 1.893 -25.871 1.00 95.19 597 GLU A CA 1
ATOM 4630 C C . GLU A 1 597 ? 21.362 0.675 -26.790 1.00 95.19 597 GLU A C 1
ATOM 4632 O O . GLU A 1 597 ? 22.105 -0.277 -26.540 1.00 95.19 597 GLU A O 1
ATOM 4637 N N . LEU A 1 598 ? 20.626 0.736 -27.902 1.00 95.31 598 LEU A N 1
ATOM 4638 C CA . LEU A 1 598 ? 20.807 -0.150 -29.048 1.00 95.31 598 LEU A CA 1
ATOM 4639 C C . LEU A 1 598 ? 21.777 0.509 -30.029 1.00 95.31 598 LEU A C 1
ATOM 4641 O O . LEU A 1 598 ? 21.532 1.617 -30.513 1.00 95.31 598 LEU A O 1
ATOM 4645 N N . ARG A 1 599 ? 22.856 -0.189 -30.378 1.00 95.38 599 ARG A N 1
ATOM 4646 C CA . ARG A 1 599 ? 23.875 0.290 -31.316 1.00 95.38 599 ARG A CA 1
ATOM 4647 C C . ARG A 1 599 ? 24.035 -0.665 -32.489 1.00 95.38 599 ARG A C 1
ATOM 4649 O O . ARG A 1 599 ? 23.898 -1.874 -32.355 1.00 95.38 599 ARG A O 1
ATOM 4656 N N . SER A 1 600 ? 24.348 -0.107 -33.652 1.00 95.06 600 SER A N 1
ATOM 4657 C CA . SER A 1 600 ? 24.723 -0.881 -34.843 1.00 95.06 600 SER A CA 1
ATOM 4658 C C . SER A 1 600 ? 26.058 -1.602 -34.660 1.00 95.06 600 SER A C 1
ATOM 4660 O O . SER A 1 600 ? 26.871 -1.198 -33.832 1.00 95.06 600 SER A O 1
ATOM 4662 N N . SER A 1 601 ? 26.370 -2.570 -35.525 1.00 93.12 601 SER A N 1
ATOM 4663 C CA . SER A 1 601 ? 27.669 -3.267 -35.524 1.00 93.12 601 SER A CA 1
ATOM 4664 C C . SER A 1 601 ? 28.893 -2.346 -35.681 1.00 93.12 601 SER A C 1
ATOM 4666 O O . SER A 1 601 ? 30.007 -2.732 -35.333 1.00 93.12 601 SER A O 1
ATOM 4668 N N . SER A 1 602 ? 28.712 -1.133 -36.220 1.00 91.69 602 SER A N 1
ATOM 4669 C CA . SER A 1 602 ? 29.751 -0.093 -36.318 1.00 91.69 602 SER A CA 1
ATOM 4670 C C . SER A 1 602 ? 29.845 0.826 -35.092 1.00 91.69 602 SER A C 1
ATOM 4672 O O . SER A 1 602 ? 30.680 1.725 -35.075 1.00 91.69 602 SER A O 1
ATOM 4674 N N . GLY A 1 603 ? 28.989 0.633 -34.087 1.00 90.69 603 GLY A N 1
ATOM 4675 C CA . GLY A 1 603 ? 28.932 1.420 -32.852 1.00 90.69 603 GLY A CA 1
ATOM 4676 C C . GLY A 1 603 ? 28.092 2.697 -32.918 1.00 90.69 603 GLY A C 1
ATOM 4677 O O . GLY A 1 603 ? 28.049 3.446 -31.942 1.00 90.69 603 GLY A O 1
ATOM 4678 N N . VAL A 1 604 ? 27.401 2.940 -34.037 1.00 92.75 604 VAL A N 1
ATOM 4679 C CA . VAL A 1 604 ? 26.469 4.072 -34.191 1.00 92.75 604 VAL A CA 1
ATOM 4680 C C . VAL A 1 604 ? 25.216 3.810 -33.361 1.00 92.75 604 VAL A C 1
ATOM 4682 O O . VAL A 1 604 ? 24.635 2.728 -33.487 1.00 92.75 604 VAL A O 1
ATOM 4685 N N . LEU A 1 605 ? 24.814 4.794 -32.552 1.00 92.81 605 LEU A N 1
ATOM 4686 C CA . LEU A 1 605 ? 23.583 4.775 -31.766 1.00 92.81 605 LEU A CA 1
ATOM 4687 C C . LEU A 1 605 ? 22.353 4.684 -32.679 1.00 92.81 605 LEU A C 1
ATOM 4689 O O . LEU A 1 605 ? 22.228 5.464 -33.623 1.00 92.81 605 LEU A O 1
ATOM 4693 N N . LYS A 1 606 ? 21.474 3.714 -32.408 1.00 93.56 606 LYS A N 1
ATOM 4694 C CA . LYS A 1 606 ? 20.172 3.569 -33.074 1.00 93.56 606 LYS A CA 1
ATOM 4695 C C . LYS A 1 606 ? 19.066 4.127 -32.188 1.00 93.56 606 LYS A C 1
ATOM 4697 O O . LYS A 1 606 ? 18.363 5.029 -32.624 1.00 93.56 606 LYS A O 1
ATOM 4702 N N . TYR A 1 607 ? 18.967 3.613 -30.962 1.00 92.88 607 TYR A N 1
ATOM 4703 C CA . TYR A 1 607 ? 17.946 3.985 -29.982 1.00 92.88 607 TYR A CA 1
ATOM 4704 C C . TYR A 1 607 ? 18.575 4.113 -28.596 1.00 92.88 607 TYR A C 1
ATOM 4706 O O . TYR A 1 607 ? 19.368 3.253 -28.211 1.00 92.88 607 TYR A O 1
ATOM 4714 N N . ASP A 1 608 ? 18.209 5.154 -27.859 1.00 91.56 608 ASP A N 1
ATOM 4715 C CA . ASP A 1 608 ? 18.499 5.359 -26.436 1.00 91.56 608 ASP A CA 1
ATOM 4716 C C . ASP A 1 608 ? 17.192 5.681 -25.689 1.00 91.56 608 ASP A C 1
ATOM 4718 O O . ASP A 1 608 ? 16.109 5.322 -26.156 1.00 91.56 608 ASP A O 1
ATOM 4722 N N . ASN A 1 609 ? 17.272 6.348 -24.536 1.00 88.81 609 ASN A N 1
ATOM 4723 C CA . ASN A 1 609 ? 16.107 6.758 -23.751 1.00 88.81 609 ASN A CA 1
ATOM 4724 C C . ASN A 1 609 ? 15.250 7.870 -24.421 1.00 88.81 609 ASN A C 1
ATOM 4726 O O . ASN A 1 609 ? 14.157 8.185 -23.933 1.00 88.81 609 ASN A O 1
ATOM 4730 N N . GLY A 1 610 ? 15.712 8.475 -25.526 1.00 82.12 610 GLY A N 1
ATOM 4731 C CA . GLY A 1 610 ? 15.074 9.617 -26.190 1.00 82.12 610 GLY A CA 1
ATOM 4732 C C . GLY A 1 610 ? 14.948 10.842 -25.275 1.00 82.12 610 GLY A C 1
ATOM 4733 O O . GLY A 1 610 ? 15.843 11.123 -24.490 1.00 82.12 610 GLY A O 1
ATOM 4734 N N . ASP A 1 611 ? 13.810 11.548 -25.334 1.00 70.88 611 ASP A N 1
ATOM 4735 C CA . ASP A 1 611 ? 13.550 12.773 -24.541 1.00 70.88 611 ASP A CA 1
ATOM 4736 C C . ASP A 1 611 ? 13.242 12.530 -23.040 1.00 70.88 611 ASP A C 1
ATOM 4738 O O . ASP A 1 611 ? 12.693 13.410 -22.369 1.00 70.88 611 ASP A O 1
ATOM 4742 N N . LYS A 1 612 ? 13.452 11.316 -22.512 1.00 69.69 612 LYS A N 1
ATOM 4743 C CA . LYS A 1 612 ? 13.109 10.979 -21.120 1.00 69.69 612 LYS A CA 1
ATOM 4744 C C . LYS A 1 612 ? 14.352 10.902 -20.242 1.00 69.69 612 LYS A C 1
ATOM 4746 O O . LYS A 1 612 ? 15.006 9.862 -20.172 1.00 69.69 612 LYS A O 1
ATOM 4751 N N . ASP A 1 613 ? 14.566 11.972 -19.486 1.00 72.88 613 ASP A N 1
ATOM 4752 C CA . ASP A 1 613 ? 15.653 12.064 -18.517 1.00 72.88 613 ASP A CA 1
ATOM 4753 C C . ASP A 1 613 ? 15.200 11.514 -17.158 1.00 72.88 613 ASP A C 1
ATOM 4755 O O . ASP A 1 613 ? 14.354 12.091 -16.464 1.00 72.88 613 ASP A O 1
ATOM 4759 N N . LEU A 1 614 ? 15.753 10.359 -16.790 1.00 90.38 614 LEU A N 1
ATOM 4760 C CA . LEU A 1 614 ? 15.664 9.802 -15.445 1.00 90.38 614 LEU A CA 1
ATOM 4761 C C . LEU A 1 614 ? 16.962 10.155 -14.717 1.00 90.38 614 LEU A C 1
ATOM 4763 O O . LEU A 1 614 ? 18.029 9.673 -15.094 1.00 90.38 614 LEU A O 1
ATOM 4767 N N . THR A 1 615 ? 16.873 10.985 -13.681 1.00 94.12 615 THR A N 1
ATOM 4768 C CA . THR A 1 615 ? 18.054 11.457 -12.946 1.00 94.12 615 THR A CA 1
ATOM 4769 C C . THR A 1 615 ? 18.091 10.878 -11.540 1.00 94.12 615 THR A C 1
ATOM 4771 O O . THR A 1 615 ? 17.065 10.727 -10.883 1.00 94.12 615 THR A O 1
ATOM 4774 N N . TYR A 1 616 ? 19.271 10.568 -11.023 1.00 95.12 616 TYR A N 1
ATOM 4775 C CA . TYR A 1 616 ? 19.439 10.203 -9.622 1.00 95.12 616 TYR A CA 1
ATOM 4776 C C . TYR A 1 616 ? 20.613 10.936 -8.986 1.00 95.12 616 TYR A C 1
ATOM 4778 O O . TYR A 1 616 ? 21.592 11.302 -9.635 1.00 95.12 616 TYR A O 1
ATOM 4786 N N . ASN A 1 617 ? 20.496 11.171 -7.686 1.00 95.56 617 ASN A N 1
ATOM 4787 C CA . ASN A 1 617 ? 21.546 11.758 -6.867 1.00 95.56 617 ASN A CA 1
ATOM 4788 C C . ASN A 1 617 ? 22.076 10.699 -5.900 1.00 95.56 617 ASN A C 1
ATOM 4790 O O . ASN A 1 617 ? 21.292 9.970 -5.300 1.00 95.56 617 ASN A O 1
ATOM 4794 N N . LEU A 1 618 ? 23.391 10.651 -5.713 1.00 95.12 618 LEU A N 1
ATOM 4795 C CA . LEU A 1 618 ? 24.067 9.845 -4.703 1.00 95.12 618 LEU A CA 1
ATOM 4796 C C . LEU A 1 618 ? 24.583 10.775 -3.603 1.00 95.12 618 LEU A C 1
ATOM 4798 O O . LEU A 1 618 ? 25.363 11.688 -3.885 1.00 95.12 618 LEU A O 1
ATOM 4802 N N . TYR A 1 619 ? 24.171 10.547 -2.361 1.00 95.62 619 TYR A N 1
ATOM 4803 C CA . TYR A 1 619 ? 24.579 11.322 -1.190 1.00 95.62 619 TYR A CA 1
ATOM 4804 C C . TYR A 1 619 ? 25.399 10.475 -0.220 1.00 95.62 619 TYR A C 1
ATOM 4806 O O . TYR A 1 619 ? 25.013 9.363 0.124 1.00 95.62 619 TYR A O 1
ATOM 4814 N N . ASN A 1 620 ? 26.495 11.030 0.297 1.00 92.31 620 ASN A N 1
ATOM 4815 C CA . ASN A 1 620 ? 27.284 10.406 1.363 1.00 92.31 620 ASN A CA 1
ATOM 4816 C C . ASN A 1 620 ? 26.654 10.683 2.748 1.00 92.31 620 ASN A C 1
ATOM 4818 O O . ASN A 1 620 ? 27.258 11.313 3.617 1.00 92.31 620 ASN A O 1
ATOM 4822 N N . GLN A 1 621 ? 25.378 10.321 2.905 1.00 91.62 621 GLN A N 1
ATOM 4823 C CA . GLN A 1 621 ? 24.555 10.540 4.100 1.00 91.62 621 GLN A CA 1
ATOM 4824 C C . GLN A 1 621 ? 23.656 9.320 4.319 1.00 91.62 621 GLN A C 1
ATOM 4826 O O . GLN A 1 621 ? 22.562 9.247 3.768 1.00 91.62 621 GLN A O 1
ATOM 4831 N N . ASN A 1 622 ? 24.129 8.368 5.122 1.00 89.75 622 ASN A N 1
ATOM 4832 C CA . ASN A 1 622 ? 23.456 7.082 5.327 1.00 89.75 622 ASN A CA 1
ATOM 4833 C C . ASN A 1 622 ? 22.313 7.167 6.347 1.00 89.75 622 ASN A C 1
ATOM 4835 O O . ASN A 1 622 ? 22.271 8.095 7.161 1.00 89.75 622 ASN A O 1
ATOM 4839 N N . ALA A 1 623 ? 21.420 6.177 6.354 1.00 90.38 623 ALA A N 1
ATOM 4840 C CA . ALA A 1 623 ? 20.397 6.048 7.387 1.00 90.38 623 ALA A CA 1
ATOM 4841 C C . ALA A 1 623 ? 21.024 5.955 8.790 1.00 90.38 623 ALA A C 1
ATOM 4843 O O . ALA A 1 623 ? 22.110 5.399 8.986 1.00 90.38 623 ALA A O 1
ATOM 4844 N N . VAL A 1 624 ? 20.331 6.517 9.783 1.00 90.62 624 VAL A N 1
ATOM 4845 C CA . VAL A 1 624 ? 20.826 6.627 11.160 1.00 90.62 624 VAL A CA 1
ATOM 4846 C C . VAL A 1 624 ? 20.050 5.686 12.068 1.00 90.62 624 VAL A C 1
ATOM 4848 O O . VAL A 1 624 ? 18.826 5.771 12.182 1.00 90.62 624 VAL A O 1
ATOM 4851 N N . MET A 1 625 ? 20.789 4.819 12.760 1.00 90.25 625 MET A N 1
ATOM 4852 C CA . MET A 1 625 ? 20.258 3.956 13.807 1.00 90.25 625 MET A CA 1
ATOM 4853 C C . MET A 1 625 ? 20.472 4.592 15.182 1.00 90.25 625 MET A C 1
ATOM 4855 O O . MET A 1 625 ? 21.578 5.033 15.501 1.00 90.25 625 MET A O 1
ATOM 4859 N N . THR A 1 626 ? 19.437 4.624 16.019 1.00 90.69 626 THR A N 1
ATOM 4860 C CA . THR A 1 626 ? 19.539 5.087 17.409 1.00 90.69 626 THR A CA 1
ATOM 4861 C C . THR A 1 626 ? 18.787 4.164 18.361 1.00 90.69 626 THR A C 1
ATOM 4863 O O . THR A 1 626 ? 17.848 3.473 17.969 1.00 90.69 626 THR A O 1
ATOM 4866 N N . GLN A 1 627 ? 19.208 4.159 19.626 1.00 89.19 627 GLN A N 1
ATOM 4867 C CA . GLN A 1 627 ? 18.552 3.417 20.697 1.00 89.19 627 GLN A CA 1
ATOM 4868 C C . GLN A 1 627 ? 18.580 4.232 21.994 1.00 89.19 627 GLN A C 1
ATOM 4870 O O . GLN A 1 627 ? 19.610 4.816 22.352 1.00 89.19 627 GLN A O 1
ATOM 4875 N N . SER A 1 628 ? 17.479 4.220 22.738 1.00 85.75 628 SER A N 1
ATOM 4876 C CA . SER A 1 628 ? 17.417 4.658 24.131 1.00 85.75 628 SER A CA 1
ATOM 4877 C C . SER A 1 628 ? 16.636 3.655 24.984 1.00 85.75 628 SER A C 1
ATOM 4879 O O . SER A 1 628 ? 15.778 2.915 24.497 1.00 85.75 628 SER A O 1
ATOM 4881 N N . ILE A 1 629 ? 16.997 3.583 26.267 1.00 81.44 629 ILE A N 1
ATOM 4882 C CA . ILE A 1 629 ? 16.376 2.690 27.246 1.00 81.44 629 ILE A CA 1
ATOM 4883 C C . ILE A 1 629 ? 16.026 3.515 28.480 1.00 81.44 629 ILE A C 1
ATOM 4885 O O . ILE A 1 629 ? 16.905 4.172 29.042 1.00 81.44 629 ILE A O 1
ATOM 4889 N N . SER A 1 630 ? 14.765 3.473 28.907 1.00 75.62 630 SER A N 1
ATOM 4890 C CA . SER A 1 630 ? 14.340 3.955 30.224 1.00 75.62 630 SER A CA 1
ATOM 4891 C C . SER A 1 630 ? 14.159 2.751 31.150 1.00 75.62 630 SER A C 1
ATOM 4893 O O . SER A 1 630 ? 13.447 1.802 30.826 1.00 75.62 630 SER A O 1
ATOM 4895 N N . ASN A 1 631 ? 14.846 2.754 32.294 1.00 66.69 631 ASN A N 1
ATOM 4896 C CA . ASN A 1 631 ? 14.699 1.728 33.327 1.00 66.69 631 ASN A CA 1
ATOM 4897 C C . ASN A 1 631 ? 14.151 2.376 34.607 1.00 66.69 631 ASN A C 1
ATOM 4899 O O . ASN A 1 631 ? 14.764 3.310 35.126 1.00 66.69 631 ASN A O 1
ATOM 4903 N N . GLU A 1 632 ? 13.024 1.875 35.119 1.00 51.81 632 GLU A N 1
ATOM 4904 C CA . GLU A 1 632 ? 12.361 2.395 36.325 1.00 51.81 632 GLU A CA 1
ATOM 4905 C C . GLU A 1 632 ? 12.701 1.623 37.621 1.00 51.81 632 GLU A C 1
ATOM 4907 O O . GLU A 1 632 ? 12.270 2.030 38.700 1.00 51.81 632 GLU A O 1
ATOM 4912 N N . GLY A 1 633 ? 13.485 0.532 37.576 1.00 50.34 633 GLY A N 1
ATOM 4913 C CA . GLY A 1 633 ? 13.697 -0.336 38.748 1.00 50.34 633 GLY A CA 1
ATOM 4914 C C . GLY A 1 633 ? 15.103 -0.927 38.920 1.00 50.34 633 GLY A C 1
ATOM 4915 O O . GLY A 1 633 ? 15.785 -1.262 37.955 1.00 50.34 633 GLY A O 1
ATOM 4916 N N . GLN A 1 634 ? 15.518 -1.109 40.185 1.00 52.44 634 GLN A N 1
ATOM 4917 C CA . GLN A 1 634 ? 16.788 -1.752 40.583 1.00 52.44 634 GLN A CA 1
ATOM 4918 C C . GLN A 1 634 ? 16.691 -3.291 40.727 1.00 52.44 634 GLN A C 1
ATOM 4920 O O . GLN A 1 634 ? 17.678 -3.960 41.031 1.00 52.44 634 GLN A O 1
ATOM 4925 N N . SER A 1 635 ? 15.516 -3.900 40.528 1.00 53.81 635 SER A N 1
ATOM 4926 C CA . SER A 1 635 ? 15.314 -5.361 40.580 1.00 53.81 635 SER A CA 1
ATOM 4927 C C . SER A 1 635 ? 14.120 -5.754 39.704 1.00 53.81 635 SER A C 1
ATOM 4929 O O . SER A 1 635 ? 13.087 -5.107 39.821 1.00 53.81 635 SER A O 1
ATOM 4931 N N . TYR A 1 636 ? 14.260 -6.782 38.847 1.00 56.56 636 TYR A N 1
ATOM 4932 C CA . TYR A 1 636 ? 13.268 -7.199 37.828 1.00 56.56 636 TYR A CA 1
ATOM 4933 C C . TYR A 1 636 ? 12.580 -6.013 37.141 1.00 56.56 636 TYR A C 1
ATOM 4935 O O . TYR A 1 636 ? 11.453 -5.645 37.471 1.00 56.56 636 TYR A O 1
ATOM 4943 N N . SER A 1 637 ? 13.285 -5.393 36.200 1.00 59.66 637 SER A N 1
ATOM 4944 C CA . SER A 1 637 ? 12.831 -4.160 35.579 1.00 59.66 637 SER A CA 1
ATOM 4945 C C . SER A 1 637 ? 11.934 -4.404 34.368 1.00 59.66 637 SER A C 1
ATOM 4947 O O . SER A 1 637 ? 12.278 -5.126 33.425 1.00 59.66 637 SER A O 1
ATOM 4949 N N . VAL A 1 638 ? 10.780 -3.735 34.389 1.00 58.09 638 VAL A N 1
ATOM 4950 C CA . VAL A 1 638 ? 10.168 -3.244 33.158 1.00 58.09 638 VAL A CA 1
ATOM 4951 C C . VAL A 1 638 ? 11.108 -2.174 32.611 1.00 58.09 638 VAL A C 1
ATOM 4953 O O . VAL A 1 638 ? 11.512 -1.272 33.348 1.00 58.09 638 VAL A O 1
ATOM 4956 N N . PHE A 1 639 ? 11.484 -2.293 31.346 1.00 66.31 639 PHE A N 1
ATOM 4957 C CA . PHE A 1 639 ? 12.208 -1.244 30.644 1.00 66.31 639 PHE A CA 1
ATOM 4958 C C . PHE A 1 639 ? 11.479 -0.912 29.349 1.00 66.31 639 PHE A C 1
ATOM 4960 O O . PHE A 1 639 ? 10.931 -1.798 28.685 1.00 66.31 639 PHE A O 1
ATOM 4967 N N . GLU A 1 640 ? 11.479 0.365 28.979 1.00 68.12 640 GLU A N 1
ATOM 4968 C CA . GLU A 1 640 ? 11.061 0.757 27.638 1.00 68.12 640 GLU A CA 1
ATOM 4969 C C . GLU A 1 640 ? 12.289 0.823 26.741 1.00 68.12 640 GLU A C 1
ATOM 4971 O O . GLU A 1 640 ? 13.326 1.387 27.101 1.00 68.12 640 GLU A O 1
ATOM 4976 N N . ASN A 1 641 ? 12.166 0.230 25.562 1.00 75.44 641 ASN A N 1
ATOM 4977 C CA . ASN A 1 641 ? 13.130 0.358 24.495 1.00 75.44 641 ASN A CA 1
ATOM 4978 C C . ASN A 1 641 ? 12.542 1.228 23.390 1.00 75.44 641 ASN A C 1
ATOM 4980 O O . ASN A 1 641 ? 11.508 0.903 22.800 1.00 75.44 641 ASN A O 1
ATOM 4984 N N . PHE A 1 642 ? 13.246 2.313 23.099 1.00 79.19 642 PHE A N 1
ATOM 4985 C CA . PHE A 1 642 ? 13.001 3.127 21.925 1.00 79.19 642 PHE A CA 1
ATOM 4986 C C . PHE A 1 642 ? 14.150 2.896 20.959 1.00 79.19 642 PHE A C 1
ATOM 4988 O O . PHE A 1 642 ? 15.318 3.073 21.317 1.00 79.19 642 PHE A O 1
ATOM 4995 N N . ALA A 1 643 ? 13.818 2.499 19.743 1.00 83.31 643 ALA A N 1
ATOM 4996 C CA . ALA A 1 643 ? 14.774 2.253 18.681 1.00 83.31 643 ALA A CA 1
ATOM 4997 C C . ALA A 1 643 ? 14.297 2.949 17.412 1.00 83.31 643 ALA A C 1
ATOM 4999 O O . ALA A 1 643 ? 13.102 2.979 17.128 1.00 83.31 643 ALA A O 1
ATOM 5000 N N . THR A 1 644 ? 15.220 3.512 16.645 1.00 86.06 644 THR A N 1
ATOM 5001 C CA . THR A 1 644 ? 14.900 4.089 15.338 1.00 86.06 644 THR A CA 1
ATOM 5002 C C . THR A 1 644 ? 15.939 3.666 14.324 1.00 86.06 644 THR A C 1
ATOM 5004 O O . THR A 1 644 ? 17.131 3.694 14.626 1.00 86.06 644 THR A O 1
ATOM 5007 N N . LEU A 1 645 ? 15.503 3.366 13.109 1.00 89.06 645 LEU A N 1
ATOM 5008 C CA . LEU A 1 645 ? 16.350 3.310 11.926 1.00 89.06 645 LEU A CA 1
ATOM 5009 C C . LEU A 1 645 ? 15.651 4.124 10.841 1.00 89.06 645 LEU A C 1
ATOM 5011 O O . LEU A 1 645 ? 14.608 3.707 10.347 1.00 89.06 645 LEU A O 1
ATOM 5015 N N . LEU A 1 646 ? 16.187 5.304 10.528 1.00 88.38 646 LEU A N 1
ATOM 5016 C CA . LEU A 1 646 ? 15.523 6.270 9.651 1.00 88.38 646 LEU A CA 1
ATOM 5017 C C . LEU A 1 646 ? 16.470 6.785 8.572 1.00 88.38 646 LEU A C 1
ATOM 5019 O O . LEU A 1 646 ? 17.646 7.054 8.835 1.00 88.38 646 LEU A O 1
ATOM 5023 N N . GLU A 1 647 ? 15.926 6.962 7.372 1.00 89.88 647 GLU A N 1
ATOM 5024 C CA . GLU A 1 647 ? 16.581 7.688 6.288 1.00 89.88 647 GLU A CA 1
ATOM 5025 C C . GLU A 1 647 ? 16.779 9.164 6.640 1.00 89.88 647 GLU A C 1
ATOM 5027 O O . GLU A 1 647 ? 16.028 9.761 7.416 1.00 89.88 647 GLU A O 1
ATOM 5032 N N . GLN A 1 648 ? 17.806 9.759 6.039 1.00 91.25 648 GLN A N 1
ATOM 5033 C CA . GLN A 1 648 ? 18.000 11.204 6.070 1.00 91.25 648 GLN A CA 1
ATOM 5034 C C . GLN A 1 648 ? 17.224 11.869 4.927 1.00 91.25 648 GLN A C 1
ATOM 5036 O O . GLN A 1 648 ? 16.762 11.209 4.001 1.00 91.25 648 GLN A O 1
ATOM 5041 N N . SER A 1 649 ? 17.096 13.194 4.970 1.00 89.75 649 SER A N 1
ATOM 5042 C CA . SER A 1 649 ? 16.389 13.965 3.945 1.00 89.75 649 SER A CA 1
ATOM 5043 C C . SER A 1 649 ? 17.191 15.180 3.501 1.00 89.75 649 SER A C 1
ATOM 5045 O O . SER A 1 649 ? 17.853 15.818 4.320 1.00 89.75 649 SER A O 1
ATOM 5047 N N . VAL A 1 650 ? 17.042 15.561 2.237 1.00 89.81 650 VAL A N 1
ATOM 5048 C CA . VAL A 1 650 ? 17.572 16.798 1.656 1.00 89.81 650 VAL A CA 1
ATOM 5049 C C . VAL A 1 650 ? 16.425 17.559 0.998 1.00 89.81 650 VAL A C 1
ATOM 5051 O O . VAL A 1 650 ? 15.643 16.975 0.254 1.00 89.81 650 VAL A O 1
ATOM 5054 N N . ASP A 1 651 ? 16.272 18.843 1.328 1.00 86.50 651 ASP A N 1
ATOM 5055 C CA . ASP A 1 651 ? 15.198 19.709 0.810 1.00 86.50 651 ASP A CA 1
ATOM 5056 C C . ASP A 1 651 ? 13.777 19.108 0.923 1.00 86.50 651 ASP A C 1
ATOM 5058 O O . ASP A 1 651 ? 12.904 19.355 0.095 1.00 86.50 651 ASP A O 1
ATOM 5062 N N . GLY A 1 652 ? 13.538 18.311 1.971 1.00 79.12 652 GLY A N 1
ATOM 5063 C CA . GLY A 1 652 ? 12.255 17.644 2.220 1.00 79.12 652 GLY A CA 1
ATOM 5064 C C . GLY A 1 652 ? 12.034 16.334 1.453 1.00 79.12 652 GLY A C 1
ATOM 5065 O O . GLY A 1 652 ? 10.994 15.713 1.643 1.00 79.12 652 GLY A O 1
ATOM 5066 N N . ALA A 1 653 ? 12.991 15.886 0.635 1.00 84.06 653 ALA A N 1
ATOM 5067 C CA . ALA A 1 653 ? 12.969 14.583 -0.028 1.00 84.06 653 ALA A CA 1
ATOM 5068 C C . ALA A 1 653 ? 13.891 13.583 0.686 1.00 84.06 653 ALA A C 1
ATOM 5070 O O . ALA A 1 653 ? 15.042 13.904 0.997 1.00 84.06 653 ALA A O 1
ATOM 5071 N N . ASN A 1 654 ? 13.409 12.360 0.916 1.00 88.69 654 ASN A N 1
ATOM 5072 C CA . ASN A 1 654 ? 14.204 11.300 1.539 1.00 88.69 654 ASN A CA 1
ATOM 5073 C C . ASN A 1 654 ? 15.386 10.888 0.651 1.00 88.69 654 ASN A C 1
ATOM 5075 O O . ASN A 1 654 ? 15.277 10.846 -0.578 1.00 88.69 654 ASN A O 1
ATOM 5079 N N . ILE A 1 655 ? 16.511 10.578 1.289 1.00 93.19 655 ILE A N 1
ATOM 5080 C CA . ILE A 1 655 ? 17.683 9.944 0.689 1.00 93.19 655 ILE A CA 1
ATOM 5081 C C . ILE A 1 655 ? 17.530 8.444 0.927 1.00 93.19 655 ILE A C 1
ATOM 5083 O O . ILE A 1 655 ? 17.672 7.984 2.058 1.00 93.19 655 ILE A O 1
ATOM 5087 N N . ARG A 1 656 ? 17.234 7.698 -0.138 1.00 92.06 656 ARG A N 1
ATOM 5088 C CA . ARG A 1 656 ? 16.953 6.266 -0.071 1.00 92.06 656 ARG A CA 1
ATOM 5089 C C . ARG A 1 656 ? 18.201 5.477 0.320 1.00 92.06 656 ARG A C 1
ATOM 5091 O O . ARG A 1 656 ? 19.195 5.533 -0.403 1.00 92.06 656 ARG A O 1
ATOM 5098 N N . ASP A 1 657 ? 18.142 4.726 1.417 1.00 91.81 657 ASP A N 1
ATOM 5099 C CA . ASP A 1 657 ? 19.213 3.813 1.855 1.00 91.81 657 ASP A CA 1
ATOM 5100 C C . ASP A 1 657 ? 18.764 2.363 1.635 1.00 91.81 657 ASP A C 1
ATOM 5102 O O . ASP A 1 657 ? 18.354 1.633 2.543 1.00 91.81 657 ASP A O 1
ATOM 5106 N N . THR A 1 658 ? 18.799 1.963 0.365 1.00 91.19 658 THR A N 1
ATOM 5107 C CA . THR A 1 658 ? 18.262 0.680 -0.127 1.00 91.19 658 THR A CA 1
ATOM 5108 C C . THR A 1 658 ? 18.936 -0.549 0.486 1.00 91.19 658 THR A C 1
ATOM 5110 O O . THR A 1 658 ? 18.345 -1.625 0.501 1.00 91.19 658 THR A O 1
ATOM 5113 N N . LYS A 1 659 ? 20.130 -0.398 1.073 1.00 87.88 659 LYS A N 1
ATOM 5114 C CA . LYS A 1 659 ? 20.822 -1.450 1.835 1.00 87.88 659 LYS A CA 1
ATOM 5115 C C . LYS A 1 659 ? 19.964 -2.004 2.976 1.00 87.88 659 LYS A C 1
ATOM 5117 O O . LYS A 1 659 ? 20.132 -3.163 3.347 1.00 87.88 659 LYS A O 1
ATOM 5122 N N . TYR A 1 660 ? 19.054 -1.197 3.527 1.00 88.19 660 TYR A N 1
ATOM 5123 C CA . TYR A 1 660 ? 18.164 -1.598 4.617 1.00 88.19 660 TYR A CA 1
ATOM 5124 C C . TYR A 1 660 ? 16.762 -2.030 4.160 1.00 88.19 660 TYR A C 1
ATOM 5126 O O . TYR A 1 660 ? 15.967 -2.441 5.000 1.00 88.19 660 TYR A O 1
ATOM 5134 N N . TYR A 1 661 ? 16.432 -1.976 2.863 1.00 87.00 661 TYR A N 1
ATOM 5135 C CA . TYR A 1 661 ? 15.064 -2.250 2.380 1.00 87.00 661 TYR A CA 1
ATOM 5136 C C . TYR A 1 661 ? 14.645 -3.716 2.492 1.00 87.00 661 TYR A C 1
ATOM 5138 O O . TYR A 1 661 ? 13.443 -3.992 2.554 1.00 87.00 661 TYR A O 1
ATOM 5146 N N . ASP A 1 662 ? 15.630 -4.612 2.553 1.00 85.38 662 ASP A N 1
ATOM 5147 C CA . ASP A 1 662 ? 15.460 -6.056 2.734 1.00 85.38 662 ASP A CA 1
ATOM 5148 C C . ASP A 1 662 ? 16.068 -6.544 4.063 1.00 85.38 662 ASP A C 1
ATOM 5150 O O . ASP A 1 662 ? 16.310 -7.735 4.248 1.00 85.38 662 ASP A O 1
ATOM 5154 N N . LYS A 1 663 ? 16.347 -5.621 4.994 1.00 87.31 663 LYS A N 1
ATOM 5155 C CA . LYS A 1 663 ? 16.854 -5.931 6.336 1.00 87.31 663 LYS A CA 1
ATOM 5156 C C . LYS A 1 663 ? 15.730 -5.792 7.352 1.00 87.31 663 LYS A C 1
ATOM 5158 O O . LYS A 1 663 ? 14.903 -4.893 7.247 1.00 87.31 663 LYS A O 1
ATOM 5163 N N . SER A 1 664 ? 15.760 -6.608 8.392 1.00 88.88 664 SER A N 1
ATOM 5164 C CA . SER A 1 664 ? 14.910 -6.474 9.570 1.00 88.88 664 SER A CA 1
ATOM 5165 C C . SER A 1 664 ? 15.713 -5.917 10.745 1.00 88.88 664 SER A C 1
ATOM 5167 O O . SER A 1 664 ? 16.872 -6.287 10.979 1.00 88.88 664 SER A O 1
ATOM 5169 N N . VAL A 1 665 ? 15.089 -5.016 11.501 1.00 90.31 665 VAL A N 1
ATOM 5170 C CA . VAL A 1 665 ? 15.643 -4.462 12.736 1.00 90.31 665 VAL A CA 1
ATOM 5171 C C . VAL A 1 665 ? 15.408 -5.456 13.865 1.00 90.31 665 VAL A C 1
ATOM 5173 O O . VAL A 1 665 ? 14.283 -5.895 14.110 1.00 90.31 665 VAL A O 1
ATOM 5176 N N . GLY A 1 666 ? 16.482 -5.804 14.560 1.00 91.75 666 GLY A N 1
ATOM 5177 C CA . GLY A 1 666 ? 16.492 -6.735 15.677 1.00 91.75 666 GLY A CA 1
ATOM 5178 C C . GLY A 1 666 ? 16.925 -6.080 16.980 1.00 91.75 666 GLY A C 1
ATOM 5179 O O . GLY A 1 666 ? 17.660 -5.092 16.994 1.00 91.75 666 GLY A O 1
ATOM 5180 N N . LEU A 1 667 ? 16.485 -6.674 18.086 1.00 91.88 667 LEU A N 1
ATOM 5181 C CA . LEU A 1 667 ? 16.951 -6.397 19.439 1.00 91.88 667 LEU A CA 1
ATOM 5182 C C . LEU A 1 667 ? 17.598 -7.655 20.012 1.00 91.88 667 LEU A C 1
ATOM 5184 O O . LEU A 1 667 ? 16.952 -8.698 20.123 1.00 91.88 667 LEU A O 1
ATOM 5188 N N . ALA A 1 668 ? 18.858 -7.548 20.424 1.00 91.94 668 ALA A N 1
ATOM 5189 C CA . ALA A 1 668 ? 19.543 -8.581 21.187 1.00 91.94 668 ALA A CA 1
ATOM 5190 C C . ALA A 1 668 ? 19.780 -8.109 22.619 1.00 91.94 668 ALA A C 1
ATOM 5192 O O . ALA A 1 668 ? 20.133 -6.955 22.860 1.00 91.94 668 ALA A O 1
ATOM 5193 N N . ILE A 1 669 ? 19.574 -9.010 23.575 1.00 89.50 669 ILE A N 1
ATOM 5194 C CA . ILE A 1 669 ? 19.801 -8.753 24.996 1.00 89.50 669 ILE A CA 1
ATOM 5195 C C . ILE A 1 669 ? 20.668 -9.865 25.559 1.00 89.50 669 ILE A C 1
ATOM 5197 O O . ILE A 1 669 ? 20.337 -11.046 25.435 1.00 89.50 669 ILE A O 1
ATOM 5201 N N . GLU A 1 670 ? 21.748 -9.476 26.224 1.00 89.06 670 GLU A N 1
ATOM 5202 C CA . GLU A 1 670 ? 22.604 -10.377 26.985 1.00 89.06 670 GLU A CA 1
ATOM 5203 C C . GLU A 1 670 ? 22.887 -9.825 28.378 1.00 89.06 670 GLU A C 1
ATOM 5205 O O . GLU A 1 670 ? 22.706 -8.639 28.664 1.00 89.06 670 GLU A O 1
ATOM 5210 N N . ILE A 1 671 ? 23.348 -10.715 29.249 1.00 86.81 671 ILE A N 1
ATOM 5211 C CA . ILE A 1 671 ? 23.719 -10.394 30.619 1.00 86.81 671 ILE A CA 1
ATOM 5212 C C . ILE A 1 671 ? 25.194 -10.722 30.788 1.00 86.81 671 ILE A C 1
ATOM 5214 O O . ILE A 1 671 ? 25.626 -11.844 30.503 1.00 86.81 671 ILE A O 1
ATOM 5218 N N . VAL A 1 672 ? 25.954 -9.753 31.286 1.00 86.25 672 VAL A N 1
ATOM 5219 C CA . VAL A 1 672 ? 27.362 -9.925 31.645 1.00 86.25 672 VAL A CA 1
ATOM 5220 C C . VAL A 1 672 ? 27.558 -9.709 33.144 1.00 86.25 672 VAL A C 1
ATOM 5222 O O . VAL A 1 672 ? 26.826 -8.949 33.787 1.00 86.25 672 VAL A O 1
ATOM 5225 N N . ASN A 1 673 ? 28.527 -10.420 33.714 1.00 79.75 673 ASN A N 1
ATOM 5226 C CA . ASN A 1 673 ? 28.948 -10.219 35.100 1.00 79.75 673 ASN A CA 1
ATOM 5227 C C . ASN A 1 673 ? 29.786 -8.930 35.249 1.00 79.75 673 ASN A C 1
ATOM 5229 O O . ASN A 1 673 ? 30.124 -8.277 34.261 1.00 79.75 673 ASN A O 1
ATOM 5233 N N . GLU A 1 674 ? 30.164 -8.573 36.480 1.00 70.75 674 GLU A N 1
ATOM 5234 C CA . GLU A 1 674 ? 30.975 -7.371 36.766 1.00 70.75 674 GLU A CA 1
ATOM 5235 C C . GLU A 1 674 ? 32.371 -7.379 36.108 1.00 70.75 674 GLU A C 1
ATOM 5237 O O . GLU A 1 674 ? 33.006 -6.333 35.989 1.00 70.75 674 GLU A O 1
ATOM 5242 N N . VAL A 1 675 ? 32.851 -8.540 35.648 1.00 75.12 675 VAL A N 1
ATOM 5243 C CA . VAL A 1 675 ? 34.133 -8.705 34.936 1.00 75.12 675 VAL A CA 1
ATOM 5244 C C . VAL A 1 675 ? 33.953 -8.579 33.409 1.00 75.12 675 VAL A C 1
ATOM 5246 O O . VAL A 1 675 ? 34.928 -8.587 32.661 1.00 75.12 675 VAL A O 1
ATOM 5249 N N . GLY A 1 676 ? 32.713 -8.420 32.930 1.00 75.94 676 GLY A N 1
ATOM 5250 C CA . GLY A 1 676 ? 32.367 -8.295 31.512 1.00 75.94 676 GLY A CA 1
ATOM 5251 C C . GLY A 1 676 ? 32.222 -9.629 30.775 1.00 75.94 676 GLY A C 1
ATOM 5252 O O . GLY A 1 676 ? 32.102 -9.641 29.551 1.00 75.94 676 GLY A O 1
ATOM 5253 N N . GLU A 1 677 ? 32.222 -10.760 31.484 1.00 83.31 677 GLU A N 1
ATOM 5254 C CA . GLU A 1 677 ? 32.005 -12.074 30.878 1.00 83.31 677 GLU A CA 1
ATOM 5255 C C . GLU A 1 677 ? 30.508 -12.385 30.767 1.00 83.31 677 GLU A C 1
ATOM 5257 O O . GLU A 1 677 ? 29.744 -12.235 31.727 1.00 83.31 677 GLU A O 1
ATOM 5262 N N . ARG A 1 678 ? 30.086 -12.856 29.588 1.00 85.12 678 ARG A N 1
ATOM 5263 C CA . ARG A 1 678 ? 28.697 -13.248 29.317 1.00 85.12 678 ARG A CA 1
ATOM 5264 C C . ARG A 1 678 ? 28.286 -14.457 30.156 1.00 85.12 678 ARG A C 1
ATOM 5266 O O . ARG A 1 678 ? 28.941 -15.500 30.105 1.00 85.12 678 ARG A O 1
ATOM 5273 N N . VAL A 1 679 ? 27.144 -14.345 30.829 1.00 81.88 679 VAL A N 1
ATOM 5274 C CA . VAL A 1 679 ? 26.487 -15.464 31.516 1.00 81.88 679 VAL A CA 1
ATOM 5275 C C . VAL A 1 679 ? 25.794 -16.353 30.476 1.00 81.88 679 VAL A C 1
ATOM 5277 O O . VAL A 1 679 ? 25.070 -15.857 29.615 1.00 81.88 679 VAL A O 1
ATOM 5280 N N . LYS A 1 680 ? 26.028 -17.669 30.519 1.00 80.88 680 LYS A N 1
ATOM 5281 C CA . LYS A 1 680 ? 25.562 -18.639 29.504 1.00 80.88 680 LYS A CA 1
ATOM 5282 C C . LYS A 1 680 ? 24.730 -19.759 30.128 1.00 80.88 680 LYS A C 1
ATOM 5284 O O . LYS A 1 680 ? 24.563 -19.815 31.344 1.00 80.88 680 LYS A O 1
ATOM 5289 N N . ALA A 1 681 ? 24.194 -20.657 29.302 1.00 70.31 681 ALA A N 1
ATOM 5290 C CA . ALA A 1 681 ? 23.555 -21.874 29.794 1.00 70.31 681 ALA A CA 1
ATOM 5291 C C . ALA A 1 681 ? 24.528 -22.692 30.687 1.00 70.31 681 ALA A C 1
ATOM 5293 O O . ALA A 1 681 ? 25.716 -22.776 30.363 1.00 70.31 681 ALA A O 1
ATOM 5294 N N . PRO A 1 682 ? 24.052 -23.305 31.791 1.00 70.62 682 PRO A N 1
ATOM 5295 C CA . PRO A 1 682 ? 22.644 -23.463 32.173 1.00 70.62 682 PRO A CA 1
ATOM 5296 C C . PRO A 1 682 ? 22.016 -22.258 32.899 1.00 70.62 682 PRO A C 1
ATOM 5298 O O . PRO A 1 682 ? 20.791 -22.199 32.970 1.00 70.62 682 PR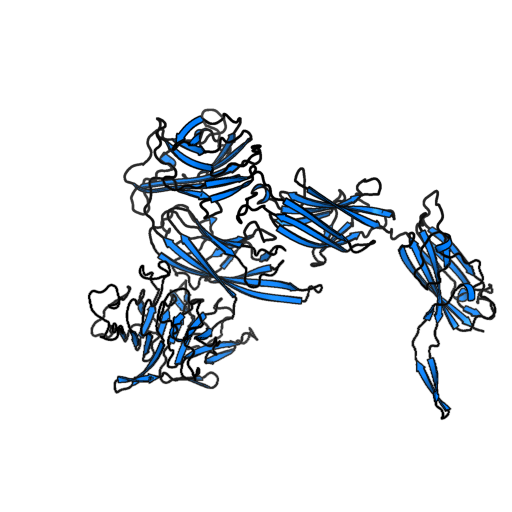O A O 1
ATOM 5301 N N . ASP A 1 683 ? 22.813 -21.297 33.370 1.00 72.12 683 ASP A N 1
ATOM 5302 C CA . ASP A 1 683 ? 22.413 -20.254 34.335 1.00 72.12 683 ASP A CA 1
ATOM 5303 C C . ASP A 1 683 ? 21.369 -19.250 33.815 1.00 72.12 683 ASP A C 1
ATOM 5305 O O . ASP A 1 683 ? 20.564 -18.711 34.574 1.00 72.12 683 ASP A O 1
ATOM 5309 N N . VAL A 1 684 ? 21.329 -19.020 32.502 1.00 75.19 684 VAL A N 1
ATOM 5310 C CA . VAL A 1 684 ? 20.338 -18.143 31.846 1.00 75.19 684 VAL A CA 1
ATOM 5311 C C . VAL A 1 684 ? 19.346 -18.907 30.965 1.00 75.19 684 VAL A C 1
ATOM 5313 O O . VAL A 1 684 ? 18.620 -18.295 30.190 1.00 75.19 684 VAL A O 1
ATOM 5316 N N . GLN A 1 685 ? 19.235 -20.235 31.105 1.00 72.81 685 GLN A N 1
ATOM 5317 C CA . GLN A 1 685 ? 18.350 -21.054 30.254 1.00 72.81 685 GLN A CA 1
ATOM 5318 C C . GLN A 1 685 ? 16.856 -20.691 30.398 1.00 72.81 685 GLN A C 1
ATOM 5320 O O . GLN A 1 685 ? 16.071 -20.931 29.488 1.00 72.81 685 GLN A O 1
ATOM 5325 N N . ASN A 1 686 ? 16.457 -20.077 31.520 1.00 76.31 686 ASN A N 1
ATOM 5326 C CA . ASN A 1 686 ? 15.098 -19.553 31.717 1.00 76.31 686 ASN A CA 1
ATOM 5327 C C . ASN A 1 686 ? 15.036 -18.017 31.706 1.00 76.31 686 ASN A C 1
ATOM 5329 O O . ASN A 1 686 ? 14.100 -17.444 32.280 1.00 76.31 686 ASN A O 1
ATOM 5333 N N . LEU A 1 687 ? 16.046 -17.349 31.141 1.00 82.44 687 LEU A N 1
ATOM 5334 C CA . LEU A 1 687 ? 15.991 -15.915 30.890 1.00 82.44 687 LEU A CA 1
ATOM 5335 C C . LEU A 1 687 ? 14.973 -15.670 29.781 1.00 82.44 687 LEU A C 1
ATOM 5337 O O . LEU A 1 687 ? 15.036 -16.288 28.714 1.00 82.44 687 LEU A O 1
ATOM 5341 N N . LYS A 1 688 ? 14.027 -14.774 30.044 1.00 87.00 688 LYS A N 1
ATOM 5342 C CA . LYS A 1 688 ? 12.988 -14.424 29.089 1.00 87.00 688 LYS A CA 1
ATOM 5343 C C . LYS A 1 688 ? 12.656 -12.944 29.115 1.00 87.00 688 LYS A C 1
ATOM 5345 O O . LYS A 1 688 ? 12.663 -12.299 30.167 1.00 87.00 688 LYS A O 1
ATOM 5350 N N . LEU A 1 689 ? 12.292 -12.450 27.946 1.00 87.69 689 LEU A N 1
ATOM 5351 C CA . LEU A 1 689 ? 11.763 -11.124 27.714 1.00 87.69 689 LEU A CA 1
ATOM 5352 C C . LEU A 1 689 ? 10.287 -11.259 27.348 1.00 87.69 689 LEU A C 1
ATOM 5354 O O . LEU A 1 689 ? 9.938 -12.053 26.479 1.00 87.69 689 LEU A O 1
ATOM 5358 N N . THR A 1 690 ? 9.409 -10.537 28.032 1.00 83.69 690 THR A N 1
ATOM 5359 C CA . THR A 1 690 ? 7.963 -10.547 27.753 1.00 83.69 690 THR A CA 1
ATOM 5360 C C . THR A 1 690 ? 7.519 -9.154 27.341 1.00 83.69 690 THR A C 1
ATOM 5362 O O . THR A 1 690 ? 7.826 -8.197 28.051 1.00 83.69 690 THR A O 1
ATOM 5365 N N . ASN A 1 691 ? 6.821 -9.030 26.212 1.00 79.00 691 ASN A N 1
ATOM 5366 C CA . ASN A 1 691 ? 6.238 -7.756 25.790 1.00 79.00 691 ASN A CA 1
ATOM 5367 C C . ASN A 1 691 ? 5.129 -7.359 26.777 1.00 79.00 691 ASN A C 1
ATOM 5369 O O . ASN A 1 691 ? 4.226 -8.149 27.056 1.00 79.00 691 ASN A O 1
ATOM 5373 N N . THR A 1 692 ? 5.197 -6.155 27.342 1.00 71.88 692 THR A N 1
ATOM 5374 C CA . THR A 1 692 ? 4.200 -5.685 28.322 1.00 71.88 692 THR A CA 1
ATOM 5375 C C . THR A 1 692 ? 2.851 -5.392 27.672 1.00 71.88 692 THR A C 1
ATOM 5377 O O . THR A 1 692 ? 1.816 -5.556 28.314 1.00 71.88 692 THR A O 1
ATOM 5380 N N . ASN A 1 693 ? 2.850 -5.042 26.385 1.00 62.69 693 ASN A N 1
ATOM 5381 C CA . ASN A 1 693 ? 1.644 -4.777 25.606 1.00 62.69 693 ASN A CA 1
ATOM 5382 C C . ASN A 1 693 ? 0.999 -6.065 25.069 1.00 62.69 693 ASN A C 1
ATOM 5384 O O . ASN A 1 693 ? -0.166 -6.055 24.674 1.00 62.69 693 ASN A O 1
ATOM 5388 N N . ASP A 1 694 ? 1.737 -7.174 25.017 1.00 65.75 694 ASP A N 1
ATOM 5389 C CA . ASP A 1 694 ? 1.241 -8.468 24.554 1.00 65.75 694 ASP A CA 1
ATOM 5390 C C . ASP A 1 694 ? 1.946 -9.604 25.300 1.00 65.75 694 ASP A C 1
ATOM 5392 O O . ASP A 1 694 ? 3.010 -10.080 24.906 1.00 65.75 694 ASP A O 1
ATOM 5396 N N . SER A 1 695 ? 1.324 -10.068 26.384 1.00 68.56 695 SER A N 1
ATOM 5397 C CA . SER A 1 695 ? 1.881 -11.118 27.242 1.00 68.56 695 SER A CA 1
ATOM 5398 C C . SER A 1 695 ? 2.022 -12.481 26.552 1.00 68.56 695 SER A C 1
ATOM 5400 O O . SER A 1 695 ? 2.646 -13.381 27.120 1.00 68.56 695 SER A O 1
ATOM 5402 N N . THR A 1 696 ? 1.478 -12.648 25.339 1.00 72.31 696 THR A N 1
ATOM 5403 C CA . THR A 1 696 ? 1.695 -13.847 24.516 1.00 72.31 696 THR A CA 1
ATOM 5404 C C . THR A 1 696 ? 3.054 -13.834 23.812 1.00 72.31 696 THR A C 1
ATOM 5406 O O . THR A 1 696 ? 3.587 -14.898 23.499 1.00 72.31 696 THR A O 1
ATOM 5409 N N . GLN A 1 697 ? 3.662 -12.658 23.630 1.00 79.81 697 GLN A N 1
ATOM 5410 C CA . GLN A 1 697 ? 4.993 -12.511 23.046 1.00 79.81 697 GLN A CA 1
ATOM 5411 C C . GLN A 1 697 ? 6.070 -12.676 24.120 1.00 79.81 697 GLN A C 1
ATOM 5413 O O . GLN A 1 697 ? 6.410 -11.744 24.858 1.00 79.81 697 GLN A O 1
ATOM 5418 N N . VAL A 1 698 ? 6.613 -13.892 24.196 1.00 86.62 698 VAL A N 1
ATOM 5419 C CA . VAL A 1 698 ? 7.682 -14.270 25.123 1.00 86.62 698 VAL A CA 1
ATOM 5420 C C . VAL A 1 698 ? 8.889 -14.767 24.334 1.00 86.62 698 VAL A C 1
ATOM 5422 O O . VAL A 1 698 ? 8.796 -15.750 23.604 1.00 86.62 698 VAL A O 1
ATOM 5425 N N . TYR A 1 699 ? 10.033 -14.121 24.534 1.00 90.69 699 TYR A N 1
ATOM 5426 C CA . TYR A 1 699 ? 11.305 -14.451 23.893 1.00 90.69 699 TYR A CA 1
ATOM 5427 C C . TYR A 1 699 ? 12.257 -15.048 24.924 1.00 90.69 699 TYR A C 1
ATOM 5429 O O . TYR A 1 699 ? 12.412 -14.492 26.010 1.00 90.69 699 TYR A O 1
ATOM 5437 N N . THR A 1 700 ? 12.894 -16.172 24.610 1.00 89.19 700 THR A N 1
ATOM 5438 C CA . THR A 1 700 ? 13.803 -16.886 25.522 1.00 89.19 700 THR A CA 1
ATOM 5439 C C . THR A 1 700 ? 15.245 -16.805 25.047 1.00 89.19 700 THR A C 1
ATOM 5441 O O . THR A 1 700 ? 15.499 -16.679 23.849 1.00 89.19 700 THR A O 1
ATOM 5444 N N . ALA A 1 701 ? 16.194 -16.898 25.976 1.00 87.25 701 ALA A N 1
ATOM 5445 C CA . ALA A 1 701 ? 17.608 -16.934 25.623 1.0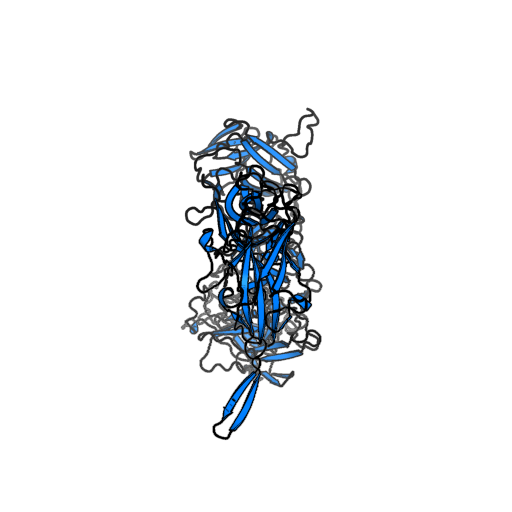0 87.25 701 ALA A CA 1
ATOM 5446 C C . ALA A 1 701 ? 17.962 -18.229 24.873 1.00 87.25 701 ALA A C 1
ATOM 5448 O O . ALA A 1 701 ? 17.464 -19.305 25.210 1.00 87.25 701 ALA A O 1
ATOM 5449 N N . GLY A 1 702 ? 18.835 -18.117 23.871 1.00 84.19 702 GLY A N 1
ATOM 5450 C CA . GLY A 1 702 ? 19.472 -19.273 23.240 1.00 84.19 702 GLY A CA 1
ATOM 5451 C C . GLY A 1 702 ? 20.535 -19.917 24.138 1.00 84.19 702 GLY A C 1
ATOM 5452 O O . GLY A 1 702 ? 20.871 -19.399 25.206 1.00 84.19 702 GLY A O 1
ATOM 5453 N N . ASP A 1 703 ? 21.130 -21.019 23.673 1.00 82.69 703 ASP A N 1
ATOM 5454 C CA . ASP A 1 703 ? 22.228 -21.708 24.379 1.00 82.69 703 ASP A CA 1
ATOM 5455 C C . ASP A 1 703 ? 23.447 -20.795 24.622 1.00 82.69 703 ASP A C 1
ATOM 5457 O O . ASP A 1 703 ? 24.216 -20.982 25.568 1.00 82.69 703 ASP A O 1
ATOM 5461 N N . ASP A 1 704 ? 23.607 -19.770 23.784 1.00 85.50 704 ASP A N 1
ATOM 5462 C CA . ASP A 1 704 ? 24.654 -18.756 23.871 1.00 85.50 704 ASP A CA 1
ATOM 5463 C C . ASP A 1 704 ? 24.360 -17.620 24.868 1.00 85.50 704 ASP A C 1
ATOM 5465 O O . ASP A 1 704 ? 25.191 -16.716 25.014 1.00 85.50 704 ASP A O 1
ATOM 5469 N N . GLY A 1 705 ? 23.216 -17.679 25.560 1.00 83.94 705 GLY A N 1
ATOM 5470 C CA . GLY A 1 705 ? 22.793 -16.739 26.599 1.00 83.94 705 GLY A CA 1
ATOM 5471 C C . GLY A 1 705 ? 22.151 -15.448 26.088 1.00 83.94 705 GLY A C 1
ATOM 5472 O O . GLY A 1 705 ? 21.948 -14.531 26.880 1.00 83.94 705 GLY A O 1
ATOM 5473 N N . VAL A 1 706 ? 21.839 -15.355 24.791 1.00 89.69 706 VAL A N 1
ATOM 5474 C CA . VAL A 1 706 ? 21.315 -14.133 24.159 1.00 89.69 706 VAL A CA 1
ATOM 5475 C C . VAL A 1 706 ? 19.835 -14.293 23.815 1.00 89.69 706 VAL A C 1
ATOM 5477 O O . VAL A 1 706 ? 19.443 -15.263 23.160 1.00 89.69 706 VAL A O 1
ATOM 5480 N N . ILE A 1 707 ? 19.013 -13.325 24.225 1.00 90.94 707 ILE A N 1
ATOM 5481 C CA . ILE A 1 707 ? 17.633 -13.170 23.742 1.00 90.94 707 ILE A CA 1
ATOM 5482 C C . ILE A 1 707 ? 17.669 -12.369 22.449 1.00 90.94 707 ILE A C 1
ATOM 5484 O O . ILE A 1 707 ? 18.330 -11.336 22.397 1.00 90.94 707 ILE A O 1
ATOM 5488 N N . ARG A 1 708 ? 16.935 -12.819 21.432 1.00 91.50 708 ARG A N 1
ATOM 5489 C CA . ARG A 1 708 ? 16.804 -12.145 20.136 1.00 91.50 708 ARG A CA 1
ATOM 5490 C C . ARG A 1 708 ? 15.336 -11.872 19.861 1.00 91.50 708 ARG A C 1
ATOM 5492 O O . ARG A 1 708 ? 14.507 -12.765 20.036 1.00 91.50 708 ARG A O 1
ATOM 5499 N N . VAL A 1 709 ? 15.030 -10.647 19.460 1.00 90.88 709 VAL A N 1
ATOM 5500 C CA . VAL A 1 709 ? 13.669 -10.174 19.225 1.00 90.88 709 VAL A CA 1
ATOM 5501 C C . VAL A 1 709 ? 13.625 -9.468 17.873 1.00 90.88 709 VAL A C 1
ATOM 5503 O O . VAL A 1 709 ? 14.295 -8.445 17.727 1.00 90.88 709 VAL A O 1
ATOM 5506 N N . PRO A 1 710 ? 12.842 -9.965 16.903 1.00 89.12 710 PRO A N 1
ATOM 5507 C CA . PRO A 1 710 ? 12.584 -9.217 15.683 1.00 89.12 710 PRO A CA 1
ATOM 5508 C C . PRO A 1 710 ? 11.671 -8.034 16.026 1.00 89.12 710 PRO A C 1
ATOM 5510 O O . PRO A 1 710 ? 10.651 -8.212 16.697 1.00 89.12 710 PRO A O 1
ATOM 5513 N N . LEU A 1 711 ? 12.052 -6.822 15.622 1.00 87.12 711 LEU A N 1
ATOM 5514 C CA . LEU A 1 711 ? 11.311 -5.600 15.945 1.00 87.12 711 LEU A CA 1
ATOM 5515 C C . LEU A 1 711 ? 10.499 -5.069 14.760 1.00 87.12 711 LEU A C 1
ATOM 5517 O O . LEU A 1 711 ? 9.330 -4.731 14.944 1.00 87.12 711 LEU A O 1
ATOM 5521 N N . SER A 1 712 ? 11.107 -4.978 13.576 1.00 87.94 712 SER A N 1
ATOM 5522 C CA . SER A 1 712 ? 10.454 -4.497 12.352 1.00 87.94 712 SER A CA 1
ATOM 5523 C C . SER A 1 712 ? 11.150 -5.011 11.092 1.00 87.94 712 SER A C 1
ATOM 5525 O O . SER A 1 712 ? 12.337 -5.333 11.137 1.00 87.94 712 SER A O 1
ATOM 5527 N N . ASP A 1 713 ? 10.445 -5.009 9.963 1.00 82.94 713 ASP A N 1
ATOM 5528 C CA . ASP A 1 713 ? 11.058 -5.129 8.637 1.00 82.94 713 ASP A CA 1
ATOM 5529 C C . ASP A 1 713 ? 11.346 -3.718 8.108 1.00 82.94 713 ASP A C 1
ATOM 5531 O O . ASP A 1 713 ? 10.444 -2.884 8.031 1.00 82.94 713 ASP A O 1
ATOM 5535 N N . GLY A 1 714 ? 12.596 -3.434 7.757 1.00 73.88 714 GLY A N 1
ATOM 5536 C CA . GLY A 1 714 ? 13.011 -2.162 7.171 1.00 73.88 714 GLY A CA 1
ATOM 5537 C C . GLY A 1 714 ? 13.148 -0.998 8.159 1.00 73.88 714 GLY A C 1
ATOM 5538 O O . GLY A 1 714 ? 13.548 -1.161 9.315 1.00 73.88 714 GLY A O 1
ATOM 5539 N N . LEU A 1 715 ? 12.873 0.209 7.660 1.00 86.19 715 LEU A N 1
ATOM 5540 C CA . LEU A 1 715 ? 13.113 1.483 8.336 1.00 86.19 715 LEU A CA 1
ATOM 5541 C C . LEU A 1 715 ? 11.909 1.861 9.205 1.00 86.19 715 LEU A C 1
ATOM 5543 O O . LEU A 1 715 ? 10.828 2.148 8.690 1.00 86.19 715 LEU A O 1
ATOM 5547 N N . ALA A 1 716 ? 12.092 1.903 10.524 1.00 87.50 716 ALA A N 1
ATOM 5548 C CA . ALA A 1 716 ? 10.994 2.156 11.449 1.00 87.50 716 ALA A CA 1
ATOM 5549 C C . ALA A 1 716 ? 11.424 2.920 12.705 1.00 87.50 716 ALA A C 1
ATOM 5551 O O . ALA A 1 716 ? 12.565 2.838 13.176 1.00 87.50 716 ALA A O 1
ATOM 5552 N N . THR A 1 717 ? 10.458 3.626 13.289 1.00 88.81 717 THR A N 1
ATOM 5553 C CA . THR A 1 717 ? 10.482 4.088 14.680 1.00 88.81 717 THR A CA 1
ATOM 5554 C C . THR A 1 717 ? 9.744 3.084 15.550 1.00 88.81 717 THR A C 1
ATOM 5556 O O . THR A 1 717 ? 8.543 2.880 15.403 1.00 88.81 717 THR A O 1
ATOM 5559 N N . ILE A 1 718 ? 10.445 2.480 16.498 1.00 87.25 718 ILE A N 1
ATOM 5560 C CA . ILE A 1 718 ? 9.935 1.398 17.332 1.00 87.25 718 ILE A CA 1
ATOM 5561 C C . ILE A 1 718 ? 9.907 1.865 18.783 1.00 87.25 718 ILE A C 1
ATOM 5563 O O . ILE A 1 718 ? 10.927 2.280 19.341 1.00 87.25 718 ILE A O 1
ATOM 5567 N N . LYS A 1 719 ? 8.742 1.750 19.418 1.00 83.06 719 LYS A N 1
ATOM 5568 C CA . LYS A 1 719 ? 8.578 1.927 20.860 1.00 83.06 719 LYS A CA 1
ATOM 5569 C C . LYS A 1 719 ? 7.988 0.657 21.455 1.00 83.06 719 LYS A C 1
ATOM 5571 O O . LYS A 1 719 ? 6.802 0.384 21.294 1.00 83.06 719 LYS A O 1
ATOM 5576 N N . ASN A 1 720 ? 8.803 -0.077 22.202 1.00 76.94 720 ASN A N 1
ATOM 5577 C CA . ASN A 1 720 ? 8.377 -1.283 22.899 1.00 76.94 720 ASN A CA 1
ATOM 5578 C C . ASN A 1 720 ? 8.643 -1.182 24.396 1.00 76.94 720 ASN A C 1
ATOM 5580 O O . ASN A 1 720 ? 9.583 -0.527 24.837 1.00 76.94 720 ASN A O 1
ATOM 5584 N N . SER A 1 721 ? 7.827 -1.873 25.180 1.00 79.56 721 SER A N 1
ATOM 5585 C CA . SER A 1 721 ? 8.033 -2.025 26.614 1.00 79.56 721 SER A CA 1
ATOM 5586 C C . SER A 1 721 ? 8.114 -3.512 26.930 1.00 79.56 721 SER A C 1
ATOM 5588 O O . SER A 1 721 ? 7.326 -4.324 26.436 1.00 79.56 721 SER A O 1
ATOM 5590 N N . TYR A 1 722 ? 9.133 -3.884 27.694 1.00 82.62 722 TYR A N 1
ATOM 5591 C CA . TYR A 1 722 ? 9.461 -5.272 27.964 1.00 82.62 722 TYR A CA 1
ATOM 5592 C C . TYR A 1 722 ? 9.690 -5.499 29.450 1.00 82.62 722 TYR A C 1
ATOM 5594 O O . TYR A 1 722 ? 10.260 -4.669 30.152 1.00 82.62 722 TYR A O 1
ATOM 5602 N N . THR A 1 723 ? 9.293 -6.676 29.921 1.00 81.75 723 THR A N 1
ATOM 5603 C CA . THR A 1 723 ? 9.674 -7.199 31.234 1.00 81.75 723 THR A CA 1
ATOM 5604 C C . THR A 1 723 ? 10.778 -8.230 31.058 1.00 81.75 723 THR A C 1
ATOM 5606 O O . THR A 1 723 ? 10.556 -9.277 30.439 1.00 81.75 723 THR A O 1
ATOM 5609 N N . LEU A 1 724 ? 11.958 -7.961 31.620 1.00 83.12 724 LEU A N 1
ATOM 5610 C CA . LEU A 1 724 ? 13.039 -8.943 31.703 1.00 83.12 724 LEU A CA 1
ATOM 5611 C C . LEU A 1 724 ? 12.853 -9.806 32.954 1.00 83.12 724 LEU A C 1
ATOM 5613 O O . LEU A 1 724 ? 12.720 -9.294 34.065 1.00 83.12 724 LEU A O 1
ATOM 5617 N N . SER A 1 725 ? 12.852 -11.128 32.794 1.00 77.06 725 SER A N 1
ATOM 5618 C CA . SER A 1 725 ? 12.705 -12.047 33.923 1.00 77.06 725 SER A CA 1
ATOM 5619 C C . SER A 1 725 ? 13.585 -13.285 33.795 1.00 77.06 725 SER A C 1
ATOM 5621 O O . SER A 1 725 ? 13.819 -13.804 32.709 1.00 77.06 725 SER A O 1
ATOM 5623 N N . LEU A 1 726 ? 14.047 -13.776 34.941 1.00 74.12 726 LEU A N 1
ATOM 5624 C CA . LEU A 1 726 ? 14.832 -14.992 35.099 1.00 74.12 726 LEU A CA 1
ATOM 5625 C C . LEU A 1 726 ? 14.221 -15.816 36.237 1.00 74.12 726 LEU A C 1
ATOM 5627 O O . LEU A 1 726 ? 13.831 -15.260 37.255 1.00 74.12 726 LEU A O 1
ATOM 5631 N N . SER A 1 727 ? 14.086 -17.134 36.082 1.00 62.09 727 SER A N 1
ATOM 5632 C CA . SER A 1 727 ? 13.378 -17.978 37.069 1.00 62.09 727 SER A CA 1
ATOM 5633 C C . SER A 1 727 ? 14.235 -19.060 37.744 1.00 62.09 727 SER A C 1
ATOM 5635 O O . SER A 1 727 ? 13.686 -19.958 38.381 1.00 62.09 727 SER A O 1
ATOM 5637 N N . GLN A 1 728 ? 15.568 -18.993 37.640 1.00 61.12 728 GLN A N 1
ATOM 5638 C CA . GLN A 1 728 ? 16.470 -20.049 38.123 1.00 61.12 728 GLN A CA 1
ATOM 5639 C C . GLN A 1 728 ? 17.054 -19.856 39.532 1.00 61.12 728 GLN A C 1
ATOM 5641 O O . GLN A 1 728 ? 17.104 -18.757 40.076 1.00 61.12 728 GLN A O 1
ATOM 5646 N N . TYR A 1 729 ? 17.510 -20.987 40.088 1.00 54.12 729 TYR A N 1
ATOM 5647 C CA . TYR A 1 729 ? 18.129 -21.161 41.408 1.00 54.12 729 TYR A CA 1
ATOM 5648 C C . TYR A 1 729 ? 19.674 -21.097 41.394 1.00 54.12 729 TYR A C 1
ATOM 5650 O O . TYR A 1 729 ? 20.273 -21.130 42.465 1.00 54.12 729 TYR A O 1
ATOM 5658 N N . SER A 1 730 ? 20.332 -21.060 40.224 1.00 55.91 730 SER A N 1
ATOM 5659 C CA . SER A 1 730 ? 21.798 -21.198 40.110 1.00 55.91 730 SER A CA 1
ATOM 5660 C C . SER A 1 730 ? 22.561 -19.901 39.847 1.00 55.91 730 SER A C 1
ATOM 5662 O O . SER A 1 730 ? 23.759 -19.871 40.107 1.00 55.91 730 SER A O 1
ATOM 5664 N N . VAL A 1 731 ? 21.903 -18.820 39.406 1.00 65.31 731 VAL A N 1
ATOM 5665 C CA . VAL A 1 731 ? 22.589 -17.535 39.190 1.00 65.31 731 VAL A CA 1
ATOM 5666 C C . VAL A 1 731 ? 23.007 -16.948 40.541 1.00 65.31 731 VAL A C 1
ATOM 5668 O O . VAL A 1 731 ? 22.137 -16.741 41.399 1.00 65.31 731 VAL A O 1
ATOM 5671 N N . PRO A 1 732 ? 24.311 -16.695 40.771 1.00 63.50 732 PRO A N 1
ATOM 5672 C CA . PRO A 1 732 ? 24.777 -16.062 41.996 1.00 63.50 732 PRO A CA 1
ATOM 5673 C C . PRO A 1 732 ? 24.090 -14.713 42.207 1.00 63.50 732 PRO A C 1
ATOM 5675 O O . PRO A 1 732 ? 23.899 -13.952 41.255 1.00 63.50 732 PRO A O 1
ATOM 5678 N N . ALA A 1 733 ? 23.715 -14.415 43.451 1.00 65.62 733 ALA A N 1
ATOM 5679 C CA . ALA A 1 733 ? 23.213 -13.087 43.769 1.00 65.62 733 ALA A CA 1
ATOM 5680 C C . ALA A 1 733 ? 24.319 -12.045 43.539 1.00 65.62 733 ALA A C 1
ATOM 5682 O O . ALA A 1 733 ? 25.475 -12.301 43.870 1.00 65.62 733 ALA A O 1
ATOM 5683 N N . GLY A 1 734 ? 23.973 -10.903 42.951 1.00 67.88 734 GLY A N 1
ATOM 5684 C CA . GLY A 1 734 ? 24.940 -9.864 42.598 1.00 67.88 734 GLY A CA 1
ATOM 5685 C C . GLY A 1 734 ? 24.395 -8.856 41.591 1.00 67.88 734 GLY A C 1
ATOM 5686 O O . GLY A 1 734 ? 23.259 -8.986 41.122 1.00 67.88 734 GLY A O 1
ATOM 5687 N N . THR A 1 735 ? 25.210 -7.854 41.265 1.00 74.50 735 THR A N 1
ATOM 5688 C CA . THR A 1 735 ? 24.912 -6.860 40.227 1.00 74.50 735 THR A CA 1
ATOM 5689 C C . THR A 1 735 ? 25.406 -7.367 38.876 1.00 74.50 735 THR A C 1
ATOM 5691 O O . THR A 1 735 ? 26.506 -7.897 38.755 1.00 74.50 735 THR A O 1
ATOM 5694 N N . TYR A 1 736 ? 24.584 -7.208 37.849 1.00 79.75 736 TYR A N 1
ATOM 5695 C CA . TYR A 1 736 ? 24.870 -7.619 36.482 1.00 79.75 736 TYR A CA 1
ATOM 5696 C C . TYR A 1 736 ? 24.571 -6.469 35.530 1.00 79.75 736 TYR A C 1
ATOM 5698 O O . TYR A 1 736 ? 23.733 -5.607 35.809 1.00 79.75 736 TYR A O 1
ATOM 5706 N N . ILE A 1 737 ? 25.249 -6.474 34.387 1.00 85.00 737 ILE A N 1
ATOM 5707 C CA . ILE A 1 737 ? 25.044 -5.488 33.330 1.00 85.00 737 ILE A CA 1
ATOM 5708 C C . ILE A 1 737 ? 24.231 -6.161 32.231 1.00 85.00 737 ILE A C 1
ATOM 5710 O O . ILE A 1 737 ? 24.620 -7.202 31.696 1.00 85.00 737 ILE A O 1
ATOM 5714 N N . VAL A 1 738 ? 23.092 -5.567 31.899 1.00 86.25 738 VAL A N 1
ATOM 5715 C CA . VAL A 1 738 ? 22.329 -5.922 30.708 1.00 86.25 738 VAL A CA 1
ATOM 5716 C C . VAL A 1 738 ? 22.883 -5.111 29.554 1.00 86.25 738 VAL A C 1
ATOM 5718 O O . VAL A 1 738 ? 22.823 -3.880 29.585 1.00 86.25 738 VAL A O 1
ATOM 5721 N N . LYS A 1 739 ? 23.391 -5.801 28.535 1.00 88.88 739 LYS A N 1
ATOM 5722 C CA . LYS A 1 739 ? 23.770 -5.191 27.262 1.00 88.88 739 LYS A CA 1
ATOM 5723 C C . LYS A 1 739 ? 22.643 -5.408 26.272 1.00 88.88 739 LYS A C 1
ATOM 5725 O O . LYS A 1 739 ? 22.183 -6.533 26.064 1.00 88.88 739 LYS A O 1
ATOM 5730 N N . SER A 1 740 ? 22.182 -4.315 25.694 1.00 89.06 740 SER A N 1
ATOM 5731 C CA . SER A 1 740 ? 21.128 -4.292 24.699 1.00 89.06 740 SER A CA 1
ATOM 5732 C C . SER A 1 740 ? 21.689 -3.770 23.389 1.00 89.06 740 SER A C 1
ATOM 5734 O O . SER A 1 740 ? 22.329 -2.722 23.364 1.00 89.06 740 SER A O 1
ATOM 5736 N N . TYR A 1 741 ? 21.421 -4.500 22.315 1.00 90.88 741 TYR A N 1
ATOM 5737 C CA . TYR A 1 741 ? 21.875 -4.187 20.971 1.00 90.88 741 TYR A CA 1
ATOM 5738 C C . TYR A 1 741 ? 20.674 -4.015 20.062 1.00 90.88 741 TYR A C 1
ATOM 5740 O O . TYR A 1 741 ? 19.866 -4.936 19.954 1.00 90.88 741 TYR A O 1
ATOM 5748 N N . VAL A 1 742 ? 20.585 -2.880 19.380 1.00 91.75 742 VAL A N 1
ATOM 5749 C CA . VAL A 1 742 ? 19.732 -2.743 18.193 1.00 91.75 742 VAL A CA 1
ATOM 5750 C C . VAL A 1 742 ? 20.612 -2.853 16.962 1.00 91.75 742 VAL A C 1
ATOM 5752 O O . VAL A 1 742 ? 21.709 -2.296 16.929 1.00 91.75 742 VAL A O 1
ATOM 5755 N N . PHE A 1 743 ? 20.145 -3.605 15.976 1.00 91.44 743 PHE A N 1
ATOM 5756 C CA . PHE A 1 743 ? 20.885 -3.904 14.756 1.00 91.44 743 PHE A CA 1
ATOM 5757 C C . PHE A 1 743 ? 19.936 -4.101 13.580 1.00 91.44 743 PHE A C 1
ATOM 5759 O O . PHE A 1 743 ? 18.745 -4.318 13.779 1.00 91.44 743 PHE A O 1
ATOM 5766 N N . ALA A 1 744 ? 20.467 -4.067 12.362 1.00 89.75 744 ALA A N 1
ATOM 5767 C CA . ALA A 1 744 ? 19.753 -4.452 11.148 1.00 89.75 744 ALA A CA 1
ATOM 5768 C C . ALA A 1 744 ? 20.427 -5.695 10.561 1.00 89.75 744 ALA A C 1
ATOM 5770 O O . ALA A 1 744 ? 21.649 -5.763 10.522 1.00 89.75 744 ALA A O 1
ATOM 5771 N N . SER A 1 745 ? 19.656 -6.695 10.150 1.00 90.44 745 SER A N 1
ATOM 5772 C CA . SER A 1 745 ? 20.170 -7.967 9.614 1.00 90.44 745 SER A CA 1
ATOM 5773 C C . SER A 1 745 ? 19.131 -8.612 8.704 1.00 90.44 745 SER A C 1
ATOM 5775 O O . SER A 1 745 ? 17.985 -8.184 8.713 1.00 90.44 745 SER A O 1
ATOM 5777 N N . ASP A 1 746 ? 19.494 -9.648 7.953 1.00 87.94 746 ASP A N 1
ATOM 5778 C CA . ASP A 1 746 ? 18.564 -10.300 7.015 1.00 87.94 746 ASP A CA 1
ATOM 5779 C C . ASP A 1 746 ? 17.346 -10.944 7.705 1.00 87.94 746 ASP A C 1
ATOM 5781 O O . ASP A 1 746 ? 16.301 -11.100 7.085 1.00 87.94 746 ASP A O 1
ATOM 5785 N N . ASP A 1 747 ? 17.469 -11.332 8.980 1.00 87.06 747 ASP A N 1
ATOM 5786 C CA . ASP A 1 747 ? 16.412 -12.027 9.728 1.00 87.06 747 ASP A CA 1
ATOM 5787 C C . ASP A 1 747 ? 15.934 -11.292 10.991 1.00 87.06 747 ASP A C 1
ATOM 5789 O O . ASP A 1 747 ? 15.010 -11.749 11.663 1.00 87.06 747 ASP A O 1
ATOM 5793 N N . GLY A 1 748 ? 16.569 -10.173 11.352 1.00 87.69 748 GLY A N 1
ATOM 5794 C CA . GLY A 1 748 ? 16.278 -9.433 12.585 1.00 87.69 748 GLY A CA 1
ATOM 5795 C C . GLY A 1 748 ? 16.673 -10.178 13.868 1.00 87.69 748 GLY A C 1
ATOM 5796 O O . GLY A 1 748 ? 16.274 -9.777 14.961 1.00 87.69 748 GLY A O 1
ATOM 5797 N N . LEU A 1 749 ? 17.446 -11.263 13.768 1.00 88.38 749 LEU A N 1
ATOM 5798 C CA . LEU A 1 749 ? 17.840 -12.118 14.892 1.00 88.38 749 LEU A CA 1
ATOM 5799 C C . LEU A 1 749 ? 19.363 -12.199 15.047 1.00 88.38 749 LEU A C 1
ATOM 5801 O O . LEU A 1 749 ? 19.860 -12.242 16.178 1.00 88.38 749 LEU A O 1
ATOM 5805 N N . HIS A 1 750 ? 20.120 -12.205 13.949 1.00 87.56 750 HIS A N 1
ATOM 5806 C CA . HIS A 1 750 ? 21.567 -12.427 13.972 1.00 87.56 750 HIS A CA 1
ATOM 5807 C C . HIS A 1 750 ? 22.331 -11.250 13.355 1.00 87.56 750 HIS A C 1
ATOM 5809 O O . HIS A 1 750 ? 22.355 -11.062 12.146 1.00 87.56 750 HIS A O 1
ATOM 5815 N N . TYR A 1 751 ? 23.033 -10.487 14.198 1.00 77.19 751 TYR A N 1
ATOM 5816 C CA . TYR A 1 751 ? 23.674 -9.229 13.801 1.00 77.19 751 TYR A CA 1
ATOM 5817 C C . TYR A 1 751 ? 25.034 -9.351 13.092 1.00 77.19 751 TYR A C 1
ATOM 5819 O O . TYR A 1 751 ? 25.496 -8.363 12.545 1.00 77.19 751 TYR A O 1
ATOM 5827 N N . GLY A 1 752 ? 25.692 -10.517 13.060 1.00 73.69 752 GLY A N 1
ATOM 5828 C CA . GLY A 1 752 ? 26.930 -10.725 12.282 1.00 73.69 752 GLY A CA 1
ATOM 5829 C C . GLY A 1 752 ? 27.961 -9.578 12.372 1.00 73.69 752 GLY A C 1
ATOM 5830 O O . GLY A 1 752 ? 28.403 -9.231 13.464 1.00 73.69 752 GLY A O 1
ATOM 5831 N N . ASN A 1 753 ? 28.330 -9.008 11.214 1.00 69.06 753 ASN A N 1
ATOM 5832 C CA . ASN A 1 753 ? 29.192 -7.818 11.071 1.00 69.06 753 ASN A CA 1
ATOM 5833 C C . ASN A 1 753 ? 28.391 -6.519 10.816 1.00 69.06 753 ASN A C 1
ATOM 5835 O O . ASN A 1 753 ? 28.956 -5.533 10.344 1.00 69.06 753 ASN A O 1
ATOM 5839 N N . GLU A 1 754 ? 27.079 -6.537 11.033 1.00 73.12 754 GLU A N 1
ATOM 5840 C CA . GLU A 1 754 ? 26.178 -5.432 10.703 1.00 73.12 754 GLU A CA 1
ATOM 5841 C C . GLU A 1 754 ? 26.320 -4.261 11.688 1.00 73.12 754 GLU A C 1
ATOM 5843 O O . GLU A 1 754 ? 26.939 -4.368 12.750 1.00 73.12 754 GLU A O 1
ATOM 5848 N N . THR A 1 755 ? 25.734 -3.114 11.340 1.00 69.44 755 THR A N 1
ATOM 5849 C CA . THR A 1 755 ? 25.743 -1.931 12.213 1.00 69.44 755 THR A CA 1
ATOM 5850 C C . THR A 1 755 ? 24.930 -2.198 13.481 1.00 69.44 755 THR A C 1
ATOM 5852 O O . THR A 1 755 ? 23.759 -2.570 13.406 1.00 69.44 755 THR A O 1
ATOM 5855 N N . THR A 1 756 ? 25.539 -1.960 14.646 1.00 82.19 756 THR A N 1
ATOM 5856 C CA . THR A 1 756 ? 24.915 -2.156 15.962 1.00 82.19 756 THR A CA 1
ATOM 5857 C C . THR A 1 756 ? 24.980 -0.885 16.805 1.00 82.19 756 THR A C 1
ATOM 5859 O O . THR A 1 756 ? 26.029 -0.241 16.877 1.00 82.19 756 THR A O 1
ATOM 5862 N N . VAL A 1 757 ? 23.906 -0.576 17.529 1.00 87.62 757 VAL A N 1
ATOM 5863 C CA . VAL A 1 757 ? 23.897 0.415 18.613 1.00 87.62 757 VAL A CA 1
ATOM 5864 C C . VAL A 1 757 ? 23.773 -0.320 19.942 1.00 87.62 757 VAL A C 1
ATOM 5866 O O . VAL A 1 757 ? 22.840 -1.095 20.121 1.00 87.62 757 VAL A O 1
ATOM 5869 N N . GLU A 1 758 ? 24.708 -0.072 20.862 1.00 89.75 758 GLU A N 1
ATOM 5870 C CA . GLU A 1 758 ? 24.735 -0.688 22.194 1.00 89.75 758 GLU A CA 1
ATOM 5871 C C . GLU A 1 758 ? 24.260 0.291 23.278 1.00 89.75 758 GLU A C 1
ATOM 5873 O O . GLU A 1 758 ? 24.645 1.470 23.306 1.00 89.75 758 GLU A O 1
ATOM 5878 N N . LYS A 1 759 ? 23.455 -0.221 24.210 1.00 88.81 759 LYS A N 1
ATOM 5879 C CA . LYS A 1 759 ? 23.102 0.428 25.475 1.00 88.81 759 LYS A CA 1
ATOM 5880 C C . LYS A 1 759 ? 23.228 -0.546 26.635 1.00 88.81 759 LYS A C 1
ATOM 5882 O O . LYS A 1 759 ? 22.887 -1.718 26.522 1.00 88.81 759 LYS A O 1
ATOM 5887 N N . GLU A 1 760 ? 23.665 -0.018 27.771 1.00 87.31 760 GLU A N 1
ATOM 5888 C CA . GLU A 1 760 ? 23.877 -0.788 28.991 1.00 87.31 760 GLU A CA 1
ATOM 5889 C C . GLU A 1 760 ? 23.025 -0.244 30.137 1.00 87.31 760 GLU A C 1
ATOM 5891 O O . GLU A 1 760 ? 22.861 0.971 30.289 1.00 87.31 760 GLU A O 1
ATOM 5896 N N . PHE A 1 761 ? 22.511 -1.143 30.972 1.00 82.19 761 PHE A N 1
ATOM 5897 C CA . PHE A 1 761 ? 21.915 -0.795 32.259 1.00 82.19 761 PHE A CA 1
ATOM 5898 C C . PHE A 1 761 ? 22.156 -1.898 33.291 1.00 82.19 761 PHE A C 1
ATOM 5900 O O . PHE A 1 761 ? 22.407 -3.051 32.950 1.00 82.19 761 PHE A O 1
ATOM 5907 N N . TYR A 1 762 ? 22.086 -1.536 34.570 1.00 79.25 762 TYR A N 1
ATOM 5908 C CA . TYR A 1 762 ? 22.402 -2.434 35.678 1.00 79.25 762 TYR A CA 1
ATOM 5909 C C . TYR A 1 762 ? 21.138 -3.093 36.230 1.00 79.25 762 TYR A C 1
ATOM 5911 O O . TYR A 1 762 ? 20.104 -2.437 36.382 1.00 79.25 762 TYR A O 1
ATOM 5919 N N . ILE A 1 763 ? 21.241 -4.377 36.566 1.00 75.38 763 ILE A N 1
ATOM 5920 C CA . ILE A 1 763 ? 20.212 -5.146 37.271 1.00 75.38 763 ILE A CA 1
ATOM 5921 C C . ILE A 1 763 ? 20.841 -5.933 38.417 1.00 75.38 763 ILE A C 1
ATOM 5923 O O . ILE A 1 763 ? 21.982 -6.373 38.323 1.00 75.38 763 ILE A O 1
ATOM 5927 N N . THR A 1 764 ? 20.080 -6.172 39.479 1.00 70.69 764 THR A N 1
ATOM 5928 C CA . THR A 1 764 ? 20.512 -7.039 40.581 1.00 70.69 764 THR A CA 1
ATOM 5929 C C . THR A 1 764 ? 19.770 -8.368 40.509 1.00 70.69 764 THR A C 1
ATOM 5931 O O . THR A 1 764 ? 18.536 -8.395 40.559 1.00 70.69 764 THR A O 1
ATOM 5934 N N . PHE A 1 765 ? 20.503 -9.481 40.414 1.00 66.88 765 PHE A N 1
ATOM 5935 C CA . PHE A 1 765 ? 19.931 -10.816 40.589 1.00 66.88 765 PHE A CA 1
ATOM 5936 C C . PHE A 1 765 ? 19.994 -11.225 42.052 1.00 66.88 765 PHE A C 1
ATOM 5938 O O . PHE A 1 765 ? 21.004 -11.046 42.727 1.00 66.88 765 PHE A O 1
ATOM 5945 N N . ILE A 1 766 ? 18.901 -11.813 42.534 1.00 62.88 766 ILE A N 1
ATOM 5946 C CA . ILE A 1 766 ? 18.800 -12.364 43.883 1.00 62.88 766 ILE A CA 1
ATOM 5947 C C . ILE A 1 766 ? 18.450 -13.843 43.737 1.00 62.88 766 ILE A C 1
ATOM 5949 O O . ILE A 1 766 ? 17.398 -14.191 43.195 1.00 62.88 766 ILE A O 1
ATOM 5953 N N . ASN A 1 767 ? 19.347 -14.717 44.190 1.00 61.38 767 ASN A N 1
ATOM 5954 C CA . ASN A 1 767 ? 19.149 -16.161 44.136 1.00 61.38 767 ASN A CA 1
ATOM 5955 C C . ASN A 1 767 ? 17.968 -16.571 45.044 1.00 61.38 767 ASN A C 1
ATOM 5957 O O . ASN A 1 767 ? 17.899 -16.153 46.194 1.00 61.38 767 ASN A O 1
ATOM 5961 N N . ARG A 1 768 ? 17.048 -17.423 44.570 1.00 55.84 768 ARG A N 1
ATOM 5962 C CA . ARG A 1 768 ? 15.912 -17.924 45.377 1.00 55.84 768 ARG A CA 1
ATOM 5963 C C . ARG A 1 768 ? 16.307 -18.783 46.584 1.00 55.84 768 ARG A C 1
ATOM 5965 O O . ARG A 1 768 ? 15.482 -18.954 47.478 1.00 55.84 768 ARG A O 1
ATOM 5972 N N . LEU A 1 769 ? 17.512 -19.353 46.597 1.00 59.56 769 LEU A N 1
ATOM 5973 C CA . LEU A 1 769 ? 18.061 -20.075 47.751 1.00 59.56 769 LEU A CA 1
ATOM 5974 C C . LEU A 1 769 ? 18.533 -19.122 48.860 1.00 59.56 769 LEU A C 1
ATOM 5976 O O . LEU A 1 769 ? 18.641 -19.541 50.009 1.00 59.56 769 LEU A O 1
ATOM 5980 N N . LEU A 1 770 ? 18.765 -17.849 48.526 1.00 68.44 770 LEU A N 1
ATOM 5981 C CA . LEU A 1 770 ? 19.202 -16.799 49.438 1.00 68.44 770 LEU A CA 1
ATOM 5982 C C . LEU A 1 770 ? 18.002 -16.213 50.198 1.00 68.44 770 LEU A C 1
ATOM 5984 O O . LEU A 1 770 ? 17.099 -15.641 49.588 1.00 68.44 770 LEU A O 1
ATOM 5988 N N . GLY A 1 771 ? 17.975 -16.327 51.528 1.00 73.38 771 GLY A N 1
ATOM 5989 C CA . GLY A 1 771 ? 16.900 -15.747 52.352 1.00 73.38 771 GLY A CA 1
ATOM 5990 C C . GLY A 1 771 ? 16.480 -16.609 53.543 1.00 73.38 771 GLY A C 1
ATOM 5991 O O . GLY A 1 771 ? 17.258 -17.411 54.046 1.00 73.38 771 GLY A O 1
ATOM 5992 N N . LEU A 1 772 ? 15.247 -16.452 54.038 1.00 81.25 772 LEU A N 1
ATOM 5993 C CA . LEU A 1 772 ? 14.723 -17.217 55.178 1.00 81.25 772 LEU A CA 1
ATOM 5994 C C . LEU A 1 772 ? 14.227 -18.600 54.719 1.00 81.25 772 LEU A C 1
ATOM 5996 O O . LEU A 1 772 ? 13.137 -18.739 54.164 1.00 81.25 772 LEU A O 1
ATOM 6000 N N . ALA A 1 773 ? 14.991 -19.644 55.039 1.00 79.50 773 ALA A N 1
ATOM 6001 C CA . ALA A 1 773 ? 14.615 -21.046 54.838 1.00 79.50 773 ALA A CA 1
ATOM 6002 C C . ALA A 1 773 ? 13.554 -21.535 55.848 1.00 79.50 773 ALA A C 1
ATOM 6004 O O . ALA A 1 773 ? 12.901 -22.554 55.631 1.00 79.50 773 ALA A O 1
ATOM 6005 N N . GLY A 1 774 ? 13.351 -20.809 56.952 1.00 81.62 774 GLY A N 1
ATOM 6006 C CA . GLY A 1 774 ? 12.264 -21.068 57.894 1.00 81.62 774 GLY A CA 1
ATOM 6007 C C . GLY A 1 774 ? 12.441 -20.365 59.235 1.00 81.62 774 GLY A C 1
ATOM 6008 O O . GLY A 1 774 ? 13.542 -19.979 59.612 1.00 81.62 774 GLY A O 1
ATOM 6009 N N . VAL A 1 775 ? 11.343 -20.221 59.980 1.00 84.38 775 VAL A N 1
ATOM 6010 C CA . VAL A 1 775 ? 11.380 -19.859 61.405 1.00 84.38 775 VAL A CA 1
ATOM 6011 C C . VAL A 1 775 ? 10.646 -20.946 62.178 1.00 84.38 775 VAL A C 1
ATOM 6013 O O . VAL A 1 775 ? 9.432 -21.126 62.025 1.00 84.38 775 VAL A O 1
ATOM 6016 N N . GLU A 1 776 ? 11.381 -21.695 62.984 1.00 86.25 776 GLU A N 1
ATOM 6017 C CA . GLU A 1 776 ? 10.890 -22.858 63.719 1.00 86.25 776 GLU A CA 1
ATOM 6018 C C . GLU A 1 776 ? 10.700 -22.524 65.200 1.00 86.25 776 GLU A C 1
ATOM 6020 O O . GLU A 1 776 ? 11.454 -21.754 65.785 1.00 86.25 776 GLU A O 1
ATOM 6025 N N . SER A 1 777 ? 9.631 -23.059 65.782 1.00 81.75 777 SER A N 1
ATOM 6026 C CA . SER A 1 777 ? 9.285 -22.985 67.210 1.00 81.75 777 SER A CA 1
ATOM 6027 C C . SER A 1 777 ? 8.334 -24.126 67.536 1.00 81.75 777 SER A C 1
ATOM 6029 O O . SER A 1 777 ? 7.532 -24.526 66.684 1.00 81.75 777 SER A O 1
ATOM 6031 N N . THR A 1 778 ? 8.376 -24.618 68.772 1.00 79.69 778 THR A N 1
ATOM 6032 C CA . THR A 1 778 ? 7.304 -25.454 69.316 1.00 79.69 778 THR A CA 1
ATOM 6033 C C . THR A 1 778 ? 6.062 -24.584 69.546 1.00 79.69 778 THR A C 1
ATOM 6035 O O . THR A 1 778 ? 6.148 -23.370 69.729 1.00 79.69 778 THR A O 1
ATOM 6038 N N . ASN A 1 779 ? 4.864 -25.175 69.538 1.00 75.12 779 ASN A N 1
ATOM 6039 C CA . ASN A 1 779 ? 3.657 -24.407 69.877 1.00 75.12 779 ASN A CA 1
ATOM 6040 C C . ASN A 1 779 ? 3.699 -23.893 71.326 1.00 75.12 779 ASN A C 1
ATOM 6042 O O . ASN A 1 779 ? 3.189 -22.812 71.613 1.00 75.12 779 ASN A O 1
ATOM 6046 N N . ASN A 1 780 ? 4.361 -24.641 72.206 1.00 79.62 780 ASN A N 1
ATOM 6047 C CA . ASN A 1 780 ? 4.532 -24.311 73.611 1.00 79.62 780 ASN A CA 1
ATOM 6048 C C . ASN A 1 780 ? 5.480 -23.118 73.837 1.00 79.62 780 ASN A C 1
ATOM 6050 O O . ASN A 1 780 ? 5.230 -22.323 74.744 1.00 79.62 780 ASN A O 1
ATOM 6054 N N . SER A 1 781 ? 6.496 -22.915 72.985 1.00 78.06 781 SER A N 1
ATOM 6055 C CA . SER A 1 781 ? 7.413 -21.768 73.094 1.00 78.06 781 SER A CA 1
ATOM 6056 C C . SER A 1 781 ? 6.779 -20.423 72.710 1.00 78.06 781 SER A C 1
ATOM 6058 O O . SER A 1 781 ? 7.364 -19.368 72.949 1.00 78.06 781 SER A O 1
ATOM 6060 N N . ARG A 1 782 ? 5.568 -20.442 72.131 1.00 79.38 782 ARG A N 1
ATOM 6061 C CA . ARG A 1 782 ? 4.844 -19.262 71.621 1.00 79.38 782 ARG A CA 1
ATOM 6062 C C . ARG A 1 782 ? 3.727 -18.770 72.545 1.00 79.38 782 ARG A C 1
ATOM 6064 O O . ARG A 1 782 ? 3.054 -17.797 72.205 1.00 79.38 782 ARG A O 1
ATOM 6071 N N . ILE A 1 783 ? 3.510 -19.428 73.681 1.00 83.00 783 ILE A N 1
ATOM 6072 C CA . ILE A 1 783 ? 2.558 -19.005 74.712 1.00 83.00 783 ILE A CA 1
ATOM 6073 C C . ILE A 1 783 ? 3.360 -18.711 75.974 1.00 83.00 783 ILE A C 1
ATOM 6075 O O . ILE A 1 783 ? 4.022 -19.600 76.502 1.00 83.00 783 ILE A O 1
ATOM 6079 N N . ILE A 1 784 ? 3.305 -17.463 76.433 1.00 82.12 784 ILE A N 1
ATOM 6080 C CA . ILE A 1 784 ? 4.025 -16.979 77.609 1.00 82.12 784 ILE A CA 1
ATOM 6081 C C . ILE A 1 784 ? 3.030 -16.778 78.750 1.00 82.12 784 ILE A C 1
ATOM 6083 O O . ILE A 1 784 ? 2.083 -16.004 78.606 1.00 82.12 784 ILE A O 1
ATOM 6087 N N . SER A 1 785 ? 3.272 -17.426 79.888 1.00 80.69 785 SER A N 1
ATOM 6088 C CA . SER A 1 785 ? 2.540 -17.230 81.139 1.00 80.69 785 SER A CA 1
ATOM 6089 C C . SER A 1 785 ? 3.513 -16.992 82.288 1.00 80.69 785 SER A C 1
ATOM 6091 O O . SER A 1 785 ? 4.468 -17.742 82.470 1.00 80.69 785 SER A O 1
ATOM 6093 N N . ASN A 1 786 ? 3.288 -15.921 83.055 1.00 74.62 786 ASN A N 1
ATOM 6094 C CA . ASN A 1 786 ? 4.127 -15.542 84.201 1.00 74.62 786 ASN A CA 1
ATOM 6095 C C . ASN A 1 786 ? 5.638 -15.474 83.885 1.00 74.62 786 ASN A C 1
ATOM 6097 O O . ASN A 1 786 ? 6.470 -15.905 84.678 1.00 74.62 786 ASN A O 1
ATOM 6101 N N . GLY A 1 787 ? 5.991 -14.950 82.704 1.00 68.94 787 GLY A N 1
ATOM 6102 C CA . GLY A 1 787 ? 7.384 -14.776 82.261 1.00 68.94 787 GLY A CA 1
ATOM 6103 C C . GLY A 1 787 ? 8.055 -16.035 81.694 1.00 68.94 787 GLY A C 1
ATOM 6104 O O . GLY A 1 787 ? 9.143 -15.938 81.126 1.00 68.94 787 GLY A O 1
ATOM 6105 N N . LEU A 1 788 ? 7.395 -17.194 81.773 1.00 79.38 788 LEU A N 1
ATOM 6106 C CA . LEU A 1 788 ? 7.867 -18.465 81.222 1.00 79.38 788 LEU A CA 1
ATOM 6107 C C . LEU A 1 788 ? 7.031 -18.873 80.011 1.00 79.38 788 LEU A C 1
ATOM 6109 O O . LEU A 1 788 ? 5.839 -18.575 79.932 1.00 79.38 788 LEU A O 1
ATOM 6113 N N . ASN A 1 789 ? 7.637 -19.577 79.062 1.00 80.75 789 ASN A N 1
ATOM 6114 C CA . ASN A 1 789 ? 6.870 -20.287 78.047 1.00 80.75 789 ASN A CA 1
ATOM 6115 C C . ASN A 1 789 ? 6.333 -21.622 78.592 1.00 80.75 789 ASN A C 1
ATOM 6117 O O . ASN A 1 789 ? 6.726 -22.070 79.672 1.00 80.75 789 ASN A O 1
ATOM 6121 N N . LEU A 1 790 ? 5.439 -22.285 77.853 1.00 79.06 790 LEU A N 1
ATOM 6122 C CA . LEU A 1 790 ? 4.841 -23.553 78.302 1.00 79.06 790 LEU A CA 1
ATOM 6123 C C . LEU A 1 790 ? 5.832 -24.732 78.341 1.00 79.06 790 LEU A C 1
ATOM 6125 O O . LEU A 1 790 ? 5.494 -25.780 78.886 1.00 79.06 790 LEU A O 1
ATOM 6129 N N . ASP A 1 791 ? 7.042 -24.557 77.804 1.00 77.69 791 ASP A N 1
ATOM 6130 C CA . ASP A 1 791 ? 8.152 -25.511 77.917 1.00 77.69 791 ASP A CA 1
ATOM 6131 C C . ASP A 1 791 ? 9.047 -25.230 79.151 1.00 77.69 791 ASP A C 1
ATOM 6133 O O . ASP A 1 791 ? 9.997 -25.967 79.405 1.00 77.69 791 ASP A O 1
ATOM 6137 N N . GLY A 1 792 ? 8.737 -24.198 79.952 1.00 72.50 792 GLY A N 1
ATOM 6138 C CA . GLY A 1 792 ? 9.456 -23.840 81.181 1.00 72.50 792 GLY A CA 1
ATOM 6139 C C . GLY A 1 792 ? 10.682 -22.941 80.983 1.00 72.50 792 GLY A C 1
ATOM 6140 O O . GLY A 1 792 ? 11.411 -22.703 81.945 1.00 72.50 792 GLY A O 1
ATOM 6141 N N . ASN A 1 793 ? 10.911 -22.422 79.772 1.00 78.31 793 ASN A N 1
ATOM 6142 C CA . ASN A 1 793 ? 12.025 -21.517 79.467 1.00 78.31 793 ASN A CA 1
ATOM 6143 C C . ASN A 1 793 ? 11.627 -20.043 79.651 1.00 78.31 793 ASN A C 1
ATOM 6145 O O . ASN A 1 793 ? 10.468 -19.668 79.458 1.00 78.31 793 ASN A O 1
ATOM 6149 N N . ASN A 1 794 ? 12.609 -19.186 79.951 1.00 69.50 794 ASN A N 1
ATOM 6150 C CA . ASN A 1 794 ? 12.429 -17.733 80.031 1.00 69.50 794 ASN A CA 1
ATOM 6151 C C . ASN A 1 794 ? 12.222 -17.143 78.622 1.00 69.50 794 ASN A C 1
ATOM 6153 O O . ASN A 1 794 ? 13.176 -16.724 77.971 1.00 69.50 794 ASN A O 1
ATOM 6157 N N . GLY A 1 795 ? 10.973 -17.106 78.153 1.00 77.31 795 GLY A N 1
ATOM 6158 C CA . GLY A 1 795 ? 10.554 -16.366 76.960 1.00 77.31 795 GLY A CA 1
ATOM 6159 C C . GLY A 1 795 ? 10.492 -17.148 75.645 1.00 77.31 795 GLY A C 1
ATOM 6160 O O . GLY A 1 795 ? 10.128 -18.324 75.610 1.00 77.31 795 GLY A O 1
ATOM 6161 N N . LEU A 1 796 ? 10.746 -16.453 74.534 1.00 83.56 796 LEU A N 1
ATOM 6162 C CA . LEU A 1 796 ? 10.577 -16.988 73.182 1.00 83.56 796 LEU A CA 1
ATOM 6163 C C . LEU A 1 796 ? 11.801 -17.792 72.771 1.00 83.56 796 LEU A C 1
ATOM 6165 O O . LEU A 1 796 ? 12.917 -17.283 72.830 1.00 83.56 796 LEU A O 1
ATOM 6169 N N . ASP A 1 797 ? 11.560 -19.007 72.291 1.00 86.25 797 ASP A N 1
ATOM 6170 C CA . ASP A 1 797 ? 12.586 -19.870 71.714 1.00 86.25 797 ASP A CA 1
ATOM 6171 C C . ASP A 1 797 ? 12.235 -20.160 70.252 1.00 86.25 797 ASP A C 1
ATOM 6173 O O . ASP A 1 797 ? 11.291 -20.903 69.944 1.00 86.25 797 ASP A O 1
ATOM 6177 N N . LEU A 1 798 ? 12.933 -19.457 69.358 1.00 87.25 798 LEU A N 1
ATOM 6178 C CA . LEU A 1 798 ? 12.749 -19.487 67.914 1.00 87.25 798 LEU A CA 1
ATOM 6179 C C . LEU A 1 798 ? 14.086 -19.792 67.243 1.00 87.25 798 LEU A C 1
ATOM 6181 O O . LEU A 1 798 ? 15.125 -19.250 67.608 1.00 87.25 798 LEU A O 1
ATOM 6185 N N . THR A 1 799 ? 14.052 -20.610 66.202 1.00 90.25 799 THR A N 1
ATOM 6186 C CA . THR A 1 799 ? 15.218 -20.888 65.361 1.00 90.25 799 THR A CA 1
ATOM 6187 C C . THR A 1 799 ? 14.979 -20.323 63.970 1.00 90.25 799 THR A C 1
ATOM 6189 O O . THR A 1 799 ? 14.041 -20.732 63.284 1.00 90.25 799 THR A O 1
ATOM 6192 N N . VAL A 1 800 ? 15.815 -19.376 63.554 1.00 90.19 800 VAL A N 1
ATOM 6193 C CA . VAL A 1 800 ? 15.763 -18.750 62.230 1.00 90.19 800 VAL A CA 1
ATOM 6194 C C . VAL A 1 800 ? 16.756 -19.464 61.320 1.00 90.19 800 VAL A C 1
ATOM 6196 O O . VAL A 1 800 ? 17.957 -19.458 61.570 1.00 90.19 800 VAL A O 1
ATOM 6199 N N . LYS A 1 801 ? 16.262 -20.104 60.265 1.00 90.31 801 LYS A N 1
ATOM 6200 C CA . LYS A 1 801 ? 17.078 -20.770 59.249 1.00 90.31 801 LYS A CA 1
ATOM 6201 C C . LYS A 1 801 ? 17.230 -19.846 58.048 1.00 90.31 801 LYS A C 1
ATOM 6203 O O . LYS A 1 801 ? 16.230 -19.368 57.513 1.00 90.31 801 LYS A O 1
ATOM 6208 N N . VAL A 1 802 ? 18.465 -19.614 57.629 1.00 87.38 802 VAL A N 1
ATOM 6209 C CA . VAL A 1 802 ? 18.846 -18.759 56.503 1.00 87.38 802 VAL A CA 1
ATOM 6210 C C . VAL A 1 802 ? 19.487 -19.637 55.434 1.00 87.38 802 VAL A C 1
ATOM 6212 O O . VAL A 1 802 ? 20.472 -20.316 55.713 1.00 87.38 802 VAL A O 1
ATOM 6215 N N . GLY A 1 803 ? 18.897 -19.679 54.245 1.00 83.19 803 GLY A N 1
ATOM 6216 C CA . GLY A 1 803 ? 19.417 -20.431 53.105 1.00 83.19 803 GLY A CA 1
ATOM 6217 C C . GLY A 1 803 ? 20.529 -19.662 52.399 1.00 83.19 803 GLY A C 1
ATOM 6218 O O . GLY A 1 803 ? 20.426 -18.443 52.243 1.00 83.19 803 GLY A O 1
ATOM 6219 N N . SER A 1 804 ? 21.583 -20.385 52.023 1.00 79.81 804 SER A N 1
ATOM 6220 C CA . SER A 1 804 ? 22.689 -19.934 51.170 1.00 79.81 804 SER A CA 1
ATOM 6221 C C . SER A 1 804 ? 23.254 -18.527 51.449 1.00 79.81 804 SER A C 1
ATOM 6223 O O . SER A 1 804 ? 23.450 -17.793 50.484 1.00 79.81 804 SER A O 1
ATOM 6225 N N . PRO A 1 805 ? 23.492 -18.092 52.709 1.00 82.88 805 PRO A N 1
ATOM 6226 C CA . PRO A 1 805 ? 23.890 -16.712 52.989 1.00 82.88 805 PRO A CA 1
ATOM 6227 C C . PRO A 1 805 ? 25.237 -16.339 52.352 1.00 82.88 805 PRO A C 1
ATOM 6229 O O . PRO A 1 805 ? 26.165 -17.143 52.309 1.00 82.88 805 PRO A O 1
ATOM 6232 N N . THR A 1 806 ? 25.333 -15.085 51.916 1.00 80.00 806 THR A N 1
ATOM 6233 C CA . THR A 1 806 ? 26.551 -14.425 51.416 1.00 80.00 806 THR A CA 1
ATOM 6234 C C . THR A 1 806 ? 26.963 -13.269 52.332 1.00 80.00 806 THR A C 1
ATOM 6236 O O . THR A 1 806 ? 26.213 -12.901 53.240 1.00 80.00 806 THR A O 1
ATOM 6239 N N . ASP A 1 807 ? 28.108 -12.647 52.046 1.00 84.38 807 ASP A N 1
ATOM 6240 C CA . ASP A 1 807 ? 28.663 -11.520 52.810 1.00 84.38 807 ASP A CA 1
ATOM 6241 C C . ASP A 1 807 ? 27.705 -10.327 52.956 1.00 84.38 807 ASP A C 1
ATOM 6243 O O . ASP A 1 807 ? 27.705 -9.634 53.974 1.00 84.38 807 ASP A O 1
ATOM 6247 N N . ASP A 1 808 ? 26.820 -10.130 51.979 1.00 82.94 808 ASP A N 1
ATOM 6248 C CA . ASP A 1 808 ? 25.822 -9.060 51.991 1.00 82.94 808 ASP A CA 1
ATOM 6249 C C . ASP A 1 808 ? 24.482 -9.454 52.626 1.00 82.94 808 ASP A C 1
ATOM 6251 O O . ASP A 1 808 ? 23.591 -8.612 52.796 1.00 82.94 808 ASP A O 1
ATOM 6255 N N . THR A 1 809 ? 24.317 -10.720 53.002 1.00 86.31 809 THR A N 1
ATOM 6256 C CA . THR A 1 809 ? 23.063 -11.224 53.564 1.00 86.31 809 THR A CA 1
ATOM 6257 C C . THR A 1 809 ? 22.915 -10.801 55.012 1.00 86.31 809 THR A C 1
ATOM 6259 O O . THR A 1 809 ? 23.783 -11.060 55.843 1.00 86.31 809 THR A O 1
ATOM 6262 N N . ASN A 1 810 ? 21.768 -10.216 55.345 1.00 90.19 810 ASN A N 1
ATOM 6263 C CA . ASN A 1 810 ? 21.459 -9.823 56.711 1.00 90.19 810 ASN A CA 1
ATOM 6264 C C . ASN A 1 810 ? 19.983 -10.076 57.053 1.00 90.19 810 ASN A C 1
ATOM 6266 O O . ASN A 1 810 ? 19.102 -9.958 56.202 1.00 90.19 810 ASN A O 1
ATOM 6270 N N . ILE A 1 811 ? 19.701 -10.478 58.295 1.00 91.94 811 ILE A N 1
ATOM 6271 C CA . ILE A 1 811 ? 18.335 -10.730 58.778 1.00 91.94 811 ILE A CA 1
ATOM 6272 C C . ILE A 1 811 ? 17.983 -9.692 59.830 1.00 91.94 811 ILE A C 1
ATOM 6274 O O . ILE A 1 811 ? 18.692 -9.551 60.827 1.00 91.94 811 ILE A O 1
ATOM 6278 N N . ARG A 1 812 ? 16.844 -9.031 59.641 1.00 92.81 812 ARG A N 1
ATOM 6279 C CA . ARG A 1 812 ? 16.291 -8.015 60.538 1.00 92.81 812 ARG A CA 1
ATOM 6280 C C . ARG A 1 812 ? 14.968 -8.487 61.136 1.00 92.81 812 ARG A C 1
ATOM 6282 O O . ARG A 1 812 ? 14.294 -9.348 60.567 1.00 92.81 812 ARG A O 1
ATOM 6289 N N . VAL A 1 813 ? 14.569 -7.938 62.277 1.00 92.31 813 VAL A N 1
ATOM 6290 C CA . VAL A 1 813 ? 13.294 -8.259 62.930 1.00 92.31 813 VAL A CA 1
ATOM 6291 C C . VAL A 1 813 ? 12.583 -7.019 63.450 1.00 92.31 813 VAL A C 1
ATOM 6293 O O . VAL A 1 813 ? 13.199 -6.087 63.964 1.00 92.31 813 VAL A O 1
ATOM 6296 N N . GLU A 1 814 ? 11.257 -7.049 63.345 1.00 92.62 814 GLU A N 1
ATOM 6297 C CA . GLU A 1 814 ? 10.341 -6.057 63.903 1.00 92.62 814 GLU A CA 1
ATOM 6298 C C . GLU A 1 814 ? 9.290 -6.722 64.792 1.00 92.62 814 GLU A C 1
ATOM 6300 O O . GLU A 1 814 ? 8.907 -7.879 64.571 1.00 92.62 814 GLU A O 1
ATOM 6305 N N . LEU A 1 815 ? 8.758 -5.956 65.747 1.00 91.50 815 LEU A N 1
ATOM 6306 C CA . LEU A 1 815 ? 7.656 -6.378 66.603 1.00 91.50 815 LEU A CA 1
ATOM 6307 C C . LEU A 1 815 ? 6.394 -5.571 66.324 1.00 91.50 815 LEU A C 1
ATOM 6309 O O . LEU A 1 815 ? 6.413 -4.349 66.192 1.00 91.50 815 LEU A O 1
ATOM 6313 N N . TYR A 1 816 ? 5.266 -6.268 66.306 1.00 91.25 816 TYR A N 1
ATOM 6314 C CA . TYR A 1 816 ? 3.952 -5.654 66.257 1.00 91.25 816 TYR A CA 1
ATOM 6315 C C . TYR A 1 816 ? 3.093 -6.195 67.395 1.00 91.25 816 TYR A C 1
ATOM 6317 O O . TYR A 1 816 ? 3.070 -7.403 67.636 1.00 91.25 816 TYR A O 1
ATOM 6325 N N . LYS A 1 817 ? 2.345 -5.322 68.066 1.00 90.31 817 LYS A N 1
ATOM 6326 C CA . LYS A 1 817 ? 1.357 -5.695 69.082 1.00 90.31 817 LYS A CA 1
ATOM 6327 C C . LYS A 1 817 ? -0.041 -5.644 68.478 1.00 90.31 817 LYS A C 1
ATOM 6329 O O . LYS A 1 817 ? -0.372 -4.702 67.759 1.00 90.31 817 LYS A O 1
ATOM 6334 N N . ARG A 1 818 ? -0.865 -6.652 68.757 1.00 87.44 818 ARG A N 1
ATOM 6335 C CA . ARG A 1 818 ? -2.261 -6.691 68.312 1.00 87.44 818 ARG A CA 1
ATOM 6336 C C . ARG A 1 818 ? -3.066 -5.594 69.009 1.00 87.44 818 ARG A C 1
ATOM 6338 O O . ARG A 1 818 ? -3.005 -5.450 70.231 1.00 87.44 818 ARG A O 1
ATOM 6345 N N . ASN A 1 819 ? -3.832 -4.845 68.225 1.00 85.88 819 ASN A N 1
ATOM 6346 C CA . ASN A 1 819 ? -4.748 -3.832 68.736 1.00 85.88 819 ASN A CA 1
ATOM 6347 C C . ASN A 1 819 ? -5.949 -4.506 69.425 1.00 85.88 819 ASN A C 1
ATOM 6349 O O . ASN A 1 819 ? -6.301 -5.640 69.070 1.00 85.88 819 ASN A O 1
ATOM 6353 N N . PRO A 1 820 ? -6.608 -3.837 70.389 1.00 79.44 820 PRO A N 1
ATOM 6354 C CA . PRO A 1 820 ? -7.854 -4.330 70.962 1.00 79.44 820 PRO A CA 1
ATOM 6355 C C . PRO A 1 820 ? -8.859 -4.668 69.857 1.00 79.44 820 PRO A C 1
ATOM 6357 O O . PRO A 1 820 ? -9.198 -3.834 69.018 1.00 79.44 820 PRO A O 1
ATOM 6360 N N . THR A 1 821 ? -9.315 -5.923 69.847 1.00 73.25 821 THR A N 1
ATOM 6361 C CA . THR A 1 821 ? -10.229 -6.429 68.807 1.00 73.25 821 THR A CA 1
ATOM 6362 C C . THR A 1 821 ? -11.609 -5.767 68.895 1.00 73.25 821 THR A C 1
ATOM 6364 O O . THR A 1 821 ? -12.325 -5.719 67.898 1.00 73.25 821 THR A O 1
ATOM 6367 N N . TYR A 1 822 ? -11.934 -5.190 70.056 1.00 73.56 822 TYR A N 1
ATOM 6368 C CA . TYR A 1 822 ? -13.130 -4.393 70.292 1.00 73.56 822 TYR A CA 1
ATOM 6369 C C . TYR A 1 822 ? -12.762 -3.076 70.981 1.00 73.56 822 TYR A C 1
ATOM 6371 O O . TYR A 1 822 ? -11.933 -3.074 71.896 1.00 73.56 822 TYR A O 1
ATOM 6379 N N . THR A 1 823 ? -13.385 -1.972 70.569 1.00 73.50 823 THR A N 1
ATOM 6380 C CA . THR A 1 823 ? -13.424 -0.732 71.359 1.00 73.50 823 THR A CA 1
ATOM 6381 C C . THR A 1 823 ? -14.754 -0.694 72.088 1.00 73.50 823 THR A C 1
ATOM 6383 O O . THR A 1 823 ? -15.796 -0.866 71.458 1.00 73.50 823 THR A O 1
ATOM 6386 N N . VAL A 1 824 ? -14.725 -0.467 73.399 1.00 72.50 824 VAL A N 1
ATOM 6387 C CA . VAL A 1 824 ? -15.941 -0.257 74.188 1.00 72.50 824 VAL A CA 1
ATOM 6388 C C . VAL A 1 824 ? -16.095 1.239 74.403 1.00 72.50 824 VAL A C 1
ATOM 6390 O O . VAL A 1 824 ? -15.263 1.854 75.069 1.00 72.50 824 VAL A O 1
ATOM 6393 N N . THR A 1 825 ? -17.138 1.822 73.827 1.00 72.00 825 THR A N 1
ATOM 6394 C CA . THR A 1 825 ? -17.566 3.187 74.144 1.00 72.00 825 THR A CA 1
ATOM 6395 C C . THR A 1 825 ? -18.806 3.113 75.016 1.00 72.00 825 THR A C 1
ATOM 6397 O O . THR A 1 825 ? -19.733 2.362 74.716 1.00 72.00 825 THR A O 1
ATOM 6400 N N . GLU A 1 826 ? -18.802 3.862 76.111 1.00 73.31 826 GLU A N 1
ATOM 6401 C CA . GLU A 1 826 ? -19.911 3.936 77.058 1.00 73.31 826 GLU A CA 1
ATOM 6402 C C . GLU A 1 826 ? -20.533 5.327 76.922 1.00 73.31 826 GLU A C 1
ATOM 6404 O O . GLU A 1 826 ? -19.820 6.328 77.021 1.00 73.31 826 GLU A O 1
ATOM 6409 N N . ASP A 1 827 ? -21.824 5.397 76.591 1.00 68.62 827 ASP A N 1
ATOM 6410 C CA . ASP A 1 827 ? -22.522 6.681 76.506 1.00 68.62 827 ASP A CA 1
ATOM 6411 C C . ASP A 1 827 ? -22.795 7.263 77.907 1.00 68.62 827 ASP A C 1
ATOM 6413 O O . ASP A 1 827 ? -22.673 6.581 78.926 1.00 68.62 827 ASP A O 1
ATOM 6417 N N . GLU A 1 828 ? -23.185 8.540 77.981 1.00 67.81 828 GLU A N 1
ATOM 6418 C CA . GLU A 1 828 ? -23.482 9.225 79.254 1.00 67.81 828 GLU A CA 1
ATOM 6419 C C . GLU A 1 828 ? -24.660 8.597 80.035 1.00 67.81 828 GLU A C 1
ATOM 6421 O O . GLU A 1 828 ? -24.923 8.980 81.174 1.00 67.81 828 GLU A O 1
ATOM 6426 N N . SER A 1 829 ? -25.366 7.622 79.447 1.00 63.19 829 SER A N 1
ATOM 6427 C CA . SER A 1 829 ? -26.439 6.847 80.082 1.00 63.19 829 SER A CA 1
ATOM 6428 C C . SER A 1 829 ? -25.989 5.456 80.555 1.00 63.19 829 SER A C 1
ATOM 6430 O O . SER A 1 829 ? -26.812 4.697 81.068 1.00 63.19 829 SER A O 1
ATOM 6432 N N . GLY A 1 830 ? -24.700 5.122 80.428 1.00 68.50 830 GLY A N 1
ATOM 6433 C CA . GLY A 1 830 ? -24.123 3.851 80.869 1.00 68.50 830 GLY A CA 1
ATOM 6434 C C . GLY A 1 830 ? -24.348 2.683 79.905 1.00 68.50 830 GLY A C 1
ATOM 6435 O O . GLY A 1 830 ? -24.132 1.530 80.286 1.00 68.50 830 GLY A O 1
ATOM 6436 N N . ASN A 1 831 ? -24.788 2.930 78.665 1.00 67.69 831 ASN A N 1
ATOM 6437 C CA . ASN A 1 831 ? -24.890 1.869 77.665 1.00 67.69 831 ASN A CA 1
ATOM 6438 C C . ASN A 1 831 ? -23.533 1.640 77.004 1.00 67.69 831 ASN A C 1
ATOM 6440 O O . ASN A 1 831 ? -22.953 2.534 76.387 1.00 67.69 831 ASN A O 1
ATOM 6444 N N . ARG A 1 832 ? -23.047 0.401 77.101 1.00 75.12 832 ARG A N 1
ATOM 6445 C CA . ARG A 1 832 ? -21.818 -0.044 76.444 1.00 75.12 832 ARG A CA 1
ATOM 6446 C C . ARG A 1 832 ? -22.098 -0.483 75.016 1.00 75.12 832 ARG A C 1
ATOM 6448 O O . ARG A 1 832 ? -22.863 -1.420 74.793 1.00 75.12 832 ARG A O 1
ATOM 6455 N N . GLN A 1 833 ? -21.421 0.144 74.065 1.00 70.94 833 GLN A N 1
ATOM 6456 C CA . GLN A 1 833 ? -21.396 -0.281 72.675 1.00 70.94 833 GLN A CA 1
ATOM 6457 C C . GLN A 1 833 ? -20.009 -0.844 72.351 1.00 70.94 833 GLN A C 1
ATOM 6459 O O . GLN A 1 833 ? -19.002 -0.138 72.430 1.00 70.94 833 GLN A O 1
ATOM 6464 N N . GLU A 1 834 ? -19.953 -2.131 72.008 1.00 77.88 834 GLU A N 1
ATOM 6465 C CA . GLU A 1 834 ? -18.722 -2.795 71.575 1.00 77.88 834 GLU A CA 1
ATOM 6466 C C . GLU A 1 834 ? -18.617 -2.728 70.050 1.00 77.88 834 GLU A C 1
ATOM 6468 O O . GLU A 1 834 ? -19.463 -3.259 69.330 1.00 77.88 834 GLU A O 1
ATOM 6473 N N . THR A 1 835 ? -17.575 -2.072 69.543 1.00 70.69 835 THR A N 1
ATOM 6474 C CA . THR A 1 835 ? -17.307 -1.967 68.102 1.00 70.69 835 THR A CA 1
ATOM 6475 C C . THR A 1 835 ? -16.140 -2.872 67.736 1.00 70.69 835 THR A C 1
ATOM 6477 O O . THR A 1 835 ? -15.058 -2.736 68.302 1.00 70.69 835 THR A O 1
ATOM 6480 N N . TYR A 1 836 ? -16.350 -3.804 66.803 1.00 73.75 836 TYR A N 1
ATOM 6481 C CA . TYR A 1 836 ? -15.310 -4.710 66.306 1.00 73.75 836 TYR A CA 1
ATOM 6482 C C . TYR A 1 836 ? -14.347 -3.975 65.364 1.00 73.75 836 TYR A C 1
ATOM 6484 O O . TYR A 1 836 ? -14.761 -3.492 64.312 1.00 73.75 836 TYR A O 1
ATOM 6492 N N . ASN A 1 837 ? -13.056 -3.934 65.704 1.00 65.81 837 ASN A N 1
ATOM 6493 C CA . ASN A 1 837 ? -12.035 -3.208 64.930 1.00 65.81 837 ASN A CA 1
ATOM 6494 C C . ASN A 1 837 ? -11.187 -4.112 64.013 1.00 65.81 837 ASN A C 1
ATOM 6496 O O . ASN A 1 837 ? -10.230 -3.647 63.391 1.00 65.81 837 ASN A O 1
ATOM 6500 N N . GLY A 1 838 ? -11.481 -5.415 63.946 1.00 68.50 838 GLY A N 1
ATOM 6501 C CA . GLY A 1 838 ? -10.685 -6.382 63.182 1.00 68.50 838 GLY A CA 1
ATOM 6502 C C . GLY A 1 838 ? -9.370 -6.808 63.852 1.00 68.50 838 GLY A C 1
ATOM 6503 O O . GLY A 1 838 ? -9.074 -6.482 65.002 1.00 68.50 838 GLY A O 1
ATOM 6504 N N . THR A 1 839 ? -8.560 -7.585 63.125 1.00 75.25 839 THR A N 1
ATOM 6505 C CA . THR A 1 839 ? -7.259 -8.119 63.575 1.00 75.25 839 THR A CA 1
ATOM 6506 C C . THR A 1 839 ? -6.099 -7.227 63.129 1.00 75.25 839 THR A C 1
ATOM 6508 O O . THR A 1 839 ? -5.252 -7.628 62.326 1.00 75.25 839 THR A O 1
ATOM 6511 N N . GLN A 1 840 ? -6.078 -5.988 63.614 1.00 82.06 840 GLN A N 1
ATOM 6512 C CA . GLN A 1 840 ? -5.016 -5.030 63.303 1.00 82.06 840 GLN A CA 1
ATOM 6513 C C . GLN A 1 840 ? -3.848 -5.143 64.289 1.00 82.06 840 GLN A C 1
ATOM 6515 O O . GLN A 1 840 ? -4.031 -5.511 65.450 1.00 82.06 840 GLN A O 1
ATOM 6520 N N . TYR A 1 841 ? -2.640 -4.809 63.833 1.00 87.69 841 TYR A N 1
ATOM 6521 C CA . TYR A 1 841 ? -1.452 -4.754 64.683 1.00 87.69 841 TYR A CA 1
ATOM 6522 C C . TYR A 1 841 ? -0.757 -3.411 64.505 1.00 87.69 841 TYR A C 1
ATOM 6524 O O . TYR A 1 841 ? -0.593 -2.954 63.375 1.00 87.69 841 TYR A O 1
ATOM 6532 N N . THR A 1 842 ? -0.286 -2.840 65.605 1.00 88.06 842 THR A N 1
ATOM 6533 C CA . THR A 1 842 ? 0.529 -1.624 65.609 1.00 88.06 842 THR A CA 1
ATOM 6534 C C . THR A 1 842 ? 1.987 -1.999 65.824 1.00 88.06 842 THR A C 1
ATOM 6536 O O . THR A 1 842 ? 2.294 -2.857 66.657 1.00 88.06 842 THR A O 1
ATOM 6539 N N . LYS A 1 843 ? 2.889 -1.386 65.053 1.00 87.50 843 LYS A N 1
ATOM 6540 C CA . LYS A 1 843 ? 4.333 -1.566 65.223 1.00 87.50 843 LYS A CA 1
ATOM 6541 C C . LYS A 1 843 ? 4.748 -1.034 66.592 1.00 87.50 843 LYS A C 1
ATOM 6543 O O . LYS A 1 843 ? 4.314 0.041 66.996 1.00 87.50 843 LYS A O 1
ATOM 6548 N N . VAL A 1 844 ? 5.563 -1.796 67.306 1.00 88.69 844 VAL A N 1
ATOM 6549 C CA . VAL A 1 844 ? 6.119 -1.410 68.604 1.00 88.69 844 VAL A CA 1
ATOM 6550 C C . VAL A 1 844 ? 7.619 -1.669 68.599 1.00 88.69 844 VAL A C 1
ATOM 6552 O O . VAL A 1 844 ? 8.106 -2.541 67.881 1.00 88.69 844 VAL A O 1
ATOM 6555 N N . ASP A 1 845 ? 8.359 -0.918 69.403 1.00 88.38 845 ASP A N 1
ATOM 6556 C CA . ASP A 1 845 ? 9.800 -1.103 69.529 1.00 88.38 845 ASP A CA 1
ATOM 6557 C C . ASP A 1 845 ? 10.106 -2.420 70.263 1.00 88.38 845 ASP A C 1
ATOM 6559 O O . ASP A 1 845 ? 9.879 -2.535 71.465 1.00 88.38 845 ASP A O 1
ATOM 6563 N N . LEU A 1 846 ? 10.635 -3.409 69.535 1.00 88.88 846 LEU A N 1
ATOM 6564 C CA . LEU A 1 846 ? 11.007 -4.738 70.036 1.00 88.88 846 LEU A CA 1
ATOM 6565 C C . LEU A 1 846 ? 11.872 -4.679 71.309 1.00 88.88 846 LEU A C 1
ATOM 6567 O O . LEU A 1 846 ? 11.684 -5.507 72.206 1.00 88.88 846 LEU A O 1
ATOM 6571 N N . SER A 1 847 ? 12.781 -3.703 71.413 1.00 86.69 847 SER A N 1
ATOM 6572 C CA . SER A 1 847 ? 13.740 -3.599 72.518 1.00 86.69 847 SER A CA 1
ATOM 6573 C C . SER A 1 847 ? 13.082 -3.327 73.873 1.00 86.69 847 SER A C 1
ATOM 6575 O O . SER A 1 847 ? 13.647 -3.667 74.917 1.00 86.69 847 SER A O 1
ATOM 6577 N N . GLN A 1 848 ? 11.861 -2.783 73.859 1.00 87.38 848 GLN A N 1
ATOM 6578 C CA . GLN A 1 848 ? 11.055 -2.498 75.046 1.00 87.38 848 GLN A CA 1
ATOM 6579 C C . GLN A 1 848 ? 10.307 -3.730 75.573 1.00 87.38 848 GLN A C 1
ATOM 6581 O O . GLN A 1 848 ? 9.877 -3.729 76.724 1.00 87.38 848 GLN A O 1
ATOM 6586 N N . TYR A 1 849 ? 10.166 -4.788 74.767 1.00 87.12 849 TYR A N 1
ATOM 6587 C CA . TYR A 1 849 ? 9.360 -5.974 75.100 1.00 87.12 849 TYR A CA 1
ATOM 6588 C C . TYR A 1 849 ? 10.199 -7.242 75.279 1.00 87.12 849 TYR A C 1
ATOM 6590 O O . TYR A 1 849 ? 9.813 -8.124 76.046 1.00 87.12 849 TYR A O 1
ATOM 6598 N N . LEU A 1 850 ? 11.342 -7.337 74.597 1.00 87.50 850 LEU A N 1
ATOM 6599 C CA . LEU A 1 850 ? 12.247 -8.482 74.662 1.00 87.50 850 LEU A CA 1
ATOM 6600 C C . LEU A 1 850 ? 13.616 -8.068 75.213 1.00 87.50 850 LEU A C 1
ATOM 6602 O O . LEU A 1 850 ? 14.177 -7.030 74.843 1.00 87.50 850 LEU A O 1
ATOM 6606 N N . GLU A 1 851 ? 14.174 -8.901 76.086 1.00 84.81 851 GLU A N 1
ATOM 6607 C CA . GLU A 1 851 ? 15.531 -8.730 76.596 1.00 84.81 851 GLU A CA 1
ATOM 6608 C C . GLU A 1 851 ? 16.561 -9.090 75.527 1.00 84.81 851 GLU A C 1
ATOM 6610 O O . GLU A 1 851 ? 16.440 -10.096 74.825 1.00 84.81 851 GLU A O 1
ATOM 6615 N N . GLY A 1 852 ? 17.607 -8.275 75.409 1.00 81.00 852 GLY A N 1
ATOM 6616 C CA . GLY A 1 852 ? 18.713 -8.541 74.501 1.00 81.00 852 GLY A CA 1
ATOM 6617 C C . GLY A 1 852 ? 19.573 -7.315 74.224 1.00 81.00 852 GLY A C 1
ATOM 6618 O O . GLY A 1 852 ? 19.157 -6.180 74.452 1.00 81.00 852 GLY A O 1
ATOM 6619 N N . THR A 1 853 ? 20.772 -7.571 73.702 1.00 80.94 853 THR A N 1
ATOM 6620 C CA . THR A 1 853 ? 21.579 -6.564 73.011 1.00 80.94 853 THR A CA 1
ATOM 6621 C C . THR A 1 853 ? 21.057 -6.460 71.584 1.00 80.94 853 THR A C 1
ATOM 6623 O O . THR A 1 853 ? 21.055 -7.457 70.861 1.00 80.94 853 THR A O 1
ATOM 6626 N N . TRP A 1 854 ? 20.558 -5.284 71.217 1.00 87.06 854 TRP A N 1
ATOM 6627 C CA . TRP A 1 854 ? 19.893 -5.045 69.943 1.00 87.06 854 TRP A CA 1
ATOM 6628 C C . TRP A 1 854 ? 20.758 -4.141 69.069 1.00 87.06 854 TRP A C 1
ATOM 6630 O O . TRP A 1 854 ? 20.889 -2.951 69.340 1.00 87.06 854 TRP A O 1
ATOM 6640 N N . GLU A 1 855 ? 21.370 -4.728 68.046 1.00 88.06 855 GLU A N 1
ATOM 6641 C CA . GLU A 1 855 ? 22.121 -3.999 67.026 1.00 88.06 855 GLU A CA 1
ATOM 6642 C C . GLU A 1 855 ? 21.150 -3.478 65.955 1.00 88.06 855 GLU A C 1
ATOM 6644 O O . GLU A 1 855 ? 20.230 -4.201 65.563 1.00 88.06 855 GLU A O 1
ATOM 6649 N N . THR A 1 856 ? 21.309 -2.228 65.514 1.00 88.50 856 THR A N 1
ATOM 6650 C CA . THR A 1 856 ? 20.476 -1.639 64.453 1.00 88.50 856 THR A CA 1
ATOM 6651 C C . THR A 1 856 ? 21.185 -1.753 63.102 1.00 88.50 856 THR A C 1
ATOM 6653 O O . THR A 1 856 ? 22.408 -1.844 63.072 1.00 88.50 856 THR A O 1
ATOM 6656 N N . PRO A 1 857 ? 20.474 -1.744 61.966 1.00 88.31 857 PRO A N 1
ATOM 6657 C CA . PRO A 1 857 ? 21.122 -1.842 60.655 1.00 88.31 857 PRO A CA 1
ATOM 6658 C C . PRO A 1 857 ? 22.176 -0.746 60.399 1.00 88.31 857 PRO A C 1
ATOM 6660 O O . PRO A 1 857 ? 23.210 -1.001 59.777 1.00 88.31 857 PRO A O 1
ATOM 6663 N N . GLU A 1 858 ? 21.970 0.458 60.933 1.00 88.00 858 GLU A N 1
ATOM 6664 C CA . GLU A 1 858 ? 22.861 1.611 60.748 1.00 88.00 858 GLU A CA 1
ATOM 6665 C C . GLU A 1 858 ? 24.253 1.401 61.349 1.00 88.00 858 GLU A C 1
ATOM 6667 O O . GLU A 1 858 ? 25.217 1.993 60.860 1.00 88.00 858 GLU A O 1
ATOM 6672 N N . SER A 1 859 ? 24.406 0.541 62.366 1.00 83.50 859 SER A N 1
ATOM 6673 C CA . SER A 1 859 ? 25.730 0.234 62.930 1.00 83.50 859 SER A CA 1
ATOM 6674 C C . SER A 1 859 ? 26.644 -0.494 61.942 1.00 83.50 859 SER A C 1
ATOM 6676 O O . SER A 1 859 ? 27.856 -0.508 62.146 1.00 83.50 859 SER A O 1
ATOM 6678 N N . GLN A 1 860 ? 26.084 -1.054 60.865 1.00 81.69 860 GLN A N 1
ATOM 6679 C CA . GLN A 1 860 ? 26.810 -1.724 59.781 1.00 81.69 860 GLN A CA 1
ATOM 6680 C C . GLN A 1 860 ? 26.826 -0.907 58.482 1.00 81.69 860 GLN A C 1
ATOM 6682 O O . GLN A 1 860 ? 27.139 -1.440 57.421 1.00 81.69 860 GLN A O 1
ATOM 6687 N N . GLY A 1 861 ? 26.476 0.384 58.548 1.00 82.56 861 GLY A N 1
ATOM 6688 C CA . GLY A 1 861 ? 26.385 1.254 57.372 1.00 82.56 861 GLY A CA 1
ATOM 6689 C C . GLY A 1 861 ? 25.172 0.973 56.478 1.00 82.56 861 GLY A C 1
ATOM 6690 O O . GLY A 1 861 ? 25.145 1.433 55.339 1.00 82.56 861 GLY A O 1
ATOM 6691 N N . LEU A 1 862 ? 24.177 0.228 56.974 1.00 85.75 862 LEU A N 1
ATOM 6692 C CA . LEU A 1 862 ? 22.933 -0.064 56.261 1.00 85.75 862 LEU A CA 1
ATOM 6693 C C . LEU A 1 862 ? 21.874 1.007 56.545 1.00 85.75 862 LEU A C 1
ATOM 6695 O O . LEU A 1 862 ? 21.932 1.720 57.544 1.00 85.75 862 LEU A O 1
ATOM 6699 N N . VAL A 1 863 ? 20.886 1.111 55.662 1.00 81.75 863 VAL A N 1
ATOM 6700 C CA . VAL A 1 863 ? 19.798 2.086 55.748 1.00 81.75 863 VAL A CA 1
ATOM 6701 C C . VAL A 1 863 ? 18.528 1.399 56.252 1.00 81.75 863 VAL A C 1
ATOM 6703 O O . VAL A 1 863 ? 18.163 0.304 55.805 1.00 81.75 863 VAL A O 1
ATOM 6706 N N . THR A 1 864 ? 17.826 2.069 57.162 1.00 77.62 864 THR A N 1
ATOM 6707 C CA . THR A 1 864 ? 16.465 1.713 57.575 1.00 77.62 864 THR A CA 1
ATOM 6708 C C . THR A 1 864 ? 15.513 2.835 57.145 1.00 77.62 864 THR A C 1
ATOM 6710 O O . THR A 1 864 ? 15.868 4.005 57.281 1.00 77.62 864 THR A O 1
ATOM 6713 N N . PRO A 1 865 ? 14.313 2.532 56.611 1.00 69.75 865 PRO A N 1
ATOM 6714 C CA . PRO A 1 865 ? 13.335 3.562 56.255 1.00 69.75 865 PRO A CA 1
ATOM 6715 C C . PRO A 1 865 ? 12.959 4.458 57.448 1.00 69.75 865 PRO A C 1
ATOM 6717 O O . PRO A 1 865 ? 12.845 3.969 58.575 1.00 69.75 865 PRO A O 1
ATOM 6720 N N . ASP A 1 866 ? 12.712 5.749 57.205 1.00 59.12 866 ASP A N 1
ATOM 6721 C CA . ASP A 1 866 ? 12.372 6.716 58.259 1.00 59.12 866 ASP A CA 1
ATOM 6722 C C . ASP A 1 866 ? 11.195 6.243 59.132 1.00 59.12 866 ASP A C 1
ATOM 6724 O O . ASP A 1 866 ? 10.129 5.862 58.644 1.00 59.12 866 ASP A O 1
ATOM 6728 N N . GLY A 1 867 ? 11.389 6.266 60.455 1.00 63.69 867 GLY A N 1
ATOM 6729 C CA . GLY A 1 867 ? 10.387 5.838 61.439 1.00 63.69 867 GLY A CA 1
ATOM 6730 C C . GLY A 1 867 ? 10.302 4.322 61.672 1.00 63.69 867 GLY A C 1
ATOM 6731 O O . GLY A 1 867 ? 9.469 3.875 62.467 1.00 63.69 867 GLY A O 1
ATOM 6732 N N . CYS A 1 868 ? 11.153 3.510 61.035 1.00 67.81 868 CYS A N 1
ATOM 6733 C CA . CYS A 1 868 ? 11.201 2.070 61.270 1.00 67.81 868 CYS A CA 1
ATOM 6734 C C . CYS A 1 868 ? 12.188 1.672 62.378 1.00 67.81 868 CYS A C 1
ATOM 6736 O O . CYS A 1 868 ? 13.385 1.887 62.275 1.00 67.81 868 CYS A O 1
ATOM 6738 N N . THR A 1 869 ? 11.687 0.987 63.409 1.00 79.12 869 THR A N 1
ATOM 6739 C CA . THR A 1 869 ? 12.505 0.293 64.422 1.00 79.12 869 THR A CA 1
ATOM 6740 C C . THR A 1 869 ? 12.728 -1.163 63.998 1.00 79.12 869 THR A C 1
ATOM 6742 O O . THR A 1 869 ? 11.858 -2.011 64.212 1.00 79.12 869 THR A O 1
ATOM 6745 N N . GLU A 1 870 ? 13.848 -1.433 63.325 1.00 89.75 870 GLU A N 1
ATOM 6746 C CA . GLU A 1 870 ? 14.318 -2.775 62.946 1.00 89.75 870 GLU A CA 1
ATOM 6747 C C . GLU A 1 870 ? 15.586 -3.127 63.734 1.00 89.75 870 GLU A C 1
ATOM 6749 O O . GLU A 1 870 ? 16.408 -2.256 64.009 1.00 89.75 870 GLU A O 1
ATOM 6754 N N . TYR A 1 871 ? 15.765 -4.406 64.067 1.00 91.19 871 TYR A N 1
ATOM 6755 C CA . TYR A 1 871 ? 16.971 -4.886 64.748 1.00 91.19 871 TYR A CA 1
ATOM 6756 C C . TYR A 1 871 ? 17.580 -6.099 64.060 1.00 91.19 871 TYR A C 1
ATOM 6758 O O . TYR A 1 871 ? 16.858 -6.932 63.510 1.00 91.19 871 TYR A O 1
ATOM 6766 N N . MET A 1 872 ? 18.901 -6.224 64.128 1.00 90.75 872 MET A N 1
ATOM 6767 C CA . MET A 1 872 ? 19.650 -7.323 63.531 1.00 90.75 872 MET A CA 1
ATOM 6768 C C . MET A 1 872 ? 19.423 -8.626 64.304 1.00 90.75 872 MET A C 1
ATOM 6770 O O . MET A 1 872 ? 19.618 -8.713 65.517 1.00 90.75 872 MET A O 1
ATOM 6774 N N . VAL A 1 873 ? 19.022 -9.661 63.573 1.00 90.31 873 VAL A N 1
ATOM 6775 C CA . VAL A 1 873 ? 19.010 -11.063 64.017 1.00 90.31 873 VAL A CA 1
ATOM 6776 C C . VAL A 1 873 ? 20.241 -11.785 63.490 1.00 90.31 873 VAL A C 1
ATOM 6778 O O . VAL A 1 873 ? 20.823 -12.593 64.204 1.00 90.31 873 VAL A O 1
ATOM 6781 N N . MET A 1 874 ? 20.642 -11.475 62.257 1.00 91.25 874 MET A N 1
ATOM 6782 C CA . MET A 1 874 ? 21.883 -11.942 61.653 1.00 91.25 874 MET A CA 1
ATOM 6783 C C . MET A 1 874 ? 22.567 -10.748 60.973 1.00 91.25 874 MET A C 1
ATOM 6785 O O . MET A 1 874 ? 22.003 -10.237 60.000 1.00 91.25 874 MET A O 1
ATOM 6789 N N . PRO A 1 875 ? 23.718 -10.278 61.478 1.00 88.75 875 PRO A N 1
ATOM 6790 C CA . PRO A 1 875 ? 24.503 -9.238 60.821 1.00 88.75 875 PRO A CA 1
ATOM 6791 C C . PRO A 1 875 ? 25.116 -9.728 59.501 1.00 88.75 875 PRO A C 1
ATOM 6793 O O . PRO A 1 875 ? 25.102 -10.930 59.221 1.00 88.75 875 PRO A O 1
ATOM 6796 N N . LYS A 1 876 ? 25.681 -8.806 58.711 1.00 87.56 876 LYS A N 1
ATOM 6797 C CA . LYS A 1 876 ? 26.588 -9.182 57.619 1.00 87.56 876 LYS A CA 1
ATOM 6798 C C . LYS A 1 876 ? 27.824 -9.871 58.200 1.00 87.56 876 LYS A C 1
ATOM 6800 O O . LYS A 1 876 ? 28.379 -9.421 59.202 1.00 87.56 876 LYS A O 1
ATOM 6805 N N . GLU A 1 877 ? 28.250 -10.960 57.578 1.00 85.19 877 GLU A N 1
ATOM 6806 C CA . GLU A 1 877 ? 29.387 -11.773 58.019 1.00 85.19 877 GLU A CA 1
ATOM 6807 C C . GLU A 1 877 ? 30.157 -12.273 56.801 1.00 85.19 877 GLU A C 1
ATOM 6809 O O . GLU A 1 877 ? 29.534 -12.626 55.812 1.00 85.19 877 GLU A O 1
ATOM 6814 N N . THR A 1 878 ? 31.486 -12.339 56.876 1.00 83.00 878 THR A N 1
ATOM 6815 C CA . THR A 1 878 ? 32.321 -12.872 55.789 1.00 83.00 878 THR A CA 1
ATOM 6816 C C . THR A 1 878 ? 32.311 -14.399 55.787 1.00 83.00 878 THR A C 1
ATOM 6818 O O . THR A 1 878 ? 32.563 -15.019 56.826 1.00 83.00 878 THR A O 1
ATOM 6821 N N . TYR A 1 879 ? 32.070 -15.009 54.627 1.00 78.69 879 TYR A N 1
ATOM 6822 C CA . TYR A 1 879 ? 32.073 -16.462 54.458 1.00 78.69 879 TYR A CA 1
ATOM 6823 C C . TYR A 1 879 ? 33.256 -16.924 53.595 1.00 78.69 879 TYR A C 1
ATOM 6825 O O . TYR A 1 879 ? 33.254 -16.777 52.377 1.00 78.69 879 TYR A O 1
ATOM 6833 N N . ASP A 1 880 ? 34.247 -17.575 54.215 1.00 75.06 880 ASP A N 1
ATOM 6834 C CA . ASP A 1 880 ? 35.423 -18.119 53.506 1.00 75.06 880 ASP A CA 1
ATOM 6835 C C . ASP A 1 880 ? 35.085 -19.301 52.569 1.00 75.06 880 ASP A C 1
ATOM 6837 O O . ASP A 1 880 ? 35.872 -19.668 51.695 1.00 75.06 880 ASP A O 1
ATOM 6841 N N . THR A 1 881 ? 33.925 -19.938 52.766 1.00 73.12 881 THR A N 1
ATOM 6842 C CA . THR A 1 881 ? 33.419 -21.061 51.959 1.00 73.12 881 THR A CA 1
ATOM 6843 C C . THR A 1 881 ? 31.896 -20.993 51.856 1.00 73.12 881 THR A C 1
ATOM 6845 O O . THR A 1 881 ? 31.241 -20.426 52.728 1.00 73.12 881 THR A O 1
ATOM 6848 N N . VAL A 1 882 ? 31.326 -21.588 50.803 1.00 72.50 882 VAL A N 1
ATOM 6849 C CA . VAL A 1 882 ? 29.873 -21.606 50.573 1.00 72.50 882 VAL A CA 1
ATOM 6850 C C . VAL A 1 882 ? 29.152 -22.324 51.720 1.00 72.50 882 VAL A C 1
ATOM 6852 O O . VAL A 1 882 ? 29.485 -23.460 52.057 1.00 72.50 882 VAL A O 1
ATOM 6855 N N . VAL A 1 883 ? 28.145 -21.667 52.301 1.00 80.19 883 VAL A N 1
ATOM 6856 C CA . VAL A 1 883 ? 27.292 -22.216 53.365 1.00 80.19 883 VAL A CA 1
ATOM 6857 C C . VAL A 1 883 ? 25.894 -22.454 52.809 1.00 80.19 883 VAL A C 1
ATOM 6859 O O . VAL A 1 883 ? 25.209 -21.497 52.488 1.00 80.19 883 VAL A O 1
ATOM 6862 N N . ASP A 1 884 ? 25.430 -23.703 52.746 1.00 78.50 884 ASP A N 1
ATOM 6863 C CA . ASP A 1 884 ? 24.102 -24.020 52.187 1.00 78.50 884 ASP A CA 1
ATOM 6864 C C . ASP A 1 884 ? 22.935 -23.610 53.105 1.00 78.50 884 ASP A C 1
ATOM 6866 O O . ASP A 1 884 ? 21.863 -23.217 52.642 1.00 78.50 884 ASP A O 1
ATOM 6870 N N . LEU A 1 885 ? 23.125 -23.697 54.425 1.00 84.56 885 LEU A N 1
ATOM 6871 C CA . LEU A 1 885 ? 22.114 -23.355 55.423 1.00 84.56 885 LEU A CA 1
ATOM 6872 C C . LEU A 1 885 ? 22.782 -22.877 56.713 1.00 84.56 885 LEU A C 1
ATOM 6874 O O . LEU A 1 885 ? 23.541 -23.616 57.341 1.00 84.56 885 LEU A O 1
ATOM 6878 N N . LYS A 1 886 ? 22.432 -21.676 57.165 1.00 88.69 886 LYS A N 1
ATOM 6879 C CA . LYS A 1 886 ? 22.838 -21.131 58.460 1.00 88.69 886 LYS A CA 1
ATOM 6880 C C . LYS A 1 886 ? 21.663 -21.117 59.423 1.00 88.69 886 LYS A C 1
ATOM 6882 O O . LYS A 1 886 ? 20.544 -20.760 59.067 1.00 88.69 886 LYS A O 1
ATOM 6887 N N . THR A 1 887 ? 21.917 -21.510 60.663 1.00 89.69 887 THR A N 1
ATOM 6888 C CA . THR A 1 887 ? 20.905 -21.530 61.720 1.00 89.69 887 THR A CA 1
ATOM 6889 C C . THR A 1 887 ? 21.252 -20.481 62.763 1.00 89.69 887 THR A C 1
ATOM 6891 O O . THR A 1 887 ? 22.345 -20.500 63.322 1.00 89.69 887 THR A O 1
ATOM 6894 N N . VAL A 1 888 ? 20.320 -19.569 63.018 1.00 90.00 888 VAL A N 1
ATOM 6895 C CA . VAL A 1 888 ? 20.469 -18.449 63.945 1.00 90.00 888 VAL A CA 1
ATOM 6896 C C . VAL A 1 888 ? 19.449 -18.609 65.065 1.00 90.00 888 VAL A C 1
ATOM 6898 O O . VAL A 1 888 ? 18.238 -18.625 64.833 1.00 90.00 888 VAL A O 1
ATOM 6901 N N . ALA A 1 889 ? 19.939 -18.756 66.293 1.00 86.94 889 ALA A N 1
ATOM 6902 C CA . ALA A 1 889 ? 19.082 -18.857 67.464 1.00 86.94 889 ALA A CA 1
ATOM 6903 C C . ALA A 1 889 ? 18.496 -17.481 67.812 1.00 86.94 889 ALA A C 1
ATOM 6905 O O . ALA A 1 889 ? 19.224 -16.514 68.036 1.00 86.94 889 ALA A O 1
ATOM 6906 N N . PHE A 1 890 ? 17.172 -17.405 67.905 1.00 88.19 890 PHE A N 1
ATOM 6907 C CA . PHE A 1 890 ? 16.430 -16.260 68.417 1.00 88.19 890 PHE A CA 1
ATOM 6908 C C . PHE A 1 890 ? 15.748 -16.668 69.730 1.00 88.19 890 PHE A C 1
ATOM 6910 O O . PHE A 1 890 ? 14.531 -16.825 69.811 1.00 88.19 890 PHE A O 1
ATOM 6917 N N . ALA A 1 891 ? 16.571 -16.875 70.759 1.00 85.19 891 ALA A N 1
ATOM 6918 C CA . ALA A 1 891 ? 16.123 -17.148 72.119 1.00 85.19 891 ALA A CA 1
ATOM 6919 C C . ALA A 1 891 ? 16.171 -15.848 72.935 1.00 85.19 891 ALA A C 1
ATOM 6921 O O . ALA A 1 891 ? 17.254 -15.302 73.172 1.00 85.19 891 ALA A O 1
ATOM 6922 N N . LYS A 1 892 ? 15.007 -15.303 73.301 1.00 86.31 892 LYS A N 1
ATOM 6923 C CA . LYS A 1 892 ? 14.895 -13.996 73.970 1.00 86.31 892 LYS A CA 1
ATOM 6924 C C . LYS A 1 892 ? 13.919 -14.064 75.138 1.00 86.31 892 LYS A C 1
ATOM 6926 O O . LYS A 1 892 ? 12.757 -14.433 74.958 1.00 86.31 892 LYS A O 1
ATOM 6931 N N . ALA A 1 893 ? 14.386 -13.648 76.313 1.00 84.00 893 ALA A N 1
ATOM 6932 C CA . ALA A 1 893 ? 13.532 -13.498 77.480 1.00 84.00 893 ALA A CA 1
ATOM 6933 C C . ALA A 1 893 ? 12.554 -12.332 77.292 1.00 84.00 893 ALA A C 1
ATOM 6935 O O . ALA A 1 893 ? 12.834 -11.354 76.594 1.00 84.00 893 ALA A O 1
ATOM 6936 N N . ILE A 1 894 ? 11.378 -12.463 77.895 1.00 83.38 894 ILE A N 1
ATOM 6937 C CA . ILE A 1 894 ? 10.365 -11.411 77.908 1.00 83.38 894 ILE A CA 1
ATOM 6938 C C . ILE A 1 894 ? 10.713 -10.435 79.033 1.00 83.38 894 ILE A C 1
ATOM 6940 O O . ILE A 1 894 ? 10.993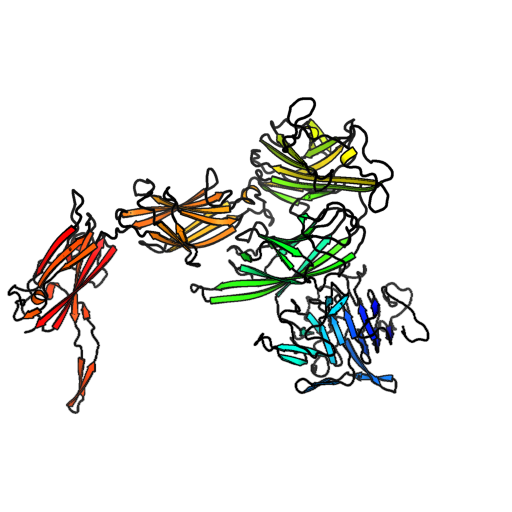 -10.878 80.143 1.00 83.38 894 ILE A O 1
ATOM 6944 N N . ARG A 1 895 ? 10.678 -9.124 78.769 1.00 83.44 895 ARG A N 1
ATOM 6945 C CA . ARG A 1 895 ? 10.919 -8.112 79.809 1.00 83.44 895 ARG A CA 1
ATOM 6946 C C . ARG A 1 895 ? 9.783 -8.069 80.832 1.00 83.44 895 ARG A C 1
ATOM 6948 O O . ARG A 1 895 ? 8.607 -8.202 80.478 1.00 83.44 895 ARG A O 1
ATOM 6955 N N . ASP A 1 896 ? 10.140 -7.784 82.081 1.00 73.25 896 ASP A N 1
ATOM 6956 C CA . ASP A 1 896 ? 9.180 -7.553 83.160 1.00 73.25 896 ASP A CA 1
ATOM 6957 C C . ASP A 1 896 ? 8.192 -6.427 82.808 1.00 73.25 896 ASP A C 1
ATOM 6959 O O . ASP A 1 896 ? 8.576 -5.352 82.343 1.00 73.25 896 ASP A O 1
ATOM 6963 N N . GLY A 1 897 ? 6.899 -6.671 83.049 1.00 70.06 897 GLY A N 1
ATOM 6964 C CA . GLY A 1 897 ? 5.833 -5.689 82.816 1.00 70.06 897 GLY A CA 1
ATOM 6965 C C . GLY A 1 897 ? 5.207 -5.701 81.416 1.00 70.06 897 GLY A C 1
ATOM 6966 O O . GLY A 1 897 ? 4.421 -4.804 81.103 1.00 70.06 897 GLY A O 1
ATOM 6967 N N . ILE A 1 898 ? 5.490 -6.706 80.577 1.00 81.69 898 ILE A N 1
ATOM 6968 C CA . ILE A 1 898 ? 4.784 -6.876 79.300 1.00 81.69 898 ILE A CA 1
ATOM 6969 C C . ILE A 1 898 ? 3.264 -7.031 79.515 1.00 81.69 898 ILE A C 1
ATOM 6971 O O . ILE A 1 898 ? 2.785 -7.773 80.375 1.00 81.69 898 ILE A O 1
ATOM 6975 N N . SER A 1 899 ? 2.469 -6.312 78.728 1.00 81.69 899 SER A N 1
ATOM 6976 C CA . SER A 1 899 ? 1.007 -6.405 78.791 1.00 81.69 899 SER A CA 1
ATOM 6977 C C . SER A 1 899 ? 0.491 -7.698 78.152 1.00 81.69 899 SER A C 1
ATOM 6979 O O . SER A 1 899 ? 0.996 -8.100 77.106 1.00 81.69 899 SER A O 1
ATOM 6981 N N . THR A 1 900 ? -0.579 -8.276 78.706 1.00 83.06 900 THR A N 1
ATOM 6982 C CA . THR A 1 900 ? -1.309 -9.392 78.074 1.00 83.06 900 THR A CA 1
ATOM 6983 C C . THR A 1 900 ? -1.758 -9.013 76.660 1.00 83.06 900 THR A C 1
ATOM 6985 O O . THR A 1 900 ? -2.228 -7.894 76.426 1.00 83.06 900 THR A O 1
ATOM 6988 N N . GLY A 1 901 ? -1.623 -9.938 75.713 1.00 86.56 901 GLY A N 1
ATOM 6989 C CA . GLY A 1 901 ? -2.027 -9.730 74.327 1.00 86.56 901 GLY A CA 1
ATOM 6990 C C . GLY A 1 901 ? -1.289 -10.621 73.334 1.00 86.56 901 GLY A C 1
ATOM 6991 O O . GLY A 1 901 ? -0.393 -11.385 73.686 1.00 86.56 901 GLY A O 1
ATOM 6992 N N . GLU A 1 902 ? -1.678 -10.510 72.067 1.00 89.50 902 GLU A N 1
ATOM 6993 C CA . GLU A 1 902 ? -1.001 -11.185 70.963 1.00 89.50 902 GLU A CA 1
ATOM 6994 C C . GLU A 1 902 ? 0.028 -10.254 70.317 1.00 89.50 902 GLU A C 1
ATOM 6996 O O . GLU A 1 902 ? -0.234 -9.076 70.063 1.00 89.50 902 GLU A O 1
ATOM 7001 N N . TYR A 1 903 ? 1.189 -10.807 70.007 1.00 91.19 903 TYR A N 1
ATOM 7002 C CA . TYR A 1 903 ? 2.310 -10.122 69.392 1.00 91.19 903 TYR A CA 1
ATOM 7003 C C . TYR A 1 903 ? 2.735 -10.860 68.124 1.00 91.19 903 TYR A C 1
ATOM 7005 O O . TYR A 1 903 ? 2.570 -12.074 68.003 1.00 91.19 903 TYR A O 1
ATOM 7013 N N . LYS A 1 904 ? 3.286 -10.130 67.157 1.00 92.31 904 LYS A N 1
ATOM 7014 C CA . LYS A 1 904 ? 3.716 -10.640 65.854 1.00 92.31 904 LYS A CA 1
ATOM 7015 C C . LYS A 1 904 ? 5.139 -10.182 65.569 1.00 92.31 904 LYS A C 1
ATOM 7017 O O . LYS A 1 904 ? 5.377 -8.994 65.368 1.00 92.31 904 LYS A O 1
ATOM 7022 N N . LEU A 1 905 ? 6.053 -11.142 65.519 1.00 91.94 905 LEU A N 1
ATOM 7023 C CA . LEU A 1 905 ? 7.408 -10.963 65.020 1.00 91.94 905 LEU A CA 1
ATOM 7024 C C . LEU A 1 905 ? 7.405 -11.050 63.500 1.00 91.94 905 LEU A C 1
ATOM 7026 O O . LEU A 1 905 ? 6.782 -11.943 62.913 1.00 91.94 905 LEU A O 1
ATOM 7030 N N . VAL A 1 906 ? 8.109 -10.120 62.873 1.00 92.31 906 VAL A N 1
ATOM 7031 C CA . VAL A 1 906 ? 8.272 -10.043 61.424 1.00 92.31 906 VAL A CA 1
ATOM 7032 C C . VAL A 1 906 ? 9.765 -10.093 61.138 1.00 92.31 906 VAL A C 1
ATOM 7034 O O . VAL A 1 906 ? 10.462 -9.103 61.329 1.00 92.31 906 VAL A O 1
ATOM 7037 N N . PHE A 1 907 ? 10.247 -11.262 60.723 1.00 92.19 907 PHE A N 1
ATOM 7038 C CA . PHE A 1 907 ? 11.624 -11.467 60.287 1.00 92.19 907 PHE A CA 1
ATOM 7039 C C . PHE A 1 907 ? 11.732 -11.103 58.811 1.00 92.19 907 PHE A C 1
ATOM 7041 O O . PHE A 1 907 ? 10.897 -11.525 58.006 1.00 92.19 907 PHE A O 1
ATOM 7048 N N . LYS A 1 908 ? 12.756 -10.336 58.458 1.00 89.06 908 LYS A N 1
ATOM 7049 C CA . LYS A 1 908 ? 13.001 -9.820 57.115 1.00 89.06 908 LYS A CA 1
ATOM 7050 C C . LYS A 1 908 ? 14.418 -10.190 56.687 1.00 89.06 908 LYS A C 1
ATOM 7052 O O . LYS A 1 908 ? 15.362 -9.868 57.400 1.00 89.06 908 LYS A O 1
ATOM 7057 N N . ALA A 1 909 ? 14.565 -10.872 55.557 1.00 86.25 909 ALA A N 1
ATOM 7058 C CA . ALA A 1 909 ? 15.870 -11.101 54.939 1.00 86.25 909 ALA A CA 1
ATOM 7059 C C . ALA A 1 909 ? 16.191 -9.972 53.970 1.00 86.25 909 ALA A C 1
ATOM 7061 O O . ALA A 1 909 ? 15.336 -9.614 53.163 1.00 86.25 909 ALA A O 1
ATOM 7062 N N . TYR A 1 910 ? 17.419 -9.474 54.019 1.00 82.88 910 TYR A N 1
ATOM 7063 C CA . TYR A 1 910 ? 17.936 -8.433 53.147 1.00 82.88 910 TYR A CA 1
ATOM 7064 C C . TYR A 1 910 ? 19.234 -8.886 52.472 1.00 82.88 910 TYR A C 1
ATOM 7066 O O . TYR A 1 910 ? 20.052 -9.576 53.086 1.00 82.88 910 TYR A O 1
ATOM 7074 N N . TYR A 1 911 ? 19.413 -8.470 51.218 1.00 79.25 911 TYR A N 1
ATOM 7075 C CA . TYR A 1 911 ? 20.702 -8.439 50.531 1.00 79.25 911 TYR A CA 1
ATOM 7076 C C . TYR A 1 911 ? 21.139 -6.981 50.518 1.00 79.25 911 TYR A C 1
ATOM 7078 O O . TYR A 1 911 ? 20.495 -6.152 49.869 1.00 79.25 911 TYR A O 1
ATOM 7086 N N . ASP A 1 912 ? 22.151 -6.648 51.310 1.00 82.31 912 ASP A N 1
ATOM 7087 C CA . ASP A 1 912 ? 22.479 -5.268 51.654 1.00 82.31 912 ASP A CA 1
ATOM 7088 C C . ASP A 1 912 ? 21.244 -4.502 52.189 1.00 82.31 912 ASP A C 1
ATOM 7090 O O . ASP A 1 912 ? 20.750 -4.820 53.279 1.00 82.31 912 ASP A O 1
ATOM 7094 N N . ASN A 1 913 ? 20.704 -3.543 51.430 1.00 80.50 913 ASN A N 1
ATOM 7095 C CA . ASN A 1 913 ? 19.482 -2.797 51.765 1.00 80.50 913 ASN A CA 1
ATOM 7096 C C . ASN A 1 913 ? 18.224 -3.264 51.014 1.00 80.50 913 ASN A C 1
ATOM 7098 O O . ASN A 1 913 ? 17.128 -2.763 51.270 1.00 80.50 913 ASN A O 1
ATOM 7102 N N . THR A 1 914 ? 18.345 -4.250 50.124 1.00 72.81 914 THR A N 1
ATOM 7103 C CA . THR A 1 914 ? 17.221 -4.764 49.330 1.00 72.81 914 THR A CA 1
ATOM 7104 C C . THR A 1 914 ? 16.487 -5.863 50.094 1.00 72.81 914 THR A C 1
ATOM 7106 O O . THR A 1 914 ? 17.068 -6.904 50.403 1.00 72.81 914 THR A O 1
ATOM 7109 N N . LEU A 1 915 ? 15.204 -5.650 50.409 1.00 77.00 915 LEU A N 1
ATOM 7110 C CA . LEU A 1 915 ? 14.362 -6.642 51.088 1.00 77.00 915 LEU A CA 1
ATOM 7111 C C . LEU A 1 915 ? 14.099 -7.843 50.166 1.00 77.00 915 LEU A C 1
ATOM 7113 O O . LEU A 1 915 ? 13.443 -7.707 49.138 1.00 77.00 915 LEU A O 1
ATOM 7117 N N . ILE A 1 916 ? 14.551 -9.029 50.573 1.00 72.50 916 ILE A N 1
ATOM 7118 C CA . ILE A 1 916 ? 14.400 -10.287 49.826 1.00 72.50 916 ILE A CA 1
ATOM 7119 C C . ILE A 1 916 ? 13.091 -10.991 50.194 1.00 72.50 916 ILE A C 1
ATOM 7121 O O . ILE A 1 916 ? 12.353 -11.473 49.337 1.00 72.50 916 ILE A O 1
ATOM 7125 N N . GLN A 1 917 ? 12.813 -11.115 51.495 1.00 75.81 917 GLN A N 1
ATOM 7126 C CA . GLN A 1 917 ? 11.736 -11.971 51.992 1.00 75.81 917 GLN A CA 1
ATOM 7127 C C . GLN A 1 917 ? 11.257 -11.525 53.370 1.00 75.81 917 GLN A C 1
ATOM 7129 O O . GLN A 1 917 ? 12.020 -10.979 54.162 1.00 75.81 917 GLN A O 1
ATOM 7134 N N . THR A 1 918 ? 9.994 -11.813 53.693 1.00 82.19 918 THR A N 1
ATOM 7135 C CA . THR A 1 918 ? 9.424 -11.603 55.028 1.00 82.19 918 THR A CA 1
ATOM 7136 C C . THR A 1 918 ? 8.730 -12.864 55.540 1.00 82.19 918 THR A C 1
ATOM 7138 O O . THR A 1 918 ? 7.866 -13.419 54.863 1.00 82.19 918 THR A O 1
ATOM 7141 N N . VAL A 1 919 ? 9.037 -13.274 56.770 1.00 84.94 919 VAL A N 1
ATOM 7142 C CA . VAL A 1 919 ? 8.371 -14.377 57.480 1.00 84.94 919 VAL A CA 1
ATOM 7143 C C . VAL A 1 919 ? 7.806 -13.865 58.799 1.00 84.94 919 VAL A C 1
ATOM 7145 O O . VAL A 1 919 ? 8.433 -13.081 59.508 1.00 84.94 919 VAL A O 1
ATOM 7148 N N . ARG A 1 920 ? 6.592 -14.302 59.144 1.00 88.62 920 ARG A N 1
ATOM 7149 C CA . ARG A 1 920 ? 5.863 -13.814 60.321 1.00 88.62 920 ARG A CA 1
ATOM 7150 C C . ARG A 1 920 ? 5.605 -14.944 61.309 1.00 88.62 920 ARG A C 1
ATOM 7152 O O . ARG A 1 920 ? 5.208 -16.039 60.907 1.00 88.62 920 ARG A O 1
ATOM 7159 N N . LYS A 1 921 ? 5.766 -14.667 62.603 1.00 88.94 921 LYS A N 1
ATOM 7160 C CA . LYS A 1 921 ? 5.389 -15.575 63.698 1.00 88.94 921 LYS A CA 1
ATOM 7161 C C . LYS A 1 921 ? 4.678 -14.813 64.800 1.00 88.94 921 LYS A C 1
ATOM 7163 O O . LYS A 1 921 ? 5.131 -13.753 65.213 1.00 88.94 921 LYS A O 1
ATOM 7168 N N . THR A 1 922 ? 3.565 -15.359 65.277 1.00 89.31 922 THR A N 1
ATOM 7169 C CA . THR A 1 922 ? 2.806 -14.776 66.389 1.00 89.31 922 THR A CA 1
ATOM 7170 C C . THR A 1 922 ? 3.098 -15.496 67.697 1.00 89.31 922 THR A C 1
ATOM 7172 O O . THR A 1 922 ? 3.339 -16.705 67.691 1.00 89.31 922 THR A O 1
ATOM 7175 N N . PHE A 1 923 ? 3.052 -14.773 68.807 1.00 88.50 923 PHE A N 1
ATOM 7176 C CA . PHE A 1 923 ? 3.101 -15.326 70.156 1.00 88.50 923 PHE A CA 1
ATOM 7177 C C . PHE A 1 923 ? 2.086 -14.610 71.047 1.00 88.50 923 PHE A C 1
ATOM 7179 O O . PHE A 1 923 ? 1.673 -13.486 70.754 1.00 88.50 923 PHE A O 1
ATOM 7186 N N . ILE A 1 924 ? 1.652 -15.275 72.111 1.00 87.31 924 ILE A N 1
ATOM 7187 C CA . ILE A 1 924 ? 0.631 -14.766 73.028 1.00 87.31 924 ILE A CA 1
ATOM 7188 C C . ILE A 1 924 ? 1.249 -14.637 74.412 1.00 87.31 924 ILE A C 1
ATOM 7190 O O . ILE A 1 924 ? 1.889 -15.567 74.896 1.00 87.31 924 ILE A O 1
ATOM 7194 N N . VAL A 1 925 ? 1.029 -13.491 75.044 1.00 85.19 925 VAL A N 1
ATOM 7195 C CA . VAL A 1 925 ? 1.362 -13.250 76.446 1.00 85.19 925 VAL A CA 1
ATOM 7196 C C . VAL A 1 925 ? 0.067 -13.258 77.243 1.00 85.19 925 VAL A C 1
ATOM 7198 O O . VAL A 1 925 ? -0.846 -12.490 76.940 1.00 85.19 925 VAL A O 1
ATOM 7201 N N . THR A 1 926 ? -0.000 -14.112 78.256 1.00 80.81 926 THR A N 1
ATOM 7202 C CA . THR A 1 926 ? -1.094 -14.212 79.227 1.00 80.81 926 THR A CA 1
ATOM 7203 C C . THR A 1 926 ? -0.530 -14.004 80.628 1.00 80.81 926 THR A C 1
ATOM 7205 O O . THR A 1 926 ? 0.543 -14.526 80.924 1.00 80.81 926 THR A O 1
ATOM 7208 N N . GLN A 1 927 ? -1.217 -13.247 81.481 1.00 66.44 927 GLN A N 1
ATOM 7209 C CA . GLN A 1 927 ? -0.893 -13.198 82.912 1.00 66.44 927 GLN A CA 1
ATOM 7210 C C . GLN A 1 927 ? -1.432 -14.434 83.629 1.00 66.44 927 GLN A C 1
ATOM 7212 O O . GLN A 1 927 ? -2.593 -14.806 83.345 1.00 66.44 927 GLN A O 1
#

Secondary structure (DSSP, 8-state):
-B-STT------S-EE-SSTTSSS--B-TT--B--EEEEES---SSS-EEES-EEEESEEEEES-EEEE--EE-TTSSSTT-EESEEEETT-EEEESS-EEEESS-EEEE-EEEEEEE-TTS-EEE--EEEETTEEEESS--EEEEETT--EE-BSS-S-TT-TT-GGGBPEEESEEEEEEEEE-TTT--EE-GGG-TT--S---TTSSSS-EEEEEE--TT--TTTSEEEEEEEE-SSTTS-EEEEEEPPEEE-SSEEEEEES---EEEEEEEEEETTBSEEEEEEE--TT--TT-EEEEEEEEEEEE-TT-EEE-GGG--SS-TTTTTEEEEEEEE-SBSBSS--EEEEE-GGGSEEEE--EEEB-SSSSPPEEEEEEE--S-----EEEEEEEEEEEEEEE-SS-TT-EEEEEEEEEEEEEEE-----SS-EEEETT-S-SEEEEETT-EEEEEEEEEEEEESS-S--TT-EEEEEESS-PPTT-EEEEEE-TT-GGG-EEEEEE--STT--SEEEEETTEEEEEEEGGGPEETT-PBPTTTSSBPBP---GGGTEES--TTSSEEEEEEEEEEEE-TTS---S-EEEEEEEEEEE-TTS-EEE--TT---EEEEES---EEEEEEEE--SSS-EEEEEEEEE--EETTEE-B-GGGTT-EEEEEEEEE-TTSPBP-TTTTTT-EEEESS-TT-EEE--TTS-EEEEEEESB-EEEEEEEEE---S-SPSEEEEEEEEEEEESSSS--TTS-EEEEEEEEEE--TTSEEEEEE--SGGGEEETTEETTSSSSEEEEEEEES--TTEEEEEEEEEEPPSEEEEE-TT--EEEEE--S-EEEE-GGGTB-S----GGGGT----TT---EEEE-----SS--SEEEEEEEEPBPTTPPSEEEEEEEEEEETTEEEEEEEEEEEEE-

Radius of gyration: 40.81 Å; chains: 1; bounding box: 92×64×126 Å

Sequence (927 aa):
MDGSTASPITFANNIFGAGKGSTYETTDKKGADKSTVKIKDLGTSANAHKMISIQRTGKVSVQNSYLELTGAQDANNYYKRASYTLNRVTNGLTLLDNSTLYTQRAFNMVGGFESFKTNSDNTTEKQTVEISGNTVTRNVDNRIYTLEGINLIFAKEEGELSDRSNEDIWGDVNGMAFFGMYRPSRQTGRKEYDIYAPNYSGGAVKAFFANGTYIEGRHKANHDIATDGFYTNVADYSDESNIIVTPQVIDVTDYGTYYDWIIGEDVVNYNTSLIASTYSTWSMAELLLDYKYQQGATYTVNRVSSNALDTDINLINPLEVPTYSANSNNTFGLTMETDKSGWLKGGVTNIYTDGNGSFDGDSAYGTDNSNTPGTIIFKLFNSINVTENRDLGNVNIVLTGKTRTGEDASQGNTFKIVIAVNLQSVHEEDKEQYTPRFTDSTNTQLNYTTDSSVDITYVLYKQGLTESIYTSGDYRVLSSTVQLPAGTRITMRDYGQGDNVNKVYYYQVASNASYDSTEIVDGTTRYLYKLSNFIDMGGSLDSGSGTVAKYSDDNSSYYHSSGVDGNGYALEKYDISINLMDSGIDANQLAQETYLELRSSSGVLKYDNGDKDLTYNLYNQNAVMTQSISNEGQSYSVFENFATLLEQSVDGANIRDTKYYDKSVGLAIEIVNEVGERVKAPDVQNLKLTNTNDSTQVYTAGDDGVIRVPLSDGLATIKNSYTLSLSQYSVPAGTYIVKSYVFASDDGLHYGNETTVEKEFYITFINRLLGLAGVESTNNSRIISNGLNLDGNNGLDLTVKVGSPTDDTNIRVELYKRNPTYTVTEDESGNRQETYNGTQYTKVDLSQYLEGTWETPESQGLVTPDGCTEYMVMPKETYDTVVDLKTVAFAKAIRDGISTGEYKLVFKAYYDNTLIQTVRKTFIVTQ